Protein AF-0000000078786905 (afdb_homodimer)

Foldseek 3Di:
DFAKKWKDFAAQAPHIFMQGFADDPDPPLLLQWDPLAVPGIGGQEFEEEFAPLLCQVVVLVLVVLVLCQLAPNDDDPFWRDAGGHPLDPVSLPFWMKIWTWDDFRHWTKIWMWTDHRHFTQKTWMWIDDPVDIHTCWIDGVVVRDIDRPNQCVVFVDPQLNVVVVVLRNPDDGRHDSLNSCLPDPSVVRGPDDVSSVRVSCCSLAAEFEAELPDQKGWPLADPVPDVVVVFVLLQVVCVVLPQQFRTKDWAWDDPVPQPDDPVVVVVVLVSQVSPPDQWTWMWGHDPLWIWIWIAHPSDIIIITMWTWGADPPDDDIDIHGSNVGAPQSVVVVVCSSVLVDLLVASHEYEYEAQCVRHDPVVSLVSLVSSSVRCSPGHHHYYYYHNDLQCVALVRDPQQSYKAWGADPSSRIHMDGRVVQDDDDNPDPVSVCVQVCVRVRYDDDDDCVVVVVVVVVVD/DFAKKWKDFAAQAPHIFMQGFADDPDPPLLLQWDPLAVPGIGGQEFEEEFAPLLCQVVVLVLVVLVLCQLAPNDDDPFWRDAGGHPLDPVSLPFWMKIWTWDDFRHWTKIWMWTDHRHFTQKTWIWIDDPVDIHTCWIDGVVVRDIDRPNQCVVFVDPQLNVVVVVLRNPADGRHDSLNSVLVDPSVVRGPDDVSSVRVSCCSLAAEFEAELPDQKGWPLCPCPPDPVVVFVLLQVVCVVLPQQFRTKDWAWDDPVPQPDDPVVVVVVLVSQVSPPDQWTWMWGDDPLWIWIWIAHPSDIIIITMWTWGDDPPDPDIDIHGSNVGAPQSVVVVVCSSVLVDLLVASHEYEYEAQCVRHDPVVSLVSLVSSSVRCSPGHHHYYYYHNDLQCVALVRDPQQSYKAWGADPSSRIHMDGRVVQDDDDNPDPVSVCVQVCVRVRYDDDDDCVVVVVVVVVVD

Nearest PDB structures (foldseek):
  3thz-assembly1_A  TM=4.531E-01  e=1.048E-01  Homo sapiens
  8wtm-assembly1_A  TM=4.532E-01  e=1.935E-01  Arabidopsis thaliana
  3r8f-assembly1_D  TM=5.039E-01  e=1.152E+00  Aquifex aeolicus
  7o41-assembly1_A-1  TM=5.882E-01  e=6.856E+00  Escherichia coli
  7o43-assembly1_B  TM=4.216E-01  e=5.800E+00  Escherichia coli

Structure (mmCIF, N/CA/C/O backbone):
data_AF-0000000078786905-model_v1
#
loop_
_entity.id
_entity.type
_entity.pdbx_description
1 polymer 'ATPase AAA-type core domain-containing protein'
#
loop_
_atom_site.group_PDB
_atom_site.id
_atom_site.type_symbol
_atom_site.label_atom_id
_atom_site.label_alt_id
_atom_site.label_comp_id
_atom_site.label_asym_id
_atom_site.label_entity_id
_atom_site.label_seq_id
_atom_site.pdbx_PDB_ins_code
_atom_site.Cartn_x
_atom_site.Cartn_y
_atom_site.Cartn_z
_atom_site.occupancy
_atom_site.B_iso_or_equiv
_atom_site.auth_seq_id
_atom_site.auth_comp_id
_atom_site.auth_asym_id
_atom_site.auth_atom_id
_atom_site.pdbx_PDB_model_num
ATOM 1 N N . MET A 1 1 ? -5.242 -25.172 -13.672 1 95.44 1 MET A N 1
ATOM 2 C CA . MET A 1 1 ? -5.758 -24.875 -12.336 1 95.44 1 MET A CA 1
ATOM 3 C C . MET A 1 1 ? -4.844 -25.469 -11.266 1 95.44 1 MET A C 1
ATOM 5 O O . MET A 1 1 ? -4.117 -26.422 -11.523 1 95.44 1 MET A O 1
ATOM 9 N N . LEU A 1 2 ? -4.816 -24.797 -10.133 1 97.69 2 LEU A N 1
ATOM 10 C CA . LEU A 1 2 ? -4.09 -25.281 -8.969 1 97.69 2 LEU A CA 1
ATOM 11 C C . LEU A 1 2 ? -5.016 -26.047 -8.031 1 97.69 2 LEU A C 1
ATOM 13 O O . LEU A 1 2 ? -6.066 -25.547 -7.641 1 97.69 2 LEU A O 1
ATOM 17 N N . GLN A 1 3 ? -4.652 -27.203 -7.691 1 96.69 3 GLN A N 1
ATOM 18 C CA . GLN A 1 3 ? -5.512 -28.031 -6.84 1 96.69 3 GLN A CA 1
ATOM 19 C C . GLN A 1 3 ? -4.965 -28.094 -5.418 1 96.69 3 GLN A C 1
ATOM 21 O O . GLN A 1 3 ? -5.73 -28.219 -4.457 1 96.69 3 GLN A O 1
ATOM 26 N N . GLN A 1 4 ? -3.688 -28.156 -5.375 1 97.06 4 GLN A N 1
ATOM 27 C CA . GLN A 1 4 ? -3.025 -28.234 -4.078 1 97.06 4 GLN A CA 1
ATOM 28 C C . GLN A 1 4 ? -1.639 -27.594 -4.129 1 97.06 4 GLN A C 1
ATOM 30 O O . GLN A 1 4 ? -0.944 -27.688 -5.145 1 97.06 4 GLN A O 1
ATOM 35 N N . PHE A 1 5 ? -1.262 -26.953 -3.07 1 98.19 5 PHE A N 1
ATOM 36 C CA . PHE A 1 5 ? 0.078 -26.406 -2.918 1 98.19 5 PHE A CA 1
ATOM 37 C C . PHE A 1 5 ? 0.667 -26.781 -1.562 1 98.19 5 PHE A C 1
ATOM 39 O O . PHE A 1 5 ? -0.004 -26.656 -0.535 1 98.19 5 PHE A O 1
ATOM 46 N N . THR A 1 6 ? 1.899 -27.219 -1.568 1 98.44 6 THR A N 1
ATOM 47 C CA . THR A 1 6 ? 2.578 -27.625 -0.343 1 98.44 6 THR A CA 1
ATOM 48 C C . THR A 1 6 ? 3.896 -26.875 -0.18 1 98.44 6 THR A C 1
ATOM 50 O O . THR A 1 6 ? 4.641 -26.703 -1.148 1 98.44 6 THR A O 1
ATOM 53 N N . ILE A 1 7 ? 4.203 -26.453 1.023 1 98.25 7 ILE A N 1
ATOM 54 C CA . ILE A 1 7 ? 5.449 -25.766 1.338 1 98.25 7 ILE A CA 1
ATOM 55 C C . ILE A 1 7 ? 5.996 -26.266 2.672 1 98.25 7 ILE A C 1
ATOM 57 O O . ILE A 1 7 ? 5.23 -26.547 3.6 1 98.25 7 ILE A O 1
ATOM 61 N N . GLU A 1 8 ? 7.246 -26.484 2.691 1 98.5 8 GLU A N 1
ATOM 62 C CA . GLU A 1 8 ? 7.938 -26.875 3.914 1 98.5 8 GLU A CA 1
ATOM 63 C C . GLU A 1 8 ? 9.289 -26.172 4.039 1 98.5 8 GLU A C 1
ATOM 65 O O . GLU A 1 8 ? 10.055 -26.109 3.076 1 98.5 8 GLU A O 1
ATOM 70 N N . ASN A 1 9 ? 9.539 -25.625 5.23 1 98.31 9 ASN A N 1
ATOM 71 C CA . ASN A 1 9 ? 10.797 -24.969 5.602 1 98.31 9 ASN A CA 1
ATOM 72 C C . ASN A 1 9 ? 11.086 -23.766 4.727 1 98.31 9 ASN A C 1
ATOM 74 O O . ASN A 1 9 ? 12.102 -23.719 4.035 1 98.31 9 ASN A O 1
ATOM 78 N N . PHE A 1 10 ? 10.344 -22.781 4.832 1 98.06 10 PHE A N 1
ATOM 79 C CA . PHE A 1 10 ? 10.445 -21.547 4.066 1 98.06 10 PHE A CA 1
ATOM 80 C C . PHE A 1 10 ? 9.961 -20.359 4.887 1 98.06 10 PHE A C 1
ATOM 82 O O . PHE A 1 10 ? 8.797 -20.312 5.289 1 98.06 10 PHE A O 1
ATOM 89 N N . LEU A 1 11 ? 10.836 -19.469 5.168 1 96.69 11 LEU A N 1
ATOM 90 C CA . LEU A 1 11 ? 10.539 -18.266 5.934 1 96.69 11 LEU A CA 1
ATOM 91 C C . LEU A 1 11 ? 9.836 -18.609 7.242 1 96.69 11 LEU A C 1
ATOM 93 O O . LEU A 1 11 ? 10.406 -19.297 8.094 1 96.69 11 LEU A O 1
ATOM 97 N N . SER A 1 12 ? 8.555 -18.281 7.363 1 95.94 12 SER A N 1
ATOM 98 C CA . SER A 1 12 ? 7.879 -18.531 8.633 1 95.94 12 SER A CA 1
ATOM 99 C C . SER A 1 12 ? 7.25 -19.922 8.664 1 95.94 12 SER A C 1
ATOM 101 O O . SER A 1 12 ? 6.66 -20.328 9.672 1 95.94 12 SER A O 1
ATOM 103 N N . PHE A 1 13 ? 7.297 -20.641 7.578 1 97.75 13 PHE A N 1
ATOM 104 C CA . PHE A 1 13 ? 6.785 -22 7.527 1 97.75 13 PHE A CA 1
ATOM 105 C C . PHE A 1 13 ? 7.879 -23 7.879 1 97.75 13 PHE A C 1
ATOM 107 O O . PHE A 1 13 ? 8.703 -23.359 7.031 1 97.75 13 PHE A O 1
ATOM 114 N N . LYS A 1 14 ? 7.848 -23.438 9.031 1 97.31 14 LYS A N 1
ATOM 115 C CA . LYS A 1 14 ? 8.805 -24.453 9.477 1 97.31 14 LYS A CA 1
ATOM 116 C C . LYS A 1 14 ? 8.359 -25.844 9.062 1 97.31 14 LYS A C 1
ATOM 118 O O . LYS A 1 14 ? 9.164 -26.641 8.555 1 97.31 14 LYS A O 1
ATOM 123 N N . ASP A 1 15 ? 7.086 -26.125 9.273 1 96.5 15 ASP A N 1
ATOM 124 C CA . ASP A 1 15 ? 6.5 -27.438 9.031 1 96.5 15 ASP A CA 1
ATOM 125 C C . ASP A 1 15 ? 5.793 -27.484 7.68 1 96.5 15 ASP A C 1
ATOM 127 O O . ASP A 1 15 ? 5.625 -26.453 7.027 1 96.5 15 ASP A O 1
ATOM 131 N N . LYS A 1 16 ? 5.477 -28.719 7.344 1 97.56 16 LYS A N 1
ATOM 132 C CA . LYS A 1 16 ? 4.75 -28.906 6.094 1 97.56 16 LYS A CA 1
ATOM 133 C C . LYS A 1 16 ? 3.334 -28.344 6.184 1 97.56 16 LYS A C 1
ATOM 135 O O . LYS A 1 16 ? 2.576 -28.703 7.09 1 97.56 16 LYS A O 1
ATOM 140 N N . GLU A 1 17 ? 3.066 -27.391 5.391 1 96.88 17 GLU A N 1
ATOM 141 C CA . GLU A 1 17 ? 1.742 -26.781 5.289 1 96.88 17 GLU A CA 1
ATOM 142 C C . GLU A 1 17 ? 1.137 -27.016 3.906 1 96.88 17 GLU A C 1
ATOM 144 O O . GLU A 1 17 ? 1.843 -26.953 2.896 1 96.88 17 GLU A O 1
ATOM 149 N N . ILE A 1 18 ? -0.188 -27.281 3.854 1 96.69 18 ILE A N 1
ATOM 150 C CA . ILE A 1 18 ? -0.847 -27.656 2.605 1 96.69 18 ILE A CA 1
ATOM 151 C C . ILE A 1 18 ? -2.066 -26.766 2.383 1 96.69 18 ILE A C 1
ATOM 153 O O . ILE A 1 18 ? -2.918 -26.625 3.268 1 96.69 18 ILE A O 1
ATOM 157 N N . LEU A 1 19 ? -2.129 -26.062 1.306 1 96.44 19 LEU A N 1
ATOM 158 C CA . LEU A 1 19 ? -3.336 -25.406 0.823 1 96.44 19 LEU A CA 1
ATOM 159 C C . LEU A 1 19 ? -4.141 -26.328 -0.083 1 96.44 19 LEU A C 1
ATOM 161 O O . LEU A 1 19 ? -3.662 -26.734 -1.147 1 96.44 19 LEU A O 1
ATOM 165 N N . LEU A 1 20 ? -5.301 -26.656 0.312 1 95.25 20 LEU A N 1
ATOM 166 C CA . LEU A 1 20 ? -6.176 -27.547 -0.447 1 95.25 20 LEU A CA 1
ATOM 167 C C . LEU A 1 20 ? -7.293 -26.75 -1.123 1 95.25 20 LEU A C 1
ATOM 169 O O . LEU A 1 20 ? -8.016 -26 -0.464 1 95.25 20 LEU A O 1
ATOM 173 N N . LEU A 1 21 ? -7.375 -26.953 -2.404 1 96.38 21 LEU A N 1
ATOM 174 C CA . LEU A 1 21 ? -8.422 -26.25 -3.139 1 96.38 21 LEU A CA 1
ATOM 175 C C . LEU A 1 21 ? -9.484 -27.234 -3.635 1 96.38 21 LEU A C 1
ATOM 177 O O . LEU A 1 21 ? -10.258 -26.906 -4.535 1 96.38 21 LEU A O 1
ATOM 181 N N . GLN A 1 22 ? -9.477 -28.438 -3.125 1 93.94 22 GLN A N 1
ATOM 182 C CA . GLN A 1 22 ? -10.57 -29.375 -3.363 1 93.94 22 GLN A CA 1
ATOM 183 C C . GLN A 1 22 ? -11.805 -29 -2.541 1 93.94 22 GLN A C 1
ATOM 185 O O . GLN A 1 22 ? -11.703 -28.766 -1.338 1 93.94 22 GLN A O 1
ATOM 190 N N . PRO A 1 23 ? -12.922 -28.906 -3.197 1 93.75 23 PRO A N 1
ATOM 191 C CA . PRO A 1 23 ? -14.125 -28.531 -2.455 1 93.75 23 PRO A CA 1
ATOM 192 C C . PRO A 1 23 ? -14.625 -29.641 -1.53 1 93.75 23 PRO A C 1
ATOM 194 O O . PRO A 1 23 ? -14.383 -30.812 -1.789 1 93.75 23 PRO A O 1
ATOM 197 N N . ASN A 1 24 ? -15.266 -29.203 -0.501 1 87.81 24 ASN A N 1
ATOM 198 C CA . ASN A 1 24 ? -16 -30.141 0.337 1 87.81 24 ASN A CA 1
ATOM 199 C C . ASN A 1 24 ? -17.328 -30.547 -0.302 1 87.81 24 ASN A C 1
ATOM 201 O O . ASN A 1 24 ? -17.703 -30.016 -1.347 1 87.81 24 ASN A O 1
ATOM 205 N N . LYS A 1 25 ? -18 -31.484 0.191 1 79.56 25 LYS A N 1
ATOM 206 C CA . LYS A 1 25 ? -19.188 -32.094 -0.389 1 79.56 25 LYS A CA 1
ATOM 207 C C . LYS A 1 25 ? -20.375 -31.141 -0.329 1 79.56 25 LYS A C 1
ATOM 209 O O . LYS A 1 25 ? -21.391 -31.359 -0.989 1 79.56 25 LYS A O 1
ATOM 214 N N . GLY A 1 26 ? -20.234 -30 0.078 1 74 26 GLY A N 1
ATOM 215 C CA . GLY A 1 26 ? -21.391 -29.125 0.214 1 74 26 GLY A CA 1
ATOM 216 C C . GLY A 1 26 ? -21.938 -28.641 -1.118 1 74 26 GLY A C 1
ATOM 217 O O . GLY A 1 26 ? -21.188 -28.5 -2.088 1 74 26 GLY A O 1
ATOM 218 N N . SER A 1 27 ? -23.297 -28.531 -1.224 1 76.62 27 SER A N 1
ATOM 219 C CA . SER A 1 27 ? -23.984 -28.188 -2.469 1 76.62 27 SER A CA 1
ATOM 220 C C . SER A 1 27 ? -24.141 -26.688 -2.625 1 76.62 27 SER A C 1
ATOM 222 O O . SER A 1 27 ? -24.547 -26.203 -3.689 1 76.62 27 SER A O 1
ATOM 224 N N . LEU A 1 28 ? -23.812 -25.984 -1.656 1 81 28 LEU A N 1
ATOM 225 C CA . LEU A 1 28 ? -24.047 -24.547 -1.746 1 81 28 LEU A CA 1
ATOM 226 C C . LEU A 1 28 ? -23.047 -23.906 -2.703 1 81 28 LEU A C 1
ATOM 228 O O . LEU A 1 28 ? -21.906 -24.344 -2.807 1 81 28 LEU A O 1
ATOM 232 N N . LYS A 1 29 ? -23.438 -22.906 -3.52 1 87.56 29 LYS A N 1
ATOM 233 C CA . LYS A 1 29 ? -22.625 -22.094 -4.418 1 87.56 29 LYS A CA 1
ATOM 234 C C . LYS A 1 29 ? -21.859 -22.953 -5.418 1 87.56 29 LYS A C 1
ATOM 236 O O . LYS A 1 29 ? -20.641 -22.922 -5.48 1 87.56 29 LYS A O 1
ATOM 241 N N . LYS A 1 30 ? -22.562 -23.594 -6.176 1 87.44 30 LYS A N 1
ATOM 242 C CA . LYS A 1 30 ? -22.031 -24.531 -7.164 1 87.44 30 LYS A CA 1
ATOM 243 C C . LYS A 1 30 ? -21.109 -23.812 -8.148 1 87.44 30 LYS A C 1
ATOM 245 O O . LYS A 1 30 ? -20.156 -24.406 -8.664 1 87.44 30 LYS A O 1
ATOM 250 N N . ASP A 1 31 ? -21.359 -22.562 -8.352 1 90.5 31 ASP A N 1
ATOM 251 C CA . ASP A 1 31 ? -20.594 -21.797 -9.32 1 90.5 31 ASP A CA 1
ATOM 252 C C . ASP A 1 31 ? -19.203 -21.469 -8.789 1 90.5 31 ASP A C 1
ATOM 254 O O . ASP A 1 31 ? -18.359 -20.938 -9.516 1 90.5 31 ASP A O 1
ATOM 258 N N . HIS A 1 32 ? -18.969 -21.859 -7.551 1 94.94 32 HIS A N 1
ATOM 259 C CA . HIS A 1 32 ? -17.688 -21.562 -6.926 1 94.94 32 HIS A CA 1
ATOM 260 C C . HIS A 1 32 ? -16.688 -22.688 -7.133 1 94.94 32 HIS A C 1
ATOM 262 O O . HIS A 1 32 ? -15.547 -22.609 -6.684 1 94.94 32 HIS A O 1
ATOM 268 N N . LYS A 1 33 ? -17.156 -23.719 -7.738 1 93.06 33 LYS A N 1
ATOM 269 C CA . LYS A 1 33 ? -16.281 -24.844 -8.031 1 93.06 33 LYS A CA 1
ATOM 270 C C . LYS A 1 33 ? -16.469 -25.328 -9.469 1 93.06 33 LYS A C 1
ATOM 272 O O . LYS A 1 33 ? -17.438 -24.969 -10.133 1 93.06 33 LYS A O 1
ATOM 277 N N . MET A 1 34 ? -15.477 -26.094 -9.93 1 91.25 34 MET A N 1
ATOM 278 C CA . MET A 1 34 ? -15.547 -26.625 -11.281 1 91.25 34 MET A CA 1
ATOM 279 C C . MET A 1 34 ? -14.82 -27.969 -11.375 1 91.25 34 MET A C 1
ATOM 281 O O . MET A 1 34 ? -14.094 -28.344 -10.453 1 91.25 34 MET A O 1
ATOM 285 N N . GLU A 1 35 ? -15.141 -28.609 -12.445 1 89.31 35 GLU A N 1
ATOM 286 C CA . GLU A 1 35 ? -14.547 -29.922 -12.727 1 89.31 35 GLU A CA 1
ATOM 287 C C . GLU A 1 35 ? -13.797 -29.906 -14.055 1 89.31 35 GLU A C 1
ATOM 289 O O . GLU A 1 35 ? -14.273 -30.469 -15.047 1 89.31 35 GLU A O 1
ATOM 294 N N . PRO A 1 36 ? -12.609 -29.312 -14.055 1 84.5 36 PRO A N 1
ATOM 295 C CA . PRO A 1 36 ? -11.859 -29.234 -15.305 1 84.5 36 PRO A CA 1
ATOM 296 C C . PRO A 1 36 ? -11.531 -30.609 -15.883 1 84.5 36 PRO A C 1
ATOM 298 O O . PRO A 1 36 ? -11.406 -30.75 -17.109 1 84.5 36 PRO A O 1
ATOM 301 N N . THR A 1 37 ? -11.211 -31.484 -14.992 1 83.06 37 THR A N 1
ATOM 302 C CA . THR A 1 37 ? -10.977 -32.875 -15.336 1 83.06 37 THR A CA 1
ATOM 303 C C . THR A 1 37 ? -12 -33.781 -14.648 1 83.06 37 THR A C 1
ATOM 305 O O . THR A 1 37 ? -12.375 -33.562 -13.5 1 83.06 37 THR A O 1
ATOM 308 N N . LYS A 1 38 ? -12.359 -34.75 -15.445 1 83.56 38 LYS A N 1
ATOM 309 C CA . LYS A 1 38 ? -13.414 -35.625 -14.93 1 83.56 38 LYS A CA 1
ATOM 310 C C . LYS A 1 38 ? -13.055 -36.156 -13.555 1 83.56 38 LYS A C 1
ATOM 312 O O . LYS A 1 38 ? -11.977 -36.75 -13.375 1 83.56 38 LYS A O 1
ATOM 317 N N . GLY A 1 39 ? -13.844 -35.844 -12.648 1 85.06 39 GLY A N 1
ATOM 318 C CA . GLY A 1 39 ? -13.672 -36.375 -11.305 1 85.06 39 GLY A CA 1
ATOM 319 C C . GLY A 1 39 ? -12.812 -35.5 -10.422 1 85.06 39 GLY A C 1
ATOM 320 O O . GLY A 1 39 ? -12.664 -35.75 -9.227 1 85.06 39 GLY A O 1
ATOM 321 N N . GLN A 1 40 ? -12.273 -34.469 -11.008 1 89.44 40 GLN A N 1
ATOM 322 C CA . GLN A 1 40 ? -11.398 -33.594 -10.25 1 89.44 40 GLN A CA 1
ATOM 323 C C . GLN A 1 40 ? -12.047 -32.219 -10.047 1 89.44 40 GLN A C 1
ATOM 325 O O . GLN A 1 40 ? -11.945 -31.359 -10.914 1 89.44 40 GLN A O 1
ATOM 330 N N . TRP A 1 41 ? -12.625 -32.062 -8.852 1 91.62 41 TRP A N 1
ATOM 331 C CA . TRP A 1 41 ? -13.242 -30.781 -8.539 1 91.62 41 TRP A CA 1
ATOM 332 C C . TRP A 1 41 ? -12.242 -29.844 -7.871 1 91.62 41 TRP A C 1
ATOM 334 O O . TRP A 1 41 ? -11.398 -30.281 -7.09 1 91.62 41 TRP A O 1
ATOM 344 N N . VAL A 1 42 ? -12.367 -28.641 -8.219 1 95.19 42 VAL A N 1
ATOM 345 C CA . VAL A 1 42 ? -11.461 -27.641 -7.66 1 95.19 42 VAL A CA 1
ATOM 346 C C . VAL A 1 42 ? -12.219 -26.344 -7.371 1 95.19 42 VAL A C 1
ATOM 348 O O . VAL A 1 42 ? -13.156 -26 -8.102 1 95.19 42 VAL A O 1
ATOM 351 N N . LEU A 1 43 ? -11.883 -25.719 -6.332 1 96.19 43 LEU A N 1
ATOM 352 C CA . LEU A 1 43 ? -12.469 -24.422 -5.973 1 96.19 43 LEU A CA 1
ATOM 353 C C . LEU A 1 43 ? -11.945 -23.312 -6.879 1 96.19 43 LEU A C 1
ATOM 355 O O . LEU A 1 43 ? -10.766 -23.297 -7.223 1 96.19 43 LEU A O 1
ATOM 359 N N . LYS A 1 44 ? -12.75 -22.391 -7.168 1 96 44 LYS A N 1
ATOM 360 C CA . LYS A 1 44 ? -12.375 -21.266 -8.031 1 96 44 LYS A CA 1
ATOM 361 C C . LYS A 1 44 ? -11.672 -20.172 -7.23 1 96 44 LYS A C 1
ATOM 363 O O . LYS A 1 44 ? -11.016 -19.297 -7.805 1 96 44 LYS A O 1
ATOM 368 N N . SER A 1 45 ? -11.875 -20.25 -5.891 1 96.5 45 SER A N 1
ATOM 369 C CA . SER A 1 45 ? -11.25 -19.188 -5.105 1 96.5 45 SER A CA 1
ATOM 370 C C . SER A 1 45 ? -10.82 -19.703 -3.732 1 96.5 45 SER A C 1
ATOM 372 O O . SER A 1 45 ? -11.266 -20.766 -3.295 1 96.5 45 SER A O 1
ATOM 374 N N . ALA A 1 46 ? -9.922 -19 -3.195 1 97.12 46 ALA A N 1
ATOM 375 C CA . ALA A 1 46 ? -9.516 -19.141 -1.798 1 97.12 46 ALA A CA 1
ATOM 376 C C . ALA A 1 46 ? -9.109 -17.797 -1.216 1 97.12 46 ALA A C 1
ATOM 378 O O . ALA A 1 46 ? -8.297 -17.078 -1.808 1 97.12 46 ALA A O 1
ATOM 379 N N . ALA A 1 47 ? -9.734 -17.453 -0.157 1 96.5 47 ALA A N 1
ATOM 380 C CA . ALA A 1 47 ? -9.391 -16.219 0.566 1 96.5 47 ALA A CA 1
ATOM 381 C C . ALA A 1 47 ? -8.656 -16.547 1.864 1 96.5 47 ALA A C 1
ATOM 383 O O . ALA A 1 47 ? -9.195 -17.234 2.738 1 96.5 47 ALA A O 1
ATOM 384 N N . VAL A 1 48 ? -7.477 -16.047 1.981 1 96.12 48 VAL A N 1
ATOM 385 C CA . VAL A 1 48 ? -6.645 -16.328 3.145 1 96.12 48 VAL A CA 1
ATOM 386 C C . VAL A 1 48 ? -6.621 -15.117 4.074 1 96.12 48 VAL A C 1
ATOM 388 O O . VAL A 1 48 ? -6.07 -14.07 3.729 1 96.12 48 VAL A O 1
ATOM 391 N N . PHE A 1 49 ? -7.223 -15.297 5.242 1 93 49 PHE A N 1
ATOM 392 C CA . PHE A 1 49 ? -7.258 -14.266 6.273 1 93 49 PHE A CA 1
ATOM 393 C C . PHE A 1 49 ? -6.215 -14.547 7.352 1 93 49 PHE A C 1
ATOM 395 O O . PHE A 1 49 ? -5.777 -15.688 7.52 1 93 49 PHE A O 1
ATOM 402 N N . GLY A 1 50 ? -5.855 -13.508 8.086 1 89.94 50 GLY A N 1
ATOM 403 C CA . GLY A 1 50 ? -4.926 -13.711 9.188 1 89.94 50 GLY A CA 1
ATOM 404 C C . GLY A 1 50 ? -4.344 -12.422 9.727 1 89.94 50 GLY A C 1
ATOM 405 O O . GLY A 1 50 ? -4.484 -11.367 9.109 1 89.94 50 GLY A O 1
ATOM 406 N N . ALA A 1 51 ? -3.688 -12.539 10.844 1 86.31 51 ALA A N 1
ATOM 407 C CA . ALA A 1 51 ? -3.098 -11.391 11.523 1 86.31 51 ALA A CA 1
ATOM 408 C C . ALA A 1 51 ? -1.857 -10.891 10.789 1 86.31 51 ALA A C 1
ATOM 410 O O . ALA A 1 51 ? -1.347 -11.562 9.891 1 86.31 51 ALA A O 1
ATOM 411 N N . ASN A 1 52 ? -1.516 -9.688 11.18 1 85.69 52 ASN A N 1
ATOM 412 C CA . ASN A 1 52 ? -0.234 -9.188 10.688 1 85.69 52 ASN A CA 1
ATOM 413 C C . ASN A 1 52 ? 0.919 -10.094 11.117 1 85.69 52 ASN A C 1
ATOM 415 O O . ASN A 1 52 ? 0.944 -10.578 12.25 1 85.69 52 ASN A O 1
ATOM 419 N N . ALA A 1 53 ? 1.854 -10.258 10.188 1 86.5 53 ALA A N 1
ATOM 420 C CA . ALA A 1 53 ? 3.02 -11.102 10.438 1 86.5 53 ALA A CA 1
ATOM 421 C C . ALA A 1 53 ? 2.607 -12.555 10.641 1 86.5 53 ALA A C 1
ATOM 423 O O . ALA A 1 53 ? 3.334 -13.328 11.266 1 86.5 53 ALA A O 1
ATOM 424 N N . GLY A 1 54 ? 1.474 -12.938 10.172 1 89.25 54 GLY A N 1
ATOM 425 C CA . GLY A 1 54 ? 0.99 -14.297 10.336 1 89.25 54 GLY A CA 1
ATOM 426 C C . GLY A 1 54 ? 1.532 -15.25 9.289 1 89.25 54 GLY A C 1
ATOM 427 O O . GLY A 1 54 ? 1.457 -16.469 9.461 1 89.25 54 GLY A O 1
ATOM 428 N N . GLY A 1 55 ? 1.94 -14.719 8.172 1 93.94 55 GLY A N 1
ATOM 429 C CA . GLY A 1 55 ? 2.518 -15.578 7.148 1 93.94 55 GLY A CA 1
ATOM 430 C C . GLY A 1 55 ? 1.801 -15.477 5.812 1 93.94 55 GLY A C 1
ATOM 431 O O . GLY A 1 55 ? 2.164 -16.156 4.855 1 93.94 55 GLY A O 1
ATOM 432 N N . LYS A 1 56 ? 0.778 -14.641 5.695 1 94.81 56 LYS A N 1
ATOM 433 C CA . LYS A 1 56 ? -0.001 -14.508 4.465 1 94.81 56 LYS A CA 1
ATOM 434 C C . LYS A 1 56 ? 0.9 -14.203 3.273 1 94.81 56 LYS A C 1
ATOM 436 O O . LYS A 1 56 ? 0.852 -14.906 2.258 1 94.81 56 LYS A O 1
ATOM 441 N N . SER A 1 57 ? 1.724 -13.203 3.434 1 94.88 57 SER A N 1
ATOM 442 C CA . SER A 1 57 ? 2.611 -12.812 2.346 1 94.88 57 SER A CA 1
ATOM 443 C C . SER A 1 57 ? 3.654 -13.891 2.064 1 94.88 57 SER A C 1
ATOM 445 O O . SER A 1 57 ? 4.039 -14.102 0.913 1 94.88 57 SER A O 1
ATOM 447 N N . ASN A 1 58 ? 4.164 -14.523 3.104 1 96.44 58 ASN A N 1
ATOM 448 C CA . ASN A 1 58 ? 5.137 -15.594 2.934 1 96.44 58 ASN A CA 1
ATOM 449 C C . ASN A 1 58 ? 4.57 -16.734 2.086 1 96.44 58 ASN A C 1
ATOM 451 O O . ASN A 1 58 ? 5.293 -17.344 1.291 1 96.44 58 ASN A O 1
ATOM 455 N N . PHE A 1 59 ? 3.303 -17 2.281 1 96.31 59 PHE A N 1
ATOM 456 C CA . PHE A 1 59 ? 2.625 -18.016 1.475 1 96.31 59 PHE A CA 1
ATOM 457 C C . PHE A 1 59 ? 2.674 -17.641 -0.004 1 96.31 59 PHE A C 1
ATOM 459 O O . PHE A 1 59 ? 3.023 -18.484 -0.844 1 96.31 59 PHE A O 1
ATOM 466 N N . VAL A 1 60 ? 2.355 -16.453 -0.332 1 97.06 60 VAL A N 1
ATOM 467 C CA . VAL A 1 60 ? 2.383 -15.977 -1.712 1 97.06 60 VAL A CA 1
ATOM 468 C C . VAL A 1 60 ? 3.812 -16.016 -2.246 1 97.06 60 VAL A C 1
ATOM 470 O O . VAL A 1 60 ? 4.043 -16.453 -3.377 1 97.06 60 VAL A O 1
ATOM 473 N N . LYS A 1 61 ? 4.77 -15.633 -1.456 1 96.94 61 LYS A N 1
ATOM 474 C CA . LYS A 1 61 ? 6.18 -15.664 -1.834 1 96.94 61 LYS A CA 1
ATOM 475 C C . LYS A 1 61 ? 6.637 -17.078 -2.15 1 96.94 61 LYS A C 1
ATOM 477 O O . LYS A 1 61 ? 7.484 -17.281 -3.023 1 96.94 61 LYS A O 1
ATOM 482 N N . ALA A 1 62 ? 6.113 -18 -1.398 1 97.88 62 ALA A N 1
ATOM 483 C CA . ALA A 1 62 ? 6.477 -19.391 -1.622 1 97.88 62 ALA A CA 1
ATOM 484 C C . ALA A 1 62 ? 6.066 -19.859 -3.018 1 97.88 62 ALA A C 1
ATOM 486 O O . ALA A 1 62 ? 6.852 -20.484 -3.727 1 97.88 62 ALA A O 1
ATOM 487 N N . ILE A 1 63 ? 4.844 -19.531 -3.361 1 98 63 ILE A N 1
ATOM 488 C CA . ILE A 1 63 ? 4.348 -19.906 -4.684 1 98 63 ILE A CA 1
ATOM 489 C C . ILE A 1 63 ? 5.188 -19.219 -5.758 1 98 63 ILE A C 1
ATOM 491 O O . ILE A 1 63 ? 5.555 -19.828 -6.758 1 98 63 ILE A O 1
ATOM 495 N N . GLU A 1 64 ? 5.496 -18 -5.523 1 96.56 64 GLU A N 1
ATOM 496 C CA . GLU A 1 64 ? 6.293 -17.219 -6.465 1 96.56 64 GLU A CA 1
ATOM 497 C C . GLU A 1 64 ? 7.695 -17.797 -6.613 1 96.56 64 GLU A C 1
ATOM 499 O O . GLU A 1 64 ? 8.258 -17.812 -7.711 1 96.56 64 GLU A O 1
ATOM 504 N N . LEU A 1 65 ? 8.281 -18.156 -5.527 1 96.94 65 LEU A N 1
ATOM 505 C CA . LEU A 1 65 ? 9.641 -18.688 -5.555 1 96.94 65 LEU A CA 1
ATOM 506 C C . LEU A 1 65 ? 9.734 -19.906 -6.461 1 96.94 65 LEU A C 1
ATOM 508 O O . LEU A 1 65 ? 10.656 -20.016 -7.273 1 96.94 65 LEU A O 1
ATOM 512 N N . GLY A 1 66 ? 8.781 -20.797 -6.309 1 97.69 66 GLY A N 1
ATOM 513 C CA . GLY A 1 66 ? 8.773 -21.953 -7.199 1 97.69 66 GLY A CA 1
ATOM 514 C C . GLY A 1 66 ? 8.688 -21.562 -8.664 1 97.69 66 GLY A C 1
ATOM 515 O O . GLY A 1 66 ? 9.43 -22.094 -9.492 1 97.69 66 GLY A O 1
ATOM 516 N N . LYS A 1 67 ? 7.82 -20.688 -8.945 1 96.25 67 LYS A N 1
ATOM 517 C CA . LYS A 1 67 ? 7.688 -20.203 -10.312 1 96.25 67 LYS A CA 1
ATOM 518 C C . LYS A 1 67 ? 9 -19.609 -10.812 1 96.25 67 LYS A C 1
ATOM 520 O O . LYS A 1 67 ? 9.43 -19.891 -11.938 1 96.25 67 LYS A O 1
ATOM 525 N N . LYS A 1 68 ? 9.594 -18.797 -9.992 1 94 68 LYS A N 1
ATOM 526 C CA . LYS A 1 68 ? 10.852 -18.141 -10.352 1 94 68 LYS A CA 1
ATOM 527 C C . LYS A 1 68 ? 11.938 -19.172 -10.648 1 94 68 LYS A C 1
ATOM 529 O O . LYS A 1 68 ? 12.672 -19.047 -11.633 1 94 68 LYS A O 1
ATOM 534 N N . LEU A 1 69 ? 12.047 -20.172 -9.883 1 96.44 69 LEU A N 1
ATOM 535 C CA . LEU A 1 69 ? 13.07 -21.188 -10.062 1 96.44 69 LEU A CA 1
ATOM 536 C C . LEU A 1 69 ? 12.828 -21.984 -11.336 1 96.44 69 LEU A C 1
ATOM 538 O O . LEU A 1 69 ? 13.773 -22.391 -12.016 1 96.44 69 LEU A O 1
ATOM 542 N N . VAL A 1 70 ? 11.586 -22.188 -11.664 1 96.06 70 VAL A N 1
ATOM 543 C CA . VAL A 1 70 ? 11.242 -22.922 -12.875 1 96.06 70 VAL A CA 1
ATOM 544 C C . VAL A 1 70 ? 11.516 -22.047 -14.102 1 96.06 70 V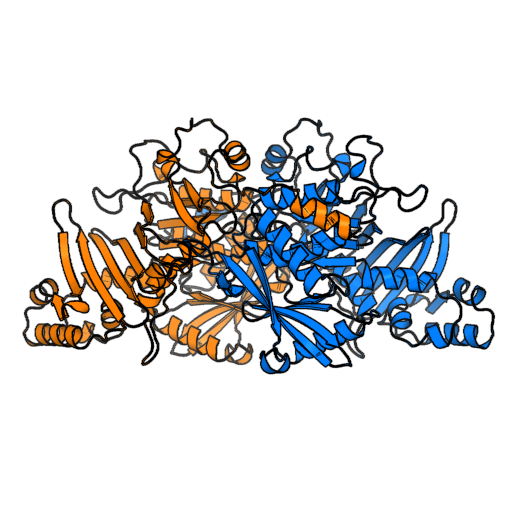AL A C 1
ATOM 546 O O . VAL A 1 70 ? 12.125 -22.516 -15.07 1 96.06 70 VAL A O 1
ATOM 549 N N . LEU A 1 71 ? 11.141 -20.812 -14.039 1 91.44 71 LEU A N 1
ATOM 550 C CA . LEU A 1 71 ? 11.141 -19.969 -15.234 1 91.44 71 LEU A CA 1
ATOM 551 C C . LEU A 1 71 ? 12.492 -19.297 -15.422 1 91.44 71 LEU A C 1
ATOM 553 O O . LEU A 1 71 ? 12.945 -19.094 -16.547 1 91.44 71 LEU A O 1
ATOM 557 N N . ARG A 1 72 ? 13.117 -18.891 -14.328 1 88.38 72 ARG A N 1
ATOM 558 C CA . ARG A 1 72 ? 14.336 -18.094 -14.438 1 88.38 72 ARG A CA 1
ATOM 559 C C . ARG A 1 72 ? 15.562 -18.922 -14.062 1 88.38 72 ARG A C 1
ATOM 561 O O . ARG A 1 72 ? 16.672 -18.672 -14.547 1 88.38 72 ARG A O 1
ATOM 568 N N . GLY A 1 73 ? 15.336 -19.828 -13.211 1 91.81 73 GLY A N 1
ATOM 569 C CA . GLY A 1 73 ? 16.453 -20.656 -12.789 1 91.81 73 GLY A CA 1
ATOM 570 C C . GLY A 1 73 ? 17.469 -19.906 -11.961 1 91.81 73 GLY A C 1
ATOM 571 O O . GLY A 1 73 ? 17.156 -18.875 -11.359 1 91.81 73 GLY A O 1
ATOM 572 N N . THR A 1 74 ? 18.578 -20.531 -11.781 1 91.62 74 THR A N 1
ATOM 573 C CA . THR A 1 74 ? 19.703 -19.984 -11.039 1 91.62 74 THR A CA 1
ATOM 574 C C . THR A 1 74 ? 20.875 -19.688 -11.961 1 91.62 74 THR A C 1
ATOM 576 O O . THR A 1 74 ? 21.25 -20.531 -12.789 1 91.62 74 THR A O 1
ATOM 579 N N . ARG A 1 75 ? 21.562 -18.469 -11.906 1 82.44 75 ARG A N 1
ATOM 580 C CA . ARG A 1 75 ? 22.719 -18.094 -12.727 1 82.44 75 ARG A CA 1
ATOM 581 C C . ARG A 1 75 ? 23.922 -18.953 -12.391 1 82.44 75 ARG A C 1
ATOM 583 O O . ARG A 1 75 ? 24.078 -19.406 -11.25 1 82.44 75 ARG A O 1
ATOM 590 N N . THR A 1 76 ? 24.672 -18.875 -13.438 1 81.12 76 THR A N 1
ATOM 591 C CA . THR A 1 76 ? 25.875 -19.688 -13.281 1 81.12 76 THR A CA 1
ATOM 592 C C . THR A 1 76 ? 26.734 -19.172 -12.141 1 81.12 76 THR A C 1
ATOM 594 O O . THR A 1 76 ? 26.969 -17.953 -12.039 1 81.12 76 THR A O 1
ATOM 597 N N . ASP A 1 77 ? 26.969 -19.953 -11.047 1 84.69 77 ASP A N 1
ATOM 598 C CA . ASP A 1 77 ? 27.891 -19.656 -9.953 1 84.69 77 ASP A CA 1
ATOM 599 C C . ASP A 1 77 ? 27.141 -19.078 -8.75 1 84.69 77 ASP A C 1
ATOM 601 O O . ASP A 1 77 ? 27.75 -18.828 -7.707 1 84.69 77 ASP A O 1
ATOM 605 N N . ASP A 1 78 ? 25.938 -18.719 -9.062 1 90.44 78 ASP A N 1
ATOM 606 C CA . ASP A 1 78 ? 25.172 -18.234 -7.93 1 90.44 78 ASP A CA 1
ATOM 607 C C . ASP A 1 78 ? 24.609 -19.391 -7.109 1 90.44 78 ASP A C 1
ATOM 609 O O . ASP A 1 78 ? 24.516 -20.516 -7.602 1 90.44 78 ASP A O 1
ATOM 613 N N . LEU A 1 79 ? 24.391 -19.094 -5.918 1 94.44 79 LEU A N 1
ATOM 614 C CA . LEU A 1 79 ? 23.625 -20.016 -5.086 1 94.44 79 LEU A CA 1
ATOM 615 C C . LEU A 1 79 ? 22.125 -19.906 -5.379 1 94.44 79 LEU A C 1
ATOM 617 O O . LEU A 1 79 ? 21.672 -18.891 -5.906 1 94.44 79 LEU A O 1
ATOM 621 N N . ILE A 1 80 ? 21.453 -21.031 -5.117 1 95.75 80 ILE A N 1
ATOM 622 C CA . ILE A 1 80 ? 20 -20.969 -5.285 1 95.75 80 ILE A CA 1
ATOM 623 C C . ILE A 1 80 ? 19.391 -20.062 -4.223 1 95.75 80 ILE A C 1
ATOM 625 O O . ILE A 1 80 ? 19.812 -20.094 -3.061 1 95.75 80 ILE A O 1
ATOM 629 N N . ASP A 1 81 ? 18.406 -19.219 -4.582 1 94.62 81 ASP A N 1
ATOM 630 C CA . ASP A 1 81 ? 17.656 -18.469 -3.584 1 94.62 81 ASP A CA 1
ATOM 631 C C . ASP A 1 81 ? 17.078 -19.391 -2.516 1 94.62 81 ASP A C 1
ATOM 633 O O . ASP A 1 81 ? 16.25 -20.25 -2.816 1 94.62 81 ASP A O 1
ATOM 637 N N . PHE A 1 82 ? 17.578 -19.234 -1.342 1 95.81 82 PHE A N 1
ATOM 638 C CA . PHE A 1 82 ? 17.234 -20.141 -0.253 1 95.81 82 PHE A CA 1
ATOM 639 C C . PHE A 1 82 ? 16.844 -19.375 1 1 95.81 82 PHE A C 1
ATOM 641 O O . PHE A 1 82 ? 17.656 -18.625 1.558 1 95.81 82 PHE A O 1
ATOM 648 N N . TYR A 1 83 ? 15.578 -19.5 1.423 1 96.25 83 TYR A N 1
ATOM 649 C CA . TYR A 1 83 ? 15.016 -18.766 2.555 1 96.25 83 TYR A CA 1
ATOM 650 C C . TYR A 1 83 ? 14.391 -19.719 3.564 1 96.25 83 TYR A C 1
ATOM 652 O O . TYR A 1 83 ? 13.18 -19.688 3.789 1 96.25 83 TYR A O 1
ATOM 660 N N . PRO A 1 84 ? 15.18 -20.516 4.242 1 97.19 84 PRO A N 1
ATOM 661 C CA . PRO A 1 84 ? 14.625 -21.484 5.207 1 97.19 84 PRO A CA 1
ATOM 662 C C . PRO A 1 84 ? 14.078 -20.797 6.461 1 97.19 84 PRO A C 1
ATOM 664 O O . PRO A 1 84 ? 14.211 -19.594 6.621 1 97.19 84 PRO A O 1
ATOM 667 N N . PHE A 1 85 ? 13.32 -21.562 7.223 1 96.62 85 PHE A N 1
ATOM 668 C CA . PHE A 1 85 ? 12.914 -21.094 8.547 1 96.62 85 PHE A CA 1
ATOM 669 C C .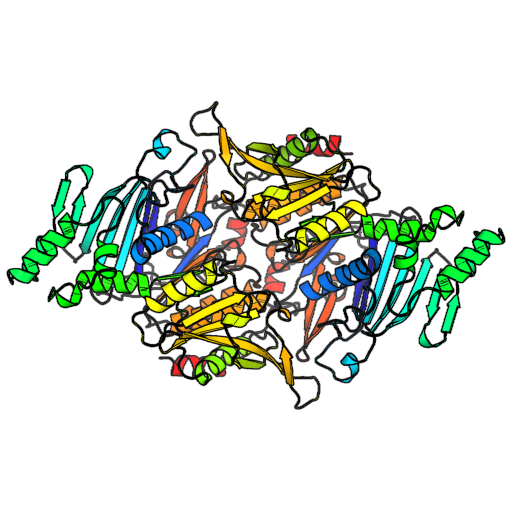 PHE A 1 85 ? 14.133 -20.844 9.422 1 96.62 85 PHE A C 1
ATOM 671 O O . PHE A 1 85 ? 14.812 -21.781 9.836 1 96.62 85 PHE A O 1
ATOM 678 N N . ARG A 1 86 ? 14.43 -19.641 9.836 1 93.56 86 ARG A N 1
ATOM 679 C CA . ARG A 1 86 ? 15.711 -19.234 10.406 1 93.56 86 ARG A CA 1
ATOM 680 C C . ARG A 1 86 ? 15.672 -19.297 11.93 1 93.56 86 ARG A C 1
ATOM 682 O O . ARG A 1 86 ? 16.703 -19.203 12.594 1 93.56 86 ARG A O 1
ATOM 689 N N . LEU A 1 87 ? 14.477 -19.391 12.492 1 92.31 87 LEU A N 1
ATOM 690 C CA . LEU A 1 87 ? 14.367 -19.344 13.953 1 92.31 87 LEU A CA 1
ATOM 691 C C . LEU A 1 87 ? 14.672 -20.703 14.562 1 92.31 87 LEU A C 1
ATOM 693 O O . LEU A 1 87 ? 14.516 -20.891 15.773 1 92.31 87 LEU A O 1
ATOM 697 N N . SER A 1 88 ? 15.031 -21.672 13.727 1 91.31 88 SER A N 1
ATOM 698 C CA . SER A 1 88 ? 15.516 -23 14.133 1 91.31 88 SER A CA 1
ATOM 699 C C . SER A 1 88 ? 16.859 -23.312 13.484 1 91.31 88 SER A C 1
ATOM 701 O O . SER A 1 88 ? 16.984 -23.266 12.258 1 91.31 88 SER A O 1
ATOM 703 N N . SER A 1 89 ? 17.828 -23.688 14.273 1 89.25 89 SER A N 1
ATOM 704 C CA . SER A 1 89 ? 19.141 -24.016 13.742 1 89.25 89 SER A CA 1
ATOM 705 C C . SER A 1 89 ? 19.094 -25.219 12.82 1 89.25 89 SER A C 1
ATOM 707 O O . SER A 1 89 ? 19.812 -25.281 11.828 1 89.25 89 SER A O 1
ATOM 709 N N . GLU A 1 90 ? 18.25 -26.125 13.164 1 90.12 90 GLU A N 1
ATOM 710 C CA . GLU A 1 90 ? 18.094 -27.328 12.352 1 90.12 90 GLU A CA 1
ATOM 711 C C . GLU A 1 90 ? 17.531 -26.984 10.977 1 90.12 90 GLU A C 1
ATOM 713 O O . GLU A 1 90 ? 17.984 -27.516 9.961 1 90.12 90 GLU A O 1
ATOM 718 N N . ASN A 1 91 ? 16.562 -26.156 10.945 1 92.94 91 ASN A N 1
ATOM 719 C CA . ASN A 1 91 ? 15.867 -25.812 9.711 1 92.94 91 ASN A CA 1
ATOM 720 C C . ASN A 1 91 ? 16.734 -24.969 8.789 1 92.94 91 ASN A C 1
ATOM 722 O O . ASN A 1 91 ? 16.516 -24.938 7.574 1 92.94 91 ASN A O 1
ATOM 726 N N . LYS A 1 92 ? 17.703 -24.375 9.312 1 90.81 92 LYS A N 1
ATOM 727 C CA . LYS A 1 92 ? 18.594 -23.547 8.492 1 90.81 92 LYS A CA 1
ATOM 728 C C . LYS A 1 92 ? 19.328 -24.406 7.453 1 90.81 92 LYS A C 1
ATOM 730 O O . LYS A 1 92 ? 19.688 -23.906 6.387 1 90.81 92 LYS A O 1
ATOM 735 N N . LYS A 1 93 ? 19.438 -25.656 7.758 1 90.25 93 LYS A N 1
ATOM 736 C CA . LYS A 1 93 ? 20.203 -26.547 6.883 1 90.25 93 LYS A CA 1
ATOM 737 C C . LYS A 1 93 ? 19.297 -27.531 6.168 1 90.25 93 LYS A C 1
ATOM 739 O O . LYS A 1 93 ? 19.719 -28.234 5.258 1 90.25 93 LYS A O 1
ATOM 744 N N . LYS A 1 94 ? 18.078 -27.578 6.594 1 96.12 94 LYS A N 1
ATOM 745 C CA . LYS A 1 94 ? 17.109 -28.484 5.996 1 96.12 94 LYS A CA 1
ATOM 746 C C . LYS A 1 94 ? 16.609 -27.953 4.656 1 96.12 94 LYS A C 1
ATOM 748 O O . LYS A 1 94 ? 16.484 -26.75 4.465 1 96.12 94 LYS A O 1
ATOM 753 N N . ASP A 1 95 ? 16.281 -28.844 3.816 1 98.12 95 ASP A N 1
ATOM 754 C CA . ASP A 1 95 ? 15.781 -28.469 2.494 1 98.12 95 ASP A CA 1
ATOM 755 C C . ASP A 1 95 ? 14.414 -27.797 2.59 1 98.12 95 ASP A C 1
ATOM 757 O O . ASP A 1 95 ? 13.625 -28.094 3.484 1 98.12 95 ASP A O 1
ATOM 761 N N . THR A 1 96 ? 14.234 -26.844 1.739 1 98.62 96 THR A N 1
ATOM 762 C CA . THR A 1 96 ? 12.891 -26.344 1.45 1 98.62 96 THR A CA 1
ATOM 763 C C . THR A 1 96 ? 12.195 -27.234 0.424 1 98.62 96 THR A C 1
ATOM 765 O O . THR A 1 96 ? 12.805 -27.641 -0.565 1 98.62 96 THR A O 1
ATOM 768 N N . THR A 1 97 ? 10.969 -27.594 0.658 1 98.81 97 THR A N 1
ATOM 769 C CA . THR A 1 97 ? 10.203 -28.406 -0.274 1 98.81 97 THR A CA 1
ATOM 770 C C . THR A 1 97 ? 8.969 -27.656 -0.769 1 98.81 97 THR A C 1
ATOM 772 O O . THR A 1 97 ? 8.219 -27.094 0.029 1 98.81 97 THR A O 1
ATOM 775 N N . ILE A 1 98 ? 8.773 -27.625 -2.051 1 98.75 98 ILE A N 1
ATOM 776 C CA . ILE A 1 98 ? 7.621 -27 -2.693 1 98.75 98 ILE A CA 1
ATOM 777 C C . ILE A 1 98 ? 6.961 -28 -3.639 1 98.75 98 ILE A C 1
ATOM 779 O O . ILE A 1 98 ? 7.637 -28.656 -4.434 1 98.75 98 ILE A O 1
ATOM 783 N N . ILE A 1 99 ? 5.629 -28.141 -3.545 1 98.75 99 ILE A N 1
ATOM 784 C CA . ILE A 1 99 ? 4.91 -29.094 -4.395 1 98.75 99 ILE A CA 1
ATOM 785 C C . ILE A 1 99 ? 3.666 -28.406 -4.969 1 98.75 99 ILE A C 1
ATOM 787 O O . ILE A 1 99 ? 2.908 -27.766 -4.242 1 98.75 99 ILE A O 1
ATOM 791 N N . TYR A 1 100 ? 3.475 -28.547 -6.246 1 98.62 100 TYR A N 1
ATOM 792 C CA . TYR A 1 100 ? 2.285 -28.078 -6.953 1 98.62 100 TYR A CA 1
ATOM 793 C C . TYR A 1 100 ? 1.47 -29.266 -7.473 1 98.62 100 TYR A C 1
ATOM 795 O O . TYR A 1 100 ? 2.002 -30.141 -8.156 1 98.62 100 TYR A O 1
ATOM 803 N N . HIS A 1 101 ? 0.259 -29.344 -7.141 1 97.75 101 HIS A N 1
ATOM 804 C CA . HIS A 1 101 ? -0.7 -30.203 -7.84 1 97.75 101 HIS A CA 1
ATOM 805 C C . HIS A 1 101 ? -1.549 -29.391 -8.812 1 97.75 101 HIS A C 1
ATOM 807 O O . HIS A 1 101 ? -2.328 -28.531 -8.391 1 97.75 101 HIS A O 1
ATOM 813 N N . ILE A 1 102 ? -1.407 -29.703 -10.055 1 97.19 102 ILE A N 1
ATOM 814 C CA . ILE A 1 102 ? -2.029 -28.812 -11.039 1 97.19 102 ILE A CA 1
ATOM 815 C C . ILE A 1 102 ? -2.857 -29.641 -12.016 1 97.19 102 ILE A C 1
ATOM 817 O O . ILE A 1 102 ? -2.59 -30.828 -12.219 1 97.19 102 ILE A O 1
ATOM 821 N N . LEU A 1 103 ? -3.855 -29.031 -12.469 1 95.19 103 LEU A N 1
ATOM 822 C CA . LEU A 1 103 ? -4.699 -29.594 -13.516 1 95.19 103 LEU A CA 1
ATOM 823 C C . LEU A 1 103 ? -4.457 -28.875 -14.852 1 95.19 103 LEU A C 1
ATOM 825 O O . LEU A 1 103 ? -4.699 -27.672 -14.977 1 95.19 103 LEU A O 1
ATOM 829 N N . CYS A 1 104 ? -3.965 -29.547 -15.781 1 90.88 104 CYS A N 1
ATOM 830 C CA . CYS A 1 104 ? -3.682 -29.047 -17.125 1 90.88 104 CYS A CA 1
ATOM 831 C C . CYS A 1 104 ? -4.457 -29.828 -18.172 1 90.88 104 CYS A C 1
ATOM 833 O O . CYS A 1 104 ? -4.098 -30.969 -18.5 1 90.88 104 CYS A O 1
ATOM 835 N N . GLY A 1 105 ? -5.395 -29.141 -18.719 1 82.12 105 GLY A N 1
ATOM 836 C CA . GLY A 1 105 ? -6.242 -29.891 -19.641 1 82.12 105 GLY A CA 1
ATOM 837 C C . GLY A 1 105 ? -6.996 -31.031 -18.969 1 82.12 105 GLY A C 1
ATOM 838 O O . GLY A 1 105 ? -7.723 -30.797 -17.984 1 82.12 105 GLY A O 1
ATOM 839 N N . ASN A 1 106 ? -6.738 -32.188 -19.453 1 87.38 106 ASN A N 1
ATOM 840 C CA . ASN A 1 106 ? -7.453 -33.344 -18.906 1 87.38 106 ASN A CA 1
ATOM 841 C C . ASN A 1 106 ? -6.547 -34.219 -18.031 1 87.38 106 ASN A C 1
ATOM 843 O O . ASN A 1 106 ? -6.863 -35.375 -17.75 1 87.38 106 ASN A O 1
ATOM 847 N N . LYS A 1 107 ? -5.473 -33.625 -17.594 1 93.38 107 LYS A N 1
ATOM 848 C CA . LYS A 1 107 ? -4.512 -34.375 -16.812 1 93.38 107 LYS A CA 1
ATOM 849 C C . LYS A 1 107 ? -4.195 -33.688 -15.492 1 93.38 107 LYS A C 1
ATOM 851 O O . LYS A 1 107 ? -4.262 -32.438 -15.406 1 93.38 107 LYS A O 1
ATOM 856 N N . LYS A 1 108 ? -3.902 -34.5 -14.531 1 95.5 108 LYS A N 1
ATOM 857 C CA . LYS A 1 108 ? -3.449 -34 -13.227 1 95.5 108 LYS A CA 1
ATOM 858 C C . LYS A 1 108 ? -1.966 -34.281 -13.023 1 95.5 108 LYS A C 1
ATOM 860 O O . LYS A 1 108 ? -1.508 -35.406 -13.25 1 95.5 108 LYS A O 1
ATOM 865 N N . TYR A 1 109 ? -1.225 -33.281 -12.656 1 97.25 109 TYR A N 1
ATOM 866 C CA . TYR A 1 109 ? 0.209 -33.438 -12.438 1 97.25 109 TYR A CA 1
ATOM 867 C C . TYR A 1 109 ? 0.588 -33.062 -11.016 1 97.25 109 TYR A C 1
ATOM 869 O O . TYR A 1 109 ? -0.04 -32.188 -10.406 1 97.25 109 TYR A O 1
ATOM 877 N N . GLU A 1 110 ? 1.522 -33.719 -10.461 1 98.12 110 GLU A N 1
ATOM 878 C CA . GLU A 1 110 ? 2.25 -33.312 -9.258 1 98.12 110 GLU A CA 1
ATOM 879 C C . GLU A 1 110 ? 3.697 -32.938 -9.586 1 98.12 110 GLU A C 1
ATOM 881 O O . GLU A 1 110 ? 4.453 -33.781 -10.078 1 98.12 110 GLU A O 1
ATOM 886 N N . TYR A 1 111 ? 4.004 -31.797 -9.445 1 98.69 111 TYR A N 1
ATOM 887 C CA . TYR A 1 111 ? 5.383 -31.359 -9.602 1 98.69 111 TYR A CA 1
ATOM 888 C C . TYR A 1 111 ? 5.949 -30.859 -8.273 1 98.69 111 TYR A C 1
ATOM 890 O O . TYR A 1 111 ? 5.309 -30.062 -7.578 1 98.69 111 TYR A O 1
ATOM 898 N N . GLY A 1 112 ? 7.09 -31.328 -7.902 1 98.62 112 GLY A N 1
ATOM 899 C CA . GLY A 1 112 ? 7.695 -30.906 -6.648 1 98.62 112 GLY A CA 1
ATOM 900 C C . GLY A 1 112 ? 9.211 -30.984 -6.66 1 98.62 112 GLY A C 1
ATOM 901 O O . GLY A 1 112 ? 9.797 -31.641 -7.523 1 98.62 112 GLY A O 1
ATOM 902 N N . PHE A 1 113 ? 9.789 -30.312 -5.773 1 98.62 113 PHE A N 1
ATOM 903 C CA . PHE A 1 113 ? 11.234 -30.375 -5.602 1 98.62 113 PHE A CA 1
ATOM 904 C C . PHE A 1 113 ? 11.633 -29.984 -4.184 1 98.62 113 PHE A C 1
ATOM 906 O O . PHE A 1 113 ? 10.891 -29.281 -3.498 1 98.62 113 PHE A O 1
ATOM 913 N N . SER A 1 114 ? 12.695 -30.453 -3.738 1 98.56 114 SER A N 1
ATOM 914 C CA . SER A 1 114 ? 13.383 -30.109 -2.5 1 98.56 114 SER A CA 1
ATOM 915 C C . SER A 1 114 ? 14.789 -29.578 -2.775 1 98.56 114 SER A C 1
ATOM 917 O O . SER A 1 114 ? 15.484 -30.094 -3.654 1 98.56 114 SER A O 1
ATOM 919 N N . TYR A 1 115 ? 15.188 -28.531 -2.064 1 98.12 115 TYR A N 1
ATOM 920 C CA . TYR A 1 115 ? 16.469 -27.922 -2.4 1 98.12 115 TYR A CA 1
ATOM 921 C C . TYR A 1 115 ? 17.016 -27.125 -1.222 1 98.12 115 TYR A C 1
ATOM 923 O O . TYR A 1 115 ? 16.312 -26.875 -0.249 1 98.12 115 TYR A O 1
ATOM 931 N N . ASN A 1 116 ? 18.234 -26.828 -1.206 1 97 116 ASN A N 1
ATOM 932 C CA . ASN A 1 116 ? 18.906 -25.844 -0.377 1 97 116 ASN A CA 1
ATOM 933 C C . ASN A 1 116 ? 19.75 -24.891 -1.222 1 97 116 ASN A C 1
ATOM 935 O O . ASN A 1 116 ? 19.594 -24.828 -2.443 1 97 116 ASN A O 1
ATOM 939 N N . ALA A 1 117 ? 20.594 -24.094 -0.571 1 96 117 ALA A N 1
ATOM 940 C CA . ALA A 1 117 ? 21.312 -23.062 -1.296 1 96 117 ALA A CA 1
ATOM 941 C C . ALA A 1 117 ? 22.297 -23.656 -2.287 1 96 117 ALA A C 1
ATOM 943 O O . ALA A 1 117 ? 22.609 -23.062 -3.318 1 96 117 ALA A O 1
ATOM 944 N N . GLU A 1 118 ? 22.656 -24.875 -2.121 1 94.69 118 GLU A N 1
ATOM 945 C CA . GLU A 1 118 ? 23.781 -25.438 -2.848 1 94.69 118 GLU A CA 1
ATOM 946 C C . GLU A 1 118 ? 23.312 -26.391 -3.939 1 94.69 118 GLU A C 1
ATOM 948 O O . GLU A 1 118 ? 24.047 -26.656 -4.902 1 94.69 118 GLU A O 1
ATOM 953 N N . GLN A 1 119 ? 22.125 -26.938 -3.709 1 95.38 119 GLN A N 1
ATOM 954 C CA . GLN A 1 119 ? 21.75 -27.922 -4.707 1 95.38 119 GLN A CA 1
ATOM 955 C C . GLN A 1 119 ? 20.25 -28.234 -4.637 1 95.38 119 GLN A C 1
ATOM 957 O O . GLN A 1 119 ? 19.609 -28 -3.607 1 95.38 119 GLN A O 1
ATOM 962 N N . ILE A 1 120 ? 19.812 -28.828 -5.77 1 97.12 120 ILE A N 1
ATOM 963 C CA . ILE A 1 120 ? 18.516 -29.484 -5.805 1 97.12 120 ILE A CA 1
ATOM 964 C C . ILE A 1 120 ? 18.656 -30.922 -5.305 1 97.12 120 ILE A C 1
ATOM 966 O O . ILE A 1 120 ? 19.328 -31.734 -5.93 1 97.12 120 ILE A O 1
ATOM 970 N N . SER A 1 121 ? 18 -31.234 -4.25 1 97.62 121 SER A N 1
ATOM 971 C CA . SER A 1 121 ? 18.125 -32.562 -3.662 1 97.62 121 SER A CA 1
ATOM 972 C C . SER A 1 121 ? 17.172 -33.531 -4.34 1 97.62 121 SER A C 1
ATOM 974 O O . SER A 1 121 ? 17.547 -34.688 -4.586 1 97.62 121 SER A O 1
ATOM 976 N N . LEU A 1 122 ? 15.992 -33.125 -4.508 1 98.06 122 LEU A N 1
ATOM 977 C CA . LEU A 1 122 ? 14.953 -33.906 -5.152 1 98.06 122 LEU A CA 1
ATOM 978 C C . LEU A 1 122 ? 14.148 -33.062 -6.125 1 98.06 122 LEU A C 1
ATOM 980 O O . LEU A 1 122 ? 13.891 -31.891 -5.867 1 98.06 122 LEU A O 1
ATOM 984 N N . GLU A 1 123 ? 13.766 -33.625 -7.227 1 98.44 123 GLU A N 1
ATOM 985 C CA . GLU A 1 123 ? 12.82 -33.062 -8.18 1 98.44 123 GLU A CA 1
ATOM 986 C C . GLU A 1 123 ? 12.023 -34.156 -8.883 1 98.44 123 GLU A C 1
ATOM 988 O O . GLU A 1 123 ? 12.57 -35.219 -9.25 1 98.44 123 GLU A O 1
ATOM 993 N N . TRP A 1 124 ? 10.703 -33.906 -9 1 98.44 124 TRP A N 1
ATOM 994 C CA . TRP A 1 124 ? 9.922 -34.938 -9.672 1 98.44 124 TRP A CA 1
ATOM 995 C C . TRP A 1 124 ? 8.695 -34.344 -10.344 1 98.44 124 TRP A C 1
ATOM 997 O O . TRP A 1 124 ? 8.219 -33.281 -9.945 1 98.44 124 TRP A O 1
ATOM 1007 N N . LEU A 1 125 ? 8.273 -35 -11.328 1 98.5 125 LEU A N 1
ATOM 1008 C CA . LEU A 1 125 ? 7.008 -34.75 -12.008 1 98.5 125 LEU A CA 1
ATOM 1009 C C . LEU A 1 125 ? 6.258 -36.062 -12.234 1 98.5 125 LEU A C 1
ATOM 1011 O O . LEU A 1 125 ? 6.801 -37 -12.82 1 98.5 125 LEU A O 1
ATOM 1015 N N . LYS A 1 126 ? 5.062 -36.062 -11.742 1 97.75 126 LYS A N 1
ATOM 1016 C CA . LYS A 1 126 ? 4.207 -37.25 -11.875 1 97.75 126 LYS A CA 1
ATOM 1017 C C . LYS A 1 126 ? 2.85 -36.875 -12.461 1 97.75 126 LYS A C 1
ATOM 1019 O O . LYS A 1 126 ? 2.311 -35.781 -12.172 1 97.75 126 LYS A O 1
ATOM 1024 N N . GLN A 1 127 ? 2.404 -37.719 -13.25 1 96.25 127 GLN A N 1
ATOM 1025 C CA . GLN A 1 127 ? 1.008 -37.656 -13.664 1 96.25 127 GLN A CA 1
ATOM 1026 C C . GLN A 1 127 ? 0.119 -38.5 -12.766 1 96.25 127 GLN A C 1
ATOM 1028 O O . GLN A 1 127 ? 0.417 -39.688 -12.516 1 96.25 127 GLN A O 1
ATOM 1033 N N . ILE A 1 128 ? -0.899 -37.875 -12.273 1 93.62 128 ILE A N 1
ATOM 1034 C CA . ILE A 1 128 ? -1.789 -38.594 -11.359 1 93.62 128 ILE A CA 1
ATOM 1035 C C . ILE A 1 128 ? -3.072 -38.969 -12.086 1 93.62 128 ILE A C 1
ATOM 1037 O O . ILE A 1 128 ? -3.818 -38.125 -12.555 1 93.62 128 ILE A O 1
ATOM 1041 N N . ASN A 1 129 ? -3.258 -40.219 -12.18 1 85 129 ASN A N 1
ATOM 1042 C CA . ASN A 1 129 ? -4.477 -40.75 -12.766 1 85 129 ASN A CA 1
ATOM 1043 C C . ASN A 1 129 ? -5.383 -41.375 -11.703 1 85 129 ASN A C 1
ATOM 1045 O O . ASN A 1 129 ? -5.027 -41.406 -10.531 1 85 129 ASN A O 1
ATOM 1049 N N . LYS A 1 130 ? -6.625 -41.781 -11.93 1 77.81 130 LYS A N 1
ATOM 1050 C CA . LYS A 1 130 ? -7.609 -42.281 -10.992 1 77.81 130 LYS A CA 1
ATOM 1051 C C . LYS A 1 130 ? -7.023 -43.438 -10.164 1 77.81 130 LYS A C 1
ATOM 1053 O O . LYS A 1 130 ? -7.191 -43.469 -8.945 1 77.81 130 LYS A O 1
ATOM 1058 N N . ASN A 1 131 ? -6.332 -44.219 -10.766 1 79.81 131 ASN A N 1
ATOM 1059 C CA . ASN A 1 131 ? -5.926 -45.406 -10.031 1 79.81 131 ASN A CA 1
ATOM 1060 C C . ASN A 1 131 ? -4.41 -45.562 -10 1 79.81 131 ASN A C 1
ATOM 1062 O O . ASN A 1 131 ? -3.889 -46.531 -9.438 1 79.81 131 ASN A O 1
ATOM 1066 N N . ASN A 1 132 ? -3.738 -44.625 -10.633 1 86.38 132 ASN A N 1
ATOM 1067 C CA . ASN A 1 132 ? -2.297 -44.844 -10.711 1 86.38 132 ASN A CA 1
ATOM 1068 C C . ASN A 1 132 ? -1.543 -43.531 -10.875 1 86.38 132 ASN A C 1
ATOM 1070 O O . ASN A 1 132 ? -2.152 -42.5 -11.117 1 86.38 132 ASN A O 1
ATOM 1074 N N . GLU A 1 133 ? -0.257 -43.656 -10.484 1 91.94 133 GLU A N 1
ATOM 1075 C CA . GLU A 1 133 ? 0.664 -42.562 -10.711 1 91.94 133 GLU A CA 1
ATOM 1076 C C . GLU A 1 133 ? 1.744 -42.938 -11.719 1 91.94 133 GLU A C 1
ATOM 1078 O O . GLU A 1 133 ? 2.23 -44.062 -11.719 1 91.94 133 GLU A O 1
ATOM 1083 N N . CYS A 1 134 ? 1.944 -42.094 -12.68 1 94.38 134 CYS A N 1
ATOM 1084 C CA . CYS A 1 134 ? 3 -42.25 -13.672 1 94.38 134 CYS A CA 1
ATOM 1085 C C . CYS A 1 134 ? 4.113 -41.25 -13.469 1 94.38 134 CYS A C 1
ATOM 1087 O O . CYS A 1 134 ? 3.885 -40.031 -13.578 1 94.38 134 CYS A O 1
ATOM 1089 N N . VAL A 1 135 ? 5.293 -41.75 -13.227 1 97 135 VAL A N 1
ATOM 1090 C CA . VAL A 1 135 ? 6.438 -40.875 -13.008 1 97 135 VAL A CA 1
ATOM 1091 C C . VAL A 1 135 ? 7.004 -40.438 -14.359 1 97 135 VAL A C 1
ATOM 1093 O O . VAL A 1 135 ? 7.527 -41.25 -15.117 1 97 135 VAL A O 1
ATOM 1096 N N . ILE A 1 136 ? 6.914 -39.188 -14.617 1 97.62 136 ILE A N 1
ATOM 1097 C CA . ILE A 1 136 ? 7.449 -38.625 -15.852 1 97.62 136 ILE A CA 1
ATOM 1098 C C . ILE A 1 136 ? 8.969 -38.5 -15.742 1 97.62 136 ILE A C 1
ATOM 1100 O O . ILE A 1 136 ? 9.703 -38.938 -16.625 1 97.62 136 ILE A O 1
ATOM 1104 N N . PHE A 1 137 ? 9.414 -37.906 -14.664 1 97.62 137 PHE A N 1
ATOM 1105 C CA . PHE A 1 137 ? 10.828 -37.938 -14.312 1 97.62 137 PHE A CA 1
ATOM 1106 C C . PHE A 1 137 ? 11.016 -37.781 -12.805 1 97.62 137 PHE A C 1
ATOM 1108 O O . PHE A 1 137 ? 10.109 -37.344 -12.102 1 97.62 137 PHE A O 1
ATOM 1115 N N . GLN A 1 138 ? 12.125 -38.188 -12.336 1 97.94 138 GLN A N 1
ATOM 1116 C CA . GLN A 1 138 ? 12.508 -38.062 -10.93 1 97.94 138 GLN A CA 1
ATOM 1117 C C . GLN A 1 138 ? 14.023 -38.031 -10.773 1 97.94 138 GLN A C 1
ATOM 1119 O O . GLN A 1 138 ? 14.734 -38.844 -11.352 1 97.94 138 GLN A O 1
ATOM 1124 N N . ARG A 1 139 ? 14.414 -37.031 -10.086 1 96.44 139 ARG A N 1
ATOM 1125 C CA . ARG A 1 139 ? 15.852 -36.906 -9.859 1 96.44 139 ARG A CA 1
ATOM 1126 C C . ARG A 1 139 ? 16.156 -36.844 -8.367 1 96.44 139 ARG A C 1
ATOM 1128 O O . ARG A 1 139 ? 15.453 -36.156 -7.617 1 96.44 139 ARG A O 1
ATOM 1135 N N . ASN A 1 140 ? 17.062 -37.531 -7.973 1 95.75 140 ASN A N 1
ATOM 1136 C CA . ASN A 1 140 ? 17.641 -37.531 -6.633 1 95.75 140 ASN A CA 1
ATOM 1137 C C . ASN A 1 140 ? 19.156 -37.281 -6.664 1 95.75 140 ASN A C 1
ATOM 1139 O O . ASN A 1 140 ? 19.922 -38.219 -6.949 1 95.75 140 ASN A O 1
ATOM 1143 N N . THR A 1 141 ? 19.531 -36.125 -6.32 1 90.06 141 THR A N 1
ATOM 1144 C CA . THR A 1 141 ? 20.938 -35.75 -6.441 1 90.06 141 THR A CA 1
ATOM 1145 C C . THR A 1 141 ? 21.781 -36.469 -5.371 1 90.06 141 THR A C 1
ATOM 1147 O O . THR A 1 141 ? 22.922 -36.812 -5.613 1 90.06 141 THR A O 1
ATOM 1150 N N . LYS A 1 142 ? 21.203 -36.625 -4.211 1 84.5 142 LYS A N 1
ATOM 1151 C CA . LYS A 1 142 ? 21.938 -37.312 -3.143 1 84.5 142 LYS A CA 1
ATOM 1152 C C . LYS A 1 142 ? 22.266 -38.75 -3.531 1 84.5 142 LYS A C 1
ATOM 1154 O O . LYS A 1 142 ? 23.328 -39.25 -3.193 1 84.5 142 LYS A O 1
ATOM 1159 N N . LYS A 1 143 ? 21.422 -39.375 -4.305 1 84.56 143 LYS A N 1
ATOM 1160 C CA . LYS A 1 143 ? 21.625 -40.781 -4.711 1 84.56 143 LYS A CA 1
ATOM 1161 C C . LYS A 1 143 ? 22.188 -40.844 -6.129 1 84.56 143 LYS A C 1
ATOM 1163 O O . LYS A 1 143 ? 22.281 -41.938 -6.703 1 84.56 143 LYS A O 1
ATOM 1168 N N . SER A 1 144 ? 22.469 -39.812 -6.691 1 85.69 144 SER A N 1
ATOM 1169 C CA . SER A 1 144 ? 22.953 -39.719 -8.062 1 85.69 144 SER A CA 1
ATOM 1170 C C . SER A 1 144 ? 22.078 -40.531 -9.016 1 85.69 144 SER A C 1
ATOM 1172 O O . SER A 1 144 ? 22.578 -41.344 -9.797 1 85.69 144 SER A O 1
ATOM 1174 N N . ASN A 1 145 ? 20.797 -40.406 -8.805 1 90.56 145 ASN A N 1
ATOM 1175 C CA . ASN A 1 145 ? 19.812 -41.125 -9.609 1 90.56 145 ASN A CA 1
ATOM 1176 C C . ASN A 1 145 ? 18.891 -40.156 -10.359 1 90.56 145 ASN A C 1
ATOM 1178 O O . ASN A 1 145 ? 18.438 -39.156 -9.797 1 90.56 145 ASN A O 1
ATOM 1182 N N . PHE A 1 146 ? 18.766 -40.438 -11.695 1 95.06 146 PHE A N 1
ATOM 1183 C CA . PHE A 1 146 ? 17.875 -39.656 -12.555 1 95.06 146 PHE A CA 1
ATOM 1184 C C . PHE A 1 146 ? 17.016 -40.594 -13.406 1 95.06 146 PHE A C 1
ATOM 1186 O O . PHE A 1 146 ? 17.5 -41.188 -14.375 1 95.06 146 PHE A O 1
ATOM 1193 N N . ASP A 1 147 ? 15.758 -40.688 -13.008 1 96.62 147 ASP A N 1
ATOM 1194 C CA . ASP A 1 147 ? 14.828 -41.562 -13.719 1 96.62 147 ASP A CA 1
ATOM 1195 C C . ASP A 1 147 ? 14.055 -40.781 -14.781 1 96.62 147 ASP A C 1
ATOM 1197 O O . ASP A 1 147 ? 13.266 -39.906 -14.453 1 96.62 147 ASP A O 1
ATOM 1201 N N . ILE A 1 148 ? 14.273 -41.156 -16.031 1 96.81 148 ILE A N 1
ATOM 1202 C CA . ILE A 1 148 ? 13.539 -40.531 -17.141 1 96.81 148 ILE A CA 1
ATOM 1203 C C . ILE A 1 148 ? 13 -41.625 -18.047 1 96.81 148 ILE A C 1
ATOM 1205 O O . ILE A 1 148 ? 12.922 -41.469 -19.266 1 96.81 148 ILE A O 1
ATOM 1209 N N . SER A 1 149 ? 12.695 -42.781 -17.516 1 96.31 149 SER A N 1
ATOM 1210 C CA . SER A 1 149 ? 12.289 -43.969 -18.297 1 96.31 149 SER A CA 1
ATOM 1211 C C . SER A 1 149 ? 11.023 -43.688 -19.109 1 96.31 149 SER A C 1
ATOM 1213 O O . SER A 1 149 ? 10.906 -44.125 -20.25 1 96.31 149 SER A O 1
ATOM 1215 N N . TYR A 1 150 ? 10.141 -43.031 -18.516 1 96.25 150 TYR A N 1
ATOM 1216 C CA . TYR A 1 150 ? 8.898 -42.688 -19.188 1 96.25 150 TYR A CA 1
ATOM 1217 C C . TYR A 1 150 ? 9.156 -41.844 -20.438 1 96.25 150 TYR A C 1
ATOM 1219 O O . TYR A 1 150 ? 8.594 -42.094 -21.5 1 96.25 150 TYR A O 1
ATOM 1227 N N . LEU A 1 151 ? 10.008 -40.906 -20.344 1 95.81 151 LEU A N 1
ATOM 1228 C CA . LEU A 1 151 ? 10.336 -40 -21.453 1 95.81 151 LEU A CA 1
ATOM 1229 C C . LEU A 1 151 ? 11.07 -40.781 -22.547 1 95.81 151 LEU A C 1
ATOM 1231 O O . LEU A 1 151 ? 10.852 -40.5 -23.734 1 95.81 151 LEU A O 1
ATOM 1235 N N . LEU A 1 152 ? 11.898 -41.719 -22.125 1 95.81 152 LEU A N 1
ATOM 1236 C CA . LEU A 1 152 ? 12.633 -42.531 -23.094 1 95.81 152 LEU A CA 1
ATOM 1237 C C . LEU A 1 152 ? 11.688 -43.406 -23.875 1 95.81 152 LEU A C 1
ATOM 1239 O O . LEU A 1 152 ? 11.875 -43.625 -25.078 1 95.81 152 LEU A O 1
ATOM 1243 N N . LYS A 1 153 ? 10.688 -43.906 -23.188 1 95.94 153 LYS A N 1
ATOM 1244 C CA . LYS A 1 153 ? 9.688 -44.75 -23.828 1 95.94 153 LYS A CA 1
ATOM 1245 C C . LYS A 1 153 ? 8.891 -43.938 -24.875 1 95.94 153 LYS A C 1
ATOM 1247 O O . LYS A 1 153 ? 8.508 -44.5 -25.906 1 95.94 153 LYS A O 1
ATOM 1252 N N . LEU A 1 154 ? 8.641 -42.719 -24.578 1 95.25 154 LEU A N 1
ATOM 1253 C CA . LEU A 1 154 ? 7.867 -41.875 -25.469 1 95.25 154 LEU A CA 1
ATOM 1254 C C . LEU A 1 154 ? 8.711 -41.438 -26.672 1 95.25 154 LEU A C 1
ATOM 1256 O O . LEU A 1 154 ? 8.172 -40.969 -27.672 1 95.25 154 LEU A O 1
ATOM 1260 N N . ASN A 1 155 ? 10.062 -41.531 -26.469 1 95.81 155 ASN A N 1
ATOM 1261 C CA . ASN A 1 155 ? 11.008 -41.125 -27.516 1 95.81 155 ASN A CA 1
ATOM 1262 C C . ASN A 1 155 ? 11.984 -42.281 -27.844 1 95.81 155 ASN A C 1
ATOM 1264 O O . ASN A 1 155 ? 13.18 -42.156 -27.562 1 95.81 155 ASN A O 1
ATOM 1268 N N . PRO A 1 156 ? 11.492 -43.219 -28.594 1 93.12 156 PRO A N 1
ATOM 1269 C CA . PRO A 1 156 ? 12.266 -44.469 -28.75 1 93.12 156 PRO A CA 1
ATOM 1270 C C . PRO A 1 156 ? 13.406 -44.312 -29.766 1 93.12 156 PRO A C 1
ATOM 1272 O O . PRO A 1 156 ? 14.312 -45.156 -29.781 1 93.12 156 PRO A O 1
ATOM 1275 N N . LYS A 1 157 ? 13.359 -43.312 -30.594 1 95.75 157 LYS A N 1
ATOM 1276 C CA . LYS A 1 157 ? 14.477 -43.125 -31.516 1 95.75 157 LYS A CA 1
ATOM 1277 C C . LYS A 1 157 ? 15.789 -42.938 -30.75 1 95.75 157 LYS A C 1
ATOM 1279 O O . LYS A 1 157 ? 15.836 -42.188 -29.766 1 95.75 157 LYS A O 1
ATOM 1284 N N . GLU A 1 158 ? 16.75 -43.562 -31.234 1 95.31 158 GLU A N 1
ATOM 1285 C CA . GLU A 1 158 ? 18.047 -43.594 -30.547 1 95.31 158 GLU A CA 1
ATOM 1286 C C . GLU A 1 158 ? 18.578 -42.156 -30.312 1 95.31 158 GLU A C 1
ATOM 1288 O O . GLU A 1 158 ? 19.031 -41.844 -29.219 1 95.31 158 GLU A O 1
ATOM 1293 N N . GLU A 1 159 ? 18.547 -41.375 -31.25 1 94.81 159 GLU A N 1
ATOM 1294 C CA . GLU A 1 159 ? 19.062 -40.031 -31.141 1 94.81 159 GLU A CA 1
ATOM 1295 C C . GLU A 1 159 ? 18.297 -39.219 -30.078 1 94.81 159 GLU A C 1
ATOM 1297 O O . GLU A 1 159 ? 18.906 -38.469 -29.312 1 94.81 159 GLU A O 1
ATOM 1302 N N . GLU A 1 160 ? 17.031 -39.406 -30.078 1 94.69 160 GLU A N 1
ATOM 1303 C CA . GLU A 1 160 ? 16.188 -38.688 -29.125 1 94.69 160 GLU A CA 1
ATOM 1304 C C . GLU A 1 160 ? 16.438 -39.188 -27.688 1 94.69 160 GLU A C 1
ATOM 1306 O O . GLU A 1 160 ? 16.547 -38.375 -26.766 1 94.69 160 GLU A O 1
ATOM 1311 N N . SER A 1 161 ? 16.469 -40.438 -27.578 1 94.62 161 SER A N 1
ATOM 1312 C CA . SER A 1 161 ? 16.719 -41.062 -26.281 1 94.62 161 SER A CA 1
ATOM 1313 C C . SER A 1 161 ? 18.078 -40.656 -25.719 1 94.62 161 SER A C 1
ATOM 1315 O O . SER A 1 161 ? 18.203 -40.344 -24.531 1 94.62 161 SER A O 1
ATOM 1317 N N . GLN A 1 162 ? 19.047 -40.656 -26.562 1 94.88 162 GLN A N 1
ATOM 1318 C CA . GLN A 1 162 ? 20.375 -40.25 -26.156 1 94.88 162 GLN A CA 1
ATOM 1319 C C . GLN A 1 162 ? 20.391 -38.781 -25.734 1 94.88 162 GLN A C 1
ATOM 1321 O O . GLN A 1 162 ? 21.016 -38.406 -24.734 1 94.88 162 GLN A O 1
ATOM 1326 N N . PHE A 1 163 ? 19.734 -38.062 -26.5 1 94.25 163 PHE A N 1
ATOM 1327 C CA . PHE A 1 163 ? 19.672 -36.625 -26.188 1 94.25 163 PHE A CA 1
ATOM 1328 C C . PHE A 1 163 ? 19.078 -36.406 -24.812 1 94.25 163 PHE A C 1
ATOM 1330 O O . PHE A 1 163 ? 19.625 -35.656 -24 1 94.25 163 PHE A O 1
ATOM 1337 N N . LEU A 1 164 ? 17.969 -37.031 -24.562 1 94.88 164 LEU A N 1
ATOM 1338 C CA . LEU A 1 164 ? 17.297 -36.906 -23.266 1 94.88 164 LEU A CA 1
ATOM 1339 C C . LEU A 1 164 ? 18.188 -37.375 -22.141 1 94.88 164 LEU A C 1
ATOM 1341 O O . LEU A 1 164 ? 18.25 -36.75 -21.078 1 94.88 164 LEU A O 1
ATOM 1345 N N . SER A 1 165 ? 18.828 -38.438 -22.375 1 94.56 165 SER A N 1
ATOM 1346 C CA . SER A 1 165 ? 19.734 -39 -21.359 1 94.56 165 SER A CA 1
ATOM 1347 C C . SER A 1 165 ? 20.875 -38.031 -21.062 1 94.56 165 SER A C 1
ATOM 1349 O O . SER A 1 165 ? 21.234 -37.844 -19.906 1 94.56 165 SER A O 1
ATOM 1351 N N . PHE A 1 166 ? 21.344 -37.438 -22.047 1 93.12 166 PHE A N 1
ATOM 1352 C CA . PHE A 1 166 ? 22.438 -36.5 -21.875 1 93.12 166 PHE A CA 1
ATOM 1353 C C . PHE A 1 166 ? 21.938 -35.219 -21.188 1 93.12 166 PHE A C 1
ATOM 1355 O O . PHE A 1 166 ? 22.656 -34.656 -20.359 1 93.12 166 PHE A O 1
ATOM 1362 N N . LEU A 1 167 ? 20.828 -34.812 -21.562 1 93.56 167 LEU A N 1
ATOM 1363 C CA . LEU A 1 167 ? 20.25 -33.625 -20.938 1 93.56 167 LEU A CA 1
ATOM 1364 C C . LEU A 1 167 ? 20.078 -33.844 -19.438 1 93.56 167 LEU A C 1
ATOM 1366 O O . LEU A 1 167 ? 20.375 -32.969 -18.625 1 93.56 167 LEU A O 1
ATOM 1370 N N . ALA A 1 168 ? 19.562 -34.969 -19.109 1 93.94 168 ALA A N 1
ATOM 1371 C CA . ALA A 1 168 ? 19.375 -35.344 -17.703 1 93.94 168 ALA A CA 1
ATOM 1372 C C . ALA A 1 168 ? 20.703 -35.344 -16.953 1 93.94 168 ALA A C 1
ATOM 1374 O O . ALA A 1 168 ? 20.828 -34.75 -15.875 1 93.94 168 ALA A O 1
ATOM 1375 N N . LYS A 1 169 ? 21.672 -35.969 -17.562 1 92.06 169 LYS A N 1
ATOM 1376 C CA . LYS A 1 169 ? 23 -36.094 -16.953 1 92.06 169 LYS A CA 1
ATOM 1377 C C . LYS A 1 169 ? 23.672 -34.719 -16.828 1 92.06 169 LYS A C 1
ATOM 1379 O O . LYS A 1 169 ? 24.422 -34.469 -15.891 1 92.06 169 LYS A O 1
ATOM 1384 N N . ALA A 1 170 ? 23.359 -33.875 -17.734 1 91.69 170 ALA A N 1
ATOM 1385 C CA . ALA A 1 170 ? 24.031 -32.562 -17.812 1 91.69 170 ALA A CA 1
ATOM 1386 C C . ALA A 1 170 ? 23.328 -31.531 -16.953 1 91.69 170 ALA A C 1
ATOM 1388 O O . ALA A 1 170 ? 23.828 -30.422 -16.781 1 91.69 170 ALA A O 1
ATOM 1389 N N . THR A 1 171 ? 22.203 -31.844 -16.422 1 93.38 171 THR A N 1
ATOM 1390 C CA . THR A 1 171 ? 21.469 -30.875 -15.594 1 93.38 171 THR A CA 1
ATOM 1391 C C . THR A 1 171 ? 22.281 -30.5 -14.367 1 93.38 171 THR A C 1
ATOM 1393 O O . THR A 1 171 ? 22.641 -31.359 -13.555 1 93.38 171 THR A O 1
ATOM 1396 N N . PRO A 1 172 ? 22.547 -29.203 -14.266 1 92.69 172 PRO A N 1
ATOM 1397 C CA . PRO A 1 172 ? 23.359 -28.766 -13.125 1 92.69 172 PRO A CA 1
ATOM 1398 C C . PRO A 1 172 ? 22.688 -29.047 -11.781 1 92.69 172 PRO A C 1
ATOM 1400 O O . PRO A 1 172 ? 21.469 -29.047 -11.695 1 92.69 172 PRO A O 1
ATOM 1403 N N . GLN A 1 173 ? 23.5 -29.125 -10.781 1 92.69 173 GLN A N 1
ATOM 1404 C CA . GLN A 1 173 ? 23 -29.438 -9.445 1 92.69 173 GLN A CA 1
ATOM 1405 C C . GLN A 1 173 ? 22.172 -28.297 -8.883 1 92.69 173 GLN A C 1
ATOM 1407 O O . GLN A 1 173 ? 21.297 -28.5 -8.031 1 92.69 173 GLN A O 1
ATOM 1412 N N . ARG A 1 174 ? 22.375 -27.156 -9.383 1 95.12 174 ARG A N 1
ATOM 1413 C CA . ARG A 1 174 ? 21.688 -25.984 -8.82 1 95.12 174 ARG A CA 1
ATOM 1414 C C . ARG A 1 174 ? 20.562 -25.531 -9.727 1 95.12 174 ARG A C 1
ATOM 1416 O O . ARG A 1 174 ? 20.062 -24.406 -9.586 1 95.12 174 ARG A O 1
ATOM 1423 N N . GLN A 1 175 ? 20.156 -26.422 -10.648 1 95.69 175 GLN A N 1
ATOM 1424 C CA . GLN A 1 175 ? 19.094 -26.062 -11.578 1 95.69 175 GLN A CA 1
ATOM 1425 C C . GLN A 1 175 ? 18.016 -27.141 -11.602 1 95.69 175 GLN A C 1
ATOM 1427 O O . GLN A 1 175 ? 18.312 -28.328 -11.547 1 95.69 175 GLN A O 1
ATOM 1432 N N . LEU A 1 176 ? 16.859 -26.641 -11.734 1 97.06 176 LEU A N 1
ATOM 1433 C CA . LEU A 1 176 ? 15.766 -27.578 -11.922 1 97.06 176 LEU A CA 1
ATOM 1434 C C . LEU A 1 176 ? 15.789 -28.172 -13.328 1 97.06 176 LEU A C 1
ATOM 1436 O O . LEU A 1 176 ? 16.078 -27.469 -14.297 1 97.06 176 LEU A O 1
ATOM 1440 N N . PHE A 1 177 ? 15.477 -29.453 -13.414 1 96.81 177 PHE A N 1
ATOM 1441 C CA . PHE A 1 177 ? 15.406 -30.109 -14.719 1 96.81 177 PHE A CA 1
ATOM 1442 C C . PHE A 1 177 ? 14.344 -29.453 -15.594 1 96.81 177 PHE A C 1
ATOM 1444 O O . PHE A 1 177 ? 14.562 -29.25 -16.797 1 96.81 177 PHE A O 1
ATOM 1451 N N . LEU A 1 178 ? 13.234 -29.141 -15.008 1 96.5 178 LEU A N 1
ATOM 1452 C CA . LEU A 1 178 ? 12.156 -28.5 -15.75 1 96.5 178 LEU A CA 1
ATOM 1453 C C . LEU A 1 178 ? 12.633 -27.188 -16.391 1 96.5 178 LEU A C 1
ATOM 1455 O O . LEU A 1 178 ? 12.242 -26.859 -17.516 1 96.5 178 LEU A O 1
ATOM 1459 N N . HIS A 1 179 ? 13.391 -26.484 -15.656 1 95.56 179 HIS A N 1
ATOM 1460 C CA . HIS A 1 179 ? 13.953 -25.266 -16.203 1 95.56 179 HIS A CA 1
ATOM 1461 C C . HIS A 1 179 ? 14.875 -25.562 -17.391 1 95.56 179 HIS A C 1
ATOM 1463 O O . HIS A 1 179 ? 14.844 -24.859 -18.406 1 95.56 179 HIS A O 1
ATOM 1469 N N . GLU A 1 180 ? 15.703 -26.578 -17.281 1 93.25 180 GLU A N 1
ATOM 1470 C CA . GLU A 1 180 ? 16.609 -26.969 -18.359 1 93.25 180 GLU A CA 1
ATOM 1471 C C . GLU A 1 180 ? 15.844 -27.328 -19.625 1 93.25 180 GLU A C 1
ATOM 1473 O O . GLU A 1 180 ? 16.266 -27 -20.734 1 93.25 180 GLU A O 1
ATOM 1478 N N . VAL A 1 181 ? 14.836 -28.016 -19.391 1 93.25 181 VAL A N 1
ATOM 1479 C CA . VAL A 1 181 ? 13.992 -28.406 -20.516 1 93.25 181 VAL A CA 1
ATOM 1480 C C . VAL A 1 181 ? 13.438 -27.172 -21.219 1 93.25 181 VAL A C 1
ATOM 1482 O O . VAL A 1 181 ? 13.414 -27.109 -22.453 1 93.25 181 VAL A O 1
ATOM 1485 N N . MET A 1 182 ? 13 -26.266 -20.484 1 89.38 182 MET A N 1
ATOM 1486 C CA . MET A 1 182 ? 12.398 -25.047 -21.031 1 89.38 182 MET A CA 1
ATOM 1487 C C . MET A 1 182 ? 13.445 -24.188 -21.734 1 89.38 182 MET A C 1
ATOM 1489 O O . MET A 1 182 ? 13.172 -23.594 -22.781 1 89.38 182 MET A O 1
ATOM 1493 N N . SER A 1 183 ? 14.578 -24.125 -21.188 1 87.12 183 SER A N 1
ATOM 1494 C CA . SER A 1 183 ? 15.586 -23.172 -21.625 1 87.12 183 SER A CA 1
ATOM 1495 C C . SER A 1 183 ? 16.391 -23.703 -22.797 1 87.12 183 SER A C 1
ATOM 1497 O O . SER A 1 183 ? 17.031 -22.938 -23.531 1 87.12 183 SER A O 1
ATOM 1499 N N . ARG A 1 184 ? 16.297 -24.906 -22.953 1 83.31 184 ARG A N 1
ATOM 1500 C CA . ARG A 1 184 ? 17.109 -25.516 -24 1 83.31 184 ARG A CA 1
ATOM 1501 C C . ARG A 1 184 ? 16.266 -25.859 -25.219 1 83.31 184 ARG A C 1
ATOM 1503 O O . ARG A 1 184 ? 15.031 -25.859 -25.156 1 83.31 184 ARG A O 1
ATOM 1510 N N . ASN A 1 185 ? 16.906 -25.938 -26.391 1 77.62 185 ASN A N 1
ATOM 1511 C CA . ASN A 1 185 ? 16.234 -26.266 -27.625 1 77.62 185 ASN A CA 1
ATOM 1512 C C . ASN A 1 185 ? 15.867 -27.75 -27.703 1 77.62 185 ASN A C 1
ATOM 1514 O O . ASN A 1 185 ? 16.312 -28.453 -28.594 1 77.62 185 ASN A O 1
ATOM 1518 N N . ILE A 1 186 ? 14.984 -28.188 -26.844 1 83 186 ILE A N 1
ATOM 1519 C CA . ILE A 1 186 ? 14.68 -29.609 -26.719 1 83 186 ILE A CA 1
ATOM 1520 C C . ILE A 1 186 ? 13.68 -30.016 -27.812 1 83 186 ILE A C 1
ATOM 1522 O O . ILE A 1 186 ? 13.742 -31.141 -28.328 1 83 186 ILE A O 1
ATOM 1526 N N . HIS A 1 187 ? 12.898 -29.156 -28.172 1 84.06 187 HIS A N 1
ATOM 1527 C CA . HIS A 1 187 ? 11.812 -29.469 -29.094 1 84.06 187 HIS A CA 1
ATOM 1528 C C . HIS A 1 187 ? 12.344 -29.859 -30.469 1 84.06 187 HIS A C 1
ATOM 1530 O O . HIS A 1 187 ? 11.688 -30.594 -31.219 1 84.06 187 HIS A O 1
ATOM 1536 N N . GLU A 1 188 ? 13.484 -29.438 -30.75 1 85.62 188 GLU A N 1
ATOM 1537 C CA . GLU A 1 188 ? 14.094 -29.766 -32.031 1 85.62 188 GLU A CA 1
ATOM 1538 C C . GLU A 1 188 ? 14.727 -31.156 -32 1 85.62 188 GLU A C 1
ATOM 1540 O O . GLU A 1 188 ? 14.969 -31.75 -33.062 1 85.62 188 GLU A O 1
ATOM 1545 N N . ASN A 1 189 ? 14.898 -31.688 -30.812 1 90.44 189 ASN A N 1
ATOM 1546 C CA . ASN A 1 189 ? 15.703 -32.906 -30.703 1 90.44 189 ASN A CA 1
ATOM 1547 C C . ASN A 1 189 ? 14.891 -34.062 -30.141 1 90.44 189 ASN A C 1
ATOM 1549 O O . ASN A 1 189 ? 15.367 -35.188 -30.109 1 90.44 189 ASN A O 1
ATOM 1553 N N . VAL A 1 190 ? 13.727 -33.75 -29.688 1 92.38 190 VAL A N 1
ATOM 1554 C CA . VAL A 1 190 ? 12.898 -34.781 -29.094 1 92.38 190 VAL A CA 1
ATOM 1555 C C . VAL A 1 190 ? 11.477 -34.688 -29.625 1 92.38 190 VAL A C 1
ATOM 1557 O O . VAL A 1 190 ? 10.977 -33.594 -29.875 1 92.38 190 VAL A O 1
ATOM 1560 N N . SER A 1 191 ? 10.758 -35.781 -29.797 1 90.44 191 SER A N 1
ATOM 1561 C CA . SER A 1 191 ? 9.469 -35.812 -30.484 1 90.44 191 SER A CA 1
ATOM 1562 C C . SER A 1 191 ? 8.312 -35.625 -29.5 1 90.44 191 SER A C 1
ATOM 1564 O O . SER A 1 191 ? 7.281 -35.062 -29.859 1 90.44 191 SER A O 1
ATOM 1566 N N . ASN A 1 192 ? 8.469 -36.219 -28.312 1 93.94 192 ASN A N 1
ATOM 1567 C CA . ASN A 1 192 ? 7.316 -36.219 -27.406 1 93.94 192 ASN A CA 1
ATOM 1568 C C . ASN A 1 192 ? 7.711 -35.844 -25.984 1 93.94 192 ASN A C 1
ATOM 1570 O O . ASN A 1 192 ? 8.086 -36.688 -25.203 1 93.94 192 ASN A O 1
ATOM 1574 N N . ILE A 1 193 ? 7.438 -34.625 -25.656 1 94.25 193 ILE A N 1
ATOM 1575 C CA . ILE A 1 193 ? 7.621 -34.125 -24.297 1 94.25 193 ILE A CA 1
ATOM 1576 C C . ILE A 1 193 ? 6.398 -33.312 -23.875 1 94.25 193 ILE A C 1
ATOM 1578 O O . ILE A 1 193 ? 6.527 -32.281 -23.203 1 94.25 193 ILE A O 1
ATOM 1582 N N . LYS A 1 194 ? 5.254 -33.719 -24.266 1 94.44 194 LYS A N 1
ATOM 1583 C CA . LYS A 1 194 ? 4 -32.969 -24.109 1 94.44 194 LYS A CA 1
ATOM 1584 C C . LYS A 1 194 ? 3.695 -32.75 -22.625 1 94.44 194 LYS A C 1
ATOM 1586 O O . LYS A 1 194 ? 3.193 -31.688 -22.25 1 94.44 194 LYS A O 1
ATOM 1591 N N . ASP A 1 195 ? 3.924 -33.75 -21.812 1 95.19 195 ASP A N 1
ATOM 1592 C CA . ASP A 1 195 ? 3.65 -33.625 -20.391 1 95.19 195 ASP A CA 1
ATOM 1593 C C . ASP A 1 195 ? 4.5 -32.5 -19.75 1 95.19 195 ASP A C 1
ATOM 1595 O O . ASP A 1 195 ? 4.004 -31.719 -18.953 1 95.19 195 ASP A O 1
ATOM 1599 N N . LEU A 1 196 ? 5.77 -32.438 -20.141 1 96.31 196 LEU A N 1
ATOM 1600 C CA . LEU A 1 196 ? 6.656 -31.406 -19.641 1 96.31 196 LEU A CA 1
ATOM 1601 C C . LEU A 1 196 ? 6.211 -30.031 -20.141 1 96.31 196 LEU A C 1
ATOM 1603 O O . LEU A 1 196 ? 6.172 -29.062 -19.375 1 96.31 196 LEU A O 1
ATOM 1607 N N . ASP A 1 197 ? 5.805 -30.031 -21.344 1 94.31 197 ASP A N 1
ATOM 1608 C CA . ASP A 1 197 ? 5.363 -28.797 -21.969 1 94.31 197 ASP A CA 1
ATOM 1609 C C . ASP A 1 197 ? 4.117 -28.234 -21.266 1 94.31 197 ASP A C 1
ATOM 1611 O O . ASP A 1 197 ? 4 -27.031 -21.062 1 94.31 197 ASP A O 1
ATOM 1615 N N . SER A 1 198 ? 3.266 -29.141 -20.984 1 95.38 198 SER A N 1
ATOM 1616 C CA . SER A 1 198 ? 2.025 -28.734 -20.328 1 95.38 198 SER A CA 1
ATOM 1617 C C . SER A 1 198 ? 2.297 -28.062 -18.984 1 95.38 198 SER A C 1
ATOM 1619 O O . SER A 1 198 ? 1.696 -27.031 -18.672 1 95.38 198 SER A O 1
ATOM 1621 N N . VAL A 1 199 ? 3.182 -28.625 -18.25 1 96.81 199 VAL A N 1
ATOM 1622 C CA . VAL A 1 199 ? 3.502 -28.094 -16.922 1 96.81 199 VAL A CA 1
ATOM 1623 C C . VAL A 1 199 ? 4.25 -26.781 -17.062 1 96.81 199 VAL A C 1
ATOM 1625 O O . VAL A 1 199 ? 3.961 -25.812 -16.344 1 96.81 199 VAL A O 1
ATOM 1628 N N . ILE A 1 200 ? 5.168 -26.734 -17.969 1 94.5 200 ILE A N 1
ATOM 1629 C CA . ILE A 1 200 ? 5.918 -25.5 -18.219 1 94.5 200 ILE A CA 1
ATOM 1630 C C . ILE A 1 200 ? 4.961 -24.391 -18.641 1 94.5 200 ILE A C 1
ATOM 1632 O O . ILE A 1 200 ? 5.043 -23.266 -18.141 1 94.5 200 ILE A O 1
ATOM 1636 N N . ASP A 1 201 ? 4.062 -24.734 -19.484 1 92.69 201 ASP A N 1
ATOM 1637 C CA . ASP A 1 201 ? 3.076 -23.766 -19.969 1 92.69 201 ASP A CA 1
ATOM 1638 C C . ASP A 1 201 ? 2.223 -23.234 -18.828 1 92.69 201 ASP A C 1
ATOM 1640 O O . ASP A 1 201 ? 1.868 -22.047 -18.797 1 92.69 201 ASP A O 1
ATOM 1644 N N . TRP A 1 202 ? 1.929 -24.062 -17.906 1 95.12 202 TRP A N 1
ATOM 1645 C CA . TRP A 1 202 ? 1.143 -23.641 -16.75 1 95.12 202 TRP A CA 1
ATOM 1646 C C . TRP A 1 202 ? 1.881 -22.578 -15.953 1 95.12 202 TRP A C 1
ATOM 1648 O O . TRP A 1 202 ? 1.288 -21.578 -15.547 1 95.12 202 TRP A O 1
ATOM 1658 N N . PHE A 1 203 ? 3.141 -22.75 -15.773 1 94.62 203 PHE A N 1
ATOM 1659 C CA . PHE A 1 203 ? 3.93 -21.781 -15.023 1 94.62 203 PHE A CA 1
ATOM 1660 C C . PHE A 1 203 ? 4.09 -20.484 -15.812 1 94.62 203 PHE A C 1
ATOM 1662 O O . PHE A 1 203 ? 4.098 -19.391 -15.234 1 94.62 203 PHE A O 1
ATOM 1669 N N . VAL A 1 204 ? 4.164 -20.594 -17.078 1 88.81 204 VAL A N 1
ATOM 1670 C CA . VAL A 1 204 ? 4.461 -19.438 -17.922 1 88.81 204 VAL A CA 1
ATOM 1671 C C . VAL A 1 204 ? 3.188 -18.625 -18.141 1 88.81 204 VAL A C 1
ATOM 1673 O O . VAL A 1 204 ? 3.186 -17.406 -17.969 1 88.81 204 VAL A O 1
ATOM 1676 N N . ASN A 1 205 ? 2.107 -19.359 -18.422 1 87.06 205 ASN A N 1
ATOM 1677 C CA . ASN A 1 205 ? 0.955 -18.656 -18.969 1 87.06 205 ASN A CA 1
ATOM 1678 C C . ASN A 1 205 ? -0.213 -18.641 -17.984 1 87.06 205 ASN A C 1
ATOM 1680 O O . ASN A 1 205 ? -1.074 -17.766 -18.047 1 87.06 205 ASN A O 1
ATOM 1684 N N . SER A 1 206 ? -0.266 -19.594 -17.141 1 92.88 206 SER A N 1
ATOM 1685 C CA . SER A 1 206 ? -1.46 -19.719 -16.312 1 92.88 206 SER A CA 1
ATOM 1686 C C . SER A 1 206 ? -1.258 -19.078 -14.945 1 92.88 206 SER A C 1
ATOM 1688 O O . SER A 1 206 ? -2.104 -18.297 -14.484 1 92.88 206 SER A O 1
ATOM 1690 N N . LEU A 1 207 ? -0.166 -19.312 -14.305 1 95.06 207 LEU A N 1
ATOM 1691 C CA . LEU A 1 207 ? 0.082 -18.844 -12.945 1 95.06 207 LEU A CA 1
ATOM 1692 C C . LEU A 1 207 ? 0.543 -17.391 -12.953 1 95.06 207 LEU A C 1
ATOM 1694 O O . LEU A 1 207 ? 1.584 -17.062 -13.531 1 95.06 207 LEU A O 1
ATOM 1698 N N . LYS A 1 208 ? -0.277 -16.578 -12.375 1 91.56 208 LYS A N 1
ATOM 1699 C CA . LYS A 1 208 ? 0.041 -15.164 -12.25 1 91.56 208 LYS A CA 1
ATOM 1700 C C . LYS A 1 208 ? 0.061 -14.727 -10.789 1 91.56 208 LYS A C 1
ATOM 1702 O O . LYS A 1 208 ? -0.863 -15.031 -10.031 1 91.56 208 LYS A O 1
ATOM 1707 N N . ILE A 1 209 ? 1.113 -14.078 -10.445 1 93.5 209 ILE A N 1
ATOM 1708 C CA . ILE A 1 209 ? 1.261 -13.633 -9.062 1 93.5 209 ILE A CA 1
ATOM 1709 C C . ILE A 1 209 ? 1.333 -12.109 -9.016 1 93.5 209 ILE A C 1
ATOM 1711 O O . ILE A 1 209 ? 2.104 -11.492 -9.758 1 93.5 209 ILE A O 1
ATOM 1715 N N . ILE A 1 210 ? 0.512 -11.5 -8.148 1 90.69 210 ILE A N 1
ATOM 1716 C CA . ILE A 1 210 ? 0.459 -10.047 -8.023 1 90.69 210 ILE A CA 1
ATOM 1717 C C . ILE A 1 210 ? 0.738 -9.641 -6.574 1 90.69 210 ILE A C 1
ATOM 1719 O O . ILE A 1 210 ? 0.007 -10.039 -5.66 1 90.69 210 ILE A O 1
ATOM 1723 N N . PHE A 1 211 ? 1.81 -8.898 -6.398 1 89.81 211 PHE A N 1
ATOM 1724 C CA . PHE A 1 211 ? 2.086 -8.273 -5.117 1 89.81 211 PHE A CA 1
ATOM 1725 C C . PHE A 1 211 ? 1.664 -6.805 -5.129 1 89.81 211 PHE A C 1
ATOM 1727 O O . PHE A 1 211 ? 1.505 -6.211 -6.199 1 89.81 211 PHE A O 1
ATOM 1734 N N . PRO A 1 212 ? 1.446 -6.172 -3.955 1 82.31 212 PRO A N 1
ATOM 1735 C CA . PRO A 1 212 ? 1.002 -4.777 -3.922 1 82.31 212 PRO A CA 1
ATOM 1736 C C . PRO A 1 212 ? 1.975 -3.832 -4.625 1 82.31 212 PRO A C 1
ATOM 1738 O O . PRO A 1 212 ? 1.549 -2.883 -5.285 1 82.31 212 PRO A O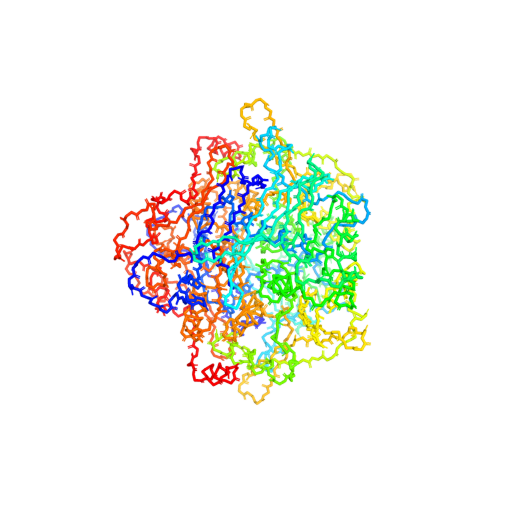 1
ATOM 1741 N N . ASP A 1 213 ? 3.25 -3.971 -4.516 1 73.81 213 ASP A N 1
ATOM 1742 C CA . ASP A 1 213 ? 4.234 -3.02 -5.027 1 73.81 213 ASP A CA 1
ATOM 1743 C C . ASP A 1 213 ? 4.953 -3.58 -6.254 1 73.81 213 ASP A C 1
ATOM 1745 O O . ASP A 1 213 ? 6.051 -3.135 -6.59 1 73.81 213 ASP A O 1
ATOM 1749 N N . THR A 1 214 ? 4.305 -4.449 -6.93 1 70.62 214 THR A N 1
ATOM 1750 C CA . THR A 1 214 ? 4.941 -5 -8.117 1 70.62 214 THR A CA 1
ATOM 1751 C C . THR A 1 214 ? 4.957 -3.977 -9.25 1 70.62 214 THR A C 1
ATOM 1753 O O . THR A 1 214 ? 3.902 -3.576 -9.742 1 70.62 214 THR A O 1
ATOM 1756 N N . PRO A 1 215 ? 6.191 -3.475 -9.516 1 60.34 215 PRO A N 1
ATOM 1757 C CA . PRO A 1 215 ? 6.238 -2.449 -10.555 1 60.34 215 PRO A CA 1
ATOM 1758 C C . PRO A 1 215 ? 5.91 -3.004 -11.945 1 60.34 215 PRO A C 1
ATOM 1760 O O . PRO A 1 215 ? 5.297 -2.312 -12.758 1 60.34 215 PRO A O 1
ATOM 1763 N N . TYR A 1 216 ? 6.484 -4.246 -12.156 1 56.84 216 TYR A N 1
ATOM 1764 C CA . TYR A 1 216 ? 6.348 -4.844 -13.484 1 56.84 216 TYR A CA 1
ATOM 1765 C C . TYR A 1 216 ? 5.535 -6.137 -13.414 1 56.84 216 TYR A C 1
ATOM 1767 O O . TYR A 1 216 ? 5.805 -7 -12.57 1 56.84 216 TYR A O 1
ATOM 1775 N N . LYS A 1 217 ? 4.52 -6.09 -14.086 1 61.88 217 LYS A N 1
ATOM 1776 C CA . LYS A 1 217 ? 3.666 -7.273 -14.156 1 61.88 217 LYS A CA 1
ATOM 1777 C C . LYS A 1 217 ? 3.676 -7.879 -15.555 1 61.88 217 LYS A C 1
ATOM 1779 O O . LYS A 1 217 ? 3.355 -7.195 -16.531 1 61.88 217 LYS A O 1
ATOM 1784 N N . GLN A 1 218 ? 4.289 -9.055 -15.539 1 55.16 218 GLN A N 1
ATOM 1785 C CA . GLN A 1 218 ? 4.332 -9.797 -16.797 1 55.16 218 GLN A CA 1
ATOM 1786 C C . GLN A 1 218 ? 2.945 -10.312 -17.172 1 55.16 218 GLN A C 1
ATOM 1788 O O . GLN A 1 218 ? 2.219 -10.844 -16.328 1 55.16 218 GLN A O 1
ATOM 1793 N N . GLY A 1 219 ? 2.527 -10.211 -18.438 1 54.25 219 GLY A N 1
ATOM 1794 C CA . GLY A 1 219 ? 1.528 -11.016 -19.125 1 54.25 219 GLY A CA 1
ATOM 1795 C C . GLY A 1 219 ? 0.105 -10.617 -18.797 1 54.25 219 GLY A C 1
ATOM 1796 O O . GLY A 1 219 ? -0.849 -11.242 -19.266 1 54.25 219 GLY A O 1
ATOM 1797 N N . VAL A 1 220 ? 0.059 -9.922 -17.594 1 48.62 220 VAL A N 1
ATOM 1798 C CA . VAL A 1 220 ? -1.364 -9.844 -17.281 1 48.62 220 VAL A CA 1
ATOM 1799 C C . VAL A 1 220 ? -2.135 -9.344 -18.5 1 48.62 220 VAL A C 1
ATOM 1801 O O . VAL A 1 220 ? -3.357 -9.492 -18.578 1 48.62 220 VAL A O 1
ATOM 1804 N N . LEU A 1 221 ? -1.551 -8.367 -19.031 1 49.59 221 LEU A N 1
ATOM 1805 C CA . LEU A 1 221 ? -2.547 -7.773 -19.922 1 49.59 221 LEU A CA 1
ATOM 1806 C C . LEU A 1 221 ? -2.924 -8.734 -21.047 1 49.59 221 LEU A C 1
ATOM 1808 O O . LEU A 1 221 ? -2.172 -9.664 -21.344 1 49.59 221 LEU A O 1
ATOM 1812 N N . LEU A 1 222 ? -4.086 -8.43 -21.688 1 44.94 222 LEU A N 1
ATOM 1813 C CA . LEU A 1 222 ? -4.922 -8.906 -22.781 1 44.94 222 LEU A CA 1
ATOM 1814 C C . LEU A 1 222 ? -4.07 -9.406 -23.938 1 44.94 222 LEU A C 1
ATOM 1816 O O . LEU A 1 222 ? -3.045 -8.797 -24.266 1 44.94 222 LEU A O 1
ATOM 1820 N N . LYS A 1 223 ? -3.951 -10.695 -24.031 1 44.78 223 LYS A N 1
ATOM 1821 C CA . LYS A 1 223 ? -3.619 -11.086 -25.391 1 44.78 223 LYS A CA 1
ATOM 1822 C C . LYS A 1 223 ? -3.486 -9.859 -26.297 1 44.78 223 LYS A C 1
ATOM 1824 O O . LYS A 1 223 ? -3.973 -8.773 -25.953 1 44.78 223 LYS A O 1
ATOM 1829 N N . ALA A 1 224 ? -3.008 -10.094 -27.531 1 45.72 224 ALA A N 1
ATOM 1830 C CA . ALA A 1 224 ? -2.939 -9.297 -28.75 1 45.72 224 ALA A CA 1
ATOM 1831 C C . ALA A 1 224 ? -4.062 -8.266 -28.797 1 45.72 224 ALA A C 1
ATOM 1833 O O . ALA A 1 224 ? -4.969 -8.359 -29.625 1 45.72 224 ALA A O 1
ATOM 1834 N N . ALA A 1 225 ? -4.59 -7.992 -27.562 1 49.97 225 ALA A N 1
ATOM 1835 C CA . ALA A 1 225 ? -5.734 -7.141 -27.859 1 49.97 225 ALA A CA 1
ATOM 1836 C C . ALA A 1 225 ? -5.285 -5.82 -28.484 1 49.97 225 ALA A C 1
ATOM 1838 O O . ALA A 1 225 ? -4.266 -5.254 -28.094 1 49.97 225 ALA A O 1
ATOM 1839 N N . ASP A 1 226 ? -5.68 -5.727 -29.578 1 62.28 226 ASP A N 1
ATOM 1840 C CA . ASP A 1 226 ? -5.613 -4.441 -30.266 1 62.28 226 ASP A CA 1
ATOM 1841 C C . ASP A 1 226 ? -5.906 -3.291 -29.297 1 62.28 226 ASP A C 1
ATOM 1843 O O . ASP A 1 226 ? -6.641 -3.461 -28.328 1 62.28 226 ASP A O 1
ATOM 1847 N N . ASP A 1 227 ? -5.051 -2.432 -29.281 1 68.56 227 ASP A N 1
ATOM 1848 C CA . ASP A 1 227 ? -5.215 -1.177 -28.562 1 68.56 227 ASP A CA 1
ATOM 1849 C C . ASP A 1 227 ? -6.691 -0.874 -28.312 1 68.56 227 ASP A C 1
ATOM 1851 O O . ASP A 1 227 ? -7.059 -0.402 -27.234 1 68.56 227 ASP A O 1
ATOM 1855 N N . ASN A 1 228 ? -7.422 -1.397 -29.156 1 76.19 228 ASN A N 1
ATOM 1856 C CA . ASN A 1 228 ? -8.836 -1.056 -29.062 1 76.19 228 ASN A CA 1
ATOM 1857 C C . ASN A 1 228 ? -9.547 -1.89 -28 1 76.19 228 ASN A C 1
ATOM 1859 O O . ASN A 1 228 ? -10.383 -1.374 -27.266 1 76.19 228 ASN A O 1
ATOM 1863 N N . ASP A 1 229 ? -9.109 -3.111 -27.891 1 74.75 229 ASP A N 1
ATOM 1864 C CA . ASP A 1 229 ? -9.727 -3.98 -26.891 1 74.75 229 ASP A CA 1
ATOM 1865 C C . ASP A 1 229 ? -9.305 -3.58 -25.484 1 74.75 229 ASP A C 1
ATOM 1867 O O . ASP A 1 229 ? -10.125 -3.602 -24.562 1 74.75 229 ASP A O 1
ATOM 1871 N N . LEU A 1 230 ? -8.164 -3.219 -25.453 1 76.06 230 LEU A N 1
ATOM 1872 C CA . LEU A 1 230 ? -7.652 -2.783 -24.156 1 76.06 230 LEU A CA 1
ATOM 1873 C C . LEU A 1 230 ? -8.352 -1.507 -23.703 1 76.06 230 LEU A C 1
ATOM 1875 O O . LEU A 1 230 ? -8.781 -1.408 -22.562 1 76.06 230 LEU A O 1
ATOM 1879 N N . LYS A 1 231 ? -8.445 -0.676 -24.641 1 83.81 231 LYS A N 1
ATOM 1880 C CA . LYS A 1 231 ? -9.109 0.59 -24.344 1 83.81 231 LYS A CA 1
ATOM 1881 C C . LYS A 1 231 ? -10.562 0.364 -23.922 1 83.81 231 LYS A C 1
ATOM 1883 O O . LYS A 1 231 ? -11.039 0.978 -22.969 1 83.81 231 LYS A O 1
ATOM 1888 N N . ARG A 1 232 ? -11.125 -0.516 -24.594 1 85.25 232 ARG A N 1
ATOM 1889 C CA . ARG A 1 232 ? -12.516 -0.819 -24.281 1 85.25 232 ARG A CA 1
ATOM 1890 C C . ARG A 1 232 ? -12.648 -1.474 -22.906 1 85.25 232 ARG A C 1
ATOM 1892 O O . ARG A 1 232 ? -13.539 -1.117 -22.125 1 85.25 232 ARG A O 1
ATOM 1899 N N . GLY A 1 233 ? -11.828 -2.432 -22.656 1 86.5 233 GLY A N 1
ATOM 1900 C CA . GLY A 1 233 ? -11.859 -3.117 -21.375 1 86.5 233 GLY A CA 1
ATOM 1901 C C . GLY A 1 233 ? -11.617 -2.193 -20.203 1 86.5 233 GLY A C 1
ATOM 1902 O O . GLY A 1 233 ? -12.391 -2.182 -19.234 1 86.5 233 GLY A O 1
ATOM 1903 N N . PHE A 1 234 ? -10.594 -1.413 -20.359 1 87.31 234 PHE A N 1
ATOM 1904 C CA . PHE A 1 234 ? -10.266 -0.46 -19.312 1 87.31 234 PHE A CA 1
ATOM 1905 C C . PHE A 1 234 ? -11.383 0.563 -19.141 1 87.31 234 PHE A C 1
ATOM 1907 O O . PHE A 1 234 ? -11.852 0.796 -18.016 1 87.31 234 PHE A O 1
ATOM 1914 N N . GLY A 1 235 ? -11.766 1.119 -20.234 1 89.06 235 GLY A N 1
ATOM 1915 C CA . GLY A 1 235 ? -12.812 2.133 -20.172 1 89.06 235 GLY A CA 1
ATOM 1916 C C . GLY A 1 235 ? -14.086 1.633 -19.531 1 89.06 235 GLY A C 1
ATOM 1917 O O . GLY A 1 235 ? -14.633 2.279 -18.625 1 89.06 235 GLY A O 1
ATOM 1918 N N . ALA A 1 236 ? -14.516 0.486 -19.938 1 91.38 236 ALA A N 1
ATOM 1919 C CA . ALA A 1 236 ? -15.773 -0.076 -19.453 1 91.38 236 ALA A CA 1
ATOM 1920 C C . ALA A 1 236 ? -15.703 -0.366 -17.953 1 91.38 236 ALA A C 1
ATOM 1922 O O . ALA A 1 236 ? -16.625 -0.028 -17.203 1 91.38 236 ALA A O 1
ATOM 1923 N N . LEU A 1 237 ? -14.648 -0.956 -17.547 1 92.25 237 LEU A N 1
ATOM 1924 C CA . LEU A 1 237 ? -14.539 -1.351 -16.156 1 92.25 237 LEU A CA 1
ATOM 1925 C C . LEU A 1 237 ? -14.305 -0.135 -15.266 1 92.25 237 LEU A C 1
ATOM 1927 O O . LEU A 1 237 ? -14.836 -0.067 -14.148 1 92.25 237 LEU A O 1
ATOM 1931 N N . LEU A 1 238 ? -13.531 0.822 -15.734 1 92.12 238 LEU A N 1
ATOM 1932 C CA . LEU A 1 238 ? -13.305 2.029 -14.945 1 92.12 238 LEU A CA 1
ATOM 1933 C C . LEU A 1 238 ? -14.602 2.812 -14.766 1 92.12 238 LEU A C 1
ATOM 1935 O O . LEU A 1 238 ? -14.852 3.379 -13.703 1 92.12 238 LEU A O 1
ATOM 1939 N N . ARG A 1 239 ? -15.383 2.875 -15.797 1 90.94 239 ARG A N 1
ATOM 1940 C CA . ARG A 1 239 ? -16.703 3.498 -15.688 1 90.94 239 ARG A CA 1
ATOM 1941 C C . ARG A 1 239 ? -17.609 2.707 -14.758 1 90.94 239 ARG A C 1
ATOM 1943 O O . ARG A 1 239 ? -18.312 3.287 -13.922 1 90.94 239 ARG A O 1
ATOM 1950 N N . TYR A 1 240 ? -17.547 1.396 -14.883 1 92.62 240 TYR A N 1
ATOM 1951 C CA . TYR A 1 240 ? -18.359 0.534 -14.039 1 92.62 240 TYR A CA 1
ATOM 1952 C C . TYR A 1 240 ? -18.062 0.771 -12.562 1 92.62 240 TYR A C 1
ATOM 1954 O O . TYR A 1 240 ? -18.969 0.836 -11.742 1 92.62 240 TYR A O 1
ATOM 1962 N N . PHE A 1 241 ? -16.812 0.907 -12.273 1 91.31 241 PHE A N 1
ATOM 1963 C CA . PHE A 1 241 ? -16.422 1.084 -10.883 1 91.31 241 PHE A CA 1
ATOM 1964 C C . PHE A 1 241 ? -16.531 2.545 -10.469 1 91.31 241 PHE A C 1
ATOM 1966 O O . PHE A 1 241 ? -16.109 2.92 -9.375 1 91.31 241 PHE A O 1
ATOM 1973 N N . ASN A 1 242 ? -16.953 3.383 -11.305 1 88.06 242 ASN A N 1
ATOM 1974 C CA . ASN A 1 242 ? -17.234 4.785 -11.023 1 88.06 242 ASN A CA 1
ATOM 1975 C C . ASN A 1 242 ? -16.016 5.527 -10.516 1 88.06 242 ASN A C 1
ATOM 1977 O O . ASN A 1 242 ? -16.062 6.199 -9.484 1 88.06 242 ASN A O 1
ATOM 1981 N N . THR A 1 243 ? -14.914 5.449 -11.219 1 88.81 243 THR A N 1
ATOM 1982 C CA . THR A 1 243 ? -13.648 6.07 -10.828 1 88.81 243 THR A CA 1
ATOM 1983 C C . THR A 1 243 ? -13.602 7.527 -11.281 1 88.81 243 THR A C 1
ATOM 1985 O O . THR A 1 243 ? -12.742 8.289 -10.844 1 88.81 243 THR A O 1
ATOM 1988 N N . GLY A 1 244 ? -14.531 7.914 -12.117 1 88.31 244 GLY A N 1
ATOM 1989 C CA . GLY A 1 244 ? -14.492 9.227 -12.75 1 88.31 244 GLY A CA 1
ATOM 1990 C C . GLY A 1 244 ? -13.758 9.227 -14.07 1 88.31 244 GLY A C 1
ATOM 1991 O O . GLY A 1 244 ? -13.812 10.211 -14.812 1 88.31 244 GLY A O 1
ATOM 1992 N N . VAL A 1 245 ? -13.07 8.133 -14.445 1 90.88 245 VAL A N 1
ATOM 1993 C CA . VAL A 1 245 ? -12.352 7.992 -15.703 1 90.88 245 VAL A CA 1
ATOM 1994 C C . VAL A 1 245 ? -13.32 7.559 -16.812 1 90.88 245 VAL A C 1
ATOM 1996 O O . VAL A 1 245 ? -14.07 6.598 -16.641 1 90.88 245 VAL A O 1
ATOM 1999 N N . ASP A 1 246 ? -13.273 8.234 -17.859 1 90.69 246 ASP A N 1
ATOM 2000 C CA . ASP A 1 246 ? -14.188 7.941 -18.969 1 90.69 246 ASP A CA 1
ATOM 2001 C C . ASP A 1 246 ? -13.578 6.93 -19.938 1 90.69 246 ASP A C 1
ATOM 2003 O O . ASP A 1 246 ? -14.273 6.039 -20.422 1 90.69 246 ASP A O 1
ATOM 2007 N N . SER A 1 247 ? -12.398 7.133 -20.219 1 91.94 247 SER A N 1
ATOM 2008 C CA . SER A 1 247 ? -11.664 6.266 -21.125 1 91.94 247 SER A CA 1
ATOM 2009 C C . SER A 1 247 ? -10.156 6.398 -20.922 1 91.94 247 SER A C 1
ATOM 2011 O O . SER A 1 247 ? -9.711 7.125 -20.031 1 91.94 247 SER A O 1
ATOM 2013 N N . VAL A 1 248 ? -9.469 5.535 -21.594 1 91.81 248 VAL A N 1
ATOM 2014 C CA . VAL A 1 248 ? -8.008 5.602 -21.5 1 91.81 248 VAL A CA 1
ATOM 2015 C C . VAL A 1 248 ? -7.418 5.887 -22.875 1 91.81 248 VAL A C 1
ATOM 2017 O O . VAL A 1 248 ? -8.016 5.547 -23.906 1 91.81 248 VAL A O 1
ATOM 2020 N N . LYS A 1 249 ? -6.367 6.566 -22.906 1 91.69 249 LYS A N 1
ATOM 2021 C CA . LYS A 1 249 ? -5.602 6.848 -24.109 1 91.69 249 LYS A CA 1
ATOM 2022 C C . LYS A 1 249 ? -4.18 6.305 -24 1 91.69 249 LYS A C 1
ATOM 2024 O O . LYS A 1 249 ? -3.568 6.363 -22.938 1 91.69 249 LYS A O 1
ATOM 2029 N N . LEU A 1 250 ? -3.703 5.75 -25.109 1 88.5 250 LEU A N 1
ATOM 2030 C CA . LEU A 1 250 ? -2.34 5.238 -25.172 1 88.5 250 LEU A CA 1
ATOM 2031 C C . LEU A 1 250 ? -1.468 6.125 -26.047 1 88.5 250 LEU A C 1
ATOM 2033 O O . LEU A 1 250 ? -1.792 6.355 -27.219 1 88.5 250 LEU A O 1
ATOM 2037 N N . ILE A 1 251 ? -0.436 6.617 -25.453 1 90.25 251 ILE A N 1
ATOM 2038 C CA . ILE A 1 251 ? 0.483 7.488 -26.172 1 90.25 251 ILE A CA 1
ATOM 2039 C C . ILE A 1 251 ? 1.82 6.781 -26.375 1 90.25 251 ILE A C 1
ATOM 2041 O O . ILE A 1 251 ? 2.455 6.355 -25.406 1 90.25 251 ILE A O 1
ATOM 2045 N N . GLU A 1 252 ? 2.244 6.742 -27.609 1 90.12 252 GLU A N 1
ATOM 2046 C CA . GLU A 1 252 ? 3.521 6.098 -27.891 1 90.12 252 GLU A CA 1
ATOM 2047 C C . GLU A 1 252 ? 4.688 6.902 -27.328 1 90.12 252 GLU A C 1
ATOM 2049 O O . GLU A 1 252 ? 4.711 8.133 -27.438 1 90.12 252 GLU A O 1
ATOM 2054 N N . VAL A 1 253 ? 5.5 6.18 -26.641 1 91 253 VAL A N 1
ATOM 2055 C CA . VAL A 1 253 ? 6.684 6.828 -26.078 1 91 253 VAL A CA 1
ATOM 2056 C C . VAL A 1 253 ? 7.926 6.008 -26.422 1 91 253 VAL A C 1
ATOM 2058 O O . VAL A 1 253 ? 7.824 4.828 -26.766 1 91 253 VAL A O 1
ATOM 2061 N N . GLN A 1 254 ? 9.062 6.672 -26.359 1 89.31 254 GLN A N 1
ATOM 2062 C CA . GLN A 1 254 ? 10.328 5.973 -26.562 1 89.31 254 GLN A CA 1
ATOM 2063 C C . GLN A 1 254 ? 10.82 5.344 -25.266 1 89.31 254 GLN A C 1
ATOM 2065 O O . GLN A 1 254 ? 11.203 6.051 -24.328 1 89.31 254 GLN A O 1
ATOM 2070 N N . PHE A 1 255 ? 10.859 4.078 -25.234 1 87.44 255 PHE A N 1
ATOM 2071 C CA . PHE A 1 255 ? 11.188 3.312 -24.031 1 87.44 255 PHE A CA 1
ATOM 2072 C C . PHE A 1 255 ? 12.555 3.707 -23.5 1 87.44 255 PHE A C 1
ATOM 2074 O O . PHE A 1 255 ? 12.734 3.848 -22.297 1 87.44 255 PHE A O 1
ATOM 2081 N N . GLU A 1 256 ? 13.484 3.98 -24.359 1 83.06 256 GLU A N 1
ATOM 2082 C CA . GLU A 1 256 ? 14.867 4.27 -23.984 1 83.06 256 GLU A CA 1
ATOM 2083 C C . GLU A 1 256 ? 14.984 5.629 -23.297 1 83.06 256 GLU A C 1
ATOM 2085 O O . GLU A 1 256 ? 15.938 5.883 -22.562 1 83.06 256 GLU A O 1
ATOM 2090 N N . LYS A 1 257 ? 13.961 6.445 -23.484 1 85.06 257 LYS A N 1
ATOM 2091 C CA . LYS A 1 257 ? 14.039 7.812 -22.984 1 85.06 257 LYS A CA 1
ATOM 2092 C C . LYS A 1 257 ? 13.32 7.941 -21.641 1 85.06 257 LYS A C 1
ATOM 2094 O O . LYS A 1 257 ? 13.289 9.023 -21.047 1 85.06 257 LYS A O 1
ATOM 2099 N N . LEU A 1 258 ? 12.812 6.91 -21.141 1 85 258 LEU A N 1
ATOM 2100 C CA . LEU A 1 258 ? 12.008 6.98 -19.922 1 85 258 LEU A CA 1
ATOM 2101 C C . LEU A 1 258 ? 12.898 7.055 -18.688 1 85 258 LEU A C 1
ATOM 2103 O O . LEU A 1 258 ? 12.438 7.418 -17.594 1 85 258 LEU A O 1
ATOM 2107 N N . GLY A 1 259 ? 14.156 6.773 -18.844 1 81.62 259 GLY A N 1
ATOM 2108 C CA . GLY A 1 259 ? 15.062 6.844 -17.719 1 81.62 259 GLY A CA 1
ATOM 2109 C C . GLY A 1 259 ? 14.977 5.637 -16.797 1 81.62 259 GLY A C 1
ATOM 2110 O O . GLY A 1 259 ? 15.25 5.734 -15.609 1 81.62 259 GLY A O 1
ATOM 2111 N N . ILE A 1 260 ? 14.578 4.539 -17.328 1 83.31 260 ILE A N 1
ATOM 2112 C CA . ILE A 1 260 ? 14.477 3.305 -16.562 1 83.31 260 ILE A CA 1
ATOM 2113 C C . ILE A 1 260 ? 15.875 2.727 -16.344 1 83.31 260 ILE A C 1
ATOM 2115 O O . ILE A 1 260 ? 16.688 2.672 -17.266 1 83.31 260 ILE A O 1
ATOM 2119 N N . PRO A 1 261 ? 16.078 2.316 -15.07 1 78.38 261 PRO A N 1
ATOM 2120 C CA . PRO A 1 261 ? 17.391 1.715 -14.797 1 78.38 261 PRO A CA 1
ATOM 2121 C C . PRO A 1 261 ? 17.703 0.547 -15.727 1 78.38 261 PRO A C 1
ATOM 2123 O O . PRO A 1 261 ? 16.812 -0.228 -16.078 1 78.38 261 PRO A O 1
ATOM 2126 N N . GLN A 1 262 ? 18.938 0.366 -16.031 1 78.5 262 GLN A N 1
ATOM 2127 C CA . GLN A 1 262 ? 19.375 -0.614 -17.016 1 78.5 262 GLN A CA 1
ATOM 2128 C C . GLN A 1 262 ? 19.047 -2.035 -16.562 1 78.5 262 GLN A C 1
ATOM 2130 O O . GLN A 1 262 ? 18.656 -2.871 -17.375 1 78.5 262 GLN A O 1
ATOM 2135 N N . ASP A 1 263 ? 19.219 -2.238 -15.305 1 75.69 263 ASP A N 1
ATOM 2136 C CA . ASP A 1 263 ? 18.953 -3.576 -14.781 1 75.69 263 ASP A CA 1
ATOM 2137 C C . ASP A 1 263 ? 17.484 -3.959 -14.984 1 75.69 263 ASP A C 1
ATOM 2139 O O . ASP A 1 263 ? 17.188 -5.094 -15.359 1 75.69 263 ASP A O 1
ATOM 2143 N N . LEU A 1 264 ? 16.719 -2.998 -14.82 1 78.88 264 LEU A N 1
ATOM 2144 C CA . LEU A 1 264 ? 15.297 -3.246 -15 1 78.88 264 LEU A CA 1
ATOM 2145 C C . LEU A 1 264 ? 14.961 -3.426 -16.484 1 78.88 264 LEU A C 1
ATOM 2147 O O . LEU A 1 264 ? 14.125 -4.266 -16.828 1 78.88 264 LEU A O 1
ATOM 2151 N N . GLN A 1 265 ? 15.562 -2.689 -17.312 1 81 265 GLN A N 1
ATOM 2152 C CA . GLN A 1 265 ? 15.344 -2.828 -18.75 1 81 265 GLN A CA 1
ATOM 2153 C C . GLN A 1 265 ? 15.719 -4.23 -19.234 1 81 265 GLN A C 1
ATOM 2155 O O . GLN A 1 265 ? 14.977 -4.844 -20 1 81 265 GLN A O 1
ATOM 2160 N N . ARG A 1 266 ? 16.766 -4.695 -18.781 1 76.44 266 ARG A N 1
ATOM 2161 C CA . ARG A 1 266 ? 17.234 -6.023 -19.156 1 76.44 266 ARG A CA 1
ATOM 2162 C C . ARG A 1 266 ? 16.266 -7.102 -18.656 1 76.44 266 ARG A C 1
ATOM 2164 O O . ARG A 1 266 ? 15.977 -8.055 -19.391 1 76.44 266 ARG A O 1
ATOM 2171 N N . ALA A 1 267 ? 15.836 -6.887 -17.469 1 74.75 267 ALA A N 1
ATOM 2172 C CA . ALA A 1 267 ? 14.906 -7.852 -16.906 1 74.75 267 ALA A CA 1
ATOM 2173 C C . ALA A 1 267 ? 13.609 -7.91 -17.703 1 74.75 267 ALA A C 1
ATOM 2175 O O . ALA A 1 267 ? 13.078 -8.992 -17.969 1 74.75 267 ALA A O 1
ATOM 2176 N N . ILE A 1 268 ? 13.227 -6.781 -18.094 1 79.69 268 ILE A N 1
ATOM 2177 C CA . ILE A 1 268 ? 11.984 -6.684 -18.859 1 79.69 268 ILE A CA 1
ATOM 2178 C C . ILE A 1 268 ? 12.172 -7.363 -20.219 1 79.69 268 ILE A C 1
ATOM 2180 O O . ILE A 1 268 ? 11.312 -8.133 -20.656 1 79.69 268 ILE A O 1
ATOM 2184 N N . LYS A 1 269 ? 13.242 -7.086 -20.812 1 77.25 269 LYS A N 1
ATOM 2185 C CA . LYS A 1 269 ? 13.516 -7.676 -22.125 1 77.25 269 LYS A CA 1
ATOM 2186 C C . LYS A 1 269 ? 13.602 -9.195 -22.031 1 77.25 269 LYS A C 1
ATOM 2188 O O . LYS A 1 269 ? 13.062 -9.914 -22.875 1 77.25 269 LYS A O 1
ATOM 2193 N N . ALA A 1 270 ? 14.227 -9.625 -21.031 1 72.12 270 ALA A N 1
ATOM 2194 C CA . ALA A 1 270 ? 14.367 -11.062 -20.828 1 72.12 270 ALA A CA 1
ATOM 2195 C C . ALA A 1 270 ? 13.016 -11.719 -20.594 1 72.12 270 ALA A C 1
ATOM 2197 O O . ALA A 1 270 ? 12.75 -12.805 -21.125 1 72.12 270 ALA A O 1
ATOM 2198 N N . ASP A 1 271 ? 12.242 -11.047 -19.891 1 73.31 271 ASP A N 1
ATOM 2199 C CA . ASP A 1 271 ? 10.922 -11.578 -19.562 1 73.31 271 ASP A CA 1
ATOM 2200 C C . ASP A 1 271 ? 10.031 -11.633 -20.812 1 73.31 271 ASP A C 1
ATOM 2202 O O . ASP A 1 271 ? 9.359 -12.633 -21.047 1 73.31 271 ASP A O 1
ATOM 2206 N N . LEU A 1 272 ? 10.086 -10.594 -21.531 1 75.06 272 LEU A N 1
ATOM 2207 C CA . LEU A 1 272 ? 9.234 -10.5 -22.719 1 75.06 272 LEU A CA 1
ATOM 2208 C C . LEU A 1 272 ? 9.688 -11.477 -23.797 1 75.06 272 LEU A C 1
ATOM 2210 O O . LEU A 1 272 ? 8.875 -11.953 -24.594 1 75.06 272 LEU A O 1
ATOM 2214 N N . SER A 1 273 ? 10.914 -11.766 -23.781 1 72.12 273 SER A N 1
ATOM 2215 C CA . SER A 1 273 ? 11.453 -12.664 -24.797 1 72.12 273 SER A CA 1
ATOM 2216 C C . SER A 1 273 ? 11.055 -14.109 -24.531 1 72.12 273 SER A C 1
ATOM 2218 O O . SER A 1 273 ? 11.07 -14.945 -25.438 1 72.12 273 SER A O 1
ATOM 2220 N N . LYS A 1 274 ? 10.797 -14.422 -23.344 1 63.81 274 LYS A N 1
ATOM 2221 C CA . LYS A 1 274 ? 10.469 -15.797 -22.984 1 63.81 274 LYS A CA 1
ATOM 2222 C C . LYS A 1 274 ? 9.031 -16.141 -23.375 1 63.81 274 LYS A C 1
ATOM 2224 O O . LYS A 1 274 ? 8.672 -17.312 -23.469 1 63.81 274 LYS A O 1
ATOM 2229 N N . SER A 1 275 ? 8.234 -15.117 -23.484 1 58.22 275 SER A N 1
ATOM 2230 C CA . SER A 1 275 ? 6.84 -15.383 -23.812 1 58.22 275 SER A CA 1
ATOM 2231 C C . SER A 1 275 ? 6.703 -15.852 -25.266 1 58.22 275 SER A C 1
ATOM 2233 O O . SER A 1 275 ? 7.406 -15.359 -26.141 1 58.22 275 SER A O 1
ATOM 2235 N N . ASN A 1 276 ? 6.477 -17.156 -25.406 1 53.56 276 ASN A N 1
ATOM 2236 C CA . ASN A 1 276 ? 6.332 -17.797 -26.719 1 53.56 276 ASN A CA 1
ATOM 2237 C C . ASN A 1 276 ? 5.301 -17.078 -27.578 1 53.56 276 ASN A C 1
ATOM 2239 O O . ASN A 1 276 ? 5 -17.516 -28.688 1 53.56 276 ASN A O 1
ATOM 2243 N N . THR A 1 277 ? 4.668 -16.172 -26.953 1 51.69 277 THR A N 1
ATOM 2244 C CA . THR A 1 277 ? 3.609 -15.609 -27.781 1 51.69 277 THR A CA 1
ATOM 2245 C C . THR A 1 277 ? 4.117 -14.391 -28.547 1 51.69 277 THR A C 1
ATOM 2247 O O . THR A 1 277 ? 5.051 -13.719 -28.109 1 51.69 277 THR A O 1
ATOM 2250 N N . ASP A 1 278 ? 3.922 -14.359 -29.875 1 51.62 278 ASP A N 1
ATOM 2251 C CA . ASP A 1 278 ? 4.254 -13.297 -30.828 1 51.62 278 ASP A CA 1
ATOM 2252 C C . ASP A 1 278 ? 4.133 -11.922 -30.156 1 51.62 278 ASP A C 1
ATOM 2254 O O . ASP A 1 278 ? 4.676 -10.938 -30.656 1 51.62 278 ASP A O 1
ATOM 2258 N N . GLU A 1 279 ? 3.385 -11.812 -29.125 1 52.28 279 GLU A N 1
ATOM 2259 C CA . GLU A 1 279 ? 3.258 -10.484 -28.547 1 52.28 279 GLU A CA 1
ATOM 2260 C C . GLU A 1 279 ? 3.316 -10.539 -27.016 1 52.28 279 GLU A C 1
ATOM 2262 O O . GLU A 1 279 ? 2.332 -10.898 -26.359 1 52.28 279 GLU A O 1
ATOM 2267 N N . ALA A 1 280 ? 4.574 -10.578 -26.469 1 61.41 280 ALA A N 1
ATOM 2268 C CA . ALA A 1 280 ? 4.762 -10.508 -25.016 1 61.41 280 ALA A CA 1
ATOM 2269 C C . ALA A 1 280 ? 4.465 -9.102 -24.5 1 61.41 280 ALA A C 1
ATOM 2271 O O . ALA A 1 280 ? 4.852 -8.109 -25.125 1 61.41 280 ALA A O 1
ATOM 2272 N N . PHE A 1 281 ? 3.508 -9.008 -23.641 1 71.06 281 PHE A N 1
ATOM 2273 C CA . PHE A 1 281 ? 3.09 -7.711 -23.125 1 71.06 281 PHE A CA 1
ATOM 2274 C C . PHE A 1 281 ? 3.305 -7.637 -21.625 1 71.06 281 PHE A C 1
ATOM 2276 O O . PHE A 1 281 ? 3.357 -8.664 -20.938 1 71.06 281 PHE A O 1
ATOM 2283 N N . GLY A 1 282 ? 3.695 -6.434 -21.219 1 75.12 282 GLY A N 1
ATOM 2284 C CA . GLY A 1 282 ? 3.814 -6.168 -19.797 1 75.12 282 GLY A CA 1
ATOM 2285 C C . GLY A 1 282 ? 3.4 -4.762 -19.422 1 75.12 282 GLY A C 1
ATOM 2286 O O . GLY A 1 282 ? 3.166 -3.92 -20.297 1 75.12 282 GLY A O 1
ATOM 2287 N N . ALA A 1 283 ? 3.086 -4.578 -18.188 1 77.62 283 ALA A N 1
ATOM 2288 C CA . ALA A 1 283 ? 2.799 -3.258 -17.641 1 77.62 283 ALA A CA 1
ATOM 2289 C C . ALA A 1 283 ? 3.898 -2.816 -16.672 1 77.62 283 ALA A C 1
ATOM 2291 O O . ALA A 1 283 ? 4.344 -3.598 -15.836 1 77.62 283 ALA A O 1
ATOM 2292 N N . LEU A 1 284 ? 4.371 -1.637 -16.953 1 82.75 284 LEU A N 1
ATOM 2293 C CA . LEU A 1 284 ? 5.438 -1.081 -16.141 1 82.75 284 LEU A CA 1
ATOM 2294 C C . LEU A 1 284 ? 4.98 0.199 -15.445 1 82.75 284 LEU A C 1
ATOM 2296 O O . LEU A 1 284 ? 4.504 1.128 -16.094 1 82.75 284 LEU A O 1
ATOM 2300 N N . ARG A 1 285 ? 5.066 0.18 -14.156 1 81.94 285 ARG A N 1
ATOM 2301 C CA . ARG A 1 285 ? 4.859 1.404 -13.391 1 81.94 285 ARG A CA 1
ATOM 2302 C C . ARG A 1 285 ? 6.188 2.082 -13.07 1 81.94 285 ARG A C 1
ATOM 2304 O O . ARG A 1 285 ? 7.062 1.484 -12.438 1 81.94 285 ARG A O 1
ATOM 2311 N N . PHE A 1 286 ? 6.312 3.238 -13.562 1 81.25 286 PHE A N 1
ATOM 2312 C CA . PHE A 1 286 ? 7.551 3.973 -13.328 1 81.25 286 PHE A CA 1
ATOM 2313 C C . PHE A 1 286 ? 7.285 5.473 -13.258 1 81.25 286 PHE A C 1
ATOM 2315 O O . PHE A 1 286 ? 6.617 6.031 -14.133 1 81.25 286 PHE A O 1
ATOM 2322 N N . ASP A 1 287 ? 7.824 6.129 -12.203 1 77.44 287 ASP A N 1
ATOM 2323 C CA . ASP A 1 287 ? 7.715 7.57 -12.016 1 77.44 287 ASP A CA 1
ATOM 2324 C C . ASP A 1 287 ? 6.258 8.023 -12.07 1 77.44 287 ASP A C 1
ATOM 2326 O O . ASP A 1 287 ? 5.906 8.914 -12.844 1 77.44 287 ASP A O 1
ATOM 2330 N N . ASP A 1 288 ? 5.367 7.309 -11.414 1 77.62 288 ASP A N 1
ATOM 2331 C CA . ASP A 1 288 ? 3.945 7.609 -11.25 1 77.62 288 ASP A CA 1
ATOM 2332 C C . ASP A 1 288 ? 3.209 7.516 -12.578 1 77.62 288 ASP A C 1
ATOM 2334 O O . ASP A 1 288 ? 2.246 8.25 -12.82 1 77.62 288 ASP A O 1
ATOM 2338 N N . ASN A 1 289 ? 3.809 6.809 -13.508 1 86.06 289 ASN A N 1
ATOM 2339 C CA . ASN A 1 289 ? 3.172 6.535 -14.797 1 86.06 289 ASN A CA 1
ATOM 2340 C C . ASN A 1 289 ? 3.023 5.039 -15.039 1 86.06 289 ASN A C 1
ATOM 2342 O O . ASN A 1 289 ? 3.707 4.23 -14.406 1 86.06 289 ASN A O 1
ATOM 2346 N N . LEU A 1 290 ? 2.107 4.719 -15.875 1 84.44 290 LEU A N 1
ATOM 2347 C CA . LEU A 1 290 ? 1.913 3.342 -16.312 1 84.44 290 LEU A CA 1
ATOM 2348 C C . LEU A 1 290 ? 2.213 3.195 -17.797 1 84.44 290 LEU A C 1
ATOM 2350 O O . LEU A 1 290 ? 1.705 3.965 -18.625 1 84.44 290 LEU A O 1
ATOM 2354 N N . TYR A 1 291 ? 3.047 2.281 -18.062 1 85.06 291 TYR A N 1
ATOM 2355 C CA . TYR A 1 291 ? 3.43 2.006 -19.453 1 85.06 291 TYR A CA 1
ATOM 2356 C C . TYR A 1 291 ? 3.049 0.584 -19.844 1 85.06 291 TYR A C 1
ATOM 2358 O O . TYR A 1 291 ? 3.252 -0.357 -19.078 1 85.06 291 TYR A O 1
ATOM 2366 N N . LEU A 1 292 ? 2.457 0.516 -20.938 1 82 292 LEU A N 1
ATOM 2367 C CA . LEU A 1 292 ? 2.287 -0.79 -21.562 1 82 292 LEU A CA 1
ATOM 2368 C C . LEU A 1 292 ? 3.445 -1.098 -22.516 1 82 292 LEU A C 1
ATOM 2370 O O . LEU A 1 292 ? 3.764 -0.296 -23.391 1 82 292 LEU A O 1
ATOM 2374 N N . ILE A 1 293 ? 4.082 -2.207 -22.219 1 83.19 293 ILE A N 1
ATOM 2375 C CA . ILE A 1 293 ? 5.301 -2.527 -22.953 1 83.19 293 ILE A CA 1
ATOM 2376 C C . ILE A 1 293 ? 5.098 -3.816 -23.75 1 83.19 293 ILE A C 1
ATOM 2378 O O . ILE A 1 293 ? 4.453 -4.754 -23.281 1 83.19 293 ILE A O 1
ATOM 2382 N N . ASN A 1 294 ? 5.559 -3.848 -24.938 1 80.56 294 ASN A N 1
ATOM 2383 C CA . ASN A 1 294 ? 5.539 -5.051 -25.766 1 80.56 294 ASN A CA 1
ATOM 2384 C C . ASN A 1 294 ? 6.828 -5.203 -26.562 1 80.56 294 ASN A C 1
ATOM 2386 O O . ASN A 1 294 ? 7.574 -4.234 -26.75 1 80.56 294 ASN A O 1
ATOM 2390 N N . LEU A 1 295 ? 7.145 -6.426 -26.844 1 79 295 LEU A N 1
ATOM 2391 C CA . LEU A 1 295 ? 8.312 -6.73 -27.656 1 79 295 LEU A CA 1
ATOM 2392 C C . LEU A 1 295 ? 7.898 -7.012 -29.094 1 79 295 LEU A C 1
ATOM 2394 O O . LEU A 1 295 ? 7.156 -7.957 -29.359 1 79 295 LEU A O 1
ATOM 2398 N N . ILE A 1 296 ? 8.266 -6.074 -30 1 75.75 296 ILE A N 1
ATOM 2399 C CA . ILE A 1 296 ? 7.992 -6.23 -31.422 1 75.75 296 ILE A CA 1
ATOM 2400 C C . ILE A 1 296 ? 9.297 -6.188 -32.219 1 75.75 296 ILE A C 1
ATOM 2402 O O . ILE A 1 296 ? 10.031 -5.199 -32.156 1 75.75 296 ILE A O 1
ATOM 2406 N N . ASP A 1 297 ? 9.539 -7.188 -32.969 1 77.5 297 ASP A N 1
ATOM 2407 C CA . ASP A 1 297 ? 10.727 -7.285 -33.812 1 77.5 297 ASP A CA 1
ATOM 2408 C C . ASP A 1 297 ? 12 -7.07 -32.969 1 77.5 297 ASP A C 1
ATOM 2410 O O . ASP A 1 297 ? 12.883 -6.309 -33.375 1 77.5 297 ASP A O 1
ATOM 2414 N N . GLY A 1 298 ? 12.008 -7.566 -31.75 1 75.81 298 GLY A N 1
ATOM 2415 C CA . GLY A 1 298 ? 13.188 -7.523 -30.891 1 75.81 298 GLY A CA 1
ATOM 2416 C C . GLY A 1 298 ? 13.359 -6.199 -30.172 1 75.81 298 GLY A C 1
ATOM 2417 O O . GLY A 1 298 ? 14.32 -6.012 -29.438 1 75.81 298 GLY A O 1
ATOM 2418 N N . GLU A 1 299 ? 12.438 -5.359 -30.469 1 81.69 299 GLU A N 1
ATOM 2419 C CA . GLU A 1 299 ? 12.516 -4.055 -29.812 1 81.69 299 GLU A CA 1
ATOM 2420 C C . GLU A 1 299 ? 11.344 -3.838 -28.859 1 81.69 299 GLU A C 1
ATOM 2422 O O . GLU A 1 299 ? 10.219 -4.246 -29.156 1 81.69 299 GLU A O 1
ATOM 2427 N N . ILE A 1 300 ? 11.727 -3.184 -27.781 1 84.25 300 ILE A N 1
ATOM 2428 C CA . ILE A 1 300 ? 10.688 -2.896 -26.797 1 84.25 300 ILE A CA 1
ATOM 2429 C C . ILE A 1 300 ? 9.93 -1.634 -27.219 1 84.25 300 ILE A C 1
ATOM 2431 O O . ILE A 1 300 ? 10.539 -0.593 -27.469 1 84.25 300 ILE A O 1
ATOM 2435 N N . LYS A 1 301 ? 8.68 -1.749 -27.406 1 85.94 301 LYS A N 1
ATOM 2436 C CA . LYS A 1 301 ? 7.793 -0.608 -27.609 1 85.94 301 LYS A CA 1
ATOM 2437 C C . LYS A 1 301 ? 6.996 -0.294 -26.344 1 85.94 301 LYS A C 1
ATOM 2439 O O . LYS A 1 301 ? 6.586 -1.204 -25.625 1 85.94 301 LYS A O 1
ATOM 2444 N N . ALA A 1 302 ? 6.875 0.997 -26.078 1 88.19 302 ALA A N 1
ATOM 2445 C CA . ALA A 1 302 ? 6.172 1.402 -24.875 1 88.19 302 ALA A CA 1
ATOM 2446 C C . ALA A 1 302 ? 5.078 2.422 -25.188 1 88.19 302 ALA A C 1
ATOM 2448 O O . ALA A 1 302 ? 5.27 3.309 -26.016 1 88.19 302 ALA A O 1
ATOM 2449 N N . LYS A 1 303 ? 3.996 2.26 -24.594 1 88.44 303 LYS A N 1
ATOM 2450 C CA . LYS A 1 303 ? 2.891 3.213 -24.656 1 88.44 303 LYS A CA 1
ATOM 2451 C C . LYS A 1 303 ? 2.51 3.691 -23.25 1 88.44 303 LYS A C 1
ATOM 2453 O O . LYS A 1 303 ? 2.309 2.879 -22.344 1 88.44 303 LYS A O 1
ATOM 2458 N N . LYS A 1 304 ? 2.443 4.965 -23.172 1 89.88 304 LYS A N 1
ATOM 2459 C CA . LYS A 1 304 ? 2.01 5.555 -21.906 1 89.88 304 LYS A CA 1
ATOM 2460 C C . LYS A 1 304 ? 0.487 5.582 -21.812 1 89.88 304 LYS A C 1
ATOM 2462 O O . LYS A 1 304 ? -0.192 6.02 -22.734 1 89.88 304 LYS A O 1
ATOM 2467 N N . LEU A 1 305 ? 0.018 5.109 -20.688 1 88.69 305 LEU A N 1
ATOM 2468 C CA . LEU A 1 305 ? -1.425 5.105 -20.469 1 88.69 305 LEU A CA 1
ATOM 2469 C C . LEU A 1 305 ? -1.874 6.395 -19.781 1 88.69 305 LEU A C 1
ATOM 2471 O O . LEU A 1 305 ? -1.335 6.77 -18.75 1 88.69 305 LEU A O 1
ATOM 2475 N N . MET A 1 306 ? -2.816 7.066 -20.422 1 93.12 306 MET A N 1
ATOM 2476 C CA . MET A 1 306 ? -3.43 8.266 -19.859 1 93.12 306 MET A CA 1
ATOM 2477 C C . MET A 1 306 ? -4.926 8.062 -19.641 1 93.12 306 MET A C 1
ATOM 2479 O O . MET A 1 306 ? -5.566 7.301 -20.375 1 93.12 306 MET A O 1
ATOM 2483 N N . THR A 1 307 ? -5.398 8.68 -18.641 1 93.56 307 THR A N 1
ATOM 2484 C CA . THR A 1 307 ? -6.828 8.586 -18.375 1 93.56 307 THR A CA 1
ATOM 2485 C C . THR A 1 307 ? -7.559 9.836 -18.875 1 93.56 307 THR A C 1
ATOM 2487 O O . THR A 1 307 ? -7.02 10.938 -18.797 1 93.56 307 THR A O 1
ATOM 2490 N N . VAL A 1 308 ? -8.703 9.633 -19.375 1 93.62 308 VAL A N 1
ATOM 2491 C CA . VAL A 1 308 ? -9.523 10.711 -19.922 1 93.62 308 VAL A CA 1
ATOM 2492 C C . VAL A 1 308 ? -10.695 10.992 -18.969 1 93.62 308 VAL A C 1
ATOM 2494 O O . VAL A 1 308 ? -11.43 10.078 -18.594 1 93.62 308 VAL A O 1
ATOM 2497 N N . HIS A 1 309 ? -10.812 12.203 -18.516 1 92.31 309 HIS A N 1
ATOM 2498 C CA . HIS A 1 309 ? -11.922 12.648 -17.688 1 92.31 309 HIS A CA 1
ATOM 2499 C C . HIS A 1 309 ? -12.789 13.664 -18.422 1 92.31 309 HIS A C 1
ATOM 2501 O O . HIS A 1 309 ? -12.266 14.547 -19.109 1 92.31 309 HIS A O 1
ATOM 2507 N N . LYS A 1 310 ? -14.062 13.531 -18.234 1 89.62 310 LYS A N 1
ATOM 2508 C CA . LYS A 1 310 ? -14.969 14.516 -18.828 1 89.62 310 LYS A CA 1
ATOM 2509 C C . LYS A 1 310 ? -15.008 15.797 -18 1 89.62 310 LYS A C 1
ATOM 2511 O O . LYS A 1 310 ? -15.062 15.742 -16.766 1 89.62 310 LYS A O 1
ATOM 2516 N N . LYS A 1 311 ? -14.852 16.953 -18.641 1 88.38 311 LYS A N 1
ATOM 2517 C CA . LYS A 1 311 ? -14.945 18.25 -17.969 1 88.38 311 LYS A CA 1
ATOM 2518 C C . LYS A 1 311 ? -16.406 18.609 -17.688 1 88.38 311 LYS A C 1
ATOM 2520 O O . LYS A 1 311 ? -17.312 18.078 -18.312 1 88.38 311 LYS A O 1
ATOM 2525 N N . MET A 1 312 ? -16.328 19.719 -16.578 1 81.88 312 MET A N 1
ATOM 2526 C CA . MET A 1 312 ? -17.656 20.25 -16.25 1 81.88 312 MET A CA 1
ATOM 2527 C C . MET A 1 312 ? -18.266 20.969 -17.453 1 81.88 312 MET A C 1
ATOM 2529 O O . MET A 1 312 ? -17.562 21.672 -18.172 1 81.88 312 MET A O 1
ATOM 2533 N N . ASN A 1 313 ? -19.359 20.828 -17.734 1 68.25 313 ASN A N 1
ATOM 2534 C CA . ASN A 1 313 ? -20.141 21.484 -18.781 1 68.25 313 ASN A CA 1
ATOM 2535 C C . ASN A 1 313 ? -19.797 20.922 -20.156 1 68.25 313 ASN A C 1
ATOM 2537 O O . ASN A 1 313 ? -18.781 21.281 -20.75 1 68.25 313 ASN A O 1
ATOM 2541 N N . GLU A 1 314 ? -19.703 19.766 -20.625 1 58.88 314 GLU A N 1
ATOM 2542 C CA . GLU A 1 314 ? -19.984 18.828 -21.703 1 58.88 314 GLU A CA 1
ATOM 2543 C C . GLU A 1 314 ? -18.703 18.438 -22.438 1 58.88 314 GLU A C 1
ATOM 2545 O O . GLU A 1 314 ? -17.891 17.688 -21.891 1 58.88 314 GLU A O 1
ATOM 2550 N N . THR A 1 315 ? -18.328 18.891 -23.859 1 69.19 315 THR A N 1
ATOM 2551 C CA . THR A 1 315 ? -17.703 18.203 -24.984 1 69.19 315 THR A CA 1
ATOM 2552 C C . THR A 1 315 ? -16.203 18.078 -24.781 1 69.19 315 THR A C 1
ATOM 2554 O O . THR A 1 315 ? -15.555 17.219 -25.375 1 69.19 315 THR A O 1
ATOM 2557 N N . ASP A 1 316 ? -15.773 18.703 -23.641 1 85.62 316 ASP A N 1
ATOM 2558 C CA . ASP A 1 316 ? -14.32 18.688 -23.562 1 85.62 316 ASP A CA 1
ATOM 2559 C C . ASP A 1 316 ? -13.836 17.625 -22.578 1 85.62 316 ASP A C 1
ATOM 2561 O O . ASP A 1 316 ? -14.594 17.172 -21.719 1 85.62 316 ASP A O 1
ATOM 2565 N N . VAL A 1 317 ? -12.664 17.172 -22.828 1 89.56 317 VAL A N 1
ATOM 2566 C CA . VAL A 1 317 ? -12.062 16.141 -22 1 89.56 317 VAL A CA 1
ATOM 2567 C C . VAL A 1 317 ? -10.727 16.641 -21.438 1 89.56 317 VAL A C 1
ATOM 2569 O O . VAL A 1 317 ? -10.156 17.609 -21.969 1 89.56 317 VAL A O 1
ATOM 2572 N N . GLU A 1 318 ? -10.375 16.203 -20.359 1 90.75 318 GLU A N 1
ATOM 2573 C CA . GLU A 1 318 ? -9.07 16.453 -19.75 1 90.75 318 GLU A CA 1
ATOM 2574 C C . GLU A 1 318 ? -8.258 15.172 -19.625 1 90.75 318 GLU A C 1
ATOM 2576 O O . GLU A 1 318 ? -8.797 14.125 -19.25 1 90.75 318 GLU A O 1
ATOM 2581 N N . LEU A 1 319 ? -6.984 15.289 -19.922 1 91.06 319 LEU A N 1
ATOM 2582 C CA . LEU A 1 319 ? -6.098 14.133 -19.812 1 91.06 319 LEU A CA 1
ATOM 2583 C C . LEU A 1 319 ? -5.348 14.156 -18.484 1 91.06 319 LEU A C 1
ATOM 2585 O O . LEU A 1 319 ? -4.84 15.195 -18.062 1 91.06 319 LEU A O 1
ATOM 2589 N N . PHE A 1 320 ? -5.355 13.039 -17.875 1 91.94 320 PHE A N 1
ATOM 2590 C CA . PHE A 1 320 ? -4.629 12.852 -16.609 1 91.94 320 PHE A CA 1
ATOM 2591 C C . PHE A 1 320 ? -3.555 11.781 -16.766 1 91.94 320 PHE A C 1
ATOM 2593 O O . PHE A 1 320 ? -3.721 10.828 -17.531 1 91.94 320 PHE A O 1
ATOM 2600 N N . SER A 1 321 ? -2.502 11.938 -16.062 1 89.19 321 SER A N 1
ATOM 2601 C CA . SER A 1 321 ? -1.526 10.867 -15.898 1 89.19 321 SER A CA 1
ATOM 2602 C C . SER A 1 321 ? -1.898 9.953 -14.734 1 89.19 321 SER A C 1
ATOM 2604 O O . SER A 1 321 ? -2.838 10.242 -13.992 1 89.19 321 SER A O 1
ATOM 2606 N N . LEU A 1 322 ? -1.196 8.875 -14.617 1 86.5 322 LEU A N 1
ATOM 2607 C CA . LEU A 1 322 ? -1.46 7.961 -13.508 1 86.5 322 LEU A CA 1
ATOM 2608 C C . LEU A 1 322 ? -1.188 8.633 -12.172 1 86.5 322 LEU A C 1
ATOM 2610 O O . LEU A 1 322 ? -1.875 8.359 -11.18 1 86.5 322 LEU A O 1
ATOM 2614 N N . GLY A 1 323 ? -0.288 9.523 -12.211 1 86.5 323 GLY A N 1
ATOM 2615 C CA . GLY A 1 323 ? 0.055 10.242 -10.992 1 86.5 323 GLY A CA 1
ATOM 2616 C C . GLY A 1 323 ? -1.063 11.133 -10.492 1 86.5 323 GLY A C 1
ATOM 2617 O O . GLY A 1 323 ? -1.133 11.445 -9.305 1 86.5 323 GLY A O 1
ATOM 2618 N N . ASP A 1 324 ? -1.947 11.445 -11.383 1 89.31 324 ASP A N 1
ATOM 2619 C CA . ASP A 1 324 ? -3.068 12.32 -11.039 1 89.31 324 ASP A CA 1
ATOM 2620 C C . ASP A 1 324 ? -4.227 11.523 -10.453 1 89.31 324 ASP A C 1
ATOM 2622 O O . ASP A 1 324 ? -5.156 12.102 -9.883 1 89.31 324 ASP A O 1
ATOM 2626 N N . GLU A 1 325 ? -4.078 10.242 -10.578 1 90.69 325 GLU A N 1
ATOM 2627 C CA . GLU A 1 325 ? -5.184 9.391 -10.141 1 90.69 325 GLU A CA 1
ATOM 2628 C C . GLU A 1 325 ? -5 8.945 -8.695 1 90.69 325 GLU A C 1
ATOM 2630 O O . GLU A 1 325 ? -3.877 8.93 -8.188 1 90.69 325 GLU A O 1
ATOM 2635 N N . SER A 1 326 ? -6.074 8.562 -8.125 1 89.31 326 SER A N 1
ATOM 2636 C CA . SER A 1 326 ? -6.031 8.047 -6.758 1 89.31 326 SER A CA 1
ATOM 2637 C C . SER A 1 326 ? -5.32 6.703 -6.699 1 89.31 326 SER A C 1
ATOM 2639 O O . SER A 1 326 ? -5.203 6.012 -7.711 1 89.31 326 SER A O 1
ATOM 2641 N N . ASP A 1 327 ? -4.906 6.324 -5.535 1 87.5 327 ASP A N 1
ATOM 2642 C CA . ASP A 1 327 ? -4.258 5.031 -5.34 1 87.5 327 ASP A CA 1
ATOM 2643 C C . ASP A 1 327 ? -5.219 3.883 -5.652 1 87.5 327 ASP A C 1
ATOM 2645 O O . ASP A 1 327 ? -4.801 2.836 -6.148 1 87.5 327 ASP A O 1
ATOM 2649 N N . GLY A 1 328 ? -6.488 4.074 -5.328 1 89.44 328 GLY A N 1
ATOM 2650 C CA . GLY A 1 328 ? -7.477 3.068 -5.684 1 89.44 328 GLY A CA 1
ATOM 2651 C C . GLY A 1 328 ? -7.602 2.859 -7.18 1 89.44 328 GLY A C 1
ATOM 2652 O O . GLY A 1 328 ? -7.676 1.721 -7.648 1 89.44 328 GLY A O 1
ATOM 2653 N N . THR A 1 329 ? -7.621 3.955 -7.859 1 88.94 329 THR A N 1
ATOM 2654 C CA . THR A 1 329 ? -7.691 3.869 -9.312 1 88.94 329 THR A CA 1
ATOM 2655 C C . THR A 1 329 ? -6.438 3.217 -9.883 1 88.94 329 THR A C 1
ATOM 2657 O O . THR A 1 329 ? -6.516 2.379 -10.781 1 88.94 329 THR A O 1
ATOM 2660 N N . LYS A 1 330 ? -5.359 3.594 -9.344 1 87.56 330 LYS A N 1
ATOM 2661 C CA . LYS A 1 330 ? -4.105 2.971 -9.758 1 87.56 330 LYS A CA 1
ATOM 2662 C C . LYS A 1 330 ? -4.141 1.462 -9.539 1 87.56 330 LYS A C 1
ATOM 2664 O O . LYS A 1 330 ? -3.707 0.693 -10.398 1 87.56 330 LYS A O 1
ATOM 2669 N N . ARG A 1 331 ? -4.629 1.067 -8.414 1 88.12 331 ARG A N 1
ATOM 2670 C CA . ARG A 1 331 ? -4.723 -0.354 -8.102 1 88.12 331 ARG A CA 1
ATOM 2671 C C . ARG A 1 331 ? -5.664 -1.071 -9.055 1 88.12 331 ARG A C 1
ATOM 2673 O O . ARG A 1 331 ? -5.422 -2.219 -9.438 1 88.12 331 ARG A O 1
ATOM 2680 N N . LEU A 1 332 ? -6.711 -0.424 -9.461 1 89.19 332 LEU A N 1
ATOM 2681 C CA . LEU A 1 332 ? -7.656 -1.01 -10.398 1 89.19 332 LEU A CA 1
ATOM 2682 C C . LEU A 1 332 ? -6.977 -1.303 -11.734 1 89.19 332 LEU A C 1
ATOM 2684 O O . LEU A 1 332 ? -7.328 -2.27 -12.414 1 89.19 332 LEU A O 1
ATOM 2688 N N . PHE A 1 333 ? -6.031 -0.477 -12.086 1 85.25 333 PHE A N 1
ATOM 2689 C CA . PHE A 1 333 ? -5.289 -0.72 -13.32 1 85.25 333 PHE A CA 1
ATOM 2690 C C . PHE A 1 333 ? -4.551 -2.053 -13.25 1 85.25 333 PHE A C 1
ATOM 2692 O O . PHE A 1 333 ? -4.312 -2.686 -14.281 1 85.25 333 PHE A O 1
ATOM 2699 N N . ASP A 1 334 ? -4.25 -2.496 -12.07 1 81.5 334 ASP A N 1
ATOM 2700 C CA . ASP A 1 334 ? -3.658 -3.816 -11.883 1 81.5 334 ASP A CA 1
ATOM 2701 C C . ASP A 1 334 ? -4.715 -4.914 -11.992 1 81.5 334 ASP A C 1
ATOM 2703 O O . ASP A 1 334 ? -4.414 -6.031 -12.422 1 81.5 334 ASP A O 1
ATOM 2707 N N . TYR A 1 335 ? -5.906 -4.566 -11.609 1 88.88 335 TYR A N 1
ATOM 2708 C CA . TYR A 1 335 ? -6.922 -5.602 -11.453 1 88.88 335 TYR A CA 1
ATOM 2709 C C . TYR A 1 335 ? -7.77 -5.73 -12.711 1 88.88 335 TYR A C 1
ATOM 2711 O O . TYR A 1 335 ? -8.43 -6.746 -12.922 1 88.88 335 TYR A O 1
ATOM 2719 N N . ILE A 1 336 ? -7.773 -4.688 -13.484 1 87.88 336 ILE A N 1
ATOM 2720 C CA . ILE A 1 336 ? -8.586 -4.766 -14.695 1 87.88 336 ILE A CA 1
ATOM 2721 C C . ILE A 1 336 ? -8.086 -5.898 -15.586 1 87.88 336 ILE A C 1
ATOM 2723 O O . ILE A 1 336 ? -8.859 -6.773 -15.984 1 87.88 336 ILE A O 1
ATOM 2727 N N . PRO A 1 337 ? -6.754 -5.957 -15.859 1 83.38 337 PRO A N 1
ATOM 2728 C CA . PRO A 1 337 ? -6.281 -7.125 -16.609 1 83.38 337 PRO A CA 1
ATOM 2729 C C . PRO A 1 337 ? -6.59 -8.445 -15.906 1 83.38 337 PRO A C 1
ATOM 2731 O O . PRO A 1 337 ? -6.898 -9.438 -16.562 1 83.38 337 PRO A O 1
ATOM 2734 N N . LEU A 1 338 ? -6.465 -8.477 -14.656 1 87.69 338 LEU A N 1
ATOM 2735 C CA . LEU A 1 338 ? -6.793 -9.656 -13.867 1 87.69 338 LEU A CA 1
ATOM 2736 C C . LEU A 1 338 ? -8.242 -10.086 -14.102 1 87.69 338 LEU A C 1
ATOM 2738 O O . LEU A 1 338 ? -8.508 -11.258 -14.367 1 87.69 338 LEU A O 1
ATOM 2742 N N . ILE A 1 339 ? -9.109 -9.125 -14.047 1 89.81 339 ILE A N 1
ATOM 2743 C CA . ILE A 1 339 ? -10.523 -9.398 -14.227 1 89.81 339 ILE A CA 1
ATOM 2744 C C . ILE A 1 339 ? -10.773 -9.961 -15.625 1 89.81 339 ILE A C 1
ATOM 2746 O O . ILE A 1 339 ? -11.438 -10.984 -15.781 1 89.81 339 ILE A O 1
ATOM 2750 N N . LEU A 1 340 ? -10.211 -9.352 -16.578 1 86.62 340 LEU A N 1
ATOM 2751 C CA . LEU A 1 340 ? -10.406 -9.773 -17.953 1 86.62 340 LEU A CA 1
ATOM 2752 C C . LEU A 1 340 ? -9.836 -11.172 -18.188 1 86.62 340 LEU A C 1
ATOM 2754 O O . LEU A 1 340 ? -10.477 -12.008 -18.828 1 86.62 340 LEU A O 1
ATOM 2758 N N . ASP A 1 341 ? -8.703 -11.43 -17.625 1 86 341 ASP A N 1
ATOM 2759 C CA . ASP A 1 341 ? -8.055 -12.727 -17.781 1 86 341 ASP A CA 1
ATOM 2760 C C . ASP A 1 341 ? -8.852 -13.82 -17.078 1 86 341 ASP A C 1
ATOM 2762 O O . ASP A 1 341 ? -8.961 -14.938 -17.578 1 86 341 ASP A O 1
ATOM 2766 N N . LEU A 1 342 ? -9.344 -13.523 -15.969 1 89.69 342 LEU A N 1
ATOM 2767 C CA . LEU A 1 342 ? -10.133 -14.492 -15.219 1 89.69 342 LEU A CA 1
ATOM 2768 C C . LEU A 1 342 ? -11.367 -14.906 -16 1 89.69 342 LEU A C 1
ATOM 2770 O O . LEU A 1 342 ? -11.758 -16.078 -15.992 1 89.69 342 LEU A O 1
ATOM 2774 N N . ILE A 1 343 ? -11.922 -13.945 -16.688 1 88.06 343 ILE A N 1
ATOM 2775 C CA . ILE A 1 343 ? -13.156 -14.203 -17.438 1 88.06 343 ILE A CA 1
ATOM 2776 C C . ILE A 1 343 ? -12.828 -14.961 -18.719 1 88.06 343 ILE A C 1
ATOM 2778 O O . ILE A 1 343 ? -13.609 -15.812 -19.156 1 88.06 343 ILE A O 1
ATOM 2782 N N . GLN A 1 344 ? -11.719 -14.68 -19.25 1 84.62 344 GLN A N 1
ATOM 2783 C CA . GLN A 1 344 ? -11.297 -15.398 -20.453 1 84.62 344 GLN A CA 1
ATOM 2784 C C . GLN A 1 344 ? -10.945 -16.844 -20.141 1 84.62 344 GLN A C 1
ATOM 2786 O O . GLN A 1 344 ? -11.234 -17.75 -20.922 1 84.62 344 GLN A O 1
ATOM 2791 N N . GLY A 1 345 ? -10.195 -17.016 -19.047 1 86.94 345 GLY A N 1
ATOM 2792 C CA . GLY A 1 345 ? -10 -18.391 -18.562 1 86.94 345 GLY A CA 1
ATOM 2793 C C . GLY A 1 345 ? -8.547 -18.828 -18.609 1 86.94 345 GLY A C 1
ATOM 2794 O O . GLY A 1 345 ? -7.676 -18.062 -19.031 1 86.94 345 GLY A O 1
ATOM 2795 N N . GLU A 1 346 ? -8.344 -20 -17.922 1 89 346 GLU A N 1
ATOM 2796 C CA . GLU A 1 346 ? -7.086 -20.75 -17.906 1 89 346 GLU A CA 1
ATOM 2797 C C . GLU A 1 346 ? -6.012 -19.984 -17.125 1 89 346 GLU A C 1
ATOM 2799 O O . GLU A 1 346 ? -4.84 -19.984 -17.516 1 89 346 GLU A O 1
ATOM 2804 N N . LYS A 1 347 ? -6.465 -19.25 -16.125 1 92.25 347 LYS A N 1
ATOM 2805 C CA . LYS A 1 347 ? -5.52 -18.484 -15.312 1 92.25 347 LYS A CA 1
ATOM 2806 C C . LYS A 1 347 ? -5.695 -18.781 -13.828 1 92.25 347 LYS A C 1
ATOM 2808 O O . LYS A 1 347 ? -6.809 -19.047 -13.367 1 92.25 347 LYS A O 1
ATOM 2813 N N . VAL A 1 348 ? -4.605 -18.828 -13.172 1 96.25 348 VAL A N 1
ATOM 2814 C CA . VAL A 1 348 ? -4.555 -18.922 -11.719 1 96.25 348 VAL A CA 1
ATOM 2815 C C . VAL A 1 348 ? -3.881 -17.672 -11.156 1 96.25 348 VAL A C 1
ATOM 2817 O O . VAL A 1 348 ? -2.666 -17.5 -11.273 1 96.25 348 VAL A O 1
ATOM 2820 N N . PHE A 1 349 ? -4.707 -16.844 -10.539 1 95.19 349 PHE A N 1
ATOM 2821 C CA . PHE A 1 349 ? -4.16 -15.617 -9.953 1 95.19 349 PHE A CA 1
ATOM 2822 C C . PHE A 1 349 ? -3.938 -15.789 -8.453 1 95.19 349 PHE A C 1
ATOM 2824 O O . PHE A 1 349 ? -4.832 -16.25 -7.738 1 95.19 349 PHE A O 1
ATOM 2831 N N . ILE A 1 350 ? -2.752 -15.5 -8.039 1 97.12 350 ILE A N 1
ATOM 2832 C CA . ILE A 1 350 ? -2.414 -15.367 -6.625 1 97.12 350 ILE A CA 1
ATOM 2833 C C . ILE A 1 350 ? -2.145 -13.906 -6.293 1 97.12 350 ILE A C 1
ATOM 2835 O O . ILE A 1 350 ? -1.199 -13.305 -6.812 1 97.12 350 ILE A O 1
ATOM 2839 N N . VAL A 1 351 ? -2.971 -13.312 -5.441 1 95.56 351 VAL A N 1
ATOM 2840 C CA . VAL A 1 351 ? -2.863 -11.883 -5.168 1 95.56 351 VAL A CA 1
ATOM 2841 C C . VAL A 1 351 ? -2.604 -11.656 -3.68 1 95.56 351 VAL A C 1
ATOM 2843 O O . VAL A 1 351 ? -3.352 -12.148 -2.832 1 95.56 351 VAL A O 1
ATOM 2846 N N . ASP A 1 352 ? -1.501 -10.93 -3.408 1 95.25 352 ASP A N 1
ATOM 2847 C CA . ASP A 1 352 ? -1.224 -10.562 -2.023 1 95.25 352 ASP A CA 1
ATOM 2848 C C . ASP A 1 352 ? -1.908 -9.25 -1.657 1 95.25 352 ASP A C 1
ATOM 2850 O O . ASP A 1 352 ? -1.916 -8.305 -2.449 1 95.25 352 ASP A O 1
ATOM 2854 N N . GLU A 1 353 ? -2.51 -9.219 -0.506 1 93.88 353 GLU A N 1
ATOM 2855 C CA . GLU A 1 353 ? -3.201 -8.047 0.013 1 93.88 353 GLU A CA 1
ATOM 2856 C C . GLU A 1 353 ? -4.156 -7.461 -1.025 1 93.88 353 GLU A C 1
ATOM 2858 O O . GLU A 1 353 ? -3.996 -6.312 -1.445 1 93.88 353 GLU A O 1
ATOM 2863 N N . MET A 1 354 ? -5.188 -8.148 -1.283 1 93.69 354 MET A N 1
ATOM 2864 C CA . MET A 1 354 ? -6.129 -7.836 -2.357 1 93.69 354 MET A CA 1
ATOM 2865 C C . MET A 1 354 ? -6.789 -6.48 -2.121 1 93.69 354 MET A C 1
ATOM 2867 O O . MET A 1 354 ? -7.102 -5.766 -3.074 1 93.69 354 MET A O 1
ATOM 2871 N N . GLU A 1 355 ? -6.941 -6.113 -0.891 1 92.69 355 GLU A N 1
ATOM 2872 C CA . GLU A 1 355 ? -7.727 -4.93 -0.548 1 92.69 355 GLU A CA 1
ATOM 2873 C C . GLU A 1 355 ? -6.879 -3.664 -0.619 1 92.69 355 GLU A C 1
ATOM 2875 O O . GLU A 1 355 ? -7.406 -2.551 -0.55 1 92.69 355 GLU A O 1
ATOM 2880 N N . ARG A 1 356 ? -5.633 -3.768 -0.823 1 89.38 356 ARG A N 1
ATOM 2881 C CA . ARG A 1 356 ? -4.75 -2.613 -0.69 1 89.38 356 ARG A CA 1
ATOM 2882 C C . ARG A 1 356 ? -5.285 -1.422 -1.479 1 89.38 356 ARG A C 1
ATOM 2884 O O . ARG A 1 356 ? -5.477 -1.51 -2.693 1 89.38 356 ARG A O 1
ATOM 2891 N N . SER A 1 357 ? -5.586 -0.351 -0.795 1 89.06 357 SER A N 1
ATOM 2892 C CA . SER A 1 357 ? -5.988 0.951 -1.316 1 89.06 357 SER A CA 1
ATOM 2893 C C . SER A 1 357 ? -7.398 0.902 -1.895 1 89.06 357 SER A C 1
ATOM 2895 O O . SER A 1 357 ? -7.848 1.856 -2.533 1 89.06 357 SER A O 1
ATOM 2897 N N . LEU A 1 358 ? -8.078 -0.191 -1.724 1 92 358 LEU A N 1
ATOM 2898 C CA . LEU A 1 358 ? -9.422 -0.307 -2.281 1 92 358 LEU A CA 1
ATOM 2899 C C . LEU A 1 358 ? -10.469 -0.344 -1.175 1 92 358 LEU A C 1
ATOM 2901 O O . LEU A 1 358 ? -10.258 -0.971 -0.134 1 92 358 LEU A O 1
ATOM 2905 N N . HIS A 1 359 ? -11.5 0.301 -1.463 1 90.56 359 HIS A N 1
ATOM 2906 C CA . HIS A 1 359 ? -12.664 0.177 -0.59 1 90.56 359 HIS A CA 1
ATOM 2907 C C . HIS A 1 359 ? -13.18 -1.258 -0.56 1 90.56 359 HIS A C 1
ATOM 2909 O O . HIS A 1 359 ? -13.227 -1.928 -1.594 1 90.56 359 HIS A O 1
ATOM 2915 N N . PRO A 1 360 ? -13.68 -1.741 0.548 1 89.25 360 PRO A N 1
ATOM 2916 C CA . PRO A 1 360 ? -14.141 -3.127 0.673 1 89.25 360 PRO A CA 1
ATOM 2917 C C . PRO A 1 360 ? -15.227 -3.48 -0.339 1 89.25 360 PRO A C 1
ATOM 2919 O O . PRO A 1 360 ? -15.242 -4.594 -0.87 1 89.25 360 PRO A O 1
ATOM 2922 N N . SER A 1 361 ? -16.109 -2.545 -0.603 1 90 361 SER A N 1
ATOM 2923 C CA . SER A 1 361 ? -17.203 -2.811 -1.53 1 90 361 SER A CA 1
ATOM 2924 C C . SER A 1 361 ? -16.672 -3.066 -2.941 1 90 361 SER A C 1
ATOM 2926 O O . SER A 1 361 ? -17.281 -3.826 -3.703 1 90 361 SER A O 1
ATOM 2928 N N . LEU A 1 362 ? -15.641 -2.43 -3.256 1 90.69 362 LEU A N 1
ATOM 2929 C CA . LEU A 1 362 ? -15.055 -2.617 -4.578 1 90.69 362 LEU A CA 1
ATOM 2930 C C . LEU A 1 362 ? -14.461 -4.016 -4.715 1 90.69 362 LEU A C 1
ATOM 2932 O O . LEU A 1 362 ? -14.664 -4.684 -5.73 1 90.69 362 LEU A O 1
ATOM 2936 N N . ILE A 1 363 ? -13.781 -4.508 -3.748 1 92.19 363 ILE A N 1
ATOM 2937 C CA . ILE A 1 363 ? -13.195 -5.844 -3.766 1 92.19 363 ILE A CA 1
ATOM 2938 C C . ILE A 1 363 ? -14.305 -6.895 -3.828 1 92.19 363 ILE A C 1
ATOM 2940 O O . ILE A 1 363 ? -14.211 -7.859 -4.59 1 92.19 363 ILE A O 1
ATOM 2944 N N . LYS A 1 364 ? -15.289 -6.648 -2.984 1 92.5 364 LYS A N 1
ATOM 2945 C CA . LYS A 1 364 ? -16.438 -7.547 -3.008 1 92.5 364 LYS A CA 1
ATOM 2946 C C . LYS A 1 364 ? -17.047 -7.633 -4.406 1 92.5 364 LYS A C 1
ATOM 2948 O O . LYS A 1 364 ? -17.328 -8.727 -4.898 1 92.5 364 LYS A O 1
ATOM 2953 N N . GLN A 1 365 ? -17.141 -6.48 -4.969 1 92.44 365 GLN A N 1
ATOM 2954 C CA . GLN A 1 365 ? -17.734 -6.43 -6.297 1 92.44 365 GLN A CA 1
ATOM 2955 C C . GLN A 1 365 ? -16.875 -7.156 -7.32 1 92.44 365 GLN A C 1
ATOM 2957 O O . GLN A 1 365 ? -17.391 -7.832 -8.211 1 92.44 365 GLN A O 1
ATOM 2962 N N . ILE A 1 366 ? -15.594 -7.039 -7.297 1 93.56 366 ILE A N 1
ATOM 2963 C CA . ILE A 1 366 ? -14.672 -7.723 -8.195 1 93.56 366 ILE A CA 1
ATOM 2964 C C . ILE A 1 366 ? -14.844 -9.234 -8.055 1 93.56 366 ILE A C 1
ATOM 2966 O O . ILE A 1 366 ? -14.938 -9.953 -9.055 1 93.56 366 ILE A O 1
ATOM 2970 N N . ILE A 1 367 ? -14.93 -9.734 -6.848 1 94.44 367 ILE A N 1
ATOM 2971 C CA . ILE A 1 367 ? -15.078 -11.156 -6.562 1 94.44 367 ILE A CA 1
ATOM 2972 C C . ILE A 1 367 ? -16.406 -11.656 -7.109 1 94.44 367 ILE A C 1
ATOM 2974 O O . ILE A 1 367 ? -16.469 -12.711 -7.746 1 94.44 367 ILE A O 1
ATOM 2978 N N . LEU A 1 368 ? -17.453 -10.852 -6.914 1 92.94 368 LEU A N 1
ATOM 2979 C CA . LEU A 1 368 ? -18.766 -11.234 -7.395 1 92.94 368 LEU A CA 1
ATOM 2980 C C . LEU A 1 368 ? -18.797 -11.281 -8.914 1 92.94 368 LEU A C 1
ATOM 2982 O O . LEU A 1 368 ? -19.406 -12.188 -9.5 1 92.94 368 LEU A O 1
ATOM 2986 N N . LEU A 1 369 ? -18.156 -10.297 -9.555 1 91.12 369 LEU A N 1
ATOM 2987 C CA . LEU A 1 369 ? -18.062 -10.289 -11.008 1 91.12 369 LEU A CA 1
ATOM 2988 C C . LEU A 1 369 ? -17.359 -11.547 -11.508 1 91.12 369 LEU A C 1
ATOM 2990 O O . LEU A 1 369 ? -17.766 -12.141 -12.508 1 91.12 369 LEU A O 1
ATOM 2994 N N . PHE A 1 370 ? -16.344 -11.953 -10.859 1 92.38 370 PHE A N 1
ATOM 2995 C CA . PHE A 1 370 ? -15.586 -13.148 -11.227 1 92.38 370 PHE A CA 1
ATOM 2996 C C . PHE A 1 370 ? -16.484 -14.383 -11.227 1 92.38 370 PHE A C 1
ATOM 2998 O O . PHE A 1 370 ? -16.547 -15.102 -12.219 1 92.38 370 PHE A O 1
ATOM 3005 N N . TYR A 1 371 ? -17.234 -14.562 -10.148 1 93 371 TYR A N 1
ATOM 3006 C CA . TYR A 1 371 ? -18.094 -15.734 -10.039 1 93 371 TYR A CA 1
ATOM 3007 C C . TYR A 1 371 ? -19.188 -15.703 -11.094 1 93 371 TYR A C 1
ATOM 3009 O O . TYR A 1 371 ? -19.484 -16.734 -11.719 1 93 371 TYR A O 1
ATOM 3017 N N . LYS A 1 372 ? -19.734 -14.539 -11.25 1 91.31 372 LYS A N 1
ATOM 3018 C CA . LYS A 1 372 ? -20.875 -14.383 -12.148 1 91.31 372 LYS A CA 1
ATOM 3019 C C . LYS A 1 372 ? -20.484 -14.633 -13.602 1 91.31 372 LYS A C 1
ATOM 3021 O O . LYS A 1 372 ? -21.219 -15.289 -14.344 1 91.31 372 LYS A O 1
ATOM 3026 N N . TYR A 1 373 ? -19.328 -14.25 -13.961 1 90.62 373 TYR A N 1
ATOM 3027 C CA . TYR A 1 373 ? -19 -14.234 -15.383 1 90.62 373 TYR A CA 1
ATOM 3028 C C . TYR A 1 373 ? -17.984 -15.312 -15.719 1 90.62 373 TYR A C 1
ATOM 3030 O O . TYR A 1 373 ? -17.641 -15.508 -16.891 1 90.62 373 TYR A O 1
ATOM 3038 N N . SER A 1 374 ? -17.484 -16.031 -14.734 1 88 374 SER A N 1
ATOM 3039 C CA . SER A 1 374 ? -16.516 -17.078 -15 1 88 374 SER A CA 1
ATOM 3040 C C . SER A 1 374 ? -17.062 -18.453 -14.625 1 88 374 SER A C 1
ATOM 3042 O O . SER A 1 374 ? -16.312 -19.375 -14.305 1 88 374 SER A O 1
ATOM 3044 N N . LYS A 1 375 ? -18.312 -18.672 -14.719 1 83.06 375 LYS A N 1
ATOM 3045 C CA . LYS A 1 375 ? -18.953 -19.906 -14.281 1 83.06 375 LYS A CA 1
ATOM 3046 C C . LYS A 1 375 ? -18.422 -21.109 -15.055 1 83.06 375 LYS A C 1
ATOM 3048 O O . LYS A 1 375 ? -18.156 -22.156 -14.477 1 83.06 375 LYS A O 1
ATOM 3053 N N . ASP A 1 376 ? -18.203 -21.016 -16.281 1 83.62 376 ASP A N 1
ATOM 3054 C CA . ASP A 1 376 ? -17.812 -22.156 -17.094 1 83.62 376 ASP A CA 1
ATOM 3055 C C . ASP A 1 376 ? -16.375 -22.016 -17.594 1 83.62 376 ASP A C 1
ATOM 3057 O O . ASP A 1 376 ? -16 -22.594 -18.609 1 83.62 376 ASP A O 1
ATOM 3061 N N . VAL A 1 377 ? -15.703 -21.219 -16.859 1 88.31 377 VAL A N 1
ATOM 3062 C CA . VAL A 1 377 ? -14.336 -20.953 -17.266 1 88.31 377 VAL A CA 1
ATOM 3063 C C . VAL A 1 377 ? -13.367 -21.453 -16.203 1 88.31 377 VAL A C 1
ATOM 3065 O O . VAL A 1 377 ? -13.609 -21.281 -15 1 88.31 377 VAL A O 1
ATOM 3068 N N . SER A 1 378 ? -12.297 -22.094 -16.656 1 91.06 378 SER A N 1
ATOM 3069 C CA . SER A 1 378 ? -11.297 -22.609 -15.727 1 91.06 378 SER A CA 1
ATOM 3070 C C . SER A 1 378 ? -10.336 -21.516 -15.281 1 91.06 378 SER A C 1
ATOM 3072 O O . SER A 1 378 ? -9.273 -21.328 -15.875 1 91.06 378 SER A O 1
ATOM 3074 N N . SER A 1 379 ? -10.695 -20.812 -14.312 1 93.56 379 SER A N 1
ATOM 3075 C CA . SER A 1 379 ? -9.859 -19.781 -13.711 1 93.56 379 SER A CA 1
ATOM 3076 C C . SER A 1 379 ? -9.984 -19.781 -12.195 1 93.56 379 SER A C 1
ATOM 3078 O O . SER A 1 379 ? -10.984 -20.25 -11.648 1 93.56 379 SER A O 1
ATOM 3080 N N . GLN A 1 380 ? -8.945 -19.344 -11.539 1 96.5 380 GLN A N 1
ATOM 3081 C CA . GLN A 1 380 ? -8.906 -19.344 -10.086 1 96.5 380 GLN A CA 1
ATOM 3082 C C . GLN A 1 380 ? -8.375 -18.016 -9.562 1 96.5 380 GLN A C 1
ATOM 3084 O O . GLN A 1 380 ? -7.488 -17.406 -10.164 1 96.5 380 GLN A O 1
ATOM 3089 N N . LEU A 1 381 ? -8.961 -17.609 -8.484 1 96.81 381 LEU A N 1
ATOM 3090 C CA . LEU A 1 381 ? -8.5 -16.422 -7.762 1 96.81 381 LEU A CA 1
ATOM 3091 C C . LEU A 1 381 ? -8.195 -16.766 -6.309 1 96.81 381 LEU A C 1
ATOM 3093 O O . LEU A 1 381 ? -9.109 -17 -5.516 1 96.81 381 LEU A O 1
ATOM 3097 N N . ILE A 1 382 ? -6.945 -16.844 -5.98 1 98.12 382 ILE A N 1
ATOM 3098 C CA . ILE A 1 382 ? -6.477 -17.047 -4.613 1 98.12 382 ILE A CA 1
ATOM 3099 C C . ILE A 1 382 ? -5.824 -15.773 -4.086 1 98.12 382 ILE A C 1
ATOM 3101 O O . ILE A 1 382 ? -4.965 -15.195 -4.75 1 98.12 382 ILE A O 1
ATOM 3105 N N . PHE A 1 383 ? -6.273 -15.297 -2.898 1 97.38 383 PHE A N 1
ATOM 3106 C CA . PHE A 1 383 ? -5.707 -14.023 -2.465 1 97.38 383 PHE A CA 1
ATOM 3107 C C . PHE A 1 383 ? -5.629 -13.953 -0.945 1 97.38 383 PHE A C 1
ATOM 3109 O O . PHE A 1 383 ? -6.34 -14.688 -0.248 1 97.38 383 PHE A O 1
ATOM 3116 N N . THR A 1 384 ? -4.699 -13.148 -0.445 1 96.62 384 THR A N 1
ATOM 3117 C CA . THR A 1 384 ? -4.629 -12.828 0.975 1 96.62 384 THR A CA 1
ATOM 3118 C C . THR A 1 384 ? -5.301 -11.484 1.255 1 96.62 384 THR A C 1
ATOM 3120 O O . THR A 1 384 ? -5.375 -10.625 0.374 1 96.62 384 THR A O 1
ATOM 3123 N N . THR A 1 385 ? -5.797 -11.297 2.463 1 94.19 385 THR A N 1
ATOM 3124 C CA . THR A 1 385 ? -6.484 -10.047 2.781 1 94.19 385 THR A CA 1
ATOM 3125 C C . THR A 1 385 ? -6.535 -9.828 4.289 1 94.19 385 THR A C 1
ATOM 3127 O O . THR A 1 385 ? -6.527 -10.789 5.062 1 94.19 385 THR A O 1
ATOM 3130 N N . HIS A 1 386 ? -6.551 -8.617 4.652 1 90 386 HIS A N 1
ATOM 3131 C CA . HIS A 1 386 ? -6.832 -8.195 6.02 1 90 386 HIS A CA 1
ATOM 3132 C C . HIS A 1 386 ? -8.258 -7.676 6.152 1 90 386 HIS A C 1
ATOM 3134 O O . HIS A 1 386 ? -8.703 -7.34 7.254 1 90 386 HIS A O 1
ATOM 3140 N N . GLU A 1 387 ? -8.977 -7.645 5.102 1 88.88 387 GLU A N 1
ATOM 3141 C CA . GLU A 1 387 ? -10.312 -7.051 5.082 1 88.88 387 GLU A CA 1
ATOM 3142 C C . GLU A 1 387 ? -11.352 -8 5.672 1 88.88 387 GLU A C 1
ATOM 3144 O O . GLU A 1 387 ? -11.906 -8.836 4.961 1 88.88 387 GLU A O 1
ATOM 3149 N N . SER A 1 388 ? -11.719 -7.754 6.828 1 86.5 388 SER A N 1
ATOM 3150 C CA . SER A 1 388 ? -12.586 -8.672 7.559 1 86.5 388 SER A CA 1
ATOM 3151 C C . SER A 1 388 ? -14 -8.672 6.984 1 86.5 388 SER A C 1
ATOM 3153 O O . SER A 1 388 ? -14.734 -9.648 7.137 1 86.5 388 SER A O 1
ATOM 3155 N N . SER A 1 389 ? -14.391 -7.605 6.383 1 85.38 389 SER A N 1
ATOM 3156 C CA . SER A 1 389 ? -15.75 -7.512 5.855 1 85.38 389 SER A CA 1
ATOM 3157 C C . SER A 1 389 ? -15.984 -8.523 4.742 1 85.38 389 SER A C 1
ATOM 3159 O O . SER A 1 389 ? -17.125 -8.82 4.395 1 85.38 389 SER A O 1
ATOM 3161 N N . LEU A 1 390 ? -14.938 -9.062 4.199 1 89 390 LEU A N 1
ATOM 3162 C CA . LEU A 1 390 ? -15.047 -10.055 3.141 1 89 390 LEU A CA 1
ATOM 3163 C C . LEU A 1 390 ? -15.352 -11.43 3.717 1 89 390 LEU A C 1
ATOM 3165 O O . LEU A 1 390 ? -15.758 -12.336 2.984 1 89 390 LEU A O 1
ATOM 3169 N N . MET A 1 391 ? -15.055 -11.562 4.969 1 88.12 391 MET A N 1
ATOM 3170 C CA . MET A 1 391 ? -15.344 -12.844 5.598 1 88.12 391 MET A CA 1
ATOM 3171 C C . MET A 1 391 ? -16.844 -13.039 5.77 1 88.12 391 MET A C 1
ATOM 3173 O O . MET A 1 391 ? -17.375 -12.875 6.871 1 88.12 391 MET A O 1
ATOM 3177 N N . ASP A 1 392 ? -17.5 -13.391 4.762 1 87.5 392 ASP A N 1
ATOM 3178 C CA . ASP A 1 392 ? -18.953 -13.492 4.68 1 87.5 392 ASP A CA 1
ATOM 3179 C C . ASP A 1 392 ? -19.375 -14.719 3.881 1 87.5 392 ASP A C 1
ATOM 3181 O O . ASP A 1 392 ? -18.922 -14.922 2.752 1 87.5 392 ASP A O 1
ATOM 3185 N N . GLN A 1 393 ? -20.219 -15.461 4.422 1 87.62 393 GLN A N 1
ATOM 3186 C CA . GLN A 1 393 ? -20.672 -16.703 3.795 1 87.62 393 GLN A CA 1
ATOM 3187 C C . GLN A 1 393 ? -21.562 -16.406 2.596 1 87.62 393 GLN A C 1
ATOM 3189 O O . GLN A 1 393 ? -21.859 -17.312 1.805 1 87.62 393 GLN A O 1
ATOM 3194 N N . LYS A 1 394 ? -21.984 -15.195 2.523 1 87.31 394 LYS A N 1
ATOM 3195 C CA . LYS A 1 394 ? -22.719 -14.797 1.326 1 87.31 394 LYS A CA 1
ATOM 3196 C C . LYS A 1 394 ? -21.781 -14.648 0.132 1 87.31 394 LYS A C 1
ATOM 3198 O O . LYS A 1 394 ? -22.219 -14.742 -1.02 1 87.31 394 LYS A O 1
ATOM 3203 N N . ILE A 1 395 ? -20.531 -14.484 0.468 1 90.81 395 ILE A N 1
ATOM 3204 C CA . ILE A 1 395 ? -19.547 -14.258 -0.579 1 90.81 395 ILE A CA 1
ATOM 3205 C C . ILE A 1 395 ? -18.797 -15.555 -0.86 1 90.81 395 ILE A C 1
ATOM 3207 O O . ILE A 1 395 ? -18.625 -15.945 -2.018 1 90.81 395 ILE A O 1
ATOM 3211 N N . PHE A 1 396 ? -18.438 -16.219 0.24 1 92.56 396 PHE A N 1
ATOM 3212 C CA . PHE A 1 396 ? -17.562 -17.375 0.094 1 92.56 396 PHE A CA 1
ATOM 3213 C C . PHE A 1 396 ? -18.203 -18.625 0.701 1 92.56 396 PHE A C 1
ATOM 3215 O O . PHE A 1 396 ? -18.969 -18.531 1.667 1 92.56 396 PHE A O 1
ATOM 3222 N N . ARG A 1 397 ? -17.812 -19.734 0.121 1 91.38 397 ARG A N 1
ATOM 3223 C CA . ARG A 1 397 ? -18 -21 0.828 1 91.38 397 ARG A CA 1
ATOM 3224 C C . ARG A 1 397 ? -17.062 -21.094 2.031 1 91.38 397 ARG A C 1
ATOM 3226 O O . ARG A 1 397 ? -16.016 -20.453 2.057 1 91.38 397 ARG A O 1
ATOM 3233 N N . ARG A 1 398 ? -17.438 -21.906 2.941 1 88.88 398 ARG A N 1
ATOM 3234 C CA . ARG A 1 398 ? -16.594 -22.094 4.117 1 88.88 398 ARG A CA 1
ATOM 3235 C C . ARG A 1 398 ? -15.25 -22.703 3.732 1 88.88 398 ARG A C 1
ATOM 3237 O O . ARG A 1 398 ? -14.227 -22.406 4.359 1 88.88 398 ARG A O 1
ATOM 3244 N N . ASP A 1 399 ? -15.289 -23.562 2.699 1 92.56 399 ASP A N 1
ATOM 3245 C CA . ASP A 1 399 ? -14.055 -24.219 2.289 1 92.56 399 ASP A CA 1
ATOM 3246 C C . ASP A 1 399 ? -13.219 -23.297 1.393 1 92.56 399 ASP A C 1
ATOM 3248 O O . ASP A 1 399 ? -12.156 -23.703 0.912 1 92.56 399 ASP A O 1
ATOM 3252 N N . GLU A 1 400 ? -13.68 -22.094 1.145 1 95.06 400 GLU A N 1
ATOM 3253 C CA . GLU A 1 400 ? -12.914 -21.078 0.426 1 95.06 400 GLU A CA 1
ATOM 3254 C C . GLU A 1 400 ? -12.219 -20.125 1.394 1 95.06 400 GLU A C 1
ATOM 3256 O O . GLU A 1 400 ? -11.391 -19.312 0.981 1 95.06 400 GLU A O 1
ATOM 3261 N N . ILE A 1 401 ? -12.516 -20.25 2.613 1 93.62 401 ILE A N 1
ATOM 3262 C CA . ILE A 1 401 ? -11.977 -19.344 3.621 1 93.62 401 ILE A CA 1
ATOM 3263 C C . ILE A 1 401 ? -10.852 -20.047 4.387 1 93.62 401 ILE A C 1
ATOM 3265 O O . ILE A 1 401 ? -11.055 -21.109 4.973 1 93.62 401 ILE A O 1
ATOM 3269 N N . TRP A 1 402 ? -9.742 -19.438 4.348 1 93.88 402 TRP A N 1
ATOM 3270 C CA . TRP A 1 402 ? -8.57 -19.938 5.047 1 93.88 402 TRP A CA 1
ATOM 3271 C C . TRP A 1 402 ? -8.094 -18.953 6.109 1 93.88 402 TRP A C 1
ATOM 3273 O O . TRP A 1 402 ? -8.203 -17.734 5.93 1 93.88 402 TRP A O 1
ATOM 3283 N N . LEU A 1 403 ? -7.59 -19.5 7.219 1 92.38 403 LEU A N 1
ATOM 3284 C CA . LEU A 1 403 ? -7.094 -18.688 8.328 1 92.38 403 LEU A CA 1
ATOM 3285 C C . LEU A 1 403 ? -5.613 -18.969 8.578 1 92.38 403 LEU A C 1
ATOM 3287 O O . LEU A 1 403 ? -5.215 -20.109 8.781 1 92.38 403 LEU A O 1
ATOM 3291 N N . MET A 1 404 ? -4.832 -17.938 8.5 1 92.94 404 MET A N 1
ATOM 3292 C CA . MET A 1 404 ? -3.396 -18.016 8.758 1 92.94 404 MET A CA 1
ATOM 3293 C C . MET A 1 404 ? -3.074 -17.578 10.18 1 92.94 404 MET A C 1
ATOM 3295 O O . MET A 1 404 ? -3.555 -16.531 10.641 1 92.94 404 MET A O 1
ATOM 3299 N N . LYS A 1 405 ? -2.285 -18.375 10.828 1 88.88 405 LYS A N 1
ATOM 3300 C CA . LYS A 1 405 ? -1.883 -18.078 12.203 1 88.88 405 LYS A CA 1
ATOM 3301 C C . LYS A 1 405 ? -0.379 -18.25 12.383 1 88.88 405 LYS A C 1
ATOM 3303 O O . LYS A 1 405 ? 0.27 -18.953 11.594 1 88.88 405 LYS A O 1
ATOM 3308 N N . LYS A 1 406 ? 0.147 -17.594 13.273 1 89.44 406 LYS A N 1
ATOM 3309 C CA . LYS A 1 406 ? 1.534 -17.766 13.695 1 89.44 406 LYS A CA 1
ATOM 3310 C C . LYS A 1 406 ? 1.622 -18.031 15.195 1 89.44 406 LYS A C 1
ATOM 3312 O O . LYS A 1 406 ? 0.99 -17.344 15.992 1 89.44 406 LYS A O 1
ATOM 3317 N N . ASP A 1 407 ? 2.344 -18.984 15.555 1 88.31 407 ASP A N 1
ATOM 3318 C CA . ASP A 1 407 ? 2.432 -19.312 16.969 1 88.31 407 ASP A CA 1
ATOM 3319 C C . ASP A 1 407 ? 3.566 -18.547 17.641 1 88.31 407 ASP A C 1
ATOM 3321 O O . ASP A 1 407 ? 4.219 -17.703 17.016 1 88.31 407 ASP A O 1
ATOM 3325 N N . ASN A 1 408 ? 3.793 -18.797 18.906 1 84.12 408 ASN A N 1
ATOM 3326 C CA . ASN A 1 408 ? 4.742 -18.031 19.703 1 84.12 408 ASN A CA 1
ATOM 3327 C C . ASN A 1 408 ? 6.184 -18.328 19.297 1 84.12 408 ASN A C 1
ATOM 3329 O O . ASN A 1 408 ? 7.098 -17.578 19.672 1 84.12 408 ASN A O 1
ATOM 3333 N N . ASN A 1 409 ? 6.371 -19.406 18.562 1 88.44 409 ASN A N 1
ATOM 3334 C CA . ASN A 1 409 ? 7.711 -19.75 18.094 1 88.44 409 ASN A CA 1
ATOM 3335 C C . ASN A 1 409 ? 7.988 -19.172 16.703 1 88.44 409 ASN A C 1
ATOM 3337 O O . ASN A 1 409 ? 9.031 -19.438 16.109 1 88.44 409 ASN A O 1
ATOM 3341 N N . GLY A 1 410 ? 7.055 -18.453 16.234 1 90.38 410 GLY A N 1
ATOM 3342 C CA . GLY A 1 410 ? 7.219 -17.797 14.945 1 90.38 410 GLY A CA 1
ATOM 3343 C C . GLY A 1 410 ? 6.852 -18.688 13.773 1 90.38 410 GLY A C 1
ATOM 3344 O O . GLY A 1 410 ? 7.203 -18.391 12.633 1 90.38 410 GLY A O 1
ATOM 3345 N N . ILE A 1 411 ? 6.195 -19.828 14.062 1 94.5 411 ILE A N 1
ATOM 3346 C CA . ILE A 1 411 ? 5.848 -20.797 13.023 1 94.5 411 ILE A CA 1
ATOM 3347 C C . ILE A 1 411 ? 4.461 -20.484 12.469 1 94.5 411 ILE A C 1
ATOM 3349 O O . ILE A 1 411 ? 3.484 -20.422 13.227 1 94.5 411 ILE A O 1
ATOM 3353 N N . SER A 1 412 ? 4.371 -20.234 11.195 1 94.94 412 SER A N 1
ATOM 3354 C CA . SER A 1 412 ? 3.104 -19.969 10.516 1 94.94 412 SER A CA 1
ATOM 3355 C C . SER A 1 412 ? 2.404 -21.281 10.133 1 94.94 412 SER A C 1
ATOM 3357 O O . SER A 1 412 ? 3.059 -22.266 9.789 1 94.94 412 SER A O 1
ATOM 3359 N N . SER A 1 413 ? 1.125 -21.266 10.234 1 93.12 413 SER A N 1
ATOM 3360 C CA . SER A 1 413 ? 0.275 -22.359 9.789 1 93.12 413 SER A CA 1
ATOM 3361 C C . SER A 1 413 ? -1.071 -21.844 9.289 1 93.12 413 SER A C 1
ATOM 3363 O O . SER A 1 413 ? -1.497 -20.75 9.656 1 93.12 413 SER A O 1
ATOM 3365 N N . PHE A 1 414 ? -1.582 -22.469 8.367 1 88.38 414 PHE A N 1
ATOM 3366 C CA . PHE A 1 414 ? -2.922 -22.047 7.984 1 88.38 414 PHE A CA 1
ATOM 3367 C C . PHE A 1 414 ? -3.889 -23.219 7.988 1 88.38 414 PHE A C 1
ATOM 3369 O O . PHE A 1 414 ? -3.465 -24.375 7.957 1 88.38 414 PHE A O 1
ATOM 3376 N N . GLY A 1 415 ? -5.137 -22.922 8.242 1 88.12 415 GLY A N 1
ATOM 3377 C CA . GLY A 1 415 ? -6.234 -23.875 8.289 1 88.12 415 GLY A CA 1
ATOM 3378 C C . GLY A 1 415 ? -7.48 -23.391 7.566 1 88.12 415 GLY A C 1
ATOM 3379 O O . GLY A 1 415 ? -7.727 -22.188 7.492 1 88.12 415 GLY A O 1
ATOM 3380 N N . ARG A 1 416 ? -8.148 -24.344 7.082 1 90.19 416 ARG A N 1
ATOM 3381 C CA . ARG A 1 416 ? -9.398 -24.062 6.395 1 90.19 416 ARG A CA 1
ATOM 3382 C C . ARG A 1 416 ? -10.555 -23.953 7.383 1 90.19 416 ARG A C 1
ATOM 3384 O O . ARG A 1 416 ? -10.641 -24.734 8.328 1 90.19 416 ARG A O 1
ATOM 3391 N N . MET A 1 417 ? -11.391 -23.047 7.164 1 84.44 417 MET A N 1
ATOM 3392 C CA . MET A 1 417 ? -12.461 -22.734 8.109 1 84.44 417 MET A CA 1
ATOM 3393 C C . MET A 1 417 ? -13.398 -23.922 8.281 1 84.44 417 MET A C 1
ATOM 3395 O O . MET A 1 417 ? -13.867 -24.188 9.391 1 84.44 417 MET A O 1
ATOM 3399 N N . ASP A 1 418 ? -13.727 -24.625 7.242 1 80.12 418 ASP A N 1
ATOM 3400 C CA . ASP A 1 418 ? -14.695 -25.703 7.332 1 80.12 418 ASP A CA 1
ATOM 3401 C C . ASP A 1 418 ? -14.156 -26.859 8.18 1 80.12 418 ASP A C 1
ATOM 3403 O O . ASP A 1 418 ? -14.93 -27.641 8.742 1 80.12 418 ASP A O 1
ATOM 3407 N N . ASN A 1 419 ? -12.914 -26.906 8.289 1 74.25 419 ASN A N 1
ATOM 3408 C CA . ASN A 1 419 ? -12.289 -27.969 9.078 1 74.25 419 ASN A CA 1
ATOM 3409 C C . ASN A 1 419 ? -12.086 -27.547 10.531 1 74.25 419 ASN A C 1
ATOM 3411 O O . ASN A 1 419 ? -12.25 -28.344 11.445 1 74.25 419 ASN A O 1
ATOM 3415 N N . LEU A 1 420 ? -11.906 -26.328 10.703 1 70 420 LEU A N 1
ATOM 3416 C CA . LEU A 1 420 ? -11.469 -25.844 12.008 1 70 420 LEU A CA 1
ATOM 3417 C C . LEU A 1 420 ? -12.672 -25.469 12.883 1 70 420 LEU A C 1
ATOM 3419 O O . LEU A 1 420 ? -12.633 -25.641 14.102 1 70 420 LEU A O 1
ATOM 3423 N N . TYR A 1 421 ? -13.602 -24.953 12.125 1 69.5 421 TYR A N 1
ATOM 3424 C CA . TYR A 1 421 ? -14.68 -24.406 12.938 1 69.5 421 TYR A CA 1
ATOM 3425 C C . TYR A 1 421 ? -16.047 -24.859 12.438 1 69.5 421 TYR A C 1
ATOM 3427 O O . TYR A 1 421 ? -16.25 -25 11.234 1 69.5 421 TYR A O 1
ATOM 3435 N N . ASN A 1 422 ? -16.719 -25.344 13.367 1 68.88 422 ASN A N 1
ATOM 3436 C CA . ASN A 1 422 ? -18.094 -25.672 13.047 1 68.88 422 ASN A CA 1
ATOM 3437 C C . ASN A 1 422 ? -19 -24.438 13.102 1 68.88 422 ASN A C 1
ATOM 3439 O O . ASN A 1 422 ? -19.625 -24.172 14.125 1 68.88 422 ASN A O 1
ATOM 3443 N N . VAL A 1 423 ? -18.938 -23.703 12.086 1 67.5 423 VAL A N 1
ATOM 3444 C CA . VAL A 1 423 ? -19.672 -22.438 12.078 1 67.5 423 VAL A CA 1
ATOM 3445 C C . VAL A 1 423 ? -21 -22.609 11.359 1 67.5 423 VAL A C 1
ATOM 3447 O O . VAL A 1 423 ? -21.062 -23.188 10.266 1 67.5 423 VAL A O 1
ATOM 3450 N N . ARG A 1 424 ? -22.047 -22.016 12.008 1 66.06 424 ARG A N 1
ATOM 3451 C CA . ARG A 1 424 ? -23.375 -21.984 11.391 1 66.06 424 ARG A CA 1
ATOM 3452 C C . ARG A 1 424 ? -23.406 -21.047 10.188 1 66.06 424 ARG A C 1
ATOM 3454 O O . ARG A 1 424 ? -22.719 -20.016 10.188 1 66.06 424 ARG A O 1
ATOM 3461 N N . PHE A 1 425 ? -24.047 -21.375 9.281 1 57.66 425 PHE A N 1
ATOM 3462 C CA . PHE A 1 425 ? -24.109 -20.641 8.031 1 57.66 425 PHE A CA 1
ATOM 3463 C C . PHE A 1 425 ? -24.562 -19.203 8.273 1 57.66 425 PHE A C 1
ATOM 3465 O O . PHE A 1 425 ? -24.188 -18.297 7.543 1 57.66 425 PHE A O 1
ATOM 3472 N N . ASP A 1 426 ? -25.281 -18.984 9.203 1 57.47 426 ASP A N 1
ATOM 3473 C CA . ASP A 1 426 ? -25.891 -17.672 9.414 1 57.47 426 ASP A CA 1
ATOM 3474 C C . ASP A 1 426 ? -25 -16.797 10.297 1 57.47 426 ASP A C 1
ATOM 3476 O O . ASP A 1 426 ? -25.266 -15.602 10.461 1 57.47 426 ASP A O 1
ATOM 3480 N N . LYS A 1 427 ? -23.984 -17.359 10.742 1 62.69 427 LYS A N 1
ATOM 3481 C CA . LYS A 1 427 ? -23.172 -16.594 11.68 1 62.69 427 LYS A CA 1
ATOM 3482 C C . LYS A 1 427 ? -22.359 -15.523 10.961 1 62.69 427 LYS A C 1
ATOM 3484 O O . LYS A 1 427 ? -21.859 -15.75 9.859 1 62.69 427 LYS A O 1
ATOM 3489 N N . MET A 1 428 ? -22.484 -14.305 11.602 1 65.69 428 MET A N 1
ATOM 3490 C CA . MET A 1 428 ? -21.641 -13.203 11.133 1 65.69 428 MET A CA 1
ATOM 3491 C C . MET A 1 428 ? -20.172 -13.484 11.43 1 65.69 428 MET A C 1
ATOM 3493 O O . MET A 1 428 ? -19.703 -13.242 12.539 1 65.69 428 MET A O 1
ATOM 3497 N N . LEU A 1 429 ? -19.484 -13.992 10.477 1 74.31 429 LEU A N 1
ATOM 3498 C CA . LEU A 1 429 ? -18.109 -14.469 10.617 1 74.31 429 LEU A CA 1
ATOM 3499 C C . LEU A 1 429 ? -17.172 -13.32 10.977 1 74.31 429 LEU A C 1
ATOM 3501 O O . LEU A 1 429 ? -16.25 -13.492 11.781 1 74.31 429 LEU A O 1
ATOM 3505 N N . GLN A 1 430 ? -17.625 -12.172 10.461 1 75.69 430 GLN A N 1
ATOM 3506 C CA . GLN A 1 430 ? -16.734 -11.031 10.609 1 75.69 430 GLN A CA 1
ATOM 3507 C C . GLN A 1 430 ? -16.547 -10.672 12.086 1 75.69 430 GLN A C 1
ATOM 3509 O O . GLN A 1 430 ? -15.414 -10.492 12.539 1 75.69 430 GLN A O 1
ATOM 3514 N N . ASN A 1 431 ? -17.547 -10.539 12.758 1 74 431 ASN A N 1
ATOM 3515 C CA . ASN A 1 431 ? -17.484 -10.148 14.164 1 74 431 ASN A CA 1
ATOM 3516 C C . ASN A 1 431 ? -16.734 -11.188 15 1 74 431 ASN A C 1
ATOM 3518 O O . ASN A 1 431 ? -15.898 -10.836 15.836 1 74 431 ASN A O 1
ATOM 3522 N N . SER A 1 432 ? -17.016 -12.445 14.672 1 74.19 432 SER A N 1
ATOM 3523 C CA . SER A 1 432 ? -16.328 -13.523 15.367 1 74.19 432 SER A CA 1
ATOM 3524 C C . SER A 1 432 ? -14.836 -13.508 15.07 1 74.19 432 SER A C 1
ATOM 3526 O O . SER A 1 432 ? -14.016 -13.719 15.969 1 74.19 432 SER A O 1
ATOM 3528 N N . TYR A 1 433 ? -14.586 -13.242 13.961 1 76.44 433 TYR A N 1
ATOM 3529 C CA . TYR A 1 433 ? -13.188 -13.148 13.531 1 76.44 433 TYR A CA 1
ATOM 3530 C C . TYR A 1 433 ? -12.477 -12 14.227 1 76.44 433 TYR A C 1
ATOM 3532 O O . TYR A 1 433 ? -11.414 -12.18 14.82 1 76.44 433 TYR A O 1
ATOM 3540 N N . LEU A 1 434 ? -13.133 -10.836 14.234 1 75.38 434 LEU A N 1
ATOM 3541 C CA . LEU A 1 434 ? -12.531 -9.641 14.82 1 75.38 434 LEU A CA 1
ATOM 3542 C C . LEU A 1 434 ? -12.422 -9.773 16.344 1 75.38 434 LEU A C 1
ATOM 3544 O O . LEU A 1 434 ? -11.523 -9.188 16.953 1 75.38 434 LEU A O 1
ATOM 3548 N N . ASN A 1 435 ? -13.242 -10.625 16.812 1 72.69 435 ASN A N 1
ATOM 3549 C CA . ASN A 1 435 ? -13.219 -10.844 18.25 1 72.69 435 ASN A CA 1
ATOM 3550 C C . ASN A 1 435 ? -12.211 -11.922 18.641 1 72.69 435 ASN A C 1
ATOM 3552 O O . ASN A 1 435 ? -12.062 -12.25 19.812 1 72.69 435 ASN A O 1
ATOM 3556 N N . GLY A 1 436 ? -11.547 -12.516 17.672 1 73.25 436 GLY A N 1
ATOM 3557 C CA . GLY A 1 436 ? -10.453 -13.438 17.922 1 73.25 436 GLY A CA 1
ATOM 3558 C C . GLY A 1 436 ? -10.906 -14.891 18.016 1 73.25 436 GLY A C 1
ATOM 3559 O O . GLY A 1 436 ? -10.125 -15.766 18.391 1 73.25 436 GLY A O 1
ATOM 3560 N N . GLU A 1 437 ? -12.078 -15.133 17.641 1 71.31 437 GLU A N 1
ATOM 3561 C CA . GLU A 1 437 ? -12.641 -16.469 17.812 1 71.31 437 GLU A CA 1
ATOM 3562 C C . GLU A 1 437 ? -11.938 -17.484 16.922 1 71.31 437 GLU A C 1
ATOM 3564 O O . GLU A 1 437 ? -11.93 -18.688 17.234 1 71.31 437 GLU A O 1
ATOM 3569 N N . TYR A 1 438 ? -11.359 -17.047 15.977 1 72.75 438 TYR A N 1
ATOM 3570 C CA . TYR A 1 438 ? -10.797 -18 15.023 1 72.75 438 TYR A CA 1
ATOM 3571 C C . TYR A 1 438 ? -9.281 -18 15.086 1 72.75 438 TYR A C 1
ATOM 3573 O O . TYR A 1 438 ? -8.617 -18.609 14.25 1 72.75 438 TYR A O 1
ATOM 3581 N N . GLY A 1 439 ? -8.641 -17.297 15.992 1 72.25 439 GLY A N 1
ATOM 3582 C CA . GLY A 1 439 ? -7.211 -17.344 16.266 1 72.25 439 GLY A CA 1
ATOM 3583 C C . GLY A 1 439 ? -6.375 -16.641 15.219 1 72.25 439 GLY A C 1
ATOM 3584 O O . GLY A 1 439 ? -5.145 -16.656 15.281 1 72.25 439 GLY A O 1
ATOM 3585 N N . ALA A 1 440 ? -6.93 -16.062 14.312 1 75.75 440 ALA A N 1
ATOM 3586 C CA . ALA A 1 440 ? -6.207 -15.422 13.211 1 75.75 440 ALA A CA 1
ATOM 3587 C C . ALA A 1 440 ? -6.254 -13.906 13.328 1 75.75 440 ALA A C 1
ATOM 3589 O O . ALA A 1 440 ? -6.094 -13.188 12.336 1 75.75 440 ALA A O 1
ATOM 3590 N N . THR A 1 441 ? -6.516 -13.5 14.523 1 79.81 441 THR A N 1
ATOM 3591 C CA . THR A 1 441 ? -6.52 -12.078 14.844 1 79.81 441 THR A CA 1
ATOM 3592 C C . THR A 1 441 ? -5.316 -11.711 15.711 1 79.81 441 THR A C 1
ATOM 3594 O O . THR A 1 441 ? -4.809 -12.547 16.453 1 79.81 441 THR A O 1
ATOM 3597 N N . PRO A 1 442 ? -4.895 -10.461 15.547 1 81.06 442 PRO A N 1
ATOM 3598 C CA . PRO A 1 442 ? -3.756 -10.047 16.359 1 81.06 442 PRO A CA 1
ATOM 3599 C C . PRO A 1 442 ? -4.031 -10.164 17.859 1 81.06 442 PRO A C 1
ATOM 3601 O O . PRO A 1 442 ? -5.141 -9.883 18.312 1 81.06 442 PRO A O 1
ATOM 3604 N N . ILE A 1 443 ? -3.07 -10.703 18.594 1 78.81 443 ILE A N 1
ATOM 3605 C CA . ILE A 1 443 ? -3.107 -10.734 20.047 1 78.81 443 ILE A CA 1
ATOM 3606 C C . ILE A 1 443 ? -2.131 -9.711 20.625 1 78.81 443 ILE A C 1
ATOM 3608 O O . ILE A 1 443 ? -0.953 -9.695 20.25 1 78.81 443 ILE A O 1
ATOM 3612 N N . PHE A 1 444 ? -2.682 -8.852 21.453 1 85.38 444 PHE A N 1
ATOM 3613 C CA . PHE A 1 444 ? -1.833 -7.816 22.031 1 85.38 444 PHE A CA 1
ATOM 3614 C C . PHE A 1 444 ? -1.377 -8.203 23.438 1 85.38 444 PHE A C 1
ATOM 3616 O O . PHE A 1 444 ? -2.135 -8.812 24.188 1 85.38 444 PHE A O 1
ATOM 3623 N N . GLU A 1 445 ? -0.169 -7.82 23.719 1 86.31 445 GLU A N 1
ATOM 3624 C CA . GLU A 1 445 ? 0.38 -8.117 25.047 1 86.31 445 GLU A CA 1
ATOM 3625 C C . GLU A 1 445 ? -0.184 -7.176 26.109 1 86.31 445 GLU A C 1
ATOM 3627 O O . GLU A 1 445 ? -0.907 -6.234 25.781 1 86.31 445 GLU A O 1
ATOM 3632 N N . THR A 1 446 ? 0.141 -7.508 27.344 1 84.5 446 THR A N 1
ATOM 3633 C CA . THR A 1 446 ? -0.314 -6.664 28.438 1 84.5 446 THR A CA 1
ATOM 3634 C C . THR A 1 446 ? 0.302 -5.27 28.344 1 84.5 446 THR A C 1
ATOM 3636 O O . THR A 1 446 ? 1.378 -5.102 27.766 1 84.5 446 THR A O 1
ATOM 3639 N N . GLU A 1 447 ? -0.404 -4.328 28.906 1 88.69 447 GLU A N 1
ATOM 3640 C CA . GLU A 1 447 ? 0.015 -2.939 28.75 1 88.69 447 GLU A CA 1
ATOM 3641 C C . GLU A 1 447 ? 1.034 -2.549 29.812 1 88.69 447 GLU A C 1
ATOM 3643 O O . GLU A 1 447 ? 1.422 -1.383 29.922 1 88.69 447 GLU A O 1
ATOM 3648 N N . GLU A 1 448 ? 1.476 -3.482 30.547 1 88.19 448 GLU A N 1
ATOM 3649 C CA . GLU A 1 448 ? 2.387 -3.18 31.656 1 88.19 448 GLU A CA 1
ATOM 3650 C C . GLU A 1 448 ? 3.654 -2.498 31.141 1 88.19 448 GLU A C 1
ATOM 3652 O O . GLU A 1 448 ? 4.031 -1.433 31.641 1 88.19 448 GLU A O 1
ATOM 3657 N N . GLU A 1 449 ? 4.188 -3.084 30.172 1 88.44 449 GLU A N 1
ATOM 3658 C CA . GLU A 1 449 ? 5.434 -2.543 29.656 1 88.44 449 GLU A CA 1
ATOM 3659 C C . GLU A 1 449 ? 5.211 -1.188 28.984 1 88.44 449 GLU A C 1
ATOM 3661 O O . GLU A 1 449 ? 6.008 -0.263 29.156 1 88.44 449 GLU A O 1
ATOM 3666 N N . ILE A 1 450 ? 4.141 -1.058 28.234 1 89.19 450 ILE A N 1
ATOM 3667 C CA . ILE A 1 450 ? 3.91 0.182 27.5 1 89.19 450 ILE A CA 1
ATOM 3668 C C . ILE A 1 450 ? 3.467 1.279 28.453 1 89.19 450 ILE A C 1
ATOM 3670 O O . ILE A 1 450 ? 3.752 2.459 28.234 1 89.19 450 ILE A O 1
ATOM 3674 N N . ASN A 1 451 ? 2.85 0.887 29.562 1 89.56 451 ASN A N 1
ATOM 3675 C CA . ASN A 1 451 ? 2.512 1.857 30.594 1 89.56 451 ASN A CA 1
ATOM 3676 C C . ASN A 1 451 ? 3.764 2.482 31.203 1 89.56 451 ASN A C 1
ATOM 3678 O O . ASN A 1 451 ? 3.816 3.695 31.422 1 89.56 451 ASN A O 1
ATOM 3682 N N . LYS A 1 452 ? 4.738 1.625 31.438 1 88.38 452 LYS A N 1
ATOM 3683 C CA . LYS A 1 452 ? 6.008 2.119 31.953 1 88.38 452 LYS A CA 1
ATOM 3684 C C . LYS A 1 452 ? 6.703 3.031 30.953 1 88.38 452 LYS A C 1
ATOM 3686 O O . LYS A 1 452 ? 7.223 4.086 31.312 1 88.38 452 LYS A O 1
ATOM 3691 N N . LEU A 1 453 ? 6.625 2.59 29.797 1 87.06 453 LEU A N 1
ATOM 3692 C CA . LEU A 1 453 ? 7.242 3.357 28.719 1 87.06 453 LEU A CA 1
ATOM 3693 C C . LEU A 1 453 ? 6.582 4.727 28.578 1 87.06 453 LEU A C 1
ATOM 3695 O O . LEU A 1 453 ? 7.262 5.754 28.578 1 87.06 453 LEU A O 1
ATOM 3699 N N . PHE A 1 454 ? 5.277 4.75 28.531 1 87.12 454 PHE A N 1
ATOM 3700 C CA . PHE A 1 454 ? 4.535 5.984 28.297 1 87.12 454 PHE A CA 1
ATOM 3701 C C . PHE A 1 454 ? 4.645 6.914 29.5 1 87.12 454 PHE A C 1
ATOM 3703 O O . PHE A 1 454 ? 4.691 8.141 29.344 1 87.12 454 PHE A O 1
ATOM 3710 N N . SER A 1 455 ? 4.746 6.344 30.688 1 85.62 455 SER A N 1
ATOM 3711 C CA . SER A 1 455 ? 4.918 7.141 31.891 1 85.62 455 SER A CA 1
ATOM 3712 C C . SER A 1 455 ? 6.281 7.824 31.922 1 85.62 455 SER A C 1
ATOM 3714 O O . SER A 1 455 ? 6.418 8.93 32.438 1 85.62 455 SER A O 1
ATOM 3716 N N . SER A 1 456 ? 7.203 7.156 31.281 1 82.25 456 SER A N 1
ATOM 3717 C CA . SER A 1 456 ? 8.555 7.711 31.266 1 82.25 456 SER A CA 1
ATOM 3718 C C . SER A 1 456 ? 8.672 8.836 30.25 1 82.25 456 SER A C 1
ATOM 3720 O O . SER A 1 456 ? 9.594 9.648 30.312 1 82.25 456 SER A O 1
ATOM 3722 N N . LEU A 1 457 ? 7.848 8.883 29.359 1 77 457 LEU A N 1
ATOM 3723 C CA . LEU A 1 457 ? 7.895 9.891 28.297 1 77 457 LEU A CA 1
ATOM 3724 C C . LEU A 1 457 ? 7.195 11.172 28.75 1 77 457 LEU A C 1
ATOM 3726 O O . LEU A 1 457 ? 7.414 12.234 28.156 1 77 457 LEU A O 1
ATOM 3730 N N . LYS A 1 458 ? 6.324 11.047 29.656 1 71.31 458 LYS A N 1
ATOM 3731 C CA . LYS A 1 458 ? 5.613 12.211 30.172 1 71.31 458 LYS A CA 1
ATOM 3732 C C . LYS A 1 458 ? 6.449 12.93 31.234 1 71.31 458 LYS A C 1
ATOM 3734 O O . LYS A 1 458 ? 7.121 12.289 32.031 1 71.31 458 LYS A O 1
ATOM 3739 N N . MET B 1 1 ? -2.271 22.734 18 1 95.38 1 MET B N 1
ATOM 3740 C CA . MET B 1 1 ? -3.428 21.953 17.547 1 95.38 1 MET B CA 1
ATOM 3741 C C . MET B 1 1 ? -4.098 22.609 16.359 1 95.38 1 MET B C 1
ATOM 3743 O O . MET B 1 1 ? -3.969 23.812 16.141 1 95.38 1 MET B O 1
ATOM 3747 N N . LEU B 1 2 ? -4.691 21.781 15.516 1 97.69 2 LEU B N 1
ATOM 3748 C CA . LEU B 1 2 ? -5.477 22.25 14.383 1 97.69 2 LEU B CA 1
ATOM 3749 C C . LEU B 1 2 ? -6.961 22.312 14.742 1 97.69 2 LEU B C 1
ATOM 3751 O O . LEU B 1 2 ? -7.531 21.328 15.211 1 97.69 2 LEU B O 1
ATOM 3755 N N . GLN B 1 3 ? -7.551 23.406 14.531 1 96.62 3 GLN B N 1
ATOM 3756 C CA . GLN B 1 3 ? -8.953 23.562 14.891 1 96.62 3 GLN B CA 1
ATOM 3757 C C . GLN B 1 3 ? -9.852 23.531 13.656 1 96.62 3 GLN B C 1
ATOM 3759 O O . GLN B 1 3 ? -11 23.094 13.719 1 96.62 3 GLN B O 1
ATOM 3764 N N . GLN B 1 4 ? -9.32 24.125 12.648 1 97.12 4 GLN B N 1
ATOM 3765 C CA . GLN B 1 4 ? -10.07 24.172 11.391 1 97.12 4 GLN B CA 1
ATOM 3766 C C . GLN B 1 4 ? -9.125 24.219 10.195 1 97.12 4 GLN B C 1
ATOM 3768 O O . GLN B 1 4 ? -8.062 24.844 10.258 1 97.12 4 GLN B O 1
ATOM 3773 N N . PHE B 1 5 ? -9.508 23.578 9.141 1 98.19 5 PHE B N 1
ATOM 3774 C CA . PHE B 1 5 ? -8.781 23.625 7.875 1 98.19 5 PHE B CA 1
ATOM 3775 C C . PHE B 1 5 ? -9.727 23.891 6.715 1 98.19 5 PHE B C 1
ATOM 3777 O O . PHE B 1 5 ? -10.789 23.266 6.613 1 98.19 5 PHE B O 1
ATOM 3784 N N . THR B 1 6 ? -9.359 24.812 5.863 1 98.5 6 THR B N 1
ATOM 3785 C CA . THR B 1 6 ? -10.18 25.172 4.715 1 98.5 6 THR B CA 1
ATOM 3786 C C . THR B 1 6 ? -9.383 25.047 3.418 1 98.5 6 THR B C 1
ATOM 3788 O O . THR B 1 6 ? -8.211 25.422 3.361 1 98.5 6 THR B O 1
ATOM 3791 N N . ILE B 1 7 ? -10 24.516 2.373 1 98.25 7 ILE B N 1
ATOM 3792 C CA . ILE B 1 7 ? -9.383 24.375 1.06 1 98.25 7 ILE B CA 1
ATOM 3793 C C . ILE B 1 7 ? -10.391 24.75 -0.028 1 98.25 7 ILE B C 1
ATOM 3795 O O . ILE B 1 7 ? -11.578 24.453 0.093 1 98.25 7 ILE B O 1
ATOM 3799 N N . GLU B 1 8 ? -9.914 25.469 -0.955 1 98.5 8 GLU B N 1
ATOM 3800 C CA . GLU B 1 8 ? -10.727 25.828 -2.113 1 98.5 8 GLU B CA 1
ATOM 3801 C C . GLU B 1 8 ? -9.906 25.766 -3.4 1 98.5 8 GLU B C 1
ATOM 3803 O O . GLU B 1 8 ? -8.781 26.25 -3.449 1 98.5 8 GLU B O 1
ATOM 3808 N N . ASN B 1 9 ? -10.484 25.109 -4.422 1 98.31 9 ASN B N 1
ATOM 3809 C CA . ASN B 1 9 ? -9.922 25 -5.766 1 98.31 9 ASN B CA 1
ATOM 3810 C C . ASN B 1 9 ? -8.594 24.266 -5.762 1 98.31 9 ASN B C 1
ATOM 3812 O O . ASN B 1 9 ? -7.566 24.812 -6.164 1 98.31 9 ASN B O 1
ATOM 3816 N N . PHE B 1 10 ? -8.602 23.062 -5.473 1 98.06 10 PHE B N 1
ATOM 3817 C CA . PHE B 1 10 ? -7.426 22.203 -5.387 1 98.06 10 PHE B CA 1
ATOM 3818 C C . PHE B 1 10 ? -7.785 20.766 -5.762 1 98.06 10 PHE B C 1
ATOM 3820 O O . PHE B 1 10 ? -8.609 20.141 -5.098 1 98.06 10 PHE B O 1
ATOM 3827 N N . LEU B 1 11 ? -7.234 20.297 -6.801 1 96.69 11 LEU B N 1
ATOM 3828 C CA . LEU B 1 11 ? -7.453 18.938 -7.293 1 96.69 11 LEU B CA 1
ATOM 3829 C C . LEU B 1 11 ? -8.945 18.641 -7.426 1 96.69 11 LEU B C 1
ATOM 3831 O O . LEU B 1 11 ? -9.641 19.297 -8.203 1 96.69 11 LEU B O 1
ATOM 3835 N N . SER B 1 12 ? -9.484 17.781 -6.57 1 95.88 12 SER B N 1
ATOM 3836 C CA . SER B 1 12 ? -10.891 17.422 -6.73 1 95.88 12 SER B CA 1
ATOM 3837 C C . SER B 1 12 ? -11.797 18.375 -5.934 1 95.88 12 SER B C 1
ATOM 3839 O O . SER B 1 12 ? -13.016 18.234 -5.969 1 95.88 12 SER B O 1
ATOM 3841 N N . PHE B 1 13 ? -11.227 19.266 -5.172 1 97.75 13 PHE B N 1
ATOM 3842 C CA . PHE B 1 13 ? -12 20.25 -4.43 1 97.75 13 PHE B CA 1
ATOM 3843 C C . PHE B 1 13 ? -12.203 21.516 -5.258 1 97.75 13 PHE B C 1
ATOM 3845 O O . PHE B 1 13 ? -11.32 22.375 -5.316 1 97.75 13 PHE B O 1
ATOM 3852 N N . LYS B 1 14 ? -13.297 21.625 -5.805 1 97.31 14 LYS B N 1
ATOM 3853 C CA . LYS B 1 14 ? -13.633 22.812 -6.578 1 97.31 14 LYS B CA 1
ATOM 3854 C C . LYS B 1 14 ? -14.109 23.938 -5.672 1 97.31 14 LYS B C 1
ATOM 3856 O O . LYS B 1 14 ? -13.68 25.094 -5.824 1 97.31 14 LYS B O 1
ATOM 3861 N N . ASP B 1 15 ? -14.977 23.594 -4.742 1 96.56 15 ASP B N 1
ATOM 3862 C CA . ASP B 1 15 ? -15.617 24.547 -3.844 1 96.56 15 ASP B CA 1
ATOM 3863 C C . ASP B 1 15 ? -14.906 24.594 -2.496 1 96.56 15 ASP B C 1
ATOM 3865 O O . ASP B 1 15 ? -14.031 23.781 -2.221 1 96.56 15 ASP B O 1
ATOM 3869 N N . LYS B 1 16 ? -15.328 25.609 -1.766 1 97.56 16 LYS B N 1
ATOM 3870 C CA . LYS B 1 16 ? -14.766 25.75 -0.426 1 97.56 16 LYS B CA 1
ATOM 3871 C C . LYS B 1 16 ? -15.242 24.641 0.495 1 97.56 16 LYS B C 1
ATOM 3873 O O . LYS B 1 16 ? -16.438 24.422 0.648 1 97.56 16 LYS B O 1
ATOM 3878 N N . GLU B 1 17 ? -14.328 23.859 0.94 1 96.88 17 GLU B N 1
ATOM 3879 C CA . GLU B 1 17 ? -14.594 22.781 1.895 1 96.88 17 GLU B CA 1
ATOM 3880 C C . GLU B 1 17 ? -13.891 23.047 3.225 1 96.88 17 GLU B C 1
ATOM 3882 O O . GLU B 1 17 ? -12.758 23.531 3.248 1 96.88 17 GLU B O 1
ATOM 3887 N N . ILE B 1 18 ? -14.562 22.734 4.348 1 96.62 18 ILE B N 1
ATOM 3888 C CA . ILE B 1 18 ? -14.047 23.062 5.672 1 96.62 18 ILE B CA 1
ATOM 3889 C C . ILE B 1 18 ? -14.047 21.812 6.551 1 96.62 18 ILE B C 1
ATOM 3891 O O . ILE B 1 18 ? -15.07 21.125 6.668 1 96.62 18 ILE B O 1
ATOM 3895 N N . LEU B 1 19 ? -12.938 21.422 7.066 1 96.44 19 LEU B N 1
ATOM 3896 C CA . LEU B 1 19 ? -12.828 20.438 8.141 1 96.44 19 LEU B CA 1
ATOM 3897 C C . LEU B 1 19 ? -12.883 21.125 9.508 1 96.44 19 LEU B C 1
ATOM 3899 O O . LEU B 1 19 ? -12 21.906 9.844 1 96.44 19 LEU B O 1
ATOM 3903 N N . LEU B 1 20 ? -13.867 20.828 10.258 1 95.25 20 LEU B N 1
ATOM 3904 C CA . LEU B 1 20 ? -14.055 21.406 11.586 1 95.25 20 LEU B CA 1
ATOM 3905 C C . LEU B 1 20 ? -13.703 20.391 12.672 1 95.25 20 LEU B C 1
ATOM 3907 O O . LEU B 1 20 ? -14.242 19.281 12.688 1 95.25 20 LEU B O 1
ATOM 3911 N N . LEU B 1 21 ? -12.82 20.812 13.523 1 96.38 21 LEU B N 1
ATOM 3912 C CA . LEU B 1 21 ? -12.43 19.922 14.609 1 96.38 21 LEU B CA 1
ATOM 3913 C C . LEU B 1 21 ? -12.938 20.438 15.945 1 96.38 21 LEU B C 1
ATOM 3915 O O . LEU B 1 21 ? -12.461 20.016 17 1 96.38 21 LEU B O 1
ATOM 3919 N N . GLN B 1 22 ? -13.844 21.375 15.922 1 93.88 22 GLN B N 1
ATOM 3920 C CA . GLN B 1 22 ? -14.555 21.797 17.125 1 93.88 22 GLN B CA 1
ATOM 3921 C C . GLN B 1 22 ? -15.602 20.766 17.531 1 93.88 22 GLN B C 1
ATOM 3923 O O . GLN B 1 22 ? -16.391 20.312 16.703 1 93.88 22 GLN B O 1
ATOM 3928 N N . PRO B 1 23 ? -15.562 20.344 18.766 1 93.75 23 PRO B N 1
ATOM 3929 C CA . PRO B 1 23 ? -16.531 19.328 19.188 1 93.75 23 PRO B CA 1
ATOM 3930 C C . PRO B 1 23 ? -17.953 19.875 19.297 1 93.75 23 PRO B C 1
ATOM 3932 O O . PRO B 1 23 ? -18.141 21.078 19.531 1 93.75 23 PRO B O 1
ATOM 3935 N N . ASN B 1 24 ? -18.859 19 19.094 1 87.69 24 ASN B N 1
ATOM 3936 C CA . ASN B 1 24 ? -20.25 19.328 19.391 1 87.69 24 ASN B CA 1
ATOM 3937 C C . ASN B 1 24 ? -20.531 19.25 20.891 1 87.69 24 ASN B C 1
ATOM 3939 O O . ASN B 1 24 ? -19.656 18.859 21.672 1 87.69 24 ASN B O 1
ATOM 3943 N N . LYS B 1 25 ? -21.625 19.688 21.359 1 79.94 25 LYS B N 1
ATOM 3944 C CA . LYS B 1 25 ? -21.984 19.844 22.766 1 79.94 25 LYS B CA 1
ATOM 3945 C C . LYS B 1 25 ? -22.172 18.5 23.453 1 79.94 25 LYS B C 1
ATOM 3947 O O . LYS B 1 25 ? -22.203 18.406 24.672 1 79.94 25 LYS B O 1
ATOM 3952 N N . GLY B 1 26 ? -21.938 17.453 22.844 1 73.62 26 GLY B N 1
ATOM 3953 C CA . GLY B 1 26 ? -22.188 16.156 23.453 1 73.62 26 GLY B CA 1
ATOM 3954 C C . GLY B 1 26 ? -21.188 15.812 24.547 1 73.62 26 GLY B C 1
ATOM 3955 O O . GLY B 1 26 ? -20.031 16.219 24.484 1 73.62 26 GLY B O 1
ATOM 3956 N N . SER B 1 27 ? -21.688 15.156 25.641 1 76.5 27 SER B N 1
ATOM 3957 C CA . SER B 1 27 ? -20.891 14.859 26.812 1 76.5 27 SER B CA 1
ATOM 3958 C C . SER B 1 27 ? -20.188 13.508 26.688 1 76.5 27 SER B C 1
ATOM 3960 O O . SER B 1 27 ? -19.344 13.156 27.516 1 76.5 27 SER B O 1
ATOM 3962 N N . LEU B 1 28 ? -20.5 12.812 25.719 1 80.88 28 LEU B N 1
ATOM 3963 C CA . LEU B 1 28 ? -19.922 11.477 25.625 1 80.88 28 LEU B CA 1
ATOM 3964 C C . LEU B 1 28 ? -18.453 11.547 25.25 1 80.88 28 LEU B C 1
ATOM 3966 O O . LEU B 1 28 ? -18.031 12.445 24.516 1 80.88 28 LEU B O 1
ATOM 3970 N N . LYS B 1 29 ? -17.562 10.711 25.797 1 87.56 29 LYS B N 1
ATOM 3971 C CA . LYS B 1 29 ? -16.141 10.547 25.484 1 87.56 29 LYS B CA 1
ATOM 3972 C C . LYS B 1 29 ? -15.383 11.859 25.688 1 87.56 29 LYS B C 1
ATOM 3974 O O . LYS B 1 29 ? -14.75 12.359 24.75 1 87.56 29 LYS B O 1
ATOM 3979 N N . LYS B 1 30 ? -15.383 12.289 26.797 1 87.5 30 LYS B N 1
ATOM 3980 C CA . LYS B 1 30 ? -14.766 13.562 27.172 1 87.5 30 LYS B CA 1
ATOM 3981 C C . LYS B 1 30 ? -13.273 13.547 26.859 1 87.5 30 LYS B C 1
ATOM 3983 O O . LYS B 1 30 ? -12.688 14.586 26.562 1 87.5 30 LYS B O 1
ATOM 3988 N N . ASP B 1 31 ? -12.703 12.391 26.891 1 90.44 31 ASP B N 1
ATOM 3989 C CA . ASP B 1 31 ? -11.266 12.266 26.688 1 90.44 31 ASP B CA 1
ATOM 3990 C C . ASP B 1 31 ? -10.898 12.445 25.219 1 90.44 31 ASP B C 1
ATOM 3992 O O . ASP B 1 31 ? -9.719 12.508 24.859 1 90.44 31 ASP B O 1
ATOM 3996 N N . HIS B 1 32 ? -11.93 12.602 24.406 1 94.81 32 HIS B N 1
ATOM 3997 C CA . HIS B 1 32 ? -11.703 12.742 22.969 1 94.81 32 HIS B CA 1
ATOM 3998 C C . HIS B 1 32 ? -11.57 14.211 22.578 1 94.81 32 HIS B C 1
ATOM 4000 O O . HIS B 1 32 ? -11.359 14.523 21.406 1 94.81 32 HIS B O 1
ATOM 4006 N N . LYS B 1 33 ? -11.742 15.047 23.516 1 93.06 33 LYS B N 1
ATOM 4007 C CA . LYS B 1 33 ? -11.602 16.469 23.266 1 93.06 33 LYS B CA 1
ATOM 4008 C C . LYS B 1 33 ? -10.766 17.141 24.359 1 93.06 33 LYS B C 1
ATOM 4010 O O . LYS B 1 33 ? -10.539 16.562 25.422 1 93.06 33 LYS B O 1
ATOM 4015 N N . MET B 1 34 ? -10.273 18.328 24.031 1 91.25 34 MET B N 1
ATOM 4016 C CA . MET B 1 34 ? -9.477 19.094 25 1 91.25 34 MET B CA 1
ATOM 4017 C C . MET B 1 34 ? -9.641 20.594 24.781 1 91.25 34 MET B C 1
ATOM 4019 O O . MET B 1 34 ? -10.195 21.016 23.766 1 91.25 34 MET B O 1
ATOM 4023 N N . GLU B 1 35 ? -9.227 21.266 25.812 1 89.44 35 GLU B N 1
ATOM 4024 C CA . GLU B 1 35 ? -9.297 22.719 25.797 1 89.44 35 GLU B CA 1
ATOM 4025 C C . GLU B 1 35 ? -7.91 23.344 25.984 1 89.44 35 GLU B C 1
ATOM 4027 O O . GLU B 1 35 ? -7.586 23.844 27.062 1 89.44 35 GLU B O 1
ATOM 4032 N N . PRO B 1 36 ? -7.113 23.328 24.906 1 84.94 36 PRO B N 1
ATOM 4033 C CA . PRO B 1 36 ? -5.758 23.859 25.031 1 84.94 36 PRO B CA 1
ATOM 4034 C C . PRO B 1 36 ? -5.734 25.344 25.422 1 84.94 36 PRO B C 1
ATOM 4036 O O . PRO B 1 36 ? -4.793 25.797 26.078 1 84.94 36 PRO B O 1
ATOM 4039 N N . THR B 1 37 ? -6.656 26.047 24.859 1 83.31 37 THR B N 1
ATOM 4040 C CA . THR B 1 37 ? -6.875 27.453 25.188 1 83.31 37 THR B CA 1
ATOM 4041 C C . THR B 1 37 ? -8.266 27.656 25.797 1 83.31 37 THR B C 1
ATOM 4043 O O . THR B 1 37 ? -9.234 27.031 25.359 1 83.31 37 THR B O 1
ATOM 4046 N N . LYS B 1 38 ? -8.219 28.516 26.766 1 83.81 38 LYS B N 1
ATOM 4047 C CA . LYS B 1 38 ? -9.477 28.703 27.484 1 83.81 38 LYS B CA 1
ATOM 4048 C C . LYS B 1 38 ? -10.617 29.031 26.516 1 83.81 38 LYS B C 1
ATOM 4050 O O . LYS B 1 38 ? -10.508 29.953 25.719 1 83.81 38 LYS B O 1
ATOM 4055 N N . GLY B 1 39 ? -11.539 28.219 26.547 1 85.31 39 GLY B N 1
ATOM 4056 C CA . GLY B 1 39 ? -12.734 28.438 25.75 1 85.31 39 GLY B CA 1
ATOM 4057 C C . GLY B 1 39 ? -12.664 27.828 24.359 1 85.31 39 GLY B C 1
ATOM 4058 O O . GLY B 1 39 ? -13.641 27.859 23.609 1 85.31 39 GLY B O 1
ATOM 4059 N N . GLN B 1 40 ? -11.523 27.297 24.062 1 89.56 40 GLN B N 1
ATOM 4060 C CA . GLN B 1 40 ? -11.344 26.719 22.734 1 89.56 40 GLN B CA 1
ATOM 4061 C C . GLN B 1 40 ? -11.211 25.203 22.797 1 89.56 40 GLN B C 1
ATOM 4063 O O . GLN B 1 40 ? -10.117 24.672 23.031 1 89.56 40 GLN B O 1
ATOM 4068 N N . TRP B 1 41 ? -12.344 24.547 22.531 1 91.62 41 TRP B N 1
ATOM 4069 C CA . TRP B 1 41 ? -12.32 23.078 22.531 1 91.62 41 TRP B CA 1
ATOM 4070 C C . TRP B 1 41 ? -11.984 22.531 21.156 1 91.62 41 TRP B C 1
ATOM 4072 O O . TRP B 1 41 ? -12.383 23.109 20.141 1 91.62 41 TRP B O 1
ATOM 4082 N N . VAL B 1 42 ? -11.258 21.5 21.188 1 95.19 42 VAL B N 1
ATOM 4083 C CA . VAL B 1 42 ? -10.859 20.875 19.922 1 95.19 42 VAL B CA 1
ATOM 4084 C C . VAL B 1 42 ? -10.891 19.359 20.062 1 95.19 42 VAL B C 1
ATOM 4086 O O . VAL B 1 42 ? -10.609 18.828 21.125 1 95.19 42 VAL B O 1
ATOM 4089 N N . LEU B 1 43 ? -11.273 18.703 19.047 1 96.12 43 LEU B N 1
ATOM 4090 C CA . LEU B 1 43 ? -11.273 17.25 19 1 96.12 43 LEU B CA 1
ATOM 4091 C C . LEU B 1 43 ? -9.859 16.703 18.859 1 96.12 43 LEU B C 1
ATOM 4093 O O . LEU B 1 43 ? -9.039 17.281 18.141 1 96.12 43 LEU B O 1
ATOM 4097 N N . LYS B 1 44 ? -9.602 15.617 19.438 1 96 44 LYS B N 1
ATOM 4098 C CA . LYS B 1 44 ? -8.289 14.992 19.391 1 96 44 LYS B CA 1
ATOM 4099 C C . LYS B 1 44 ? -8.125 14.148 18.125 1 96 44 LYS B C 1
ATOM 4101 O O . LYS B 1 44 ? -7.008 13.797 17.75 1 96 44 LYS B O 1
ATOM 4106 N N . SER B 1 45 ? -9.289 13.828 17.516 1 96.5 45 SER B N 1
ATOM 4107 C CA . SER B 1 45 ? -9.172 12.992 16.328 1 96.5 45 SER B CA 1
ATOM 4108 C C . SER B 1 45 ? -10.266 13.305 15.32 1 96.5 45 SER B C 1
ATOM 4110 O O . SER B 1 45 ? -11.258 13.953 15.656 1 96.5 45 SER B O 1
ATOM 4112 N N . ALA B 1 46 ? -9.977 12.977 14.148 1 97.19 46 ALA B N 1
ATOM 4113 C CA . ALA B 1 46 ? -10.945 12.945 13.047 1 97.19 46 ALA B CA 1
ATOM 4114 C C . ALA B 1 46 ? -10.633 11.805 12.078 1 97.19 46 ALA B C 1
ATOM 4116 O O . ALA B 1 46 ? -9.5 11.664 11.625 1 97.19 46 ALA B O 1
ATOM 4117 N N . ALA B 1 47 ? -11.609 10.984 11.875 1 96.5 47 ALA B N 1
ATOM 4118 C CA . ALA B 1 47 ? -11.492 9.898 10.914 1 96.5 47 ALA B CA 1
ATOM 4119 C C . ALA B 1 47 ? -12.305 10.188 9.656 1 96.5 47 ALA B C 1
ATOM 4121 O O . ALA B 1 47 ? -13.531 10.352 9.719 1 96.5 47 ALA B O 1
ATOM 4122 N N . VAL B 1 48 ? -11.641 10.234 8.547 1 96.12 48 VAL B N 1
ATOM 4123 C CA . VAL B 1 48 ? -12.297 10.57 7.289 1 96.12 48 VAL B CA 1
ATOM 4124 C C . VAL B 1 48 ? -12.492 9.305 6.457 1 96.12 48 VAL B C 1
ATOM 4126 O O . VAL B 1 48 ? -11.523 8.703 5.984 1 96.12 48 VAL B O 1
ATOM 4129 N N . PHE B 1 49 ? -13.758 8.938 6.293 1 93.06 49 PHE B N 1
ATOM 4130 C CA . PHE B 1 49 ? -14.141 7.789 5.484 1 93.06 49 PHE B CA 1
ATOM 4131 C C . PHE B 1 49 ? -14.625 8.227 4.109 1 93.06 49 PHE B C 1
ATOM 4133 O O . PHE B 1 49 ? -15.055 9.375 3.934 1 93.06 49 PHE B O 1
ATOM 4140 N N . GLY B 1 50 ? -14.578 7.305 3.16 1 89.94 50 GLY B N 1
ATOM 4141 C CA . GLY B 1 50 ? -15.102 7.629 1.843 1 89.94 50 GLY B CA 1
ATOM 4142 C C . GLY B 1 50 ? -14.711 6.621 0.779 1 89.94 50 GLY B C 1
ATOM 4143 O O . GLY B 1 50 ? -13.836 5.777 1.008 1 89.94 50 GLY B O 1
ATOM 4144 N N . ALA B 1 51 ? -15.32 6.754 -0.36 1 86.31 51 ALA B N 1
ATOM 4145 C CA . ALA B 1 51 ? -15.102 5.84 -1.479 1 86.31 51 ALA B CA 1
ATOM 4146 C C . ALA B 1 51 ? -13.742 6.102 -2.133 1 86.31 51 ALA B C 1
ATOM 4148 O O . ALA B 1 51 ? -13.094 7.109 -1.849 1 86.31 51 ALA B O 1
ATOM 4149 N N . ASN B 1 52 ? -13.383 5.102 -2.906 1 85.81 52 ASN B N 1
ATOM 4150 C CA . ASN B 1 52 ? -12.203 5.316 -3.74 1 85.81 52 ASN B CA 1
ATOM 4151 C C . ASN B 1 52 ? -12.391 6.504 -4.68 1 85.81 52 ASN B C 1
ATOM 4153 O O . ASN B 1 52 ? -13.469 6.688 -5.246 1 85.81 52 ASN B O 1
ATOM 4157 N N . ALA B 1 53 ? -11.305 7.266 -4.82 1 86.5 53 ALA B N 1
ATOM 4158 C CA . ALA B 1 53 ? -11.328 8.445 -5.676 1 86.5 53 ALA B CA 1
ATOM 4159 C C . ALA B 1 53 ? -12.297 9.5 -5.141 1 86.5 53 ALA B C 1
ATOM 4161 O O . ALA B 1 53 ? -12.797 10.336 -5.898 1 86.5 53 ALA B O 1
ATOM 4162 N N . GLY B 1 54 ? -12.609 9.438 -3.898 1 89.31 54 GLY B N 1
ATOM 4163 C CA . GLY B 1 54 ? -13.539 10.383 -3.303 1 89.31 54 GLY B CA 1
ATOM 4164 C C . GLY B 1 54 ? -12.891 11.695 -2.902 1 89.31 54 GLY B C 1
ATOM 4165 O O . GLY B 1 54 ? -13.578 12.688 -2.664 1 89.31 54 GLY B O 1
ATOM 4166 N N . GLY B 1 55 ? -11.594 11.656 -2.693 1 93.88 55 GLY B N 1
ATOM 4167 C CA . GLY B 1 55 ? -10.898 12.891 -2.352 1 93.88 55 GLY B CA 1
ATOM 4168 C C . GLY B 1 55 ? -10.141 12.797 -1.04 1 93.88 55 GLY B C 1
ATOM 4169 O O . GLY B 1 55 ? -9.523 13.773 -0.611 1 93.88 55 GLY B O 1
ATOM 4170 N N . LYS B 1 56 ? -10.164 11.648 -0.374 1 94.75 56 LYS B N 1
ATOM 4171 C CA . LYS B 1 56 ? -9.508 11.484 0.918 1 94.75 56 LYS B CA 1
ATOM 4172 C C . LYS B 1 56 ? -8.031 11.875 0.839 1 94.75 56 LYS B C 1
ATOM 4174 O O . LYS B 1 56 ? -7.562 12.703 1.624 1 94.75 56 LYS B O 1
ATOM 4179 N N . SER B 1 57 ? -7.355 11.32 -0.122 1 94.88 57 SER B N 1
ATOM 4180 C CA . SER B 1 57 ? -5.93 11.602 -0.274 1 94.88 57 SER B CA 1
ATOM 4181 C C . SER B 1 57 ? -5.695 13.055 -0.677 1 94.88 57 SER B C 1
ATOM 4183 O O . SER B 1 57 ? -4.711 13.672 -0.261 1 94.88 57 SER B O 1
ATOM 4185 N N . ASN B 1 58 ? -6.555 13.594 -1.529 1 96.44 58 ASN B N 1
ATOM 4186 C CA . ASN B 1 58 ? -6.438 14.984 -1.942 1 96.44 58 ASN B CA 1
ATOM 4187 C C . ASN B 1 58 ? -6.52 15.93 -0.748 1 96.44 58 ASN B C 1
ATOM 4189 O O . ASN B 1 58 ? -5.828 16.953 -0.711 1 96.44 58 ASN B O 1
ATOM 4193 N N . PHE B 1 59 ? -7.355 15.586 0.19 1 96.31 59 PHE B N 1
ATOM 4194 C CA . PHE B 1 59 ? -7.465 16.359 1.421 1 96.31 59 PHE B CA 1
ATOM 4195 C C . PHE B 1 59 ? -6.133 16.391 2.156 1 96.31 59 PHE B C 1
ATOM 4197 O O . PHE B 1 59 ? -5.672 17.469 2.562 1 96.31 59 PHE B O 1
ATOM 4204 N N . VAL B 1 60 ? -5.512 15.289 2.314 1 97.06 60 VAL B N 1
ATOM 4205 C CA . VAL B 1 60 ? -4.223 15.195 2.988 1 97.06 60 VAL B CA 1
ATOM 4206 C C . VAL B 1 60 ? -3.17 15.969 2.193 1 97.06 60 VAL B C 1
ATOM 4208 O O . VAL B 1 60 ? -2.363 16.703 2.768 1 97.06 60 VAL B O 1
ATOM 4211 N N . LYS B 1 61 ? -3.189 15.859 0.902 1 96.94 61 LYS B N 1
ATOM 4212 C CA . LYS B 1 61 ? -2.262 16.578 0.026 1 96.94 61 LYS B CA 1
ATOM 4213 C C . LYS B 1 61 ? -2.41 18.078 0.177 1 96.94 61 LYS B C 1
ATOM 4215 O O . LYS B 1 61 ? -1.429 18.828 0.071 1 96.94 61 LYS B O 1
ATOM 4220 N N . ALA B 1 62 ? -3.627 18.5 0.354 1 97.88 62 ALA B N 1
ATOM 4221 C CA . ALA B 1 62 ? -3.883 19.922 0.52 1 97.88 62 ALA B CA 1
ATOM 4222 C C . ALA B 1 62 ? -3.176 20.469 1.757 1 97.88 62 ALA B C 1
ATOM 4224 O O . ALA B 1 62 ? -2.535 21.516 1.7 1 97.88 62 ALA B O 1
ATOM 4225 N N . ILE B 1 63 ? -3.326 19.75 2.84 1 98 63 ILE B N 1
ATOM 4226 C CA . ILE B 1 63 ? -2.676 20.156 4.078 1 98 63 ILE B CA 1
ATOM 4227 C C . ILE B 1 63 ? -1.161 20.156 3.893 1 98 63 ILE B C 1
ATOM 4229 O O . ILE B 1 63 ? -0.476 21.094 4.328 1 98 63 ILE B O 1
ATOM 4233 N N . GLU B 1 64 ? -0.693 19.188 3.234 1 96.56 64 GLU B N 1
ATOM 4234 C CA . GLU B 1 64 ? 0.74 19.062 2.982 1 96.56 64 GLU B CA 1
ATOM 4235 C C . GLU B 1 64 ? 1.25 20.188 2.105 1 96.56 64 GLU B C 1
ATOM 4237 O O . GLU B 1 64 ? 2.363 20.688 2.301 1 96.56 64 GLU B O 1
ATOM 4242 N N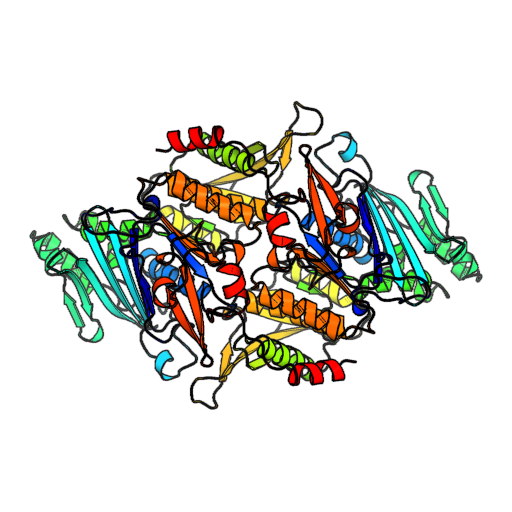 . LEU B 1 65 ? 0.522 20.5 1.095 1 96.88 65 LEU B N 1
ATOM 4243 C CA . LEU B 1 65 ? 0.936 21.547 0.171 1 96.88 65 LEU B CA 1
ATOM 4244 C C . LEU B 1 65 ? 1.168 22.859 0.91 1 96.88 65 LEU B C 1
ATOM 4246 O O . LEU B 1 65 ? 2.176 23.531 0.688 1 96.88 65 LEU B O 1
ATOM 4250 N N . GLY B 1 66 ? 0.229 23.203 1.769 1 97.69 66 GLY B N 1
ATOM 4251 C CA . GLY B 1 66 ? 0.427 24.406 2.559 1 97.69 66 GLY B CA 1
ATOM 4252 C C . GLY B 1 66 ? 1.696 24.375 3.389 1 97.69 66 GLY B C 1
ATOM 4253 O O . GLY B 1 66 ? 2.453 25.344 3.414 1 97.69 66 GLY B O 1
ATOM 4254 N N . LYS B 1 67 ? 1.896 23.297 4.027 1 96.25 67 LYS B N 1
ATOM 4255 C CA . LYS B 1 67 ? 3.113 23.125 4.816 1 96.25 67 LYS B CA 1
ATOM 4256 C C . LYS B 1 67 ? 4.355 23.281 3.947 1 96.25 67 LYS B C 1
ATOM 4258 O O . LYS B 1 67 ? 5.312 23.953 4.332 1 96.25 67 LYS B O 1
ATOM 4263 N N . LYS B 1 68 ? 4.332 22.641 2.822 1 94 68 LYS B N 1
ATOM 4264 C CA . LYS B 1 68 ? 5.461 22.688 1.899 1 94 68 LYS B CA 1
ATOM 4265 C C . LYS B 1 68 ? 5.754 24.125 1.459 1 94 68 LYS B C 1
ATOM 4267 O O . LYS B 1 68 ? 6.914 24.547 1.43 1 94 68 LYS B O 1
ATOM 4272 N N . LEU B 1 69 ? 4.781 24.859 1.153 1 96.38 69 LEU B N 1
ATOM 4273 C CA . LEU B 1 69 ? 4.957 26.219 0.689 1 96.38 69 LEU B CA 1
ATOM 4274 C C . LEU B 1 69 ? 5.504 27.109 1.805 1 96.38 69 LEU B C 1
ATOM 4276 O O . LEU B 1 69 ? 6.293 28.031 1.548 1 96.38 69 LEU B O 1
ATOM 4280 N N . VAL B 1 70 ? 5.105 26.828 3.012 1 96.06 70 VAL B N 1
ATOM 4281 C CA . VAL B 1 70 ? 5.586 27.609 4.152 1 96.06 70 VAL B CA 1
ATOM 4282 C C . VAL B 1 70 ? 7.039 27.234 4.449 1 96.06 70 VAL B C 1
ATOM 4284 O O . VAL B 1 70 ? 7.879 28.125 4.641 1 96.06 70 VAL B O 1
ATOM 4287 N N . LEU B 1 71 ? 7.344 25.969 4.426 1 91.44 71 LEU B N 1
ATOM 4288 C CA . LEU B 1 71 ? 8.633 25.516 4.93 1 91.44 71 LEU B CA 1
ATOM 4289 C C . LEU B 1 71 ? 9.688 25.531 3.826 1 91.44 71 LEU B C 1
ATOM 4291 O O . LEU B 1 71 ? 10.859 25.812 4.09 1 91.44 71 LEU B O 1
ATOM 4295 N N . ARG B 1 72 ? 9.289 25.219 2.613 1 88.38 72 ARG 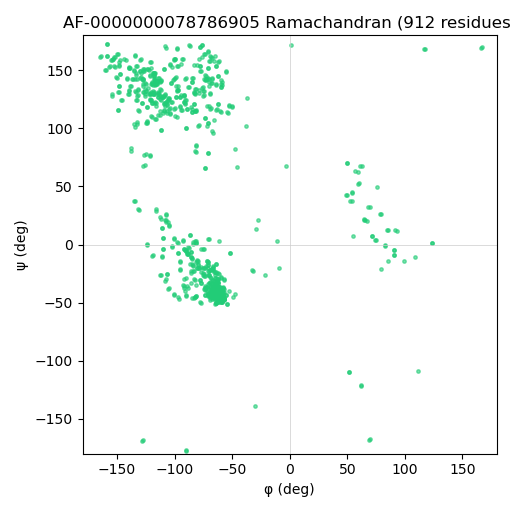B N 1
ATOM 4296 C CA . ARG B 1 72 ? 10.273 25.062 1.544 1 88.38 72 ARG B CA 1
ATOM 4297 C C . ARG B 1 72 ? 10.188 26.234 0.56 1 88.38 72 ARG B C 1
ATOM 4299 O O . ARG B 1 72 ? 11.18 26.578 -0.08 1 88.38 72 ARG B O 1
ATOM 4306 N N . GLY B 1 73 ? 9.039 26.719 0.442 1 91.81 73 GLY B N 1
ATOM 4307 C CA . GLY B 1 73 ? 8.859 27.828 -0.484 1 91.81 73 GLY B CA 1
ATOM 4308 C C . GLY B 1 73 ? 9.008 27.406 -1.938 1 91.81 73 GLY B C 1
ATOM 4309 O O . GLY B 1 73 ? 8.836 26.234 -2.279 1 91.81 73 GLY B O 1
ATOM 4310 N N . THR B 1 74 ? 9.109 28.406 -2.752 1 91.5 74 THR B N 1
ATOM 4311 C CA . THR B 1 74 ? 9.273 28.219 -4.191 1 91.5 74 THR B CA 1
ATOM 4312 C C . THR B 1 74 ? 10.656 28.688 -4.641 1 91.5 74 THR B C 1
ATOM 4314 O O . THR B 1 74 ? 11.109 29.766 -4.258 1 91.5 74 THR B O 1
ATOM 4317 N N . ARG B 1 75 ? 11.414 27.906 -5.488 1 82.44 75 ARG B N 1
ATOM 4318 C CA . ARG B 1 75 ? 12.734 28.266 -5.992 1 82.44 75 ARG B CA 1
ATOM 4319 C C . ARG B 1 75 ? 12.656 29.453 -6.945 1 82.44 75 ARG B C 1
ATOM 4321 O O . ARG B 1 75 ? 11.648 29.641 -7.629 1 82.44 75 ARG B O 1
ATOM 4328 N N . THR B 1 76 ? 13.93 29.906 -6.938 1 80.88 76 THR B N 1
ATOM 4329 C CA . THR B 1 76 ? 14.039 31.109 -7.766 1 80.88 76 THR B CA 1
ATOM 4330 C C . THR B 1 76 ? 13.781 30.766 -9.234 1 80.88 76 THR B C 1
ATOM 4332 O O . THR B 1 76 ? 14.367 29.828 -9.766 1 80.88 76 THR B O 1
ATOM 4335 N N . ASP B 1 77 ? 12.609 31.141 -9.859 1 84.56 77 ASP B N 1
ATOM 4336 C CA . ASP B 1 77 ? 12.305 31.031 -11.281 1 84.56 77 ASP B CA 1
ATOM 4337 C C . ASP B 1 77 ? 11.273 29.953 -11.547 1 84.56 77 ASP B C 1
ATOM 4339 O O . ASP B 1 77 ? 10.836 29.75 -12.688 1 84.56 77 ASP B O 1
ATOM 4343 N N . ASP B 1 78 ? 11.102 29.281 -10.492 1 90.38 78 ASP B N 1
ATOM 4344 C CA . ASP B 1 78 ? 10.062 28.266 -10.656 1 90.38 78 ASP B CA 1
ATOM 4345 C C . ASP B 1 78 ? 8.68 28.875 -10.438 1 90.38 78 ASP B C 1
ATOM 4347 O O . ASP B 1 78 ? 8.547 29.922 -9.812 1 90.38 78 ASP B O 1
ATOM 4351 N N . LEU B 1 79 ? 7.777 28.25 -11.023 1 94.38 79 LEU B N 1
ATOM 4352 C CA . LEU B 1 79 ? 6.387 28.547 -10.695 1 94.38 79 LEU B CA 1
ATOM 4353 C C . LEU B 1 79 ? 5.98 27.891 -9.391 1 94.38 79 LEU B C 1
ATOM 4355 O O . LEU B 1 79 ? 6.621 26.922 -8.953 1 94.38 79 LEU B O 1
ATOM 4359 N N . ILE B 1 80 ? 4.996 28.531 -8.758 1 95.81 80 ILE B N 1
ATOM 4360 C CA . ILE B 1 80 ? 4.488 27.906 -7.539 1 95.81 80 ILE B CA 1
ATOM 4361 C C . ILE B 1 80 ? 3.768 26.594 -7.891 1 95.81 80 ILE B C 1
ATOM 4363 O O . ILE B 1 80 ? 3.043 26.531 -8.883 1 95.81 80 ILE B O 1
ATOM 4367 N N . ASP B 1 81 ? 3.951 25.531 -7.109 1 94.62 81 ASP B N 1
ATOM 4368 C CA . ASP B 1 81 ? 3.156 24.312 -7.281 1 94.62 81 ASP B CA 1
ATOM 4369 C C . ASP B 1 81 ? 1.662 24.641 -7.234 1 94.62 81 ASP B C 1
ATOM 4371 O O . ASP B 1 81 ? 1.15 25.094 -6.215 1 94.62 81 ASP B O 1
ATOM 4375 N N . PHE B 1 82 ? 1.039 24.438 -8.336 1 95.81 82 PHE B N 1
ATOM 4376 C CA . PHE B 1 82 ? -0.352 24.844 -8.5 1 95.81 82 PHE B CA 1
ATOM 4377 C C . PHE B 1 82 ? -1.179 23.719 -9.102 1 95.81 82 PHE B C 1
ATOM 4379 O O . PHE B 1 82 ? -0.922 23.281 -10.227 1 95.81 82 PHE B O 1
ATOM 4386 N N . TYR B 1 83 ? -2.15 23.203 -8.336 1 96.19 83 TYR B N 1
ATOM 4387 C CA . TYR B 1 83 ? -2.975 22.062 -8.719 1 96.19 83 TYR B CA 1
ATOM 4388 C C . TYR B 1 83 ? -4.457 22.391 -8.594 1 96.19 83 TYR B C 1
ATOM 4390 O O . TYR B 1 83 ? -5.168 21.781 -7.793 1 96.19 83 TYR B O 1
ATOM 4398 N N . PRO B 1 84 ? -4.965 23.281 -9.422 1 97.19 84 PRO B N 1
ATOM 4399 C CA . PRO B 1 84 ? -6.375 23.656 -9.328 1 97.19 84 PRO B CA 1
ATOM 4400 C C . PRO B 1 84 ? -7.316 22.547 -9.781 1 97.19 84 PRO B C 1
ATOM 4402 O O . PRO B 1 84 ? -6.863 21.5 -10.266 1 97.19 84 PRO B O 1
ATOM 4405 N N . PHE B 1 85 ? -8.578 22.703 -9.461 1 96.5 85 PHE B N 1
ATOM 4406 C CA . PHE B 1 85 ? -9.602 21.828 -10.023 1 96.5 85 PHE B CA 1
ATOM 4407 C C . PHE B 1 85 ? -9.625 21.922 -11.547 1 96.5 85 PHE B C 1
ATOM 4409 O O . PHE B 1 85 ? -10.031 22.953 -12.102 1 96.5 85 PHE B O 1
ATOM 4416 N N . ARG B 1 86 ? -9.297 20.906 -12.297 1 93.25 86 ARG B N 1
ATOM 4417 C CA . ARG B 1 86 ? -8.992 20.969 -13.719 1 93.25 86 ARG B CA 1
ATOM 4418 C C . ARG B 1 86 ? -10.219 20.656 -14.562 1 93.25 86 ARG B C 1
ATOM 4420 O O . ARG B 1 86 ? -10.219 20.875 -15.773 1 93.25 86 ARG B O 1
ATOM 4427 N N . LEU B 1 87 ? -11.242 20.109 -13.93 1 92.06 87 LEU B N 1
ATOM 4428 C CA . LEU B 1 87 ? -12.414 19.688 -14.703 1 92.06 87 LEU B CA 1
ATOM 4429 C C . LEU B 1 87 ? -13.328 20.875 -14.977 1 92.06 87 LEU B C 1
ATOM 4431 O O . LEU B 1 87 ? -14.422 20.703 -15.523 1 92.06 87 LEU B O 1
ATOM 4435 N N . SER B 1 88 ? -12.93 22.078 -14.555 1 91.12 88 SER B N 1
ATOM 4436 C CA . SER B 1 88 ? -13.578 23.344 -14.867 1 91.12 88 SER B CA 1
ATOM 4437 C C . SER B 1 88 ? -12.594 24.328 -15.469 1 91.12 88 SER B C 1
ATOM 4439 O O . SER B 1 88 ? -11.555 24.625 -14.867 1 91.12 88 SER B O 1
ATOM 4441 N N . SER B 1 89 ? -12.938 24.906 -16.578 1 89 89 SER B N 1
ATOM 4442 C CA . SER B 1 89 ? -12.062 25.859 -17.234 1 89 89 SER B CA 1
ATOM 4443 C C . SER B 1 89 ? -11.883 27.125 -16.391 1 89 89 SER B C 1
ATOM 4445 O O . SER B 1 89 ? -10.797 27.703 -16.375 1 89 89 SER B O 1
ATOM 4447 N N . GLU B 1 90 ? -12.914 27.469 -15.727 1 90.25 90 GLU B N 1
ATOM 4448 C CA . GLU B 1 90 ? -12.859 28.641 -14.852 1 90.25 90 GLU B CA 1
ATOM 4449 C C . GLU B 1 90 ? -11.906 28.422 -13.688 1 90.25 90 GLU B C 1
ATOM 4451 O O . GLU B 1 90 ? -11.133 29.312 -13.328 1 90.25 90 GLU B O 1
ATOM 4456 N N . ASN B 1 91 ? -11.961 27.281 -13.109 1 92.88 91 ASN B N 1
ATOM 4457 C CA . ASN B 1 91 ? -11.172 26.969 -11.922 1 92.88 91 ASN B CA 1
ATOM 4458 C C . ASN B 1 91 ? -9.695 26.797 -12.258 1 92.88 91 ASN B C 1
ATOM 4460 O O . ASN B 1 91 ? -8.828 26.938 -11.391 1 92.88 91 ASN B O 1
ATOM 4464 N N . LYS B 1 92 ? -9.414 26.578 -13.453 1 90.5 92 LYS B N 1
ATOM 4465 C CA . LYS B 1 92 ? -8.016 26.422 -13.859 1 90.5 92 LYS B CA 1
ATOM 4466 C C . LYS B 1 92 ? -7.234 27.719 -13.633 1 90.5 92 LYS B C 1
ATOM 4468 O O . LYS B 1 92 ? -6.023 27.672 -13.414 1 90.5 92 LYS B O 1
ATOM 4473 N N . LYS B 1 93 ? -7.953 28.797 -13.617 1 90.19 93 LYS B N 1
ATOM 4474 C CA . LYS B 1 93 ? -7.297 30.094 -13.492 1 90.19 93 LYS B CA 1
ATOM 4475 C C . LYS B 1 93 ? -7.582 30.734 -12.141 1 90.19 93 LYS B C 1
ATOM 4477 O O . LYS B 1 93 ? -6.965 31.734 -11.781 1 90.19 93 LYS B O 1
ATOM 4482 N N . LYS B 1 94 ? -8.484 30.156 -11.422 1 96.06 94 LYS B N 1
ATOM 4483 C CA . LYS B 1 94 ? -8.852 30.672 -10.109 1 96.06 94 LYS B CA 1
ATOM 4484 C C . LYS B 1 94 ? -7.809 30.297 -9.062 1 96.06 94 LYS B C 1
ATOM 4486 O O . LYS B 1 94 ? -7.191 29.234 -9.141 1 96.06 94 LYS B O 1
ATOM 4491 N N . ASP B 1 95 ? -7.68 31.125 -8.125 1 98.12 95 ASP B N 1
ATOM 4492 C CA . ASP B 1 95 ? -6.715 30.891 -7.051 1 98.12 95 ASP B CA 1
ATOM 4493 C C . ASP B 1 95 ? -7.121 29.703 -6.195 1 98.12 95 ASP B C 1
ATOM 4495 O O . ASP B 1 95 ? -8.312 29.422 -6.027 1 98.12 95 ASP B O 1
ATOM 4499 N N . THR B 1 96 ? -6.137 28.969 -5.781 1 98.62 96 THR B N 1
ATOM 4500 C CA . THR B 1 96 ? -6.312 28.031 -4.68 1 98.62 96 THR B CA 1
ATOM 4501 C C . THR B 1 96 ? -6.207 28.75 -3.336 1 98.62 96 THR B C 1
ATOM 4503 O O . THR B 1 96 ? -5.328 29.594 -3.145 1 98.62 96 THR B O 1
ATOM 4506 N N . THR B 1 97 ? -7.109 28.484 -2.432 1 98.81 97 THR B N 1
ATOM 4507 C CA . THR B 1 97 ? -7.078 29.094 -1.105 1 98.81 97 THR B CA 1
ATOM 4508 C C . THR B 1 97 ? -6.938 28.031 -0.025 1 98.81 97 THR B C 1
ATOM 4510 O O . THR B 1 97 ? -7.664 27.031 -0.03 1 98.81 97 THR B O 1
ATOM 4513 N N . ILE B 1 98 ? -6.004 28.203 0.861 1 98.75 98 ILE B N 1
ATOM 4514 C CA . ILE B 1 98 ? -5.766 27.312 1.995 1 98.75 98 ILE B CA 1
ATOM 4515 C C . ILE B 1 98 ? -5.758 28.125 3.289 1 98.75 98 ILE B C 1
ATOM 4517 O O . ILE B 1 98 ? -5.105 29.172 3.373 1 98.75 98 ILE B O 1
ATOM 4521 N N . ILE B 1 99 ? -6.504 27.672 4.309 1 98.75 99 ILE B N 1
ATOM 4522 C CA . ILE B 1 99 ? -6.566 28.375 5.578 1 98.75 99 ILE B CA 1
ATOM 4523 C C . ILE B 1 99 ? -6.398 27.391 6.73 1 98.75 99 ILE B C 1
ATOM 4525 O O . ILE B 1 99 ? -7.039 26.328 6.75 1 98.75 99 ILE B O 1
ATOM 4529 N N . TYR B 1 100 ? -5.539 27.703 7.656 1 98.62 100 TYR B N 1
ATOM 4530 C CA . TYR B 1 100 ? -5.328 26.953 8.891 1 98.62 100 TYR B CA 1
ATOM 4531 C C . TYR B 1 100 ? -5.797 27.766 10.102 1 98.62 100 TYR B C 1
ATOM 4533 O O . TYR B 1 100 ? -5.398 28.906 10.281 1 98.62 100 TYR B O 1
ATOM 4541 N N . HIS B 1 101 ? -6.652 27.25 10.867 1 97.75 101 HIS B N 1
ATOM 4542 C CA . HIS B 1 101 ? -6.902 27.75 12.211 1 97.75 101 HIS B CA 1
ATOM 4543 C C . HIS B 1 101 ? -6.188 26.891 13.258 1 97.75 101 HIS B C 1
ATOM 4545 O O . HIS B 1 101 ? -6.504 25.719 13.422 1 97.75 101 HIS B O 1
ATOM 4551 N N . ILE B 1 102 ? -5.289 27.516 13.945 1 97.19 102 ILE B N 1
ATOM 4552 C CA . ILE B 1 102 ? -4.43 26.703 14.805 1 97.19 102 ILE B CA 1
ATOM 4553 C C . ILE B 1 102 ? -4.395 27.297 16.203 1 97.19 102 ILE B C 1
ATOM 4555 O O . ILE B 1 102 ? -4.621 28.484 16.391 1 97.19 102 ILE B O 1
ATOM 4559 N N . LEU B 1 103 ? -4.23 26.438 17.109 1 95.19 103 LEU B N 1
ATOM 4560 C CA . LEU B 1 103 ? -4.043 26.797 18.516 1 95.19 103 LEU B CA 1
ATOM 4561 C C . LEU B 1 103 ? -2.594 26.594 18.938 1 95.19 103 LEU B C 1
ATOM 4563 O O . LEU B 1 103 ? -2.098 25.469 18.938 1 95.19 103 LEU B O 1
ATOM 4567 N N . CYS B 1 104 ? -1.919 27.594 19.234 1 90.94 104 CYS B N 1
ATOM 4568 C CA . CYS B 1 104 ? -0.53 27.578 19.672 1 90.94 104 CYS B CA 1
ATOM 4569 C C . CYS B 1 104 ? -0.396 28.188 21.062 1 90.94 104 CYS B C 1
ATOM 4571 O O . CYS B 1 104 ? -0.464 29.406 21.234 1 90.94 104 CYS B O 1
ATOM 4573 N N . GLY B 1 105 ? -0.099 27.312 21.969 1 82.25 105 GLY B N 1
ATOM 4574 C CA . GLY B 1 105 ? -0.087 27.828 23.328 1 82.25 105 GLY B CA 1
ATOM 4575 C C . GLY B 1 105 ? -1.44 28.344 23.781 1 82.25 105 GLY B C 1
ATOM 4576 O O . GLY B 1 105 ? -2.434 27.609 23.734 1 82.25 105 GLY B O 1
ATOM 4577 N N . ASN B 1 106 ? -1.439 29.578 24.141 1 87.38 106 ASN B N 1
ATOM 4578 C CA . ASN B 1 106 ? -2.688 30.156 24.641 1 87.38 106 ASN B CA 1
ATOM 4579 C C . ASN B 1 106 ? -3.328 31.094 23.625 1 87.38 106 ASN B C 1
ATOM 4581 O O . ASN B 1 106 ? -4.188 31.906 23.984 1 87.38 106 ASN B O 1
ATOM 4585 N N . LYS B 1 107 ? -2.936 30.938 22.391 1 93.38 107 LYS B N 1
ATOM 4586 C CA . LYS B 1 107 ? -3.441 31.828 21.359 1 93.38 107 LYS B CA 1
ATOM 4587 C C . LYS B 1 107 ? -4.023 31.047 20.188 1 93.38 107 LYS B C 1
ATOM 4589 O O . LYS B 1 107 ? -3.594 29.922 19.906 1 93.38 107 LYS B O 1
ATOM 4594 N N . LYS B 1 108 ? -4.988 31.656 19.594 1 95.5 108 LYS B N 1
ATOM 4595 C CA . LYS B 1 108 ? -5.59 31.125 18.375 1 95.5 108 LYS B CA 1
ATOM 4596 C C . LYS B 1 108 ? -5.195 31.969 17.156 1 95.5 108 LYS B C 1
ATOM 4598 O O . LYS B 1 108 ? -5.285 33.188 17.188 1 95.5 108 LYS B O 1
ATOM 4603 N N . TYR B 1 109 ? -4.711 31.312 16.141 1 97.25 109 TYR B N 1
ATOM 4604 C CA . TYR B 1 109 ? -4.293 32.031 14.922 1 97.25 109 TYR B CA 1
ATOM 4605 C C . TYR B 1 109 ? -5.07 31.516 13.711 1 97.25 109 TYR B C 1
ATOM 4607 O O . TYR B 1 109 ? -5.457 30.359 13.648 1 97.25 109 TYR B O 1
ATOM 4615 N N . GLU B 1 110 ? -5.348 32.375 12.812 1 98.12 110 GLU B N 1
ATOM 4616 C CA . GLU B 1 110 ? -5.781 32.031 11.453 1 98.12 110 GLU B CA 1
ATOM 4617 C C . GLU B 1 110 ? -4.715 32.438 10.43 1 98.12 110 GLU B C 1
ATOM 4619 O O . GLU B 1 110 ? -4.344 33.594 10.32 1 98.12 110 GLU B O 1
ATOM 4624 N N . TYR B 1 111 ? -4.195 31.516 9.844 1 98.69 111 TYR B N 1
ATOM 4625 C CA . TYR B 1 111 ? -3.252 31.75 8.758 1 98.69 111 TYR B CA 1
ATOM 4626 C C . TYR B 1 111 ? -3.814 31.25 7.43 1 98.69 111 TYR B C 1
ATOM 4628 O O . TYR B 1 111 ? -4.312 30.125 7.344 1 98.69 111 TYR B O 1
ATOM 4636 N N . GLY B 1 112 ? -3.785 32.062 6.43 1 98.62 112 GLY B N 1
ATOM 4637 C CA . GLY B 1 112 ? -4.312 31.672 5.137 1 98.62 112 GLY B CA 1
ATOM 4638 C C . GLY B 1 112 ? -3.641 32.375 3.975 1 98.62 112 GLY B C 1
ATOM 4639 O O . GLY B 1 112 ? -2.975 33.406 4.168 1 98.62 112 GLY B O 1
ATOM 4640 N N . PHE B 1 113 ? -3.783 31.844 2.85 1 98.62 113 PHE B N 1
ATOM 4641 C CA . PHE B 1 113 ? -3.279 32.469 1.635 1 98.62 113 PHE B CA 1
ATOM 4642 C C . PHE B 1 113 ? -4.039 31.969 0.411 1 98.62 113 PHE B C 1
ATOM 4644 O O . PHE B 1 113 ? -4.617 30.875 0.433 1 98.62 113 PHE B O 1
ATOM 4651 N N . SER B 1 114 ? -4.105 32.719 -0.566 1 98.56 114 SER B N 1
ATOM 4652 C CA . SER B 1 114 ? -4.609 32.438 -1.903 1 98.56 114 SER B CA 1
ATOM 4653 C C . SER B 1 114 ? -3.529 32.656 -2.959 1 98.56 114 SER B C 1
ATOM 4655 O O . SER B 1 114 ? -2.744 33.594 -2.875 1 98.56 114 SER B O 1
ATOM 4657 N N . TYR B 1 115 ? -3.459 31.734 -3.932 1 98.12 115 TYR B N 1
ATOM 4658 C CA . TYR B 1 115 ? -2.35 31.828 -4.875 1 98.12 115 TYR B CA 1
ATOM 4659 C C . TYR B 1 115 ? -2.682 31.094 -6.176 1 98.12 115 TYR B C 1
ATOM 4661 O O . TYR B 1 115 ? -3.654 30.344 -6.242 1 98.12 115 TYR B O 1
ATOM 4669 N N . ASN B 1 116 ? -2.01 31.359 -7.191 1 97 116 ASN B N 1
ATOM 4670 C CA . ASN B 1 116 ? -1.923 30.594 -8.43 1 97 116 ASN B CA 1
ATOM 4671 C C . ASN B 1 116 ? -0.474 30.297 -8.812 1 97 116 ASN B C 1
ATOM 4673 O O . ASN B 1 116 ? 0.432 30.453 -7.988 1 97 116 ASN B O 1
ATOM 4677 N N . ALA B 1 117 ? -0.267 29.812 -10.039 1 96 117 ALA B N 1
ATOM 4678 C CA . ALA B 1 117 ? 1.073 29.375 -10.414 1 96 117 ALA B CA 1
ATOM 4679 C C . ALA B 1 117 ? 2.041 30.547 -10.469 1 96 117 ALA B C 1
ATOM 4681 O O . ALA B 1 117 ? 3.242 30.391 -10.25 1 96 117 ALA B O 1
ATOM 4682 N N . GLU B 1 118 ? 1.565 31.719 -10.562 1 94.69 118 GLU B N 1
ATOM 4683 C CA . GLU B 1 118 ? 2.412 32.875 -10.891 1 94.69 118 GLU B CA 1
ATOM 4684 C C . GLU B 1 118 ? 2.643 33.75 -9.68 1 94.69 118 GLU B C 1
ATOM 4686 O O . GLU B 1 118 ? 3.615 34.5 -9.625 1 94.69 118 GLU B O 1
ATOM 4691 N N . GLN B 1 119 ? 1.683 33.656 -8.758 1 95.38 119 GLN B N 1
ATOM 4692 C CA . GLN B 1 119 ? 1.862 34.594 -7.648 1 95.38 119 GLN B CA 1
ATOM 4693 C C . GLN B 1 119 ? 0.998 34.219 -6.453 1 95.38 119 GLN B C 1
ATOM 4695 O O . GLN B 1 119 ? 0.002 33.5 -6.605 1 95.38 119 GLN B O 1
ATOM 4700 N N . ILE B 1 120 ? 1.428 34.812 -5.305 1 97.19 120 ILE B N 1
ATOM 4701 C CA . ILE B 1 120 ? 0.58 34.844 -4.117 1 97.19 120 ILE B CA 1
ATOM 4702 C C . ILE B 1 120 ? -0.356 36.031 -4.188 1 97.19 120 ILE B C 1
ATOM 4704 O O . ILE B 1 120 ? 0.096 37.188 -4.168 1 97.19 120 ILE B O 1
ATOM 4708 N N . SER B 1 121 ? -1.609 35.781 -4.242 1 97.62 121 SER B N 1
ATOM 4709 C CA . SER B 1 121 ? -2.582 36.875 -4.367 1 97.62 121 SER B CA 1
ATOM 4710 C C . SER B 1 121 ? -2.904 37.5 -3.012 1 97.62 121 SER B C 1
ATOM 4712 O O . SER B 1 121 ? -3.041 38.719 -2.895 1 97.62 121 SER B O 1
ATOM 4714 N N . LEU B 1 122 ? -3.131 36.656 -2.092 1 98.06 122 LEU B N 1
ATOM 4715 C CA . LEU B 1 122 ? -3.445 37.062 -0.726 1 98.06 122 LEU B CA 1
ATOM 4716 C C . LEU B 1 122 ? -2.691 36.188 0.283 1 98.06 122 LEU B C 1
ATOM 4718 O O . LEU B 1 122 ? -2.512 35 0.069 1 98.06 122 LEU B O 1
ATOM 4722 N N . GLU B 1 123 ? -2.248 36.781 1.351 1 98.44 123 GLU B N 1
ATOM 4723 C CA . GLU B 1 123 ? -1.691 36.094 2.518 1 98.44 123 GLU B CA 1
ATOM 4724 C C . GLU B 1 123 ? -1.979 36.875 3.797 1 98.44 123 GLU B C 1
ATOM 4726 O O . GLU B 1 123 ? -1.893 38.094 3.814 1 98.44 123 GLU B O 1
ATOM 4731 N N . TRP B 1 124 ? -2.389 36.125 4.836 1 98.44 124 TRP B N 1
ATOM 4732 C CA . TRP B 1 124 ? -2.656 36.844 6.07 1 98.44 124 TRP B CA 1
ATOM 4733 C C . TRP B 1 124 ? -2.438 35.938 7.289 1 98.44 124 TRP B C 1
ATOM 4735 O O . TRP B 1 124 ? -2.51 34.719 7.184 1 98.44 124 TRP B O 1
ATOM 4745 N N . LEU B 1 125 ? -2.123 36.562 8.344 1 98.5 125 LEU B N 1
ATOM 4746 C CA . LEU B 1 125 ? -2.072 35.969 9.672 1 98.5 125 LEU B CA 1
ATOM 4747 C C . LEU B 1 125 ? -2.797 36.844 10.688 1 98.5 125 LEU B C 1
ATOM 4749 O O . LEU B 1 125 ? -2.488 38.031 10.82 1 98.5 125 LEU B O 1
ATOM 4753 N N . LYS B 1 126 ? -3.727 36.219 11.336 1 97.75 126 LYS B N 1
ATOM 4754 C CA . LYS B 1 126 ? -4.52 36.906 12.344 1 97.75 126 LYS B CA 1
ATOM 4755 C C . LYS B 1 126 ? -4.523 36.156 13.664 1 97.75 126 LYS B C 1
ATOM 4757 O O . LYS B 1 126 ? -4.531 34.906 13.672 1 97.75 126 LYS B O 1
ATOM 4762 N N . GLN B 1 127 ? -4.477 36.906 14.672 1 96.25 127 GLN B N 1
ATOM 4763 C CA . GLN B 1 127 ? -4.758 36.312 15.992 1 96.25 127 GLN B CA 1
ATOM 4764 C C . GLN B 1 127 ? -6.23 36.5 16.359 1 96.25 127 GLN B C 1
ATOM 4766 O O . GLN B 1 127 ? -6.785 37.594 16.25 1 96.25 127 GLN B O 1
ATOM 4771 N N . ILE B 1 128 ? -6.809 35.406 16.719 1 93.62 128 ILE B N 1
ATOM 4772 C CA . ILE B 1 128 ? -8.227 35.438 17.031 1 93.62 128 ILE B CA 1
ATOM 4773 C C . ILE B 1 128 ? -8.414 35.375 18.547 1 93.62 128 ILE B C 1
ATOM 4775 O O . ILE B 1 128 ? -8.016 34.438 19.203 1 93.62 128 ILE B O 1
ATOM 4779 N N . ASN B 1 129 ? -8.961 36.406 19.047 1 84.88 129 ASN B N 1
ATOM 4780 C CA . ASN B 1 129 ? -9.297 36.5 20.469 1 84.88 129 ASN B CA 1
ATOM 4781 C C . ASN B 1 129 ? -10.805 36.406 20.688 1 84.88 129 ASN B C 1
ATOM 4783 O O . ASN B 1 129 ? -11.578 36.312 19.734 1 84.88 129 ASN B O 1
ATOM 4787 N N . LYS B 1 130 ? -11.344 36.25 21.875 1 77.75 130 LYS B N 1
ATOM 4788 C CA . LYS B 1 130 ? -12.75 36.094 22.219 1 77.75 130 LYS B CA 1
ATOM 4789 C C . LYS B 1 130 ? -13.617 37.125 21.531 1 77.75 130 LYS B C 1
ATOM 4791 O O . LYS B 1 130 ? -14.664 36.812 20.969 1 77.75 130 LYS B O 1
ATOM 4796 N N . ASN B 1 131 ? -13.172 38.25 21.516 1 79.75 131 ASN B N 1
ATOM 4797 C CA . ASN B 1 131 ? -14.078 39.281 21.031 1 79.75 131 ASN B CA 1
ATOM 4798 C C . ASN B 1 131 ? -13.477 40.062 19.875 1 79.75 131 ASN B C 1
ATOM 4800 O O . ASN B 1 131 ? -14.086 41 19.359 1 79.75 131 ASN B O 1
ATOM 4804 N N . ASN B 1 132 ? -12.289 39.688 19.516 1 86.44 132 ASN B N 1
ATOM 4805 C CA . ASN B 1 132 ? -11.664 40.531 18.484 1 86.44 132 ASN B CA 1
ATOM 4806 C C . ASN B 1 132 ? -10.625 39.719 17.688 1 86.44 132 ASN B C 1
ATOM 4808 O O . ASN B 1 132 ? -10.273 38.594 18.062 1 86.44 132 ASN B O 1
ATOM 4812 N N . GLU B 1 133 ? -10.391 40.312 16.484 1 91.94 133 GLU B N 1
ATOM 4813 C CA . GLU B 1 133 ? -9.312 39.781 15.648 1 91.94 133 GLU B CA 1
ATOM 4814 C C . GLU B 1 133 ? -8.195 40.812 15.484 1 91.94 133 GLU B C 1
ATOM 4816 O O . GLU B 1 133 ? -8.453 42 15.367 1 91.94 133 GLU B O 1
ATOM 4821 N N . CYS B 1 134 ? -6.996 40.375 15.695 1 94.31 134 CYS B N 1
ATOM 4822 C CA . CYS B 1 134 ? -5.812 41.219 15.484 1 94.31 134 CYS B CA 1
ATOM 4823 C C . CYS B 1 134 ? -5.031 40.75 14.266 1 94.31 134 CYS B C 1
ATOM 4825 O O . CYS B 1 134 ? -4.535 39.625 14.227 1 94.31 134 CYS B O 1
ATOM 4827 N N . VAL B 1 135 ? -4.898 41.656 13.32 1 97 135 VAL B N 1
ATOM 4828 C CA . VAL B 1 135 ? -4.168 41.312 12.102 1 97 135 VAL B CA 1
ATOM 4829 C C . VAL B 1 135 ? -2.666 41.469 12.336 1 97 135 VAL B C 1
ATOM 4831 O O . VAL B 1 135 ? -2.178 42.594 12.555 1 97 135 VAL B O 1
ATOM 4834 N N . ILE B 1 136 ? -1.979 40.406 12.273 1 97.62 136 ILE B N 1
ATOM 4835 C CA . ILE B 1 136 ? -0.532 40.438 12.445 1 97.62 136 ILE B CA 1
ATOM 4836 C C . ILE B 1 136 ? 0.133 40.938 11.164 1 97.62 136 ILE B C 1
ATOM 4838 O O . ILE B 1 136 ? 0.981 41.812 11.211 1 97.62 136 ILE B O 1
ATOM 4842 N N . PHE B 1 137 ? -0.256 40.344 10.055 1 97.62 137 PHE B N 1
ATOM 4843 C CA . PHE B 1 137 ? 0.106 40.906 8.75 1 97.62 137 PHE B CA 1
ATOM 4844 C C . PHE B 1 137 ? -0.918 40.5 7.695 1 97.62 137 PHE B C 1
ATOM 4846 O O . PHE B 1 137 ? -1.688 39.562 7.891 1 97.62 137 PHE B O 1
ATOM 4853 N N . GLN B 1 138 ? -0.951 41.219 6.656 1 97.94 138 GLN B N 1
ATOM 4854 C CA . GLN B 1 138 ? -1.805 40.938 5.508 1 97.94 138 GLN B CA 1
ATOM 4855 C C . GLN B 1 138 ? -1.213 41.531 4.227 1 97.94 138 GLN B C 1
ATOM 4857 O O . GLN B 1 138 ? -0.788 42.688 4.195 1 97.94 138 GLN B O 1
ATOM 4862 N N . ARG B 1 139 ? -1.161 40.688 3.297 1 96.38 139 ARG B N 1
ATOM 4863 C CA . ARG B 1 139 ? -0.632 41.125 2.018 1 96.38 139 ARG B CA 1
ATOM 4864 C C . ARG B 1 139 ? -1.613 40.844 0.885 1 96.38 139 ARG B C 1
ATOM 4866 O O . ARG B 1 139 ? -2.227 39.781 0.844 1 96.38 139 ARG B O 1
ATOM 4873 N N . ASN B 1 140 ? -1.796 41.75 0.102 1 95.75 140 ASN B N 1
ATOM 4874 C CA . ASN B 1 140 ? -2.58 41.688 -1.126 1 95.75 140 ASN B CA 1
ATOM 4875 C C . ASN B 1 140 ? -1.765 42.125 -2.336 1 95.75 140 ASN B C 1
ATOM 4877 O O . ASN B 1 140 ? -1.584 43.344 -2.562 1 95.75 140 ASN B O 1
ATOM 4881 N N . THR B 1 141 ? -1.372 41.219 -3.105 1 90.19 141 THR B N 1
ATOM 4882 C CA . THR B 1 141 ? -0.478 41.5 -4.215 1 90.19 141 THR B CA 1
ATOM 4883 C C . THR B 1 141 ? -1.229 42.219 -5.336 1 90.19 141 THR B C 1
ATOM 4885 O O . THR B 1 141 ? -0.667 43.094 -6.02 1 90.19 141 THR B O 1
ATOM 4888 N N . LYS B 1 142 ? -2.461 41.875 -5.527 1 84.56 142 LYS B N 1
ATOM 4889 C CA . LYS B 1 142 ? -3.254 42.531 -6.562 1 84.56 142 LYS B CA 1
ATOM 4890 C C . LYS B 1 142 ? -3.422 44 -6.27 1 84.56 142 LYS B C 1
ATOM 4892 O O . LYS B 1 142 ? -3.422 44.844 -7.184 1 84.56 142 LYS B O 1
ATOM 4897 N N . LYS B 1 143 ? -3.48 44.375 -5.02 1 84.56 143 LYS B N 1
ATOM 4898 C CA . LYS B 1 143 ? -3.67 45.781 -4.621 1 84.56 143 LYS B CA 1
ATOM 4899 C C . LYS B 1 143 ? -2.348 46.406 -4.211 1 84.56 143 LYS B C 1
ATOM 4901 O O . LYS B 1 143 ? -2.326 47.531 -3.709 1 84.56 143 LYS B O 1
ATOM 4906 N N . SER B 1 144 ? -1.335 45.75 -4.352 1 85.94 144 SER B N 1
ATOM 4907 C CA . SER B 1 144 ? -0.01 46.219 -3.953 1 85.94 144 SER B CA 1
ATOM 4908 C C . SER B 1 144 ? -0.02 46.75 -2.531 1 85.94 144 SER B C 1
ATOM 4910 O O . SER B 1 144 ? 0.471 47.875 -2.283 1 85.94 144 SER B O 1
ATOM 4912 N N . ASN B 1 145 ? -0.694 46.031 -1.683 1 90.69 145 ASN B N 1
ATOM 4913 C CA . ASN B 1 145 ? -0.816 46.438 -0.283 1 90.69 145 ASN B CA 1
ATOM 4914 C C . ASN B 1 145 ? -0.238 45.375 0.649 1 90.69 145 ASN B C 1
ATOM 4916 O O . ASN B 1 145 ? -0.475 44.188 0.46 1 90.69 145 ASN B O 1
ATOM 4920 N N . PHE B 1 146 ? 0.626 45.875 1.597 1 95.12 146 PHE B N 1
ATOM 4921 C CA . PHE B 1 146 ? 1.221 45.031 2.613 1 95.12 146 PHE B CA 1
ATOM 4922 C C . PHE B 1 146 ? 1.103 45.656 3.994 1 95.12 146 PHE B C 1
ATOM 4924 O O . PHE B 1 146 ? 1.822 46.594 4.312 1 95.12 146 PHE B O 1
ATOM 4931 N N . ASP B 1 147 ? 0.163 45.125 4.773 1 96.69 147 ASP B N 1
ATOM 4932 C CA . ASP B 1 147 ? -0.074 45.656 6.113 1 96.69 147 ASP B CA 1
ATOM 4933 C C . ASP B 1 147 ? 0.734 44.875 7.156 1 96.69 147 ASP B C 1
ATOM 4935 O O . ASP B 1 147 ? 0.495 43.688 7.383 1 96.69 147 ASP B O 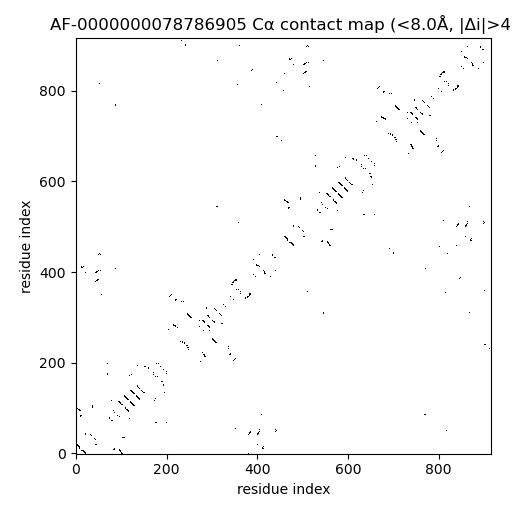1
ATOM 4939 N N . ILE B 1 148 ? 1.658 45.562 7.793 1 96.88 148 ILE B N 1
ATOM 4940 C CA . ILE B 1 148 ? 2.447 44.969 8.875 1 96.88 148 ILE B CA 1
ATOM 4941 C C . ILE B 1 148 ? 2.449 45.906 10.078 1 96.88 148 ILE B C 1
ATOM 4943 O O . ILE B 1 148 ? 3.443 46 10.805 1 96.88 148 ILE B O 1
ATOM 4947 N N . SER B 1 149 ? 1.4 46.688 10.266 1 96.31 149 SER B N 1
ATOM 4948 C CA . SER B 1 149 ? 1.321 47.719 11.305 1 96.31 149 SER B CA 1
ATOM 4949 C C . SER B 1 149 ? 1.498 47.094 12.695 1 96.31 149 SER B C 1
ATOM 4951 O O . SER B 1 149 ? 2.148 47.688 13.555 1 96.31 149 SER B O 1
ATOM 4953 N N . TYR B 1 150 ? 0.912 46.031 12.883 1 96.19 150 TYR B N 1
ATOM 4954 C CA . TYR B 1 150 ? 1.013 45.344 14.172 1 96.19 150 TYR B CA 1
ATOM 4955 C C . TYR B 1 150 ? 2.463 45 14.5 1 96.19 150 TYR B C 1
ATOM 4957 O O . TYR B 1 150 ? 2.922 45.25 15.617 1 96.19 150 TYR B O 1
ATOM 4965 N N . LEU B 1 151 ? 3.189 44.531 13.57 1 95.81 151 LEU B N 1
ATOM 4966 C CA . LEU B 1 151 ? 4.586 44.125 13.758 1 95.81 151 LEU B CA 1
ATOM 4967 C C . LEU B 1 151 ? 5.453 45.375 14.008 1 95.81 151 LEU B C 1
ATOM 4969 O O . LEU B 1 151 ? 6.395 45.312 14.805 1 95.81 151 LEU B O 1
ATOM 4973 N N . LEU B 1 152 ? 5.098 46.438 13.32 1 95.81 152 LEU B N 1
ATOM 4974 C CA . LEU B 1 152 ? 5.844 47.688 13.5 1 95.81 152 LEU B CA 1
ATOM 4975 C C . LEU B 1 152 ? 5.637 48.25 14.898 1 95.81 152 LEU B C 1
ATOM 4977 O O . LEU B 1 152 ? 6.57 48.781 15.5 1 95.81 152 LEU B O 1
ATOM 4981 N N . LYS B 1 153 ? 4.434 48.094 15.391 1 95.88 153 LYS B N 1
ATOM 4982 C CA . LYS B 1 153 ? 4.125 48.531 16.734 1 95.88 153 LYS B CA 1
ATOM 4983 C C . LYS B 1 153 ? 4.906 47.75 17.781 1 95.88 153 LYS B C 1
ATOM 4985 O O . LYS B 1 153 ? 5.309 48.281 18.812 1 95.88 153 LYS B O 1
ATOM 4990 N N . LEU B 1 154 ? 5.098 46.5 17.516 1 95.19 154 LEU B N 1
ATOM 4991 C CA . LEU B 1 154 ? 5.805 45.625 18.453 1 95.19 154 LEU B CA 1
ATOM 4992 C C . LEU B 1 154 ? 7.309 45.875 18.375 1 95.19 154 LEU B C 1
ATOM 4994 O O . LEU B 1 154 ? 8.047 45.469 19.281 1 95.19 154 LEU B O 1
ATOM 4998 N N . ASN B 1 155 ? 7.73 46.5 17.25 1 95.81 155 ASN B N 1
ATOM 4999 C CA . ASN B 1 155 ? 9.141 46.781 17.016 1 95.81 155 ASN B CA 1
ATOM 5000 C C . ASN B 1 155 ? 9.352 48.281 16.703 1 95.81 155 ASN B C 1
ATOM 5002 O O . ASN B 1 155 ? 9.727 48.625 15.586 1 95.81 155 ASN B O 1
ATOM 5006 N N . PRO B 1 156 ? 9.305 49.062 17.75 1 93.12 156 PRO B N 1
ATOM 5007 C CA . PRO B 1 156 ? 9.25 50.531 17.516 1 93.12 156 PRO B CA 1
ATOM 5008 C C . PRO B 1 156 ? 10.617 51.125 17.188 1 93.12 156 PRO B C 1
ATOM 5010 O O . PRO B 1 156 ? 10.695 52.25 16.672 1 93.12 156 PRO B O 1
ATOM 5013 N N . LYS B 1 157 ? 11.68 50.406 17.469 1 95.75 157 LYS B N 1
ATOM 5014 C CA . LYS B 1 157 ? 12.984 50.938 17.078 1 95.75 157 LYS B CA 1
ATOM 5015 C C . LYS B 1 157 ? 13.07 51.156 15.578 1 95.75 157 LYS B C 1
ATOM 5017 O O . LYS B 1 157 ? 12.633 50.312 14.797 1 95.75 157 LYS B O 1
ATOM 5022 N N . GLU B 1 158 ? 13.625 52.219 15.258 1 95.38 158 GLU B N 1
ATOM 5023 C CA . GLU B 1 158 ? 13.664 52.625 13.859 1 95.38 158 GLU B CA 1
ATOM 5024 C C . GLU B 1 158 ? 14.328 51.562 12.992 1 95.38 158 GLU B C 1
ATOM 5026 O O . GLU B 1 158 ? 13.82 51.219 11.922 1 95.38 158 GLU B O 1
ATOM 5031 N N . GLU B 1 159 ? 15.383 51.094 13.367 1 94.88 159 GLU B N 1
ATOM 5032 C CA . GLU B 1 159 ? 16.109 50.094 12.594 1 94.88 159 GLU B CA 1
ATOM 5033 C C . GLU B 1 159 ? 15.281 48.844 12.391 1 94.88 159 GLU B C 1
ATOM 5035 O O . GLU B 1 159 ? 15.281 48.25 11.305 1 94.88 159 GLU B O 1
ATOM 5040 N N . GLU B 1 160 ? 14.625 48.438 13.414 1 94.69 160 GLU B N 1
ATOM 5041 C CA . GLU B 1 160 ? 13.797 47.25 13.352 1 94.69 160 GLU B CA 1
ATOM 5042 C C . GLU B 1 160 ? 12.586 47.438 12.445 1 94.69 160 GLU B C 1
ATOM 5044 O O . GLU B 1 160 ? 12.25 46.562 11.641 1 94.69 160 GLU B O 1
ATOM 5049 N N . SER B 1 161 ? 11.977 48.562 12.633 1 94.62 161 SER B N 1
ATOM 5050 C CA . SER B 1 161 ? 10.812 48.875 11.82 1 94.62 161 SER B CA 1
ATOM 5051 C C . SER B 1 161 ? 11.172 48.969 10.344 1 94.62 161 SER B C 1
ATOM 5053 O O . SER B 1 161 ? 10.422 48.5 9.484 1 94.62 161 SER B O 1
ATOM 5055 N N . GLN B 1 162 ? 12.273 49.594 10.094 1 94.88 162 GLN B N 1
ATOM 5056 C CA . GLN B 1 162 ? 12.734 49.688 8.711 1 94.88 162 GLN B CA 1
ATOM 5057 C C . GLN B 1 162 ? 13.047 48.312 8.125 1 94.88 162 GLN B C 1
ATOM 5059 O O . GLN B 1 162 ? 12.711 48.062 6.969 1 94.88 162 GLN B O 1
ATOM 5064 N N . PHE B 1 163 ? 13.641 47.594 8.906 1 94.25 163 PHE B N 1
ATOM 5065 C CA . PHE B 1 163 ? 13.984 46.25 8.453 1 94.25 163 PHE B CA 1
ATOM 5066 C C . PHE B 1 163 ? 12.734 45.469 8.062 1 94.25 163 PHE B C 1
ATOM 5068 O O . PHE B 1 163 ? 12.68 44.844 6.992 1 94.25 163 PHE B O 1
ATOM 5075 N N . LEU B 1 164 ? 11.766 45.5 8.93 1 94.88 164 LEU B N 1
ATOM 5076 C CA . LEU B 1 164 ? 10.508 44.781 8.68 1 94.88 164 LEU B CA 1
ATOM 5077 C C . LEU B 1 164 ? 9.82 45.344 7.426 1 94.88 164 LEU B C 1
ATOM 5079 O O . LEU B 1 164 ? 9.281 44.562 6.629 1 94.88 164 LEU B O 1
ATOM 5083 N N . SER B 1 165 ? 9.844 46.594 7.309 1 94.56 165 SER B N 1
ATOM 5084 C CA . SER B 1 165 ? 9.242 47.219 6.145 1 94.56 165 SER B CA 1
ATOM 5085 C C . SER B 1 165 ? 9.938 46.812 4.855 1 94.56 165 SER B C 1
ATOM 5087 O O . SER B 1 165 ? 9.281 46.531 3.85 1 94.56 165 SER B O 1
ATOM 5089 N N . PHE B 1 166 ? 11.164 46.719 4.922 1 93.19 166 PHE B N 1
ATOM 5090 C CA . PHE B 1 166 ? 11.938 46.312 3.754 1 93.19 166 PHE B CA 1
ATOM 5091 C C . PHE B 1 166 ? 11.711 44.844 3.445 1 93.19 166 PHE B C 1
ATOM 5093 O O . PHE B 1 166 ? 11.641 44.438 2.277 1 93.19 166 PHE B O 1
ATOM 5100 N N . LEU B 1 167 ? 11.688 44.094 4.449 1 93.62 167 LEU B N 1
ATOM 5101 C CA . LEU B 1 167 ? 11.43 42.656 4.258 1 93.62 167 LEU B CA 1
ATOM 5102 C C . LEU B 1 167 ? 10.086 42.438 3.568 1 93.62 167 LEU B C 1
ATOM 5104 O O . LEU B 1 167 ? 9.977 41.594 2.662 1 93.62 167 LEU B O 1
ATOM 5108 N N . ALA B 1 168 ? 9.117 43.125 4.035 1 93.94 168 ALA B N 1
ATOM 5109 C CA . ALA B 1 168 ? 7.781 43.031 3.445 1 93.94 168 ALA B CA 1
ATOM 5110 C C . ALA B 1 168 ? 7.801 43.438 1.975 1 93.94 168 ALA B C 1
ATOM 5112 O O . ALA B 1 168 ? 7.254 42.75 1.123 1 93.94 168 ALA B O 1
ATOM 5113 N N . LYS B 1 169 ? 8.453 44.531 1.714 1 92.06 169 LYS B N 1
ATOM 5114 C CA . LYS B 1 169 ? 8.523 45.062 0.353 1 92.06 169 LYS B CA 1
ATOM 5115 C C . LYS B 1 169 ? 9.328 44.125 -0.552 1 92.06 169 LYS B C 1
ATOM 5117 O O . LYS B 1 169 ? 9.039 44.031 -1.746 1 92.06 169 LYS B O 1
ATOM 5122 N N . ALA B 1 170 ? 10.242 43.469 0.02 1 91.69 170 ALA B N 1
ATOM 5123 C CA . ALA B 1 170 ? 11.164 42.625 -0.754 1 91.69 170 ALA B CA 1
ATOM 5124 C C . ALA B 1 170 ? 10.617 41.219 -0.931 1 91.69 170 ALA B C 1
ATOM 5126 O O . ALA B 1 170 ? 11.18 40.406 -1.686 1 91.69 170 ALA B O 1
ATOM 5127 N N . THR B 1 171 ? 9.562 40.875 -0.303 1 93.38 171 THR B N 1
ATOM 5128 C CA . THR B 1 171 ? 8.992 39.531 -0.428 1 93.38 171 THR B CA 1
ATOM 5129 C C . THR B 1 171 ? 8.562 39.281 -1.867 1 93.38 171 THR B C 1
ATOM 5131 O O . THR B 1 171 ? 7.719 40 -2.412 1 93.38 171 THR B O 1
ATOM 5134 N N . PRO B 1 172 ? 9.156 38.25 -2.432 1 92.69 172 PRO B N 1
ATOM 5135 C CA . PRO B 1 172 ? 8.82 37.938 -3.826 1 92.69 172 PRO B CA 1
ATOM 5136 C C . PRO B 1 172 ? 7.34 37.594 -4.016 1 92.69 172 PRO B C 1
ATOM 5138 O O . PRO B 1 172 ? 6.707 37.062 -3.109 1 92.69 172 PRO B O 1
ATOM 5141 N N . GLN B 1 173 ? 6.895 37.75 -5.207 1 92.69 173 GLN B N 1
ATOM 5142 C CA . GLN B 1 173 ? 5.488 37.531 -5.527 1 92.69 173 GLN B CA 1
ATOM 5143 C C . GLN B 1 173 ? 5.16 36.031 -5.465 1 92.69 173 GLN B C 1
ATOM 5145 O O . GLN B 1 173 ? 4.008 35.656 -5.238 1 92.69 173 GLN B O 1
ATOM 5150 N N . ARG B 1 174 ? 6.125 35.25 -5.602 1 95.12 174 ARG B N 1
ATOM 5151 C CA . ARG B 1 174 ? 5.871 33.812 -5.664 1 95.12 174 ARG B CA 1
ATOM 5152 C C . ARG B 1 174 ? 6.254 33.125 -4.355 1 95.12 174 ARG B C 1
ATOM 5154 O O . ARG B 1 174 ? 6.398 31.906 -4.305 1 95.12 174 ARG B O 1
ATOM 5161 N N . GLN B 1 175 ? 6.418 33.969 -3.311 1 95.69 175 GLN B N 1
ATOM 5162 C CA . GLN B 1 175 ? 6.809 33.406 -2.016 1 95.69 175 GLN B CA 1
ATOM 5163 C C . GLN B 1 175 ? 5.875 33.906 -0.91 1 95.69 175 GLN B C 1
ATOM 5165 O O . GLN B 1 175 ? 5.453 35.062 -0.908 1 95.69 175 GLN B O 1
ATOM 5170 N N . LEU B 1 176 ? 5.668 33 -0.049 1 97.06 176 LEU B N 1
ATOM 5171 C CA . LEU B 1 176 ? 4.91 33.406 1.13 1 97.06 176 LEU B CA 1
ATOM 5172 C C . LEU B 1 176 ? 5.77 34.25 2.061 1 97.06 176 LEU B C 1
ATOM 5174 O O . LEU B 1 176 ? 6.957 33.969 2.244 1 97.06 176 LEU B O 1
ATOM 5178 N N . PHE B 1 177 ? 5.152 35.25 2.66 1 96.81 177 PHE B N 1
ATOM 5179 C CA . PHE B 1 177 ? 5.855 36.094 3.621 1 96.81 177 PHE B CA 1
ATOM 5180 C C . PHE B 1 177 ? 6.336 35.281 4.812 1 96.81 177 PHE B C 1
ATOM 5182 O O . PHE B 1 177 ? 7.453 35.469 5.297 1 96.81 177 PHE B O 1
ATOM 5189 N N . LEU B 1 178 ? 5.504 34.375 5.262 1 96.5 178 LEU B N 1
ATOM 5190 C CA . LEU B 1 178 ? 5.863 33.531 6.391 1 96.5 178 LEU B CA 1
ATOM 5191 C C . LEU B 1 178 ? 7.133 32.75 6.09 1 96.5 178 LEU B C 1
ATOM 5193 O O . LEU B 1 178 ? 7.969 32.531 6.977 1 96.5 178 LEU B O 1
ATOM 5197 N N . HIS B 1 179 ? 7.215 32.281 4.914 1 95.5 179 HIS B N 1
ATOM 5198 C CA . HIS B 1 179 ? 8.43 31.562 4.516 1 95.5 179 HIS B CA 1
ATOM 5199 C C . HIS B 1 179 ? 9.641 32.5 4.555 1 95.5 179 HIS B C 1
ATOM 5201 O O . HIS B 1 179 ? 10.719 32.094 5 1 95.5 179 HIS B O 1
ATOM 5207 N N . GLU B 1 180 ? 9.516 33.719 4.074 1 93.19 180 GLU B N 1
ATOM 5208 C CA . GLU B 1 180 ? 10.602 34.688 4.082 1 93.19 180 GLU B CA 1
ATOM 5209 C C . GLU B 1 180 ? 11.078 34.969 5.504 1 93.19 180 GLU B C 1
ATOM 5211 O O . GLU B 1 180 ? 12.281 35.125 5.746 1 93.19 180 GLU B O 1
ATOM 5216 N N . VAL B 1 181 ? 10.148 35.094 6.316 1 93.25 181 VAL B N 1
ATOM 5217 C CA . VAL B 1 181 ? 10.469 35.312 7.719 1 93.25 181 VAL B CA 1
ATOM 5218 C C . VAL B 1 181 ? 11.289 34.156 8.273 1 93.25 181 VAL B C 1
ATOM 5220 O O . VAL B 1 181 ? 12.266 34.375 9 1 93.25 181 VAL B O 1
ATOM 5223 N N . MET B 1 182 ? 10.914 33 7.98 1 89.38 182 MET B N 1
ATOM 5224 C CA . MET B 1 182 ? 11.578 31.812 8.484 1 89.38 182 MET B CA 1
ATOM 5225 C C . MET B 1 182 ? 12.969 31.656 7.875 1 89.38 182 MET B C 1
ATOM 5227 O O . MET B 1 182 ? 13.914 31.25 8.562 1 89.38 182 MET B O 1
ATOM 5231 N N . SER B 1 183 ? 13.086 31.984 6.672 1 87.19 183 SER B N 1
ATOM 5232 C CA . SER B 1 183 ? 14.297 31.672 5.914 1 87.19 183 SER B CA 1
ATOM 5233 C C . SER B 1 183 ? 15.352 32.75 6.09 1 87.19 183 SER B C 1
ATOM 5235 O O . SER B 1 183 ? 16.531 32.531 5.836 1 87.19 183 SER B O 1
ATOM 5237 N N . ARG B 1 184 ? 14.914 33.812 6.535 1 83.44 184 ARG B N 1
ATOM 5238 C CA . ARG B 1 184 ? 15.844 34.938 6.656 1 83.44 184 ARG B CA 1
ATOM 5239 C C . ARG B 1 184 ? 16.266 35.156 8.109 1 83.44 184 ARG B C 1
ATOM 5241 O O . ARG B 1 184 ? 15.641 34.594 9.023 1 83.44 184 ARG B O 1
ATOM 5248 N N . ASN B 1 185 ? 17.438 35.75 8.289 1 78.06 185 ASN B N 1
ATOM 5249 C CA . ASN B 1 185 ? 17.953 36.031 9.625 1 78.06 185 ASN B CA 1
ATOM 5250 C C . ASN B 1 185 ? 17.219 37.188 10.281 1 78.06 185 ASN B C 1
ATOM 5252 O O . ASN B 1 185 ? 17.828 38.219 10.625 1 78.06 185 ASN B O 1
ATOM 5256 N N . ILE B 1 186 ? 15.961 37.031 10.578 1 83.62 186 ILE B N 1
ATOM 5257 C CA . ILE B 1 186 ? 15.125 38.125 11.07 1 83.62 186 ILE B CA 1
ATOM 5258 C C . ILE B 1 186 ? 15.336 38.281 12.578 1 83.62 186 ILE B C 1
ATOM 5260 O O . ILE B 1 186 ? 15.289 39.406 13.086 1 83.62 186 ILE B O 1
ATOM 5264 N N . HIS B 1 187 ? 15.633 37.281 13.195 1 84.31 187 HIS B N 1
ATOM 5265 C CA . HIS B 1 187 ? 15.727 37.281 14.648 1 84.31 187 HIS B CA 1
ATOM 5266 C C . HIS B 1 187 ? 16.875 38.188 15.125 1 84.31 187 HIS B C 1
ATOM 5268 O O . HIS B 1 187 ? 16.828 38.719 16.234 1 84.31 187 HIS B O 1
ATOM 5274 N N . GLU B 1 188 ? 17.797 38.344 14.305 1 85.94 188 GLU B N 1
ATOM 5275 C CA . GLU B 1 188 ? 18.938 39.188 14.656 1 85.94 188 GLU B CA 1
ATOM 5276 C C . GLU B 1 188 ? 18.609 40.656 14.461 1 85.94 188 GLU B C 1
ATOM 5278 O O . GLU B 1 188 ? 19.281 41.531 15.023 1 85.94 188 GLU B O 1
ATOM 5283 N N . ASN B 1 189 ? 17.516 40.938 13.766 1 90.44 189 ASN B N 1
ATOM 5284 C CA . ASN B 1 189 ? 17.281 42.312 13.344 1 90.44 189 ASN B CA 1
ATOM 5285 C C . ASN B 1 189 ? 15.984 42.875 13.914 1 90.44 189 ASN B C 1
ATOM 5287 O O . ASN B 1 189 ? 15.688 44.062 13.773 1 90.44 189 ASN B O 1
ATOM 5291 N N . VAL B 1 190 ? 15.234 41.969 14.492 1 92.44 190 VAL B N 1
ATOM 5292 C CA . VAL B 1 190 ? 13.945 42.406 15.023 1 92.44 190 VAL B CA 1
ATOM 5293 C C . VAL B 1 190 ? 13.758 41.844 16.422 1 92.44 190 VAL B C 1
ATOM 5295 O O . VAL B 1 190 ? 14.195 40.719 16.719 1 92.44 190 VAL B O 1
ATOM 5298 N N . SER B 1 191 ? 13.086 42.531 17.328 1 90.5 191 SER B N 1
ATOM 5299 C CA . SER B 1 191 ? 13.008 42.188 18.734 1 90.5 191 SER B CA 1
ATOM 5300 C C . SER B 1 191 ? 11.805 41.281 19.016 1 90.5 191 SER B C 1
ATOM 5302 O O . SER B 1 191 ? 11.852 40.438 19.906 1 90.5 191 SER B O 1
ATOM 5304 N N . ASN B 1 192 ? 10.68 41.594 18.344 1 93.94 192 ASN B N 1
ATOM 5305 C CA . ASN B 1 192 ? 9.461 40.875 18.719 1 93.94 192 ASN B CA 1
ATOM 5306 C C . ASN B 1 192 ? 8.695 40.406 17.484 1 93.94 192 ASN B C 1
ATOM 5308 O O . ASN B 1 192 ? 7.859 41.125 16.953 1 93.94 192 ASN B O 1
ATOM 5312 N N . ILE B 1 193 ? 8.836 39.125 17.234 1 94.25 193 ILE B N 1
ATOM 5313 C CA . ILE B 1 193 ? 8.07 38.469 16.188 1 94.25 193 ILE B CA 1
ATOM 5314 C C . ILE B 1 193 ? 7.523 37.125 16.719 1 94.25 193 ILE B C 1
ATOM 5316 O O . ILE B 1 193 ? 7.5 36.125 15.992 1 94.25 193 ILE B O 1
ATOM 5320 N N . LYS B 1 194 ? 7.145 37.094 17.922 1 94.44 194 LYS B N 1
ATOM 5321 C CA . LYS B 1 194 ? 6.75 35.906 18.641 1 94.44 194 LYS B CA 1
ATOM 5322 C C . LYS B 1 194 ? 5.559 35.219 17.969 1 94.44 194 LYS B C 1
ATOM 5324 O O . LYS B 1 194 ? 5.488 34 17.906 1 94.44 194 LYS B O 1
ATOM 5329 N N . ASP B 1 195 ? 4.609 36 17.547 1 95.19 195 ASP B N 1
ATOM 5330 C CA . ASP B 1 195 ? 3.424 35.438 16.891 1 95.19 195 ASP B CA 1
ATOM 5331 C C . ASP B 1 195 ? 3.797 34.688 15.617 1 95.19 195 ASP B C 1
ATOM 5333 O O . ASP B 1 195 ? 3.289 33.594 15.359 1 95.19 195 ASP B O 1
ATOM 5337 N N . LEU B 1 196 ? 4.691 35.281 14.828 1 96.31 196 LEU B N 1
ATOM 5338 C CA . LEU B 1 196 ? 5.156 34.625 13.609 1 96.31 196 LEU B CA 1
ATOM 5339 C C . LEU B 1 196 ? 5.934 33.344 13.938 1 96.31 196 LEU B C 1
ATOM 5341 O O . LEU B 1 196 ? 5.73 32.312 13.305 1 96.31 196 LEU B O 1
ATOM 5345 N N . ASP B 1 197 ? 6.684 33.438 14.961 1 94.31 197 ASP B N 1
ATOM 5346 C CA . ASP B 1 197 ? 7.496 32.312 15.383 1 94.31 197 ASP B CA 1
ATOM 5347 C C . ASP B 1 197 ? 6.617 31.141 15.82 1 94.31 197 ASP B C 1
ATOM 5349 O O . ASP B 1 197 ? 6.922 29.984 15.523 1 94.31 197 ASP B O 1
ATOM 5353 N N . SER B 1 198 ? 5.617 31.484 16.516 1 95.44 198 SER B N 1
ATOM 5354 C CA . SER B 1 198 ? 4.719 30.453 17.016 1 95.44 198 SER B CA 1
ATOM 5355 C C . SER B 1 198 ? 4.074 29.688 15.875 1 95.44 198 SER B C 1
ATOM 5357 O O . SER B 1 198 ? 3.988 28.453 15.922 1 95.44 198 SER B O 1
ATOM 5359 N N . VAL B 1 199 ? 3.668 30.375 14.883 1 96.88 199 VAL B N 1
ATOM 5360 C CA . VAL B 1 199 ? 2.998 29.766 13.742 1 96.88 199 VAL B CA 1
ATOM 5361 C C . VAL B 1 199 ? 4.004 28.953 12.93 1 96.88 199 VAL B C 1
ATOM 5363 O O . VAL B 1 199 ? 3.715 27.828 12.508 1 96.88 199 VAL B O 1
ATOM 5366 N N . ILE B 1 200 ? 5.16 29.516 12.734 1 94.5 200 ILE B N 1
ATOM 5367 C CA . ILE B 1 200 ? 6.215 28.812 12.008 1 94.5 200 ILE B CA 1
ATOM 5368 C C . ILE B 1 200 ? 6.586 27.531 12.75 1 94.5 200 ILE B C 1
ATOM 5370 O O . ILE B 1 200 ? 6.715 26.469 12.141 1 94.5 200 ILE B O 1
ATOM 5374 N N . ASP B 1 201 ? 6.691 27.641 14.023 1 92.69 201 ASP B N 1
ATOM 5375 C CA . ASP B 1 201 ? 7.023 26.484 14.852 1 92.69 201 ASP B CA 1
ATOM 5376 C C . ASP B 1 201 ? 5.965 25.391 14.727 1 92.69 201 ASP B C 1
ATOM 5378 O O . ASP B 1 201 ? 6.289 24.203 14.727 1 92.69 201 ASP B O 1
ATOM 5382 N N . TRP B 1 202 ? 4.773 25.797 14.617 1 95.19 202 TRP B N 1
ATOM 5383 C CA . TRP B 1 202 ? 3.689 24.828 14.469 1 95.19 202 TRP B CA 1
ATOM 5384 C C . TRP B 1 202 ? 3.855 24.016 13.18 1 95.19 202 TRP B C 1
ATOM 5386 O O . TRP B 1 202 ? 3.695 22.797 13.18 1 95.19 202 TRP B O 1
ATOM 5396 N N . PHE B 1 203 ? 4.207 24.672 12.125 1 94.69 203 PHE B N 1
ATOM 5397 C CA . PHE B 1 203 ? 4.398 23.984 10.852 1 94.69 203 PHE B CA 1
ATOM 5398 C C . PHE B 1 203 ? 5.637 23.109 10.891 1 94.69 203 PHE B C 1
ATOM 5400 O O . PHE B 1 203 ? 5.652 22.016 10.297 1 94.69 203 PHE B O 1
ATOM 5407 N N . VAL B 1 204 ? 6.617 23.516 11.594 1 88.88 204 VAL B N 1
ATOM 5408 C CA . VAL B 1 204 ? 7.902 22.828 11.594 1 88.88 204 VAL B CA 1
ATOM 5409 C C . VAL B 1 204 ? 7.844 21.625 12.531 1 88.88 204 VAL B C 1
ATOM 5411 O O . VAL B 1 204 ? 8.227 20.516 12.148 1 88.88 204 VAL B O 1
ATOM 5414 N N . ASN B 1 205 ? 7.254 21.859 13.703 1 87.19 205 ASN B N 1
ATOM 5415 C CA . ASN B 1 205 ? 7.453 20.875 14.758 1 87.19 205 ASN B CA 1
ATOM 5416 C C . ASN B 1 205 ? 6.156 20.141 15.094 1 87.19 205 ASN B C 1
ATOM 5418 O O . ASN B 1 205 ? 6.188 19.031 15.609 1 87.19 205 ASN B O 1
ATOM 5422 N N . SER B 1 206 ? 5.062 20.766 14.867 1 92.94 206 SER B N 1
ATOM 5423 C CA . SER B 1 206 ? 3.816 20.188 15.344 1 92.94 206 SER B CA 1
ATOM 5424 C C . SER B 1 206 ? 3.123 19.391 14.25 1 92.94 206 SER B C 1
ATOM 5426 O O . SER B 1 206 ? 2.705 18.25 14.469 1 92.94 206 SER B O 1
ATOM 5428 N N . LEU B 1 207 ? 3.014 19.922 13.07 1 95.06 207 LEU B N 1
ATOM 5429 C CA . LEU B 1 207 ? 2.27 19.312 11.984 1 95.06 207 LEU B CA 1
ATOM 5430 C C . LEU B 1 207 ? 3.107 18.234 11.289 1 95.06 207 LEU B C 1
ATOM 5432 O O . LEU B 1 207 ? 4.172 18.531 10.75 1 95.06 207 LEU B O 1
ATOM 5436 N N . LYS B 1 208 ? 2.629 17.047 11.414 1 91.62 208 LYS B N 1
ATOM 5437 C CA . LYS B 1 208 ? 3.285 15.906 10.766 1 91.62 208 LYS B CA 1
ATOM 5438 C C . LYS B 1 208 ? 2.338 15.195 9.805 1 91.62 208 LYS B C 1
ATOM 5440 O O . LYS B 1 208 ? 1.194 14.898 10.156 1 91.62 208 LYS B O 1
ATOM 5445 N N . ILE B 1 209 ? 2.828 14.992 8.633 1 93.56 209 ILE B N 1
ATOM 5446 C CA . ILE B 1 209 ? 2.004 14.352 7.609 1 93.56 209 ILE B CA 1
ATOM 5447 C C . ILE B 1 209 ? 2.648 13.039 7.18 1 93.56 209 ILE B C 1
ATOM 5449 O O . ILE B 1 209 ? 3.842 12.992 6.871 1 93.56 209 ILE B O 1
ATOM 5453 N N . ILE B 1 210 ? 1.857 11.961 7.172 1 90.69 210 ILE B N 1
ATOM 5454 C CA . ILE B 1 210 ? 2.35 10.641 6.805 1 90.69 210 ILE B CA 1
ATOM 5455 C C . ILE B 1 210 ? 1.518 10.078 5.652 1 90.69 210 ILE B C 1
ATOM 5457 O O . ILE B 1 210 ? 0.302 9.914 5.781 1 90.69 210 ILE B O 1
ATOM 5461 N N . PHE B 1 211 ? 2.186 9.844 4.551 1 89.88 211 PHE B N 1
ATOM 5462 C CA . PHE B 1 211 ? 1.578 9.109 3.443 1 89.88 211 PHE B CA 1
ATOM 5463 C C . PHE B 1 211 ? 2.023 7.652 3.447 1 89.88 211 PHE B C 1
ATOM 5465 O O . PHE B 1 211 ? 3.043 7.312 4.051 1 89.88 211 PHE B O 1
ATOM 5472 N N . PRO B 1 212 ? 1.277 6.738 2.791 1 82.5 212 PRO B N 1
ATOM 5473 C CA . PRO B 1 212 ? 1.645 5.32 2.801 1 82.5 212 PRO B CA 1
ATOM 5474 C C . PRO B 1 212 ? 3.037 5.07 2.229 1 82.5 212 PRO B C 1
ATOM 5476 O O . PRO B 1 212 ? 3.766 4.207 2.723 1 82.5 212 PRO B O 1
ATOM 5479 N N . ASP B 1 213 ? 3.473 5.723 1.221 1 74.25 213 ASP B N 1
ATOM 5480 C CA . ASP B 1 213 ? 4.727 5.434 0.53 1 74.25 213 ASP B CA 1
ATOM 5481 C C . ASP B 1 213 ? 5.777 6.5 0.83 1 74.25 213 ASP B C 1
ATOM 5483 O O . ASP B 1 213 ? 6.738 6.66 0.076 1 74.25 213 ASP B O 1
ATOM 5487 N N . THR B 1 214 ? 5.633 7.125 1.931 1 70.88 214 THR B N 1
ATOM 5488 C CA . THR B 1 214 ? 6.617 8.148 2.27 1 70.88 214 THR B CA 1
ATOM 5489 C C . THR B 1 214 ? 7.941 7.508 2.682 1 70.88 214 THR B C 1
ATOM 5491 O O . THR B 1 214 ? 8.008 6.812 3.699 1 70.88 214 THR B O 1
ATOM 5494 N N . PRO B 1 215 ? 8.93 7.668 1.771 1 60.59 215 PRO B N 1
ATOM 5495 C CA . PRO B 1 215 ? 10.203 7.023 2.105 1 60.59 215 PRO B CA 1
ATOM 5496 C C . PRO B 1 215 ? 10.906 7.684 3.289 1 60.59 215 PRO B C 1
ATOM 5498 O O . PRO B 1 215 ? 11.57 7.004 4.078 1 60.59 215 PRO B O 1
ATOM 5501 N N . TYR B 1 216 ? 10.805 9.055 3.26 1 57.19 216 TYR B N 1
ATOM 5502 C CA . TYR B 1 216 ? 11.516 9.82 4.273 1 57.19 216 TYR B CA 1
ATOM 5503 C C . TYR B 1 216 ? 10.547 10.586 5.164 1 57.19 216 TYR B C 1
ATOM 5505 O O . TYR B 1 216 ? 9.641 11.266 4.672 1 57.19 216 TYR B O 1
ATOM 5513 N N . LYS B 1 217 ? 10.672 10.273 6.336 1 62.72 217 LYS B N 1
ATOM 5514 C CA . LYS B 1 217 ? 9.836 10.953 7.32 1 62.72 217 LYS B CA 1
ATOM 5515 C C . LYS B 1 217 ? 10.68 11.805 8.266 1 62.72 217 LYS B C 1
ATOM 5517 O O . LYS B 1 217 ? 11.602 11.297 8.906 1 62.72 217 LYS B O 1
ATOM 5522 N N . GLN B 1 218 ? 10.43 13.117 8.039 1 56.38 218 GLN B N 1
ATOM 5523 C CA . GLN B 1 218 ? 11.109 14.07 8.914 1 56.38 218 GLN B CA 1
ATOM 5524 C C . GLN B 1 218 ? 10.547 14.008 10.328 1 56.38 218 GLN B C 1
ATOM 5526 O O . GLN B 1 218 ? 9.336 13.875 10.523 1 56.38 218 GLN B O 1
ATOM 5531 N N . GLY B 1 219 ? 11.422 14.102 11.43 1 53.97 219 GLY B N 1
ATOM 5532 C CA . GLY B 1 219 ? 11.094 14.562 12.766 1 53.97 219 GLY B CA 1
ATOM 5533 C C . GLY B 1 219 ? 10.523 13.469 13.648 1 53.97 219 GLY B C 1
ATOM 5534 O O . GLY B 1 219 ? 10.016 13.742 14.742 1 53.97 219 GLY B O 1
ATOM 5535 N N . VAL B 1 220 ? 10.156 12.406 12.938 1 49.34 220 VAL B N 1
ATOM 5536 C CA . VAL B 1 220 ? 9.617 11.57 14.008 1 49.34 220 VAL B CA 1
ATOM 5537 C C . VAL B 1 220 ? 10.602 11.531 15.172 1 49.34 220 VAL B C 1
ATOM 5539 O O . VAL B 1 220 ? 11.766 11.164 15 1 49.34 220 VAL B O 1
ATOM 5542 N N . LEU B 1 221 ? 10.398 12.727 15.961 1 47.19 221 LEU B N 1
ATOM 5543 C CA . LEU B 1 221 ? 11.141 13.094 17.156 1 47.19 221 LEU B CA 1
ATOM 5544 C C . LEU B 1 221 ? 11.625 11.852 17.906 1 47.19 221 LEU B C 1
ATOM 5546 O O . LEU B 1 221 ? 11.008 11.422 18.875 1 47.19 221 LEU B O 1
ATOM 5550 N N . LEU B 1 222 ? 11.656 10.656 17.484 1 45.81 222 LEU B N 1
ATOM 5551 C CA . LEU B 1 222 ? 12.312 10.148 18.688 1 45.81 222 LEU B CA 1
ATOM 5552 C C . LEU B 1 222 ? 13.469 11.055 19.094 1 45.81 222 LEU B C 1
ATOM 5554 O O . LEU B 1 222 ? 14.391 11.297 18.312 1 45.81 222 LEU B O 1
ATOM 5558 N N . LYS B 1 223 ? 13.078 12.352 19.516 1 43.88 223 LYS B N 1
ATOM 5559 C CA . LYS B 1 223 ? 14.281 12.781 20.203 1 43.88 223 LYS B CA 1
ATOM 5560 C C . LYS B 1 223 ? 15.328 11.672 20.234 1 43.88 223 LYS B C 1
ATOM 5562 O O . LYS B 1 223 ? 15.102 10.602 20.781 1 43.88 223 LYS B O 1
ATOM 5567 N N . ALA B 1 224 ? 15.789 11.422 19.062 1 46.75 224 ALA B N 1
ATOM 5568 C CA . ALA B 1 224 ? 17.031 10.641 19 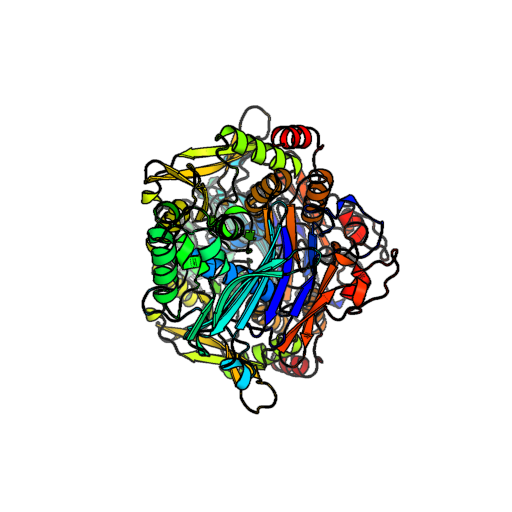1 46.75 224 ALA B CA 1
ATOM 5569 C C . ALA B 1 224 ? 17.656 10.516 20.375 1 46.75 224 ALA B C 1
ATOM 5571 O O . ALA B 1 224 ? 18.656 11.188 20.672 1 46.75 224 ALA B O 1
ATOM 5572 N N . ALA B 1 225 ? 17 11.039 21.344 1 48.19 225 ALA B N 1
ATOM 5573 C CA . ALA B 1 225 ? 17.938 10.844 22.453 1 48.19 225 ALA B CA 1
ATOM 5574 C C . ALA B 1 225 ? 18.781 9.586 22.234 1 48.19 225 ALA B C 1
ATOM 5576 O O . ALA B 1 225 ? 18.656 8.914 21.219 1 48.19 225 ALA B O 1
ATOM 5577 N N . ASP B 1 226 ? 18.922 8.898 23.422 1 61.06 226 ASP B N 1
ATOM 5578 C CA . ASP B 1 226 ? 19.812 7.777 23.703 1 61.06 226 ASP B CA 1
ATOM 5579 C C . ASP B 1 226 ? 19.328 6.508 23 1 61.06 226 ASP B C 1
ATOM 5581 O O . ASP B 1 226 ? 18.156 6.152 23.062 1 61.06 226 ASP B O 1
ATOM 5585 N N . ASP B 1 227 ? 19.984 6.207 21.906 1 68.25 227 ASP B N 1
ATOM 5586 C CA . ASP B 1 227 ? 19.828 4.883 21.312 1 68.25 227 ASP B CA 1
ATOM 5587 C C . ASP B 1 227 ? 19.047 3.951 22.25 1 68.25 227 ASP B C 1
ATOM 5589 O O . ASP B 1 227 ? 18.234 3.156 21.781 1 68.25 227 ASP B O 1
ATOM 5593 N N . ASN B 1 228 ? 19.078 4.367 23.375 1 76.19 228 ASN B N 1
ATOM 5594 C CA . ASN B 1 228 ? 18.484 3.463 24.344 1 76.19 228 ASN B CA 1
ATOM 5595 C C . ASN B 1 228 ? 16.969 3.676 24.453 1 76.19 228 ASN B C 1
ATOM 5597 O O . ASN B 1 228 ? 16.203 2.713 24.562 1 76.19 228 ASN B O 1
ATOM 5601 N N . ASP B 1 229 ? 16.562 4.906 24.281 1 74.56 229 ASP B N 1
ATOM 5602 C CA . ASP B 1 229 ? 15.133 5.199 24.375 1 74.56 229 ASP B CA 1
ATOM 5603 C C . ASP B 1 229 ? 14.398 4.707 23.125 1 74.56 229 ASP B C 1
ATOM 5605 O O . ASP B 1 229 ? 13.281 4.191 23.219 1 74.56 229 ASP B O 1
ATOM 5609 N N . LEU B 1 230 ? 15.039 4.871 22.125 1 75.81 230 LEU B N 1
ATOM 5610 C CA . LEU B 1 230 ? 14.445 4.406 20.875 1 75.81 230 LEU B CA 1
ATOM 5611 C C . LEU B 1 230 ? 14.297 2.887 20.875 1 75.81 230 LEU B C 1
ATOM 5613 O O . LEU B 1 230 ? 13.234 2.365 20.531 1 75.81 230 LEU B O 1
ATOM 5617 N N . LYS B 1 231 ? 15.312 2.338 21.328 1 83.75 231 LYS B N 1
ATOM 5618 C CA . LYS B 1 231 ? 15.297 0.88 21.406 1 83.75 231 LYS B CA 1
ATOM 5619 C C . LYS B 1 231 ? 14.195 0.387 22.344 1 83.75 231 LYS B C 1
ATOM 5621 O O . LYS B 1 231 ? 13.484 -0.566 22.016 1 83.75 231 LYS B O 1
ATOM 5626 N N . ARG B 1 232 ? 14.062 1.09 23.344 1 85.19 232 ARG B N 1
ATOM 5627 C CA . ARG B 1 232 ? 13.047 0.713 24.328 1 85.19 232 ARG B CA 1
ATOM 5628 C C . ARG B 1 232 ? 11.648 0.93 23.766 1 85.19 232 ARG B C 1
ATOM 5630 O O . ARG B 1 232 ? 10.773 0.072 23.922 1 85.19 232 ARG B O 1
ATOM 5637 N N . GLY B 1 233 ? 11.43 2.07 23.188 1 86.38 233 GLY B N 1
ATOM 5638 C CA . GLY B 1 233 ? 10.133 2.377 22.609 1 86.38 233 GLY B CA 1
ATOM 5639 C C . GLY B 1 233 ? 9.711 1.403 21.531 1 86.38 233 GLY B C 1
ATOM 5640 O O . GLY B 1 233 ? 8.609 0.852 21.578 1 86.38 233 GLY B O 1
ATOM 5641 N N . PHE B 1 234 ? 10.641 1.183 20.656 1 87.25 234 PHE B N 1
ATOM 5642 C CA . PHE B 1 234 ? 10.375 0.251 19.562 1 87.25 234 PHE B CA 1
ATOM 5643 C C . PHE B 1 234 ? 10.156 -1.16 20.109 1 87.25 234 PHE B C 1
ATOM 5645 O O . PHE B 1 234 ? 9.172 -1.815 19.766 1 87.25 234 PHE B O 1
ATOM 5652 N N . GLY B 1 235 ? 11.078 -1.559 20.922 1 89 235 GLY B N 1
ATOM 5653 C CA . GLY B 1 235 ? 10.984 -2.904 21.469 1 89 235 GLY B CA 1
ATOM 5654 C C . GLY B 1 235 ? 9.68 -3.156 22.203 1 89 235 GLY B C 1
ATOM 5655 O O . GLY B 1 235 ? 9.008 -4.156 21.953 1 89 235 GLY B O 1
ATOM 5656 N N . ALA B 1 236 ? 9.312 -2.24 23.031 1 91.5 236 ALA B N 1
ATOM 5657 C CA . ALA B 1 236 ? 8.117 -2.395 23.859 1 91.5 236 ALA B CA 1
ATOM 5658 C C . ALA B 1 236 ? 6.859 -2.451 23 1 91.5 236 ALA B C 1
ATOM 5660 O O . ALA B 1 236 ? 5.996 -3.309 23.203 1 91.5 236 ALA B O 1
ATOM 5661 N N . LEU B 1 237 ? 6.773 -1.577 22.078 1 92.25 237 LEU B N 1
ATOM 5662 C CA . LEU B 1 237 ? 5.562 -1.502 21.266 1 92.25 237 LEU B CA 1
ATOM 5663 C C . LEU B 1 237 ? 5.488 -2.672 20.281 1 92.25 237 LEU B C 1
ATOM 5665 O O . LEU B 1 237 ? 4.406 -3.211 20.047 1 92.25 237 LEU B O 1
ATOM 5669 N N . LEU B 1 238 ? 6.613 -3.07 19.734 1 92.19 238 LEU B N 1
ATOM 5670 C CA . LEU B 1 238 ? 6.617 -4.211 18.828 1 92.19 238 LEU B CA 1
ATOM 5671 C C . LEU B 1 238 ? 6.219 -5.488 19.562 1 92.19 238 LEU B C 1
ATOM 5673 O O . LEU B 1 238 ? 5.508 -6.332 19 1 92.19 238 LEU B O 1
ATOM 5677 N N . ARG B 1 239 ? 6.691 -5.641 20.75 1 90.94 239 ARG B N 1
ATOM 5678 C CA . ARG B 1 239 ? 6.273 -6.77 21.578 1 90.94 239 ARG B CA 1
ATOM 5679 C C . ARG B 1 239 ? 4.793 -6.676 21.922 1 90.94 239 ARG B C 1
ATOM 5681 O O . ARG B 1 239 ? 4.066 -7.672 21.844 1 90.94 239 ARG B O 1
ATOM 5688 N N . TYR B 1 240 ? 4.352 -5.48 22.234 1 92.69 240 TYR B N 1
ATOM 5689 C CA . TYR B 1 240 ? 2.949 -5.266 22.578 1 92.69 240 TYR B CA 1
ATOM 5690 C C . TYR B 1 240 ? 2.037 -5.68 21.438 1 92.69 240 TYR B C 1
ATOM 5692 O O . TYR B 1 240 ? 1.004 -6.316 21.656 1 92.69 240 TYR B O 1
ATOM 5700 N N . PHE B 1 241 ? 2.438 -5.332 20.266 1 91.44 241 PHE B N 1
ATOM 5701 C CA . PHE B 1 241 ? 1.61 -5.633 19.109 1 91.44 241 PHE B CA 1
ATOM 5702 C C . PHE B 1 241 ? 1.857 -7.055 18.625 1 91.44 241 PHE B C 1
ATOM 5704 O O . PHE B 1 241 ? 1.354 -7.453 17.562 1 91.44 241 PHE B O 1
ATOM 5711 N N . ASN B 1 242 ? 2.684 -7.77 19.25 1 88.12 242 ASN B N 1
ATOM 5712 C CA . ASN B 1 242 ? 2.928 -9.188 19 1 88.12 242 ASN B CA 1
ATOM 5713 C C . ASN B 1 242 ? 3.406 -9.43 17.562 1 88.12 242 ASN B C 1
ATOM 5715 O O . ASN B 1 242 ? 2.857 -10.273 16.859 1 88.12 242 ASN B O 1
ATOM 5719 N N . THR B 1 243 ? 4.426 -8.734 17.141 1 88.94 243 THR B N 1
ATOM 5720 C CA . THR B 1 243 ? 4.965 -8.836 15.789 1 88.94 243 THR B CA 1
ATOM 5721 C C . THR B 1 243 ? 5.957 -9.992 15.68 1 88.94 243 THR B C 1
ATOM 5723 O O . THR B 1 243 ? 6.336 -10.391 14.578 1 88.94 243 THR B O 1
ATOM 5726 N N . GLY B 1 244 ? 6.352 -10.523 16.797 1 88.38 244 GLY B N 1
ATOM 5727 C CA . GLY B 1 244 ? 7.418 -11.508 16.844 1 88.38 244 GLY B CA 1
ATOM 5728 C C . GLY B 1 244 ? 8.789 -10.898 17.031 1 88.38 244 GLY B C 1
ATOM 5729 O O . GLY B 1 244 ? 9.766 -11.609 17.281 1 88.38 244 GLY B O 1
ATOM 5730 N N . VAL B 1 245 ? 8.938 -9.57 16.953 1 90.88 245 VAL B N 1
ATOM 5731 C CA . VAL B 1 245 ? 10.188 -8.852 17.172 1 90.88 245 VAL B CA 1
ATOM 5732 C C . VAL B 1 245 ? 10.422 -8.633 18.656 1 90.88 245 VAL B C 1
ATOM 5734 O O . VAL B 1 245 ? 9.539 -8.141 19.359 1 90.88 245 VAL B O 1
ATOM 5737 N N . ASP B 1 246 ? 11.547 -8.969 19.078 1 90.81 246 ASP B N 1
ATOM 5738 C CA . ASP B 1 246 ? 11.875 -8.852 20.5 1 90.81 246 ASP B CA 1
ATOM 5739 C C . ASP B 1 246 ? 12.477 -7.48 20.812 1 90.81 246 ASP B C 1
ATOM 5741 O O . ASP B 1 246 ? 12.164 -6.879 21.844 1 90.81 246 ASP B O 1
ATOM 5745 N N . SER B 1 247 ? 13.32 -7.094 20.016 1 91.81 247 SER B N 1
ATOM 5746 C CA . SER B 1 247 ? 14 -5.812 20.172 1 91.81 247 SER B CA 1
ATOM 5747 C C . SER B 1 247 ? 14.586 -5.336 18.859 1 91.81 247 SER B C 1
ATOM 5749 O O . SER B 1 247 ? 14.406 -5.984 17.812 1 91.81 247 SER B O 1
ATOM 5751 N N . VAL B 1 248 ? 15.07 -4.133 18.891 1 91.62 248 VAL B N 1
ATOM 5752 C CA . VAL B 1 248 ? 15.695 -3.594 17.688 1 91.62 248 VAL B CA 1
ATOM 5753 C C . VAL B 1 248 ? 17.172 -3.289 17.953 1 91.62 248 VAL B C 1
ATOM 5755 O O . VAL B 1 248 ? 17.547 -3.02 19.094 1 91.62 248 VAL B O 1
ATOM 5758 N N . LYS B 1 249 ? 17.938 -3.432 17 1 91.5 249 LYS B N 1
ATOM 5759 C CA . LYS B 1 249 ? 19.359 -3.084 17.031 1 91.5 249 LYS B CA 1
ATOM 5760 C C . LYS B 1 249 ? 19.703 -2.025 15.984 1 91.5 249 LYS B C 1
ATOM 5762 O O . LYS B 1 249 ? 19.172 -2.055 14.875 1 91.5 249 LYS B O 1
ATOM 5767 N N . LEU B 1 250 ? 20.547 -1.096 16.391 1 88.5 250 LEU B N 1
ATOM 5768 C CA . LEU B 1 250 ? 21.016 -0.046 15.484 1 88.5 250 LEU B CA 1
ATOM 5769 C C . LEU B 1 250 ? 22.469 -0.248 15.109 1 88.5 250 LEU B C 1
ATOM 5771 O O . LEU B 1 250 ? 23.344 -0.331 15.992 1 88.5 250 LEU B O 1
ATOM 5775 N N . ILE B 1 251 ? 22.688 -0.363 13.836 1 90.31 251 ILE B N 1
ATOM 5776 C CA . ILE B 1 251 ? 24.047 -0.571 13.344 1 90.31 251 ILE B CA 1
ATOM 5777 C C . ILE B 1 251 ? 24.5 0.665 12.57 1 90.31 251 ILE B C 1
ATOM 5779 O O . ILE B 1 251 ? 23.859 1.08 11.609 1 90.31 251 ILE B O 1
ATOM 5783 N N . GLU B 1 252 ? 25.641 1.151 12.969 1 90.25 252 GLU B N 1
ATOM 5784 C CA . GLU B 1 252 ? 26.172 2.326 12.281 1 90.25 252 GLU B CA 1
ATOM 5785 C C . GLU B 1 252 ? 26.609 1.988 10.859 1 90.25 252 GLU B C 1
ATOM 5787 O O . GLU B 1 252 ? 27.234 0.949 10.625 1 90.25 252 GLU B O 1
ATOM 5792 N N . VAL B 1 253 ? 26.125 2.795 9.977 1 91.06 253 VAL B N 1
ATOM 5793 C CA . VAL B 1 253 ? 26.5 2.602 8.586 1 91.06 253 VAL B CA 1
ATOM 5794 C C . VAL B 1 253 ? 26.984 3.926 7.992 1 91.06 253 VAL B C 1
ATOM 5796 O O . VAL B 1 253 ? 26.703 4.996 8.539 1 91.06 253 VAL B O 1
ATOM 5799 N N . GLN B 1 254 ? 27.734 3.811 6.918 1 89.25 254 GLN B N 1
ATOM 5800 C CA . GLN B 1 254 ? 28.172 5.004 6.203 1 89.25 254 GLN B CA 1
ATOM 5801 C C . GLN B 1 254 ? 27.109 5.473 5.211 1 89.25 254 GLN B C 1
ATOM 5803 O O . GLN B 1 254 ? 26.859 4.797 4.211 1 89.25 254 GLN B O 1
ATOM 5808 N N . PHE B 1 255 ? 26.578 6.578 5.453 1 87.56 255 PHE B N 1
ATOM 5809 C CA . PHE B 1 255 ? 25.469 7.113 4.676 1 87.56 255 PHE B CA 1
ATOM 5810 C C . PHE B 1 255 ? 25.844 7.23 3.205 1 87.56 255 PHE B C 1
ATOM 5812 O O . PHE B 1 255 ? 25.031 6.914 2.328 1 87.56 255 PHE B O 1
ATOM 5819 N N . GLU B 1 256 ? 27.047 7.586 2.912 1 83.31 256 GLU B N 1
ATOM 5820 C CA . GLU B 1 256 ? 27.5 7.836 1.55 1 83.31 256 GLU B CA 1
ATOM 5821 C C . GLU B 1 256 ? 27.609 6.535 0.755 1 83.31 256 GLU B C 1
ATOM 5823 O O . GLU B 1 256 ? 27.578 6.551 -0.477 1 83.31 256 GLU B O 1
ATOM 5828 N N . LYS B 1 257 ? 27.641 5.445 1.469 1 85.44 257 LYS B N 1
ATOM 5829 C CA . LYS B 1 257 ? 27.844 4.16 0.805 1 85.44 257 LYS B CA 1
ATOM 5830 C C . LYS B 1 257 ? 26.531 3.441 0.558 1 85.44 257 LYS B C 1
ATOM 5832 O O . LYS B 1 257 ? 26.5 2.348 -0.009 1 85.44 257 LYS B O 1
ATOM 5837 N N . LEU B 1 258 ? 25.469 4 0.901 1 85.06 258 LEU B N 1
ATOM 5838 C CA . LEU B 1 258 ? 24.188 3.322 0.809 1 85.06 258 LEU B CA 1
ATOM 5839 C C . LEU B 1 258 ? 23.656 3.361 -0.62 1 85.06 258 LEU B C 1
ATOM 5841 O O . LEU B 1 258 ? 22.75 2.6 -0.969 1 85.06 258 LEU B O 1
ATOM 5845 N N . GLY B 1 259 ? 24.234 4.176 -1.447 1 81.81 259 GLY B N 1
ATOM 5846 C CA . GLY B 1 259 ? 23.797 4.246 -2.832 1 81.81 259 GLY B CA 1
ATOM 5847 C C . GLY B 1 259 ? 22.531 5.062 -3.016 1 81.81 259 GLY B C 1
ATOM 5848 O O . GLY B 1 259 ? 21.766 4.824 -3.947 1 81.81 259 GLY B O 1
ATOM 5849 N N . ILE B 1 260 ? 22.312 5.969 -2.146 1 83.56 260 ILE B N 1
ATOM 5850 C CA . ILE B 1 260 ? 21.141 6.84 -2.234 1 83.56 260 ILE B CA 1
ATOM 5851 C C . ILE B 1 260 ? 21.359 7.887 -3.322 1 83.56 260 ILE B C 1
ATOM 5853 O O . ILE B 1 260 ? 22.438 8.492 -3.404 1 83.56 260 ILE B O 1
ATOM 5857 N N . PRO B 1 261 ? 20.266 8.055 -4.129 1 78.94 261 PRO B N 1
ATOM 5858 C CA . PRO B 1 261 ? 20.406 9.078 -5.168 1 78.94 261 PRO B CA 1
ATOM 5859 C C . PRO B 1 261 ? 20.781 10.445 -4.605 1 78.94 261 PRO B C 1
ATOM 5861 O O . PRO B 1 261 ? 20.312 10.82 -3.523 1 78.94 261 PRO B O 1
ATOM 5864 N N . GLN B 1 262 ? 21.484 11.195 -5.34 1 78.88 262 GLN B N 1
ATOM 5865 C CA . GLN B 1 262 ? 22.047 12.469 -4.891 1 78.88 262 GLN B CA 1
ATOM 5866 C C . GLN B 1 262 ? 20.938 13.469 -4.57 1 78.88 262 GLN B C 1
ATOM 5868 O O . GLN B 1 262 ? 21.031 14.211 -3.594 1 78.88 262 GLN B O 1
ATOM 5873 N N . ASP B 1 263 ? 19.938 13.43 -5.398 1 76.06 263 ASP B N 1
ATOM 5874 C CA . ASP B 1 263 ? 18.828 14.367 -5.188 1 76.06 263 ASP B CA 1
ATOM 5875 C C . ASP B 1 263 ? 18.156 14.125 -3.838 1 76.06 263 ASP B C 1
ATOM 5877 O O . ASP B 1 263 ? 17.828 15.078 -3.123 1 76.06 263 ASP B O 1
ATOM 5881 N N . LEU B 1 264 ? 18.094 12.922 -3.549 1 79.12 264 LEU B N 1
ATOM 5882 C CA . LEU B 1 264 ? 17.469 12.57 -2.273 1 79.12 264 LEU B CA 1
ATOM 5883 C C . LEU B 1 264 ? 18.391 12.922 -1.109 1 79.12 264 LEU B C 1
ATOM 5885 O O . LEU B 1 264 ? 17.938 13.383 -0.064 1 79.12 264 LEU B O 1
ATOM 5889 N N . GLN B 1 265 ? 19.641 12.719 -1.258 1 81.25 265 GLN B N 1
ATOM 5890 C CA . GLN B 1 265 ? 20.609 13.07 -0.221 1 81.25 265 GLN B CA 1
ATOM 5891 C C . GLN B 1 265 ? 20.547 14.562 0.089 1 81.25 265 GLN B C 1
ATOM 5893 O O . GLN B 1 265 ? 20.562 14.961 1.256 1 81.25 265 GLN B O 1
ATOM 5898 N N . ARG B 1 266 ? 20.469 15.32 -0.895 1 76.75 266 ARG B N 1
ATOM 5899 C CA . ARG B 1 266 ? 20.422 16.766 -0.734 1 76.75 266 ARG B CA 1
ATOM 5900 C C . ARG B 1 266 ? 19.141 17.188 -0.027 1 76.75 266 ARG B C 1
ATOM 5902 O O . ARG B 1 266 ? 19.156 18.062 0.839 1 76.75 266 ARG B O 1
ATOM 5909 N N . ALA B 1 267 ? 18.094 16.547 -0.429 1 74.88 267 ALA B N 1
ATOM 5910 C CA . ALA B 1 267 ? 16.812 16.859 0.186 1 74.88 267 ALA B CA 1
ATOM 5911 C C . ALA B 1 267 ? 16.828 16.547 1.679 1 74.88 267 ALA B C 1
ATOM 5913 O O . ALA B 1 267 ? 16.328 17.328 2.49 1 74.88 267 ALA B O 1
ATOM 5914 N N . ILE B 1 268 ? 17.422 15.477 1.951 1 79.81 268 ILE B N 1
ATOM 5915 C CA . ILE B 1 268 ? 17.5 15.039 3.34 1 79.81 268 ILE B CA 1
ATOM 5916 C C . ILE B 1 268 ? 18.359 16.016 4.145 1 79.81 268 ILE B C 1
ATOM 5918 O O . ILE B 1 268 ? 17.969 16.422 5.242 1 79.81 268 ILE B O 1
ATOM 5922 N N . LYS B 1 269 ? 19.438 16.375 3.598 1 77.44 269 LYS B N 1
ATOM 5923 C CA . LYS B 1 269 ? 20.328 17.312 4.285 1 77.44 269 LYS B CA 1
ATOM 5924 C C . LYS B 1 269 ? 19.641 18.656 4.504 1 77.44 269 LYS B C 1
ATOM 5926 O O . LYS B 1 269 ? 19.75 19.25 5.582 1 77.44 269 LYS B O 1
ATOM 5931 N N . ALA B 1 270 ? 18.969 19.078 3.535 1 72.25 270 ALA B N 1
ATOM 5932 C CA . ALA B 1 270 ? 18.266 20.344 3.627 1 72.25 270 ALA B CA 1
ATOM 5933 C C . ALA B 1 270 ? 17.188 20.297 4.707 1 72.25 270 ALA B C 1
ATOM 5935 O O . ALA B 1 270 ? 17.016 21.25 5.473 1 72.25 270 ALA B O 1
ATOM 5936 N N . ASP B 1 271 ? 16.562 19.203 4.746 1 73.38 271 ASP B N 1
ATOM 5937 C CA . ASP B 1 271 ? 15.477 19.031 5.707 1 73.38 271 ASP B CA 1
ATOM 5938 C C . ASP B 1 271 ? 16.016 18.984 7.137 1 73.38 271 ASP B C 1
ATOM 5940 O O . ASP B 1 271 ? 15.469 19.625 8.031 1 73.38 271 ASP B O 1
ATOM 5944 N N . LEU B 1 272 ? 17.062 18.266 7.285 1 75.25 272 LEU B N 1
ATOM 5945 C CA . LEU B 1 272 ? 17.625 18.094 8.617 1 75.25 272 LEU B CA 1
ATOM 5946 C C . LEU B 1 272 ? 18.266 19.375 9.117 1 75.25 272 LEU B C 1
ATOM 5948 O O . LEU B 1 272 ? 18.297 19.641 10.32 1 75.25 272 LEU B O 1
ATOM 5952 N N . SER B 1 273 ? 18.672 20.156 8.203 1 72.75 273 SER B N 1
ATOM 5953 C CA . SER B 1 273 ? 19.328 21.406 8.578 1 72.75 273 SER B CA 1
ATOM 5954 C C . SER B 1 273 ? 18.312 22.438 9.062 1 72.75 273 SER B C 1
ATOM 5956 O O . SER B 1 273 ? 18.672 23.375 9.781 1 72.75 273 SER B O 1
ATOM 5958 N N . LYS B 1 274 ? 17.141 22.344 8.633 1 64.44 274 LYS B N 1
ATOM 5959 C CA . LYS B 1 274 ? 16.125 23.312 8.992 1 64.44 274 LYS B CA 1
ATOM 5960 C C . LYS B 1 274 ? 15.633 23.094 10.422 1 64.44 274 LYS B C 1
ATOM 5962 O O . LYS B 1 274 ? 15.055 24 11.031 1 64.44 274 LYS B O 1
ATOM 5967 N N . SER B 1 275 ? 15.797 21.875 10.859 1 58.56 275 SER B N 1
ATOM 5968 C CA . SER B 1 275 ? 15.312 21.594 12.211 1 58.56 275 SER B CA 1
ATOM 5969 C C . SER B 1 275 ? 16.188 22.266 13.258 1 58.56 275 SER B C 1
ATOM 5971 O O . SER B 1 275 ? 17.406 22.312 13.117 1 58.56 275 SER B O 1
ATOM 5973 N N . ASN B 1 276 ? 15.656 23.359 13.812 1 54 276 ASN B N 1
ATOM 5974 C CA . ASN B 1 276 ? 16.344 24.156 14.82 1 54 276 ASN B CA 1
ATOM 5975 C C . ASN B 1 276 ? 16.844 23.281 15.969 1 54 276 ASN B C 1
ATOM 5977 O O . ASN B 1 276 ? 17.375 23.797 16.969 1 54 276 ASN B O 1
ATOM 5981 N N . THR B 1 277 ? 16.438 22.078 15.898 1 52.34 277 THR B N 1
ATOM 5982 C CA . THR B 1 277 ? 16.844 21.328 17.078 1 52.34 277 THR B CA 1
ATOM 5983 C C . THR B 1 277 ? 18.203 20.641 16.844 1 52.34 277 THR B C 1
ATOM 5985 O O . THR B 1 277 ? 18.562 20.344 15.703 1 52.34 277 THR B O 1
ATOM 5988 N N . ASP B 1 278 ? 19.156 20.844 17.766 1 51.75 278 ASP B N 1
ATOM 5989 C CA . ASP B 1 278 ? 20.5 20.25 17.797 1 51.75 278 ASP B CA 1
ATOM 5990 C C . ASP B 1 278 ? 20.5 18.844 17.203 1 51.75 278 ASP B C 1
ATOM 5992 O O . ASP B 1 278 ? 21.547 18.312 16.859 1 51.75 278 ASP B O 1
ATOM 5996 N N . GLU B 1 279 ? 19.391 18.203 17.172 1 52.41 279 GLU B N 1
ATOM 5997 C CA . GLU B 1 279 ? 19.438 16.844 16.656 1 52.41 279 GLU B CA 1
ATOM 5998 C C . GLU B 1 279 ? 18.25 16.562 15.727 1 52.41 279 GLU B C 1
ATOM 6000 O O . GLU B 1 279 ? 17.172 16.219 16.188 1 52.41 279 GLU B O 1
ATOM 6005 N N . ALA B 1 280 ? 18.375 17.031 14.438 1 61.75 280 ALA B N 1
ATOM 6006 C CA . ALA B 1 280 ? 17.375 16.719 13.43 1 61.75 280 ALA B CA 1
ATOM 6007 C C . ALA B 1 280 ? 17.438 15.242 13.055 1 61.75 280 ALA B C 1
ATOM 6009 O O . ALA B 1 280 ? 18.516 14.672 12.898 1 61.75 280 ALA B O 1
ATOM 6010 N N . PHE B 1 281 ? 16.375 14.539 13.281 1 71.19 281 PHE B N 1
ATOM 6011 C CA . PHE B 1 281 ? 16.328 13.109 13.023 1 71.19 281 PHE B CA 1
ATOM 6012 C C . PHE B 1 281 ? 15.281 12.789 11.953 1 71.19 281 PHE B C 1
ATOM 6014 O O . PHE B 1 281 ? 14.328 13.547 11.758 1 71.19 281 PHE B O 1
ATOM 6021 N N . GLY B 1 282 ? 15.703 11.836 11.156 1 75.19 282 GLY B N 1
ATOM 6022 C CA . GLY B 1 282 ? 14.758 11.336 10.164 1 75.19 282 GLY B CA 1
ATOM 6023 C C . GLY B 1 282 ? 14.875 9.836 9.945 1 75.19 282 GLY B C 1
ATOM 6024 O O . GLY B 1 282 ? 15.805 9.195 10.438 1 75.19 282 GLY B O 1
ATOM 6025 N N . ALA B 1 283 ? 13.844 9.25 9.438 1 77.94 283 ALA B N 1
ATOM 6026 C CA . ALA B 1 283 ? 13.844 7.844 9.039 1 77.94 283 ALA B CA 1
ATOM 6027 C C . ALA B 1 283 ? 13.773 7.707 7.52 1 77.94 283 ALA B C 1
ATOM 6029 O O . ALA B 1 283 ? 12.977 8.383 6.863 1 77.94 283 ALA B O 1
ATOM 6030 N N . LEU B 1 284 ? 14.719 6.953 7.039 1 82.75 284 LEU B N 1
ATOM 6031 C CA . LEU B 1 284 ? 14.797 6.738 5.598 1 82.75 284 LEU B CA 1
ATOM 6032 C C . LEU B 1 284 ? 14.602 5.266 5.258 1 82.75 284 LEU B C 1
ATOM 6034 O O . LEU B 1 284 ? 15.297 4.402 5.797 1 82.75 284 LEU B O 1
ATOM 6038 N N . ARG B 1 285 ? 13.625 5.035 4.453 1 82.44 285 ARG B N 1
ATOM 6039 C CA . ARG B 1 285 ? 13.461 3.699 3.889 1 82.44 285 ARG B CA 1
ATOM 6040 C C . ARG B 1 285 ? 14.109 3.602 2.512 1 82.44 285 ARG B C 1
ATOM 6042 O O . ARG B 1 285 ? 13.766 4.359 1.602 1 82.44 285 ARG B O 1
ATOM 6049 N N . PHE B 1 286 ? 15.047 2.729 2.43 1 81.56 286 PHE B N 1
ATOM 6050 C CA . PHE B 1 286 ? 15.742 2.559 1.16 1 81.56 286 PHE B CA 1
ATOM 6051 C C . PHE B 1 286 ? 16.203 1.117 0.985 1 81.56 286 PHE B C 1
ATOM 6053 O O . PHE B 1 286 ? 16.828 0.544 1.887 1 81.56 286 PHE B O 1
ATOM 6060 N N . ASP B 1 287 ? 15.906 0.549 -0.199 1 77.75 287 ASP B N 1
ATOM 6061 C CA . ASP B 1 287 ? 16.328 -0.804 -0.548 1 77.75 287 ASP B CA 1
ATOM 6062 C C . ASP B 1 287 ? 15.891 -1.808 0.517 1 77.75 287 ASP B C 1
ATOM 6064 O O . ASP B 1 287 ? 16.719 -2.561 1.041 1 77.75 287 ASP B O 1
ATOM 6068 N N . ASP B 1 288 ? 14.664 -1.732 0.979 1 77.81 288 ASP B N 1
ATOM 6069 C CA . ASP B 1 288 ? 14.016 -2.637 1.921 1 77.81 288 ASP B CA 1
ATOM 6070 C C . ASP B 1 288 ? 14.68 -2.568 3.295 1 77.81 288 ASP B C 1
ATOM 6072 O O . ASP B 1 288 ? 14.734 -3.568 4.016 1 77.81 288 ASP B O 1
ATOM 6076 N N . ASN B 1 289 ? 15.375 -1.475 3.531 1 86.25 289 ASN B N 1
ATOM 6077 C CA . ASN B 1 289 ? 15.977 -1.216 4.836 1 86.25 289 ASN B CA 1
ATOM 6078 C C . ASN B 1 289 ? 15.469 0.092 5.438 1 86.25 289 ASN B C 1
ATOM 6080 O O . ASN B 1 289 ? 14.938 0.945 4.723 1 86.25 289 ASN B O 1
ATOM 6084 N N . LEU B 1 290 ? 15.562 0.171 6.715 1 84.69 290 LEU B N 1
ATOM 6085 C CA . LEU B 1 290 ? 15.227 1.396 7.434 1 84.69 290 LEU B CA 1
ATOM 6086 C C . LEU B 1 290 ? 16.469 1.994 8.094 1 84.69 290 LEU B C 1
ATOM 6088 O O . LEU B 1 290 ? 17.203 1.293 8.789 1 84.69 290 LEU B O 1
ATOM 6092 N N . TYR B 1 291 ? 16.672 3.209 7.805 1 85.31 291 TYR B N 1
ATOM 6093 C CA . TYR B 1 291 ? 17.797 3.928 8.367 1 85.31 291 TYR B CA 1
ATOM 6094 C C . TYR B 1 291 ? 17.328 5.102 9.219 1 85.31 291 TYR B C 1
ATOM 6096 O O . TYR B 1 291 ? 16.422 5.84 8.828 1 85.31 291 TYR B O 1
ATOM 6104 N N . LEU B 1 292 ? 17.875 5.156 10.336 1 82.25 292 LEU B N 1
ATOM 6105 C CA . LEU B 1 292 ? 17.719 6.367 11.141 1 82.25 292 LEU B CA 1
ATOM 6106 C C . LEU B 1 292 ? 18.859 7.348 10.859 1 82.25 292 LEU B C 1
ATOM 6108 O O . LEU B 1 292 ? 20.031 6.984 10.938 1 82.25 292 LEU B O 1
ATOM 6112 N N . ILE B 1 293 ? 18.453 8.523 10.445 1 83.25 293 ILE B N 1
ATOM 6113 C CA . ILE B 1 293 ? 19.453 9.492 9.992 1 83.25 293 ILE B CA 1
ATOM 6114 C C . ILE B 1 293 ? 19.422 10.719 10.906 1 83.25 293 ILE B C 1
ATOM 6116 O O . ILE B 1 293 ? 18.359 11.148 11.344 1 83.25 293 ILE B O 1
ATOM 6120 N N . ASN B 1 294 ? 20.547 11.211 11.25 1 80.69 294 ASN B N 1
ATOM 6121 C CA . ASN B 1 294 ? 20.656 12.445 12.016 1 80.69 294 ASN B CA 1
ATOM 6122 C C . ASN B 1 294 ? 21.812 13.312 11.508 1 80.69 294 ASN B C 1
ATOM 6124 O O . ASN B 1 294 ? 22.703 12.82 10.812 1 80.69 294 ASN B O 1
ATOM 6128 N N . LEU B 1 295 ? 21.641 14.57 11.695 1 79.19 295 LEU B N 1
ATOM 6129 C CA . LEU B 1 295 ? 22.672 15.523 11.336 1 79.19 295 LEU B CA 1
ATOM 6130 C C . LEU B 1 295 ? 23.5 15.922 12.555 1 79.19 295 LEU B C 1
ATOM 6132 O O . LEU B 1 295 ? 22.969 16.484 13.508 1 79.19 295 LEU B O 1
ATOM 6136 N N . ILE B 1 296 ? 24.766 15.461 12.57 1 75.75 296 ILE B N 1
ATOM 6137 C CA . ILE B 1 296 ? 25.688 15.805 13.648 1 75.75 296 ILE B CA 1
ATOM 6138 C C . ILE B 1 296 ? 26.922 16.516 13.07 1 75.75 296 ILE B C 1
ATOM 6140 O O . ILE B 1 296 ? 27.625 15.945 12.234 1 75.75 296 ILE B O 1
ATOM 6144 N N . ASP B 1 297 ? 27.203 17.656 13.555 1 77.69 297 ASP B N 1
ATOM 6145 C CA . ASP B 1 297 ? 28.344 18.438 13.133 1 77.69 297 ASP B CA 1
ATOM 6146 C C . ASP B 1 297 ? 28.375 18.609 11.617 1 77.69 297 ASP B C 1
ATOM 6148 O O . ASP B 1 297 ? 29.422 18.406 10.984 1 77.69 297 ASP B O 1
ATOM 6152 N N . GLY B 1 298 ? 27.203 18.766 11.008 1 76 298 GLY B N 1
ATOM 6153 C CA . GLY B 1 298 ? 27.094 19.031 9.586 1 76 298 GLY B CA 1
ATOM 6154 C C . GLY B 1 298 ? 27.172 17.781 8.734 1 76 298 GLY B C 1
ATOM 6155 O O . GLY B 1 298 ? 27.094 17.859 7.504 1 76 298 GLY B O 1
ATOM 6156 N N . GLU B 1 299 ? 27.344 16.719 9.414 1 81.88 299 GLU B N 1
ATOM 6157 C CA . GLU B 1 299 ? 27.422 15.469 8.68 1 81.88 299 GLU B CA 1
ATOM 6158 C C . GLU B 1 299 ? 26.234 14.555 9 1 81.88 299 GLU B C 1
ATOM 6160 O O . GLU B 1 299 ? 25.781 14.5 10.141 1 81.88 299 GLU B O 1
ATOM 6165 N N . ILE B 1 300 ? 25.844 13.891 7.93 1 84.19 300 ILE B N 1
ATOM 6166 C CA . ILE B 1 300 ? 24.734 12.977 8.117 1 84.19 300 ILE B CA 1
ATOM 6167 C C . ILE B 1 300 ? 25.25 11.641 8.656 1 84.19 300 ILE B C 1
ATOM 6169 O O . ILE B 1 300 ? 26.172 11.047 8.086 1 84.19 300 ILE B O 1
ATOM 6173 N N . LYS B 1 301 ? 24.781 11.266 9.773 1 85.94 301 LYS B N 1
ATOM 6174 C CA . LYS B 1 301 ? 25.031 9.938 10.32 1 85.94 301 LYS B CA 1
ATOM 6175 C C . LYS B 1 301 ? 23.812 9.039 10.141 1 85.94 301 LYS B C 1
ATOM 6177 O O . LYS B 1 301 ? 22.672 9.484 10.258 1 85.94 301 LYS B O 1
ATOM 6182 N N . ALA B 1 302 ? 24.109 7.793 9.781 1 88.25 302 ALA B N 1
ATOM 6183 C CA . ALA B 1 302 ? 23.016 6.855 9.531 1 88.25 302 ALA B CA 1
ATOM 6184 C C . ALA B 1 302 ? 23.188 5.57 10.328 1 88.25 302 ALA B C 1
ATOM 6186 O O . ALA B 1 302 ? 24.312 5.07 10.469 1 88.25 302 ALA B O 1
ATOM 6187 N N . LYS B 1 303 ? 22.172 5.137 10.883 1 88.44 303 LYS B N 1
ATOM 6188 C CA . LYS B 1 303 ? 22.125 3.842 11.562 1 88.44 303 LYS B CA 1
ATOM 6189 C C . LYS B 1 303 ? 21.062 2.939 10.938 1 88.44 303 LYS B C 1
ATOM 6191 O O . LYS B 1 303 ? 19.922 3.354 10.766 1 88.44 303 LYS B O 1
ATOM 6196 N N . LYS B 1 304 ? 21.516 1.781 10.641 1 89.94 304 LYS B N 1
ATOM 6197 C CA . LYS B 1 304 ? 20.578 0.79 10.109 1 89.94 304 LYS B CA 1
ATOM 6198 C C . LYS B 1 304 ? 19.812 0.094 11.234 1 89.94 304 LYS B C 1
ATOM 6200 O O . LYS B 1 304 ? 20.422 -0.36 12.211 1 89.94 304 LYS B O 1
ATOM 6205 N N . LEU B 1 305 ? 18.531 0.058 11.055 1 88.62 305 LEU B N 1
ATOM 6206 C CA . LEU B 1 305 ? 17.703 -0.603 12.055 1 88.62 305 LEU B CA 1
ATOM 6207 C C . LEU B 1 305 ? 17.516 -2.076 11.719 1 88.62 305 LEU B C 1
ATOM 6209 O O . LEU B 1 305 ? 17.109 -2.414 10.602 1 88.62 305 LEU B O 1
ATOM 6213 N N . MET B 1 306 ? 17.875 -2.918 12.672 1 93.12 306 MET B N 1
ATOM 6214 C CA . MET B 1 306 ? 17.656 -4.359 12.555 1 93.12 306 MET B CA 1
ATOM 6215 C C . MET B 1 306 ? 16.703 -4.859 13.641 1 93.12 306 MET B C 1
ATOM 6217 O O . MET B 1 306 ? 16.672 -4.309 14.734 1 93.12 306 MET B O 1
ATOM 6221 N N . THR B 1 307 ? 15.961 -5.84 13.273 1 93.62 307 THR B N 1
ATOM 6222 C CA . THR B 1 307 ? 15.047 -6.422 14.258 1 93.62 307 THR B CA 1
ATOM 6223 C C . THR B 1 307 ? 15.625 -7.715 14.82 1 93.62 307 THR B C 1
ATOM 6225 O O . THR B 1 307 ? 16.281 -8.477 14.109 1 93.62 307 THR B O 1
ATOM 6228 N N . VAL B 1 308 ? 15.422 -7.902 16.062 1 93.75 308 VAL B N 1
ATOM 6229 C CA . VAL B 1 308 ? 15.922 -9.078 16.766 1 93.75 308 VAL B CA 1
ATOM 6230 C C . VAL B 1 308 ? 14.773 -10.031 17.078 1 93.75 308 VAL B C 1
ATOM 6232 O O . VAL B 1 308 ? 13.758 -9.625 17.641 1 93.75 308 VAL B O 1
ATOM 6235 N N . HIS B 1 309 ? 14.883 -11.242 16.625 1 92.75 309 HIS B N 1
ATOM 6236 C CA . HIS B 1 309 ? 13.922 -12.297 16.922 1 92.75 309 HIS B CA 1
ATOM 6237 C C . HIS B 1 309 ? 14.539 -13.383 17.797 1 92.75 309 HIS B C 1
ATOM 6239 O O . HIS B 1 309 ? 15.695 -13.766 17.594 1 92.75 309 HIS B O 1
ATOM 6245 N N . LYS B 1 310 ? 13.758 -13.867 18.734 1 89.81 310 LYS B N 1
ATOM 6246 C CA . LYS B 1 310 ? 14.227 -14.969 19.562 1 89.81 310 LYS B CA 1
ATOM 6247 C C . LYS B 1 310 ? 14.117 -16.297 18.828 1 89.81 310 LYS B C 1
ATOM 6249 O O . LYS B 1 310 ? 13.109 -16.562 18.156 1 89.81 310 LYS B O 1
ATOM 6254 N N . LYS B 1 311 ? 15.164 -17.078 18.875 1 88.69 311 LYS B N 1
ATOM 6255 C CA . LYS B 1 311 ? 15.141 -18.391 18.266 1 88.69 311 LYS B CA 1
ATOM 6256 C C . LYS B 1 311 ? 14.414 -19.406 19.141 1 88.69 311 LYS B C 1
ATOM 6258 O O . LYS B 1 311 ? 14.289 -19.188 20.359 1 88.69 311 LYS B O 1
ATOM 6263 N N . MET B 1 312 ? 14 -20.516 18.359 1 83.19 312 MET B N 1
ATOM 6264 C CA . MET B 1 312 ? 13.336 -21.594 19.078 1 83.19 312 MET B CA 1
ATOM 6265 C C . MET B 1 312 ? 14.289 -22.25 20.078 1 83.19 312 MET B C 1
ATOM 6267 O O . MET B 1 312 ? 15.438 -22.547 19.734 1 83.19 312 MET B O 1
ATOM 6271 N N . ASN B 1 313 ? 13.828 -22.578 21.297 1 68.81 313 ASN B N 1
ATOM 6272 C CA . ASN B 1 313 ? 14.492 -23.375 22.312 1 68.81 313 ASN B CA 1
ATOM 6273 C C . ASN B 1 313 ? 15.875 -22.828 22.656 1 68.81 313 ASN B C 1
ATOM 6275 O O . ASN B 1 313 ? 16.703 -23.516 23.234 1 68.81 313 ASN B O 1
ATOM 6279 N N . GLU B 1 314 ? 16.156 -21.641 22.094 1 63.88 314 GLU B N 1
ATOM 6280 C CA . GLU B 1 314 ? 17.547 -21.266 22.344 1 63.88 314 GLU B CA 1
ATOM 6281 C C . GLU B 1 314 ? 17.656 -19.844 22.906 1 63.88 314 GLU B C 1
ATOM 6283 O O . GLU B 1 314 ? 16.672 -19.109 22.906 1 63.88 314 GLU B O 1
ATOM 6288 N N . THR B 1 315 ? 18.578 -19.625 23.703 1 72.81 315 THR B N 1
ATOM 6289 C CA . THR B 1 315 ? 19.047 -18.328 24.188 1 72.81 315 THR B CA 1
ATOM 6290 C C . THR B 1 315 ? 19.547 -17.469 23.047 1 72.81 315 THR B C 1
ATOM 6292 O O . THR B 1 315 ? 19.812 -16.266 23.219 1 72.81 315 THR B O 1
ATOM 6295 N N . ASP B 1 316 ? 19.422 -18 21.859 1 85.88 316 ASP B N 1
ATOM 6296 C CA . ASP B 1 316 ? 20.016 -17.297 20.734 1 85.88 316 ASP B CA 1
ATOM 6297 C C . ASP B 1 316 ? 19 -16.391 20.047 1 85.88 316 ASP B C 1
ATOM 6299 O O . ASP B 1 316 ? 17.797 -16.547 20.25 1 85.88 316 ASP B O 1
ATOM 6303 N N . VAL B 1 317 ? 19.531 -15.414 19.422 1 89.88 317 VAL B N 1
ATOM 6304 C CA . VAL B 1 317 ? 18.703 -14.453 18.703 1 89.88 317 VAL B CA 1
ATOM 6305 C C . VAL B 1 317 ? 19.094 -14.445 17.234 1 89.88 317 VAL B C 1
ATOM 6307 O O . VAL B 1 317 ? 20.172 -14.914 16.859 1 89.88 317 VAL B O 1
ATOM 6310 N N . GLU B 1 318 ? 18.219 -14.141 16.422 1 91 318 GLU B N 1
ATOM 6311 C CA . GLU B 1 318 ? 18.438 -13.945 14.992 1 91 318 GLU B CA 1
ATOM 6312 C C . GLU B 1 318 ? 18.172 -12.508 14.586 1 91 318 GLU B C 1
ATOM 6314 O O . GLU B 1 318 ? 17.203 -11.898 15.039 1 91 318 GLU B O 1
ATOM 6319 N N . LEU B 1 319 ? 19.031 -11.992 13.742 1 91.31 319 LEU B N 1
ATOM 6320 C CA . LEU B 1 319 ? 18.859 -10.633 13.25 1 91.31 319 LEU B CA 1
ATOM 6321 C C . LEU B 1 319 ? 18.172 -10.633 11.883 1 91.31 319 LEU B C 1
ATOM 6323 O O . LEU B 1 319 ? 18.531 -11.422 11.008 1 91.31 319 LEU B O 1
ATOM 6327 N N . PHE B 1 320 ? 17.219 -9.797 11.789 1 92.06 320 PHE B N 1
ATOM 6328 C CA . PHE B 1 320 ? 16.5 -9.602 10.539 1 92.06 320 PHE B CA 1
ATOM 6329 C C . PHE B 1 320 ? 16.641 -8.172 10.039 1 92.06 320 PHE B C 1
ATOM 6331 O O . PHE B 1 320 ? 16.766 -7.242 10.836 1 92.06 320 PHE B O 1
ATOM 6338 N N . SER B 1 321 ? 16.641 -8.008 8.773 1 89.5 321 SER B N 1
ATOM 6339 C CA . SER B 1 321 ? 16.5 -6.684 8.164 1 89.5 321 SER B CA 1
ATOM 6340 C C . SER B 1 321 ? 15.039 -6.316 7.98 1 89.5 321 SER B C 1
ATOM 6342 O O . SER B 1 321 ? 14.148 -7.141 8.211 1 89.5 321 SER B O 1
ATOM 6344 N N . LEU B 1 322 ? 14.805 -5.109 7.605 1 86.62 322 LEU B N 1
ATOM 6345 C CA . LEU B 1 322 ? 13.43 -4.68 7.383 1 86.62 322 LEU B CA 1
ATOM 6346 C C . LEU B 1 322 ? 12.797 -5.457 6.23 1 86.62 322 LEU B C 1
ATOM 6348 O O . LEU B 1 322 ? 11.602 -5.746 6.254 1 86.62 322 LEU B O 1
ATOM 6352 N N . GLY B 1 323 ? 13.617 -5.84 5.359 1 86.75 323 GLY B N 1
ATOM 6353 C CA . GLY B 1 323 ? 13.141 -6.605 4.219 1 86.75 323 GLY B CA 1
ATOM 6354 C C . GLY B 1 323 ? 12.625 -7.98 4.598 1 86.75 323 GLY B C 1
ATOM 6355 O O . GLY B 1 323 ? 11.797 -8.562 3.889 1 86.75 323 GLY B O 1
ATOM 6356 N N . ASP B 1 324 ? 13.047 -8.422 5.723 1 89.56 324 ASP B N 1
ATOM 6357 C CA . ASP B 1 324 ? 12.648 -9.742 6.203 1 89.56 324 ASP B CA 1
ATOM 6358 C C . ASP B 1 324 ? 11.312 -9.672 6.949 1 89.56 324 ASP B C 1
ATOM 6360 O O . ASP B 1 324 ? 10.695 -10.703 7.215 1 89.56 324 ASP B O 1
ATOM 6364 N N . GLU B 1 325 ? 10.93 -8.469 7.199 1 90.88 325 GLU B N 1
ATOM 6365 C CA . GLU B 1 325 ? 9.719 -8.297 8 1 90.88 325 GLU B CA 1
ATOM 6366 C C . GLU B 1 325 ? 8.484 -8.156 7.117 1 90.88 325 GLU B C 1
ATOM 6368 O O . GLU B 1 325 ? 8.594 -7.785 5.945 1 90.88 325 GLU B O 1
ATOM 6373 N N . SER B 1 326 ? 7.375 -8.414 7.719 1 89.38 326 SER B N 1
ATOM 6374 C CA . SER B 1 326 ? 6.109 -8.258 7.012 1 89.38 326 SER B CA 1
ATOM 6375 C C . SER B 1 326 ? 5.816 -6.785 6.727 1 89.38 326 SER B C 1
ATOM 6377 O O . SER B 1 326 ? 6.375 -5.898 7.379 1 89.38 326 SER B O 1
ATOM 6379 N N . ASP B 1 327 ? 4.938 -6.547 5.809 1 87.62 327 ASP B N 1
ATOM 6380 C CA . ASP B 1 327 ? 4.531 -5.184 5.484 1 87.62 327 ASP B CA 1
ATOM 6381 C C . ASP B 1 327 ? 3.854 -4.516 6.68 1 87.62 327 ASP B C 1
ATOM 6383 O O . ASP B 1 327 ? 3.988 -3.305 6.879 1 87.62 327 ASP B O 1
ATOM 6387 N N . GLY B 1 328 ? 3.094 -5.293 7.441 1 89.56 328 GLY B N 1
ATOM 6388 C CA . GLY B 1 328 ? 2.492 -4.754 8.648 1 89.56 328 GLY B CA 1
ATOM 6389 C C . GLY B 1 328 ? 3.518 -4.281 9.664 1 89.56 328 GLY B C 1
ATOM 6390 O O . GLY B 1 328 ? 3.363 -3.209 10.258 1 89.56 328 GLY B O 1
ATOM 6391 N N . THR B 1 329 ? 4.512 -5.086 9.828 1 89.12 329 THR B N 1
ATOM 6392 C CA . THR B 1 329 ? 5.578 -4.711 10.742 1 89.12 329 THR B CA 1
ATOM 6393 C C . THR B 1 329 ? 6.316 -3.473 10.242 1 89.12 329 THR B C 1
ATOM 6395 O O . THR B 1 329 ? 6.629 -2.568 11.016 1 89.12 329 THR B O 1
ATOM 6398 N N . LYS B 1 330 ? 6.547 -3.471 9 1 87.75 330 LYS B N 1
ATOM 6399 C CA . LYS B 1 330 ? 7.176 -2.295 8.406 1 87.75 330 LYS B CA 1
ATOM 6400 C C . LYS B 1 330 ? 6.344 -1.04 8.656 1 87.75 330 LYS B C 1
ATOM 6402 O O . LYS B 1 330 ? 6.887 0.015 8.984 1 87.75 330 LYS B O 1
ATOM 6407 N N . ARG B 1 331 ? 5.078 -1.157 8.477 1 88.19 331 ARG B N 1
ATOM 6408 C CA . ARG B 1 331 ? 4.184 -0.025 8.688 1 88.19 331 ARG B CA 1
ATOM 6409 C C . ARG B 1 331 ? 4.195 0.417 10.148 1 88.19 331 ARG B C 1
ATOM 6411 O O . ARG B 1 331 ? 4.113 1.611 10.438 1 88.19 331 ARG B O 1
ATOM 6418 N N . LEU B 1 332 ? 4.312 -0.506 11.047 1 89.19 332 LEU B N 1
ATOM 6419 C CA . LEU B 1 332 ? 4.371 -0.183 12.469 1 89.19 332 LEU B CA 1
ATOM 6420 C C . LEU B 1 332 ? 5.598 0.668 12.781 1 89.19 332 LEU B C 1
ATOM 6422 O O . LEU B 1 332 ? 5.555 1.519 13.672 1 89.19 332 LEU B O 1
ATOM 6426 N N . PHE B 1 333 ? 6.645 0.43 12.055 1 85.38 333 PHE B N 1
ATOM 6427 C CA . PHE B 1 333 ? 7.84 1.24 12.25 1 85.38 333 PHE B CA 1
ATOM 6428 C C . PHE B 1 333 ? 7.562 2.705 11.93 1 85.38 333 PHE B C 1
ATOM 6430 O O . PHE B 1 333 ? 8.211 3.598 12.477 1 85.38 333 PHE B O 1
ATOM 6437 N N . ASP B 1 334 ? 6.586 2.945 11.117 1 81.69 334 ASP B N 1
ATOM 6438 C CA . ASP B 1 334 ? 6.145 4.309 10.844 1 81.69 334 ASP B CA 1
ATOM 6439 C C . ASP B 1 334 ? 5.285 4.848 11.984 1 81.69 334 ASP B C 1
ATOM 6441 O O . ASP B 1 334 ? 5.273 6.051 12.25 1 81.69 334 ASP B O 1
ATOM 6445 N N . TYR B 1 335 ? 4.586 3.955 12.617 1 88.94 335 TYR B N 1
ATOM 6446 C CA . TYR B 1 335 ? 3.557 4.395 13.555 1 88.94 335 TYR B CA 1
ATOM 6447 C C . TYR B 1 335 ? 4.098 4.43 14.977 1 88.94 335 TYR B C 1
ATOM 6449 O O . TYR B 1 335 ? 3.525 5.086 15.852 1 88.94 335 TYR B O 1
ATOM 6457 N N . ILE B 1 336 ? 5.152 3.695 15.195 1 87.81 336 ILE B N 1
ATOM 6458 C CA . ILE B 1 336 ? 5.688 3.693 16.562 1 87.81 336 ILE B CA 1
ATOM 6459 C C . ILE B 1 336 ? 6.129 5.102 16.938 1 87.81 336 ILE B C 1
ATOM 6461 O O . ILE B 1 336 ? 5.719 5.629 17.969 1 87.81 336 ILE B O 1
ATOM 6465 N N . PRO B 1 337 ? 6.922 5.789 16.062 1 83.38 337 PRO B N 1
ATOM 6466 C CA . PRO B 1 337 ? 7.23 7.18 16.406 1 83.38 337 PRO B CA 1
ATOM 6467 C C . PRO B 1 337 ? 5.98 8.047 16.531 1 83.38 337 PRO B C 1
ATOM 6469 O O . PRO B 1 337 ? 5.93 8.938 17.391 1 83.38 337 PRO B O 1
ATOM 6472 N N . LEU B 1 338 ? 5.043 7.832 15.711 1 87.75 338 LEU B N 1
ATOM 6473 C CA . LEU B 1 338 ? 3.773 8.547 15.781 1 87.75 338 LEU B CA 1
ATOM 6474 C C . LEU B 1 338 ? 3.113 8.359 17.141 1 87.75 338 LEU B C 1
ATOM 6476 O O . LEU B 1 338 ? 2.695 9.328 17.781 1 87.75 338 LEU B O 1
ATOM 6480 N N . ILE B 1 339 ? 3.08 7.145 17.578 1 89.75 339 ILE B N 1
ATOM 6481 C CA . ILE B 1 339 ? 2.453 6.82 18.859 1 89.75 339 ILE B CA 1
ATOM 6482 C C . ILE B 1 339 ? 3.195 7.523 19.984 1 89.75 339 ILE B C 1
ATOM 6484 O O . ILE B 1 339 ? 2.576 8.172 20.828 1 89.75 339 ILE B O 1
ATOM 6488 N N . LEU B 1 340 ? 4.453 7.449 19.953 1 86.69 340 LEU B N 1
ATOM 6489 C CA . LEU B 1 340 ? 5.266 8.055 21.016 1 86.69 340 LEU B CA 1
ATOM 6490 C C . LEU B 1 340 ? 5.102 9.57 21.016 1 86.69 340 LEU B C 1
ATOM 6492 O O . LEU B 1 340 ? 4.953 10.18 22.078 1 86.69 340 LEU B O 1
ATOM 6496 N N . ASP B 1 341 ? 5.066 10.148 19.875 1 86.12 341 ASP B N 1
ATOM 6497 C CA . ASP B 1 341 ? 4.926 11.594 19.734 1 86.12 341 ASP B CA 1
ATOM 6498 C C . ASP B 1 341 ? 3.547 12.055 20.219 1 86.12 341 ASP B C 1
ATOM 6500 O O . ASP B 1 341 ? 3.42 13.109 20.844 1 86.12 341 ASP B O 1
ATOM 6504 N N . LEU B 1 342 ? 2.594 11.32 19.875 1 89.75 342 LEU B N 1
ATOM 6505 C CA . LEU B 1 342 ? 1.234 11.664 20.281 1 89.75 342 LEU B CA 1
ATOM 6506 C C . LEU B 1 342 ? 1.107 11.688 21.797 1 89.75 342 LEU B C 1
ATOM 6508 O O . LEU B 1 342 ? 0.425 12.547 22.359 1 89.75 342 LEU B O 1
ATOM 6512 N N . ILE B 1 343 ? 1.8 10.766 22.406 1 88.31 343 ILE B N 1
ATOM 6513 C CA . ILE B 1 343 ? 1.715 10.641 23.859 1 88.31 343 ILE B CA 1
ATOM 6514 C C . ILE B 1 343 ? 2.545 11.734 24.531 1 88.31 343 ILE B C 1
ATOM 6516 O O . ILE B 1 343 ? 2.174 12.25 25.578 1 88.31 343 ILE B O 1
ATOM 6520 N N . GLN B 1 344 ? 3.584 12.086 23.906 1 84.69 344 GLN B N 1
ATOM 6521 C CA . GLN B 1 344 ? 4.41 13.164 24.438 1 84.69 344 GLN B CA 1
ATOM 6522 C C . GLN B 1 344 ? 3.711 14.516 24.312 1 84.69 344 GLN B C 1
ATOM 6524 O O . GLN B 1 344 ? 3.812 15.359 25.203 1 84.69 344 GLN B O 1
ATOM 6529 N N . GLY B 1 345 ? 3.127 14.727 23.125 1 87 345 GLY B N 1
ATOM 6530 C CA . GLY B 1 345 ? 2.266 15.891 23.016 1 87 345 GLY B CA 1
ATOM 6531 C C . GLY B 1 345 ? 2.76 16.906 22 1 87 345 GLY B C 1
ATOM 6532 O O . GLY B 1 345 ? 3.809 16.703 21.375 1 87 345 GLY B O 1
ATOM 6533 N N . GLU B 1 346 ? 1.81 17.875 21.719 1 88.94 346 GLU B N 1
ATOM 6534 C CA . GLU B 1 346 ? 2.047 19.047 20.891 1 88.94 346 GLU B CA 1
ATOM 6535 C C . GLU B 1 346 ? 2.264 18.656 19.422 1 88.94 346 GLU B C 1
ATOM 6537 O O . GLU B 1 346 ? 3.104 19.234 18.75 1 88.94 346 GLU B O 1
ATOM 6542 N N . LYS B 1 347 ? 1.581 17.578 19.031 1 92.25 347 LYS B N 1
ATOM 6543 C CA . LYS B 1 347 ? 1.708 17.141 17.656 1 92.25 347 LYS B CA 1
ATOM 6544 C C . LYS B 1 347 ? 0.339 16.984 17 1 92.25 347 LYS B C 1
ATOM 6546 O O . LYS B 1 347 ? -0.64 16.641 17.656 1 92.25 347 LYS B O 1
ATOM 6551 N N . VAL B 1 348 ? 0.303 17.344 15.773 1 96.31 348 VAL B N 1
ATOM 6552 C CA . VAL B 1 348 ? -0.845 17.109 14.906 1 96.31 348 VAL B CA 1
ATOM 6553 C C . VAL B 1 348 ? -0.445 16.172 13.766 1 96.31 348 VAL B C 1
ATOM 6555 O O . VAL B 1 348 ? 0.277 16.578 12.852 1 96.31 348 VAL B O 1
ATOM 6558 N N . PHE B 1 349 ? -0.946 14.961 13.852 1 95.25 349 PHE B N 1
ATOM 6559 C CA . PHE B 1 349 ? -0.633 13.992 12.805 1 95.25 349 PHE B CA 1
ATOM 6560 C C . PHE B 1 349 ? -1.772 13.898 11.797 1 95.25 349 PHE B C 1
ATOM 6562 O O . PHE B 1 349 ? -2.936 13.75 12.18 1 95.25 349 PHE B O 1
ATOM 6569 N N . ILE B 1 350 ? -1.43 14.055 10.562 1 97.19 350 ILE B N 1
ATOM 6570 C CA . ILE B 1 350 ? -2.322 13.758 9.445 1 97.19 350 ILE B CA 1
ATOM 6571 C C . ILE B 1 350 ? -1.834 12.516 8.711 1 97.19 350 ILE B C 1
ATOM 6573 O O . ILE B 1 350 ? -0.74 12.508 8.141 1 97.19 350 ILE B O 1
ATOM 6577 N N . VAL B 1 351 ? -2.617 11.453 8.734 1 95.62 351 VAL B N 1
ATOM 6578 C CA . VAL B 1 351 ? -2.172 10.18 8.164 1 95.62 351 VAL B CA 1
ATOM 6579 C C . VAL B 1 351 ? -3.121 9.758 7.047 1 95.62 351 VAL B C 1
ATOM 6581 O O . VAL B 1 351 ? -4.336 9.672 7.254 1 95.62 351 VAL B O 1
ATOM 6584 N N . ASP B 1 352 ? -2.521 9.531 5.859 1 95.38 352 ASP B N 1
ATOM 6585 C CA . ASP B 1 352 ? -3.32 9.008 4.758 1 95.38 352 ASP B CA 1
ATOM 6586 C C . ASP B 1 352 ? -3.361 7.48 4.781 1 95.38 352 ASP B C 1
ATOM 6588 O O . ASP B 1 352 ? -2.346 6.832 5.035 1 95.38 352 ASP B O 1
ATOM 6592 N N . GLU B 1 353 ? -4.523 6.941 4.574 1 93.94 353 GLU B N 1
ATOM 6593 C CA . GLU B 1 353 ? -4.742 5.496 4.543 1 93.94 353 GLU B CA 1
ATOM 6594 C C . GLU B 1 353 ? -4.121 4.816 5.758 1 93.94 353 GLU B C 1
ATOM 6596 O O . GLU B 1 353 ? -3.23 3.975 5.617 1 93.94 353 GLU B O 1
ATOM 6601 N N . MET B 1 354 ? -4.676 5.035 6.879 1 93.69 354 MET B N 1
ATOM 6602 C CA . MET B 1 354 ? -4.133 4.605 8.164 1 93.69 354 MET B CA 1
ATOM 6603 C C . MET B 1 354 ? -4.039 3.086 8.234 1 93.69 354 MET B C 1
ATOM 6605 O O . MET B 1 354 ? -3.129 2.543 8.859 1 93.69 354 MET B O 1
ATOM 6609 N N . GLU B 1 355 ? -4.91 2.414 7.555 1 92.69 355 GLU B N 1
ATOM 6610 C CA . GLU B 1 355 ? -5.027 0.967 7.699 1 92.69 355 GLU B CA 1
ATOM 6611 C C . GLU B 1 355 ? -4.051 0.238 6.785 1 92.69 355 GLU B C 1
ATOM 6613 O O . GLU B 1 355 ? -3.869 -0.976 6.898 1 92.69 355 GLU B O 1
ATOM 6618 N N . ARG B 1 356 ? -3.377 0.907 5.949 1 89.5 356 ARG B N 1
ATOM 6619 C CA . ARG B 1 356 ? -2.586 0.241 4.922 1 89.5 356 ARG B CA 1
ATOM 6620 C C . ARG B 1 356 ? -1.705 -0.847 5.523 1 89.5 356 ARG B C 1
ATOM 6622 O O . ARG B 1 356 ? -0.882 -0.572 6.398 1 89.5 356 ARG B O 1
ATOM 6629 N N . SER B 1 357 ? -1.91 -2.072 5.109 1 89.06 357 SER B N 1
ATOM 6630 C CA . SER B 1 357 ? -1.132 -3.264 5.434 1 89.06 357 SER B CA 1
ATOM 6631 C C . SER B 1 357 ? -1.348 -3.689 6.883 1 89.06 357 SER B C 1
ATOM 6633 O O . SER B 1 357 ? -0.642 -4.562 7.387 1 89.06 357 SER B O 1
ATOM 6635 N N . LEU B 1 358 ? -2.26 -3.064 7.574 1 92.06 358 LEU B N 1
ATOM 6636 C CA . LEU B 1 358 ? -2.486 -3.408 8.969 1 92.06 358 LEU B CA 1
ATOM 6637 C C . LEU B 1 358 ? -3.85 -4.07 9.156 1 92.06 358 LEU B C 1
ATOM 6639 O O . LEU B 1 358 ? -4.832 -3.664 8.531 1 92.06 358 LEU B O 1
ATOM 6643 N N . HIS B 1 359 ? -3.83 -5.008 9.984 1 90.62 359 HIS B N 1
ATOM 6644 C CA . HIS B 1 359 ? -5.094 -5.594 10.406 1 90.62 359 HIS B CA 1
ATOM 6645 C C . HIS B 1 359 ? -5.965 -4.562 11.125 1 90.62 359 HIS B C 1
ATOM 6647 O O . HIS B 1 359 ? -5.461 -3.758 11.906 1 90.62 359 HIS B O 1
ATOM 6653 N N . PRO B 1 360 ? -7.262 -4.609 10.969 1 89.31 360 PRO B N 1
ATOM 6654 C CA . PRO B 1 360 ? -8.164 -3.623 11.578 1 89.31 360 PRO B CA 1
ATOM 6655 C C . PRO B 1 360 ? -8.016 -3.545 13.094 1 89.31 360 PRO B C 1
ATOM 6657 O O . PRO B 1 360 ? -8.086 -2.455 13.672 1 89.31 360 PRO B O 1
ATOM 6660 N N . SER B 1 361 ? -7.816 -4.676 13.719 1 90.12 361 SER B N 1
ATOM 6661 C CA . SER B 1 361 ? -7.703 -4.695 15.18 1 90.12 361 SER B CA 1
ATOM 6662 C C . SER B 1 361 ? -6.473 -3.926 15.648 1 90.12 361 SER B C 1
ATOM 6664 O O . SER B 1 361 ? -6.477 -3.342 16.734 1 90.12 361 SER B O 1
ATOM 6666 N N . LEU B 1 362 ? -5.48 -3.967 14.875 1 90.88 362 LEU B N 1
ATOM 6667 C CA . LEU B 1 362 ? -4.258 -3.25 15.227 1 90.88 362 LEU B CA 1
ATOM 6668 C C . LEU B 1 362 ? -4.477 -1.742 15.156 1 90.88 362 LEU B C 1
ATOM 6670 O O . LEU B 1 362 ? -4.059 -1.01 16.062 1 90.88 362 LEU B O 1
ATOM 6674 N N . ILE B 1 363 ? -5.133 -1.242 14.18 1 92.31 363 ILE B N 1
ATOM 6675 C CA . ILE B 1 363 ? -5.418 0.181 14.031 1 92.31 363 ILE B CA 1
ATOM 6676 C C . ILE B 1 363 ? -6.324 0.642 15.172 1 92.31 363 ILE B C 1
ATOM 6678 O O . ILE B 1 363 ? -6.102 1.702 15.766 1 92.31 363 ILE B O 1
ATOM 6682 N N . LYS B 1 364 ? -7.332 -0.186 15.406 1 92.56 364 LYS B N 1
ATOM 6683 C CA . LYS B 1 364 ? -8.219 0.112 16.516 1 92.56 364 LYS B CA 1
ATOM 6684 C C . LYS B 1 364 ? -7.438 0.254 17.828 1 92.56 364 LYS B C 1
ATOM 6686 O O . LYS B 1 364 ? -7.648 1.204 18.578 1 92.56 364 LYS B O 1
ATOM 6691 N N . GLN B 1 365 ? -6.551 -0.664 17.953 1 92.44 365 GLN B N 1
ATOM 6692 C CA . GLN B 1 365 ? -5.766 -0.662 19.188 1 92.44 365 GLN B CA 1
ATOM 6693 C C . GLN B 1 365 ? -4.879 0.577 19.281 1 92.44 365 GLN B C 1
ATOM 6695 O O . GLN B 1 365 ? -4.707 1.15 20.359 1 92.44 365 GLN B O 1
ATOM 6700 N N . ILE B 1 366 ? -4.266 1.013 18.25 1 93.62 366 ILE B N 1
ATOM 6701 C CA . ILE B 1 366 ? -3.436 2.211 18.203 1 93.62 366 ILE B CA 1
ATOM 6702 C C . ILE B 1 366 ? -4.266 3.43 18.594 1 93.62 366 ILE B C 1
ATOM 6704 O O . ILE B 1 366 ? -3.832 4.246 19.406 1 93.62 366 ILE B O 1
ATOM 6708 N N . ILE B 1 367 ? -5.469 3.555 18.078 1 94.44 367 ILE B N 1
ATOM 6709 C CA . ILE B 1 367 ? -6.363 4.672 18.344 1 94.44 367 ILE B CA 1
ATOM 6710 C C . ILE B 1 367 ? -6.758 4.668 19.828 1 94.44 367 ILE B C 1
ATOM 6712 O O . ILE B 1 367 ? -6.738 5.707 20.484 1 94.44 367 ILE B O 1
ATOM 6716 N N . LEU B 1 368 ? -7.035 3.475 20.328 1 92.94 368 LEU B N 1
ATOM 6717 C CA . LEU B 1 368 ? -7.426 3.354 21.734 1 92.94 368 LEU B CA 1
ATOM 6718 C C . LEU B 1 368 ? -6.273 3.734 22.656 1 92.94 368 LEU B C 1
ATOM 6720 O O . LEU B 1 368 ? -6.477 4.406 23.672 1 92.94 368 LEU B O 1
ATOM 6724 N N . LEU B 1 369 ? -5.066 3.287 22.297 1 91.06 369 LEU B N 1
ATOM 6725 C CA . LEU B 1 369 ? -3.885 3.658 23.062 1 91.06 369 LEU B CA 1
ATOM 6726 C C . LEU B 1 369 ? -3.703 5.172 23.078 1 91.06 369 LEU B C 1
ATOM 6728 O O . LEU B 1 369 ? -3.363 5.746 24.125 1 91.06 369 LEU B O 1
ATOM 6732 N N . PHE B 1 370 ? -3.916 5.812 22.016 1 92.38 370 PHE B N 1
ATOM 6733 C CA . PHE B 1 370 ? -3.787 7.262 21.906 1 92.38 370 PHE B CA 1
ATOM 6734 C C . PHE B 1 370 ? -4.723 7.961 22.875 1 92.38 370 PHE B C 1
ATOM 6736 O O . PHE B 1 370 ? -4.285 8.789 23.688 1 92.38 370 PHE B O 1
ATOM 6743 N N . TYR B 1 371 ? -5.988 7.551 22.891 1 93.06 371 TYR B N 1
ATOM 6744 C CA . TYR B 1 371 ? -6.961 8.195 23.766 1 93.06 371 TYR B CA 1
ATOM 6745 C C . TYR B 1 371 ? -6.629 7.938 25.234 1 93.06 371 TYR B C 1
ATOM 6747 O O . TYR B 1 371 ? -6.707 8.852 26.062 1 93.06 371 TYR B O 1
ATOM 6755 N N . LYS B 1 372 ? -6.266 6.719 25.484 1 91.31 372 LYS B N 1
ATOM 6756 C CA . LYS B 1 372 ? -6.02 6.305 26.859 1 91.31 372 LYS B CA 1
ATOM 6757 C C . LYS B 1 372 ? -4.809 7.023 27.438 1 91.31 372 LYS B C 1
ATOM 6759 O O . LYS B 1 372 ? -4.836 7.457 28.594 1 91.31 372 LYS B O 1
ATOM 6764 N N . TYR B 1 373 ? -3.83 7.258 26.656 1 90.69 373 TYR B N 1
ATOM 6765 C CA . TYR B 1 373 ? -2.561 7.703 27.219 1 90.69 373 TYR B CA 1
ATOM 6766 C C . TYR B 1 373 ? -2.287 9.156 26.875 1 90.69 373 TYR B C 1
ATOM 6768 O O . TYR B 1 373 ? -1.301 9.742 27.328 1 90.69 373 TYR B O 1
ATOM 6776 N N . SER B 1 374 ? -3.148 9.773 26.078 1 88.12 374 SER B N 1
ATOM 6777 C CA . SER B 1 374 ? -2.943 11.172 25.719 1 88.12 374 SER B CA 1
ATOM 6778 C C . SER B 1 374 ? -4.066 12.055 26.25 1 88.12 374 SER B C 1
ATOM 6780 O O . SER B 1 374 ? -4.367 13.102 25.672 1 88.12 374 SER B O 1
ATOM 6782 N N . LYS B 1 375 ? -4.672 11.727 27.297 1 82.69 375 LYS B N 1
ATOM 6783 C CA . LYS B 1 375 ? -5.828 12.43 27.844 1 82.69 375 LYS B CA 1
ATOM 6784 C C . LYS B 1 375 ? -5.484 13.883 28.156 1 82.69 375 LYS B C 1
ATOM 6786 O O . LYS B 1 375 ? -6.262 14.789 27.859 1 82.69 375 LYS B O 1
ATOM 6791 N N . ASP B 1 376 ? -4.395 14.195 28.688 1 82.81 376 ASP B N 1
ATOM 6792 C CA . ASP B 1 376 ? -4.07 15.555 29.109 1 82.81 376 ASP B CA 1
ATOM 6793 C C . ASP B 1 376 ? -2.949 16.141 28.25 1 82.81 376 ASP B C 1
ATOM 6795 O O . ASP B 1 376 ? -2.227 17.047 28.703 1 82.81 376 ASP B O 1
ATOM 6799 N N . VAL B 1 377 ? -2.9 15.57 27.125 1 88.44 377 VAL B N 1
ATOM 6800 C CA . VAL B 1 377 ? -1.833 16.016 26.234 1 88.44 377 VAL B CA 1
ATOM 6801 C C . VAL B 1 377 ? -2.436 16.609 24.953 1 88.44 377 VAL B C 1
ATOM 6803 O O . VAL B 1 377 ? -3.408 16.078 24.422 1 88.44 377 VAL B O 1
ATOM 6806 N N . SER B 1 378 ? -1.871 17.719 24.531 1 91.06 378 SER B N 1
ATOM 6807 C CA . SER B 1 378 ? -2.365 18.391 23.328 1 91.06 378 SER B CA 1
ATOM 6808 C C . SER B 1 378 ? -1.812 17.734 22.078 1 91.06 378 SER B C 1
ATOM 6810 O O . SER B 1 378 ? -0.788 18.172 21.547 1 91.06 378 SER B O 1
ATOM 6812 N N . SER B 1 379 ? -2.418 16.734 21.641 1 93.56 379 SER B N 1
ATOM 6813 C CA . SER B 1 379 ? -2.066 16.062 20.391 1 93.56 379 SER B CA 1
ATOM 6814 C C . SER B 1 379 ? -3.312 15.656 19.609 1 93.56 379 SER B C 1
ATOM 6816 O O . SER B 1 379 ? -4.395 15.516 20.188 1 93.56 379 SER B O 1
ATOM 6818 N N . GLN B 1 380 ? -3.164 15.586 18.328 1 96.56 380 GLN B N 1
ATOM 6819 C CA . GLN B 1 380 ? -4.281 15.266 17.438 1 96.56 380 GLN B CA 1
ATOM 6820 C C . GLN B 1 380 ? -3.883 14.203 16.422 1 96.56 380 GLN B C 1
ATOM 6822 O O . GLN B 1 380 ? -2.746 14.195 15.938 1 96.56 380 GLN B O 1
ATOM 6827 N N . LEU B 1 381 ? -4.82 13.352 16.156 1 96.88 381 LEU B N 1
ATOM 6828 C CA . LEU B 1 381 ? -4.672 12.352 15.109 1 96.88 381 LEU B CA 1
ATOM 6829 C C . LEU B 1 381 ? -5.812 12.453 14.102 1 96.88 381 LEU B C 1
ATOM 6831 O O . LEU B 1 381 ? -6.949 12.086 14.406 1 96.88 381 LEU B O 1
ATOM 6835 N N . ILE B 1 382 ? -5.531 12.969 12.953 1 98.12 382 ILE B N 1
ATOM 6836 C CA . ILE B 1 382 ? -6.469 13.047 11.844 1 98.12 382 ILE B CA 1
ATOM 6837 C C . ILE B 1 382 ? -6.039 12.086 10.734 1 98.12 382 ILE B C 1
ATOM 6839 O O . ILE B 1 382 ? -4.883 12.102 10.312 1 98.12 382 ILE B O 1
ATOM 6843 N N . PHE B 1 383 ? -6.965 11.203 10.289 1 97.44 383 PHE B N 1
ATOM 6844 C CA . PHE B 1 383 ? -6.5 10.227 9.305 1 97.44 383 PHE B CA 1
ATOM 6845 C C . PHE B 1 383 ? -7.621 9.852 8.344 1 97.44 383 PHE B C 1
ATOM 6847 O O . PHE B 1 383 ? -8.797 10.031 8.656 1 97.44 383 PHE B O 1
ATOM 6854 N N . THR B 1 384 ? -7.242 9.438 7.141 1 96.69 384 THR B N 1
ATOM 6855 C CA . THR B 1 384 ? -8.18 8.859 6.188 1 96.69 384 THR B CA 1
ATOM 6856 C C . THR B 1 384 ? -8.133 7.336 6.238 1 96.69 384 THR B C 1
ATOM 6858 O O . THR B 1 384 ? -7.113 6.754 6.613 1 96.69 384 THR B O 1
ATOM 6861 N N . THR B 1 385 ? -9.219 6.68 5.879 1 94.19 385 THR B N 1
ATOM 6862 C CA . THR B 1 385 ? -9.25 5.223 5.949 1 94.19 385 THR B CA 1
ATOM 6863 C C . THR B 1 385 ? -10.359 4.66 5.062 1 94.19 385 THR B C 1
ATOM 6865 O O . THR B 1 385 ? -11.367 5.328 4.824 1 94.19 385 THR B O 1
ATOM 6868 N N . HIS B 1 386 ? -10.141 3.51 4.586 1 89.94 386 HIS B N 1
ATOM 6869 C CA . HIS B 1 386 ? -11.156 2.707 3.918 1 89.94 386 HIS B CA 1
ATOM 6870 C C . HIS B 1 386 ? -11.695 1.616 4.84 1 89.94 386 HIS B C 1
ATOM 6872 O O . HIS B 1 386 ? -12.617 0.885 4.473 1 89.94 386 HIS B O 1
ATOM 6878 N N . GLU B 1 387 ? -11.188 1.52 6 1 88.81 387 GLU B N 1
ATOM 6879 C CA . GLU B 1 387 ? -11.531 0.438 6.922 1 88.81 387 GLU B CA 1
ATOM 6880 C C . GLU B 1 387 ? -12.867 0.695 7.605 1 88.81 387 GLU B C 1
ATOM 6882 O O . GLU B 1 387 ? -12.922 1.355 8.641 1 88.81 387 GLU B O 1
ATOM 6887 N N . SER B 1 388 ? -13.828 0.061 7.168 1 86.5 388 SER B N 1
ATOM 6888 C CA . SER B 1 388 ? -15.188 0.325 7.629 1 86.5 388 SER B CA 1
ATOM 6889 C C . SER B 1 388 ? -15.391 -0.141 9.07 1 86.5 388 SER B C 1
ATOM 6891 O O . SER B 1 388 ? -16.25 0.368 9.773 1 86.5 388 SER B O 1
ATOM 6893 N N . SER B 1 389 ? -14.641 -1.105 9.484 1 85.38 389 SER B N 1
ATOM 6894 C CA . SER B 1 389 ? -14.805 -1.648 10.828 1 85.38 389 SER B CA 1
ATOM 6895 C C . SER B 1 389 ? -14.477 -0.606 11.891 1 85.38 389 SER B C 1
ATOM 6897 O O . SER B 1 389 ? -14.852 -0.757 13.055 1 85.38 389 SER B O 1
ATOM 6899 N N . LEU B 1 390 ? -13.805 0.442 11.5 1 89.06 390 LEU B N 1
ATOM 6900 C CA . LEU B 1 390 ? -13.453 1.509 12.43 1 89.06 390 LEU B CA 1
ATOM 6901 C C . LEU B 1 390 ? -14.633 2.449 12.656 1 89.06 390 LEU B C 1
ATOM 6903 O O . LEU B 1 390 ? -14.633 3.236 13.609 1 89.06 390 LEU B O 1
ATOM 6907 N N . MET B 1 391 ? -15.531 2.406 11.727 1 88.06 391 MET B N 1
ATOM 6908 C CA . MET B 1 391 ? -16.703 3.264 11.875 1 88.06 391 MET B CA 1
ATOM 6909 C C . MET B 1 391 ? -17.609 2.756 12.992 1 88.06 391 MET B C 1
ATOM 6911 O O . MET B 1 391 ? -18.641 2.139 12.727 1 88.06 391 MET B O 1
ATOM 6915 N N . ASP B 1 392 ? -17.266 3.016 14.18 1 87.56 392 ASP B N 1
ATOM 6916 C CA . ASP B 1 392 ? -17.906 2.502 15.383 1 87.56 392 ASP B CA 1
ATOM 6917 C C . ASP B 1 392 ? -18 3.58 16.453 1 87.56 392 ASP B C 1
ATOM 6919 O O . ASP B 1 392 ? -17 4.207 16.797 1 87.56 392 ASP B O 1
ATOM 6923 N N . GLN B 1 393 ? -19.125 3.75 16.969 1 87.62 393 GLN B N 1
ATOM 6924 C CA . GLN B 1 393 ? -19.375 4.785 17.969 1 87.62 393 GLN B CA 1
ATOM 6925 C C . GLN B 1 393 ? -18.719 4.426 19.297 1 87.62 393 GLN B C 1
ATOM 6927 O O . GLN B 1 393 ? -18.625 5.27 20.188 1 87.62 393 GLN B O 1
ATOM 6932 N N . LYS B 1 394 ? -18.328 3.205 19.391 1 87.31 394 LYS B N 1
ATOM 6933 C CA . LYS B 1 394 ? -17.562 2.816 20.578 1 87.31 394 LYS B CA 1
ATOM 6934 C C . LYS B 1 394 ? -16.141 3.348 20.5 1 87.31 394 LYS B C 1
ATOM 6936 O O . LYS B 1 394 ? -15.469 3.502 21.516 1 87.31 394 LYS B O 1
ATOM 6941 N N . ILE B 1 395 ? -15.758 3.656 19.281 1 90.81 395 ILE B N 1
ATOM 6942 C CA . ILE B 1 395 ? -14.391 4.117 19.062 1 90.81 395 ILE B CA 1
ATOM 6943 C C . ILE B 1 395 ? -14.375 5.641 18.938 1 90.81 395 ILE B C 1
ATOM 6945 O O . ILE B 1 395 ? -13.562 6.312 19.562 1 90.81 395 ILE B O 1
ATOM 6949 N N . PHE B 1 396 ? -15.367 6.121 18.188 1 92.5 396 PHE B N 1
ATOM 6950 C CA . PHE B 1 396 ? -15.352 7.539 17.844 1 92.5 396 PHE B CA 1
ATOM 6951 C C . PHE B 1 396 ? -16.641 8.219 18.281 1 92.5 396 PHE B C 1
ATOM 6953 O O . PHE B 1 396 ? -17.703 7.59 18.281 1 92.5 396 PHE B O 1
ATOM 6960 N N . ARG B 1 397 ? -16.484 9.484 18.562 1 91.38 397 ARG B N 1
ATOM 6961 C CA . ARG B 1 397 ? -17.656 10.352 18.578 1 91.38 397 ARG B CA 1
ATOM 6962 C C . ARG B 1 397 ? -18.219 10.555 17.172 1 91.38 397 ARG B C 1
ATOM 6964 O O . ARG B 1 397 ? -17.484 10.43 16.188 1 91.38 397 ARG B O 1
ATOM 6971 N N . ARG B 1 398 ? -19.438 10.906 17.125 1 88.81 398 ARG B N 1
ATOM 6972 C CA . ARG B 1 398 ? -20.062 11.156 15.828 1 88.81 398 ARG B CA 1
ATOM 6973 C C . ARG B 1 398 ? -19.391 12.352 15.141 1 88.81 398 ARG B C 1
ATOM 6975 O O . ARG B 1 398 ? -19.297 12.383 13.914 1 88.81 398 ARG B O 1
ATOM 6982 N N . ASP B 1 399 ? -18.984 13.312 15.961 1 92.5 399 ASP B N 1
ATOM 6983 C CA . ASP B 1 399 ? -18.375 14.508 15.383 1 92.5 399 ASP B CA 1
ATOM 6984 C C . ASP B 1 399 ? -16.906 14.273 15.047 1 92.5 399 ASP B C 1
ATOM 6986 O O . ASP B 1 399 ? -16.219 15.188 14.586 1 92.5 399 ASP B O 1
ATOM 6990 N N . GLU B 1 400 ? -16.406 13.078 15.273 1 95.06 400 GLU B N 1
ATOM 6991 C CA . GLU B 1 400 ? -15.062 12.68 14.859 1 95.06 400 GLU B CA 1
ATOM 6992 C C . GLU B 1 400 ? -15.094 11.922 13.539 1 95.06 400 GLU B C 1
ATOM 6994 O O . GLU B 1 400 ? -14.047 11.648 12.945 1 95.06 400 GLU B O 1
ATOM 6999 N N . ILE B 1 401 ? -16.234 11.625 13.094 1 93.69 401 ILE B N 1
ATOM 7000 C CA . ILE B 1 401 ? -16.391 10.828 11.875 1 93.69 401 ILE B CA 1
ATOM 7001 C C . ILE B 1 401 ? -16.766 11.742 10.711 1 93.69 401 ILE B C 1
ATOM 7003 O O . ILE B 1 401 ? -17.766 12.453 10.773 1 93.69 401 ILE B O 1
ATOM 7007 N N . TRP B 1 402 ? -15.969 11.695 9.727 1 93.94 402 TRP B N 1
ATOM 7008 C CA . TRP B 1 402 ? -16.203 12.477 8.516 1 93.94 402 TRP B CA 1
ATOM 7009 C C . TRP B 1 402 ? -16.391 11.57 7.309 1 93.94 402 TRP B C 1
ATOM 7011 O O . TRP B 1 402 ? -15.781 10.508 7.219 1 93.94 402 TRP B O 1
ATOM 7021 N N . LEU B 1 403 ? -17.266 12.008 6.387 1 92.38 403 LEU B N 1
ATOM 7022 C CA . LEU B 1 403 ? -17.562 11.258 5.172 1 92.38 403 LEU B CA 1
ATOM 7023 C C . LEU B 1 403 ? -17.203 12.07 3.932 1 92.38 403 LEU B C 1
ATOM 7025 O O . LEU B 1 403 ? -17.672 13.203 3.764 1 92.38 403 LEU B O 1
ATOM 7029 N N . MET B 1 404 ? -16.344 11.523 3.131 1 92.88 404 MET B N 1
ATOM 7030 C CA . MET B 1 404 ? -15.922 12.141 1.879 1 92.88 404 MET B CA 1
ATOM 7031 C C . MET B 1 404 ? -16.703 11.562 0.698 1 92.88 404 MET B C 1
ATOM 7033 O O . MET B 1 404 ? -16.828 10.344 0.569 1 92.88 404 MET B O 1
ATOM 7037 N N . LYS B 1 405 ? -17.172 12.453 -0.113 1 88.81 405 LYS B N 1
ATOM 7038 C CA . LYS B 1 405 ? -17.938 12.055 -1.293 1 88.81 405 LYS B CA 1
ATOM 7039 C C . LYS B 1 405 ? -17.469 12.812 -2.531 1 88.81 405 LYS B C 1
ATOM 7041 O O . LYS B 1 405 ? -16.844 13.867 -2.42 1 88.81 405 LYS B O 1
ATOM 7046 N N . LYS B 1 406 ? -17.641 12.258 -3.609 1 89.38 406 LYS B N 1
ATOM 7047 C CA . LYS B 1 406 ? -17.406 12.898 -4.902 1 89.38 406 LYS B CA 1
ATOM 7048 C C . LYS B 1 406 ? -18.641 12.836 -5.781 1 89.38 406 LYS B C 1
ATOM 7050 O O . LYS B 1 406 ? -19.266 11.773 -5.914 1 89.38 406 LYS B O 1
ATOM 7055 N N . ASP B 1 407 ? -19 13.891 -6.332 1 88.25 407 ASP B N 1
ATOM 7056 C CA . ASP B 1 407 ? -20.219 13.898 -7.152 1 88.25 407 ASP B CA 1
ATOM 7057 C C . ASP B 1 407 ? -19.891 13.555 -8.602 1 88.25 407 ASP B C 1
ATOM 7059 O O . ASP B 1 407 ? -18.75 13.242 -8.938 1 88.25 407 ASP B O 1
ATOM 7063 N N . ASN B 1 408 ? -20.875 13.578 -9.461 1 84.19 408 ASN B N 1
ATOM 7064 C CA . ASN B 1 408 ? -20.734 13.133 -10.844 1 84.19 408 ASN B CA 1
ATOM 7065 C C . ASN B 1 408 ? -19.891 14.086 -11.664 1 84.19 408 ASN B C 1
ATOM 7067 O O . ASN B 1 408 ? -19.438 13.742 -12.758 1 84.19 408 ASN B O 1
ATOM 7071 N N . ASN B 1 409 ? -19.688 15.289 -11.125 1 88.38 409 ASN B N 1
ATOM 7072 C CA . ASN B 1 409 ? -18.859 16.266 -11.82 1 88.38 409 ASN B CA 1
ATOM 7073 C C . ASN B 1 409 ? -17.406 16.188 -11.359 1 88.38 409 ASN B C 1
ATOM 7075 O O . ASN B 1 409 ? -16.578 17 -11.766 1 88.38 409 ASN B O 1
ATOM 7079 N N . GLY B 1 410 ? -17.141 15.266 -10.523 1 90.25 410 GLY B N 1
ATOM 7080 C CA . GLY B 1 410 ? -15.789 15.055 -10.055 1 90.25 410 GLY B CA 1
ATOM 7081 C C . GLY B 1 410 ? -15.422 15.953 -8.883 1 90.25 410 GLY B C 1
ATOM 7082 O O . GLY B 1 410 ? -14.242 16.109 -8.547 1 90.25 410 GLY B O 1
ATOM 7083 N N . ILE B 1 411 ? -16.438 16.609 -8.281 1 94.5 411 ILE B N 1
ATOM 7084 C CA . ILE B 1 411 ? -16.188 17.547 -7.184 1 94.5 411 ILE B CA 1
ATOM 7085 C C . ILE B 1 411 ? -16.266 16.812 -5.852 1 94.5 411 ILE B C 1
ATOM 7087 O O . ILE B 1 411 ? -17.281 16.172 -5.539 1 94.5 411 ILE B O 1
ATOM 7091 N N . SER B 1 412 ? -15.203 16.844 -5.086 1 94.94 412 SER B N 1
ATOM 7092 C CA . SER B 1 412 ? -15.148 16.219 -3.764 1 94.94 412 SER B CA 1
ATOM 7093 C C . SER B 1 412 ? -15.719 17.156 -2.697 1 94.94 412 SER B C 1
ATOM 7095 O O . SER B 1 412 ? -15.562 18.375 -2.783 1 94.94 412 SER B O 1
ATOM 7097 N N . SER B 1 413 ? -16.391 16.578 -1.767 1 93.19 413 SER B N 1
ATOM 7098 C CA . SER B 1 413 ? -16.891 17.266 -0.589 1 93.19 413 SER B CA 1
ATOM 7099 C C . SER B 1 413 ? -16.906 16.359 0.633 1 93.19 413 SER B C 1
ATOM 7101 O O . SER B 1 413 ? -16.906 15.133 0.5 1 93.19 413 SER B O 1
ATOM 7103 N N . PHE B 1 414 ? -16.688 16.891 1.71 1 88.38 414 PHE B N 1
ATOM 7104 C CA . PHE B 1 414 ? -16.812 16.031 2.879 1 88.38 414 PHE B CA 1
ATOM 7105 C C . PHE B 1 414 ? -17.75 16.656 3.908 1 88.38 414 PHE B C 1
ATOM 7107 O O . PHE B 1 414 ? -18.016 17.859 3.863 1 88.38 414 PHE B O 1
ATOM 7114 N N . GLY B 1 415 ? -18.406 15.82 4.668 1 88.25 415 GLY B N 1
ATOM 7115 C CA . GLY B 1 415 ? -19.328 16.188 5.723 1 88.25 415 GLY B CA 1
ATOM 7116 C C . GLY B 1 415 ? -19.141 15.383 6.996 1 88.25 415 GLY B C 1
ATOM 7117 O O . GLY B 1 415 ? -18.672 14.25 6.953 1 88.25 415 GLY B O 1
ATOM 7118 N N . ARG B 1 416 ? -19.469 16.047 8.016 1 90.19 416 ARG B N 1
ATOM 7119 C CA . ARG B 1 416 ? -19.375 15.414 9.32 1 90.19 416 ARG B CA 1
ATOM 7120 C C . ARG B 1 416 ? -20.641 14.609 9.633 1 90.19 416 ARG B C 1
ATOM 7122 O O . ARG B 1 416 ? -21.75 15.039 9.328 1 90.19 416 ARG B O 1
ATOM 7129 N N . MET B 1 417 ? -20.469 13.508 10.203 1 84.38 417 MET B N 1
ATOM 7130 C CA . MET B 1 417 ? -21.562 12.562 10.414 1 84.38 417 MET B CA 1
ATOM 7131 C C . MET B 1 417 ? -22.641 13.164 11.312 1 84.38 417 MET B C 1
ATOM 7133 O O . MET B 1 417 ? -23.828 12.945 11.094 1 84.38 417 MET B O 1
ATOM 7137 N N . ASP B 1 418 ? -22.266 13.867 12.344 1 80.06 418 ASP B N 1
ATOM 7138 C CA . ASP B 1 418 ? -23.234 14.391 13.289 1 80.06 418 ASP B CA 1
ATOM 7139 C C . ASP B 1 418 ? -24.141 15.438 12.633 1 80.06 418 ASP B C 1
ATOM 7141 O O . ASP B 1 418 ? -25.266 15.672 13.086 1 80.06 418 ASP B O 1
ATOM 7145 N N . ASN B 1 419 ? -23.672 15.992 11.625 1 74.06 419 ASN B N 1
ATOM 7146 C CA . ASN B 1 419 ? -24.453 17 10.914 1 74.06 419 ASN B CA 1
ATOM 7147 C C . ASN B 1 419 ? -25.312 16.391 9.812 1 74.06 419 ASN B C 1
ATOM 7149 O O . ASN B 1 419 ? -26.438 16.828 9.578 1 74.06 419 ASN B O 1
ATOM 7153 N N . LEU B 1 420 ? -24.859 15.352 9.297 1 70.31 420 LEU B N 1
ATOM 7154 C CA . LEU B 1 420 ? -25.469 14.812 8.086 1 70.31 420 LEU B CA 1
ATOM 7155 C C . LEU B 1 420 ? -26.531 13.781 8.438 1 70.31 420 LEU B C 1
ATOM 7157 O O . LEU B 1 420 ? -27.547 13.656 7.73 1 70.31 420 LEU B O 1
ATOM 7161 N N . TYR B 1 421 ? -26.172 13.109 9.5 1 69.44 421 TYR B N 1
ATOM 7162 C CA . TYR B 1 421 ? -27.047 11.977 9.742 1 69.44 421 TYR B CA 1
ATOM 7163 C C . TYR B 1 421 ? -27.484 11.922 11.203 1 69.44 421 TYR B C 1
ATOM 7165 O O . TYR B 1 421 ? -26.688 12.219 12.094 1 69.44 421 TYR B O 1
ATOM 7173 N N . ASN B 1 422 ? -28.719 11.836 11.297 1 68.81 422 ASN B N 1
ATOM 7174 C CA . ASN B 1 422 ? -29.234 11.609 12.641 1 68.81 422 ASN B CA 1
ATOM 7175 C C . ASN B 1 422 ? -29.172 10.133 13.023 1 68.81 422 ASN B C 1
ATOM 7177 O O . ASN B 1 422 ? -30.141 9.391 12.836 1 68.81 422 ASN B O 1
ATOM 7181 N N . VAL B 1 423 ? -28.047 9.727 13.414 1 67.5 423 VAL B N 1
ATOM 7182 C CA . VAL B 1 423 ? -27.844 8.305 13.688 1 67.5 423 VAL B CA 1
ATOM 7183 C C . VAL B 1 423 ? -27.953 8.047 15.188 1 67.5 423 VAL B C 1
ATOM 7185 O O . VAL B 1 423 ? -27.375 8.773 16 1 67.5 423 VAL B O 1
ATOM 7188 N N . ARG B 1 424 ? -28.688 6.922 15.477 1 65.56 424 ARG B N 1
ATOM 7189 C CA . ARG B 1 424 ? -28.797 6.477 16.859 1 65.56 424 ARG B CA 1
ATOM 7190 C C . ARG B 1 424 ? -27.469 5.914 17.359 1 65.56 424 ARG B C 1
ATOM 7192 O O . ARG B 1 424 ? -26.719 5.316 16.594 1 65.56 424 ARG B O 1
ATOM 7199 N N . PHE B 1 425 ? -27.203 6.137 18.469 1 57.81 425 PHE B N 1
ATOM 7200 C CA . PHE B 1 425 ? -25.938 5.738 19.078 1 57.81 425 PHE B CA 1
ATOM 7201 C C . PHE B 1 425 ? -25.734 4.238 18.953 1 57.81 425 PHE B C 1
ATOM 7203 O O . PHE B 1 425 ? -24.594 3.773 18.859 1 57.81 425 PHE B O 1
ATOM 7210 N N . ASP B 1 426 ? -26.672 3.531 18.938 1 57.41 426 ASP B N 1
ATOM 7211 C CA . ASP B 1 426 ? -26.562 2.076 18.984 1 57.41 426 ASP B CA 1
ATOM 7212 C C . ASP B 1 426 ? -26.469 1.486 17.578 1 57.41 426 ASP B C 1
ATOM 7214 O O . ASP B 1 426 ? -26.203 0.293 17.406 1 57.41 426 ASP B O 1
ATOM 7218 N N . LYS B 1 427 ? -26.609 2.32 16.672 1 62.47 427 LYS B N 1
ATOM 7219 C CA . LYS B 1 427 ? -26.641 1.793 15.312 1 62.47 427 LYS B CA 1
ATOM 7220 C C . LYS B 1 427 ? -25.25 1.373 14.852 1 62.47 427 LYS B C 1
ATOM 7222 O O . LYS B 1 427 ? -24.266 2.047 15.148 1 62.47 427 LYS B O 1
ATOM 7227 N N . MET B 1 428 ? -25.266 0.107 14.289 1 65.5 428 MET B N 1
ATOM 7228 C CA . MET B 1 428 ? -24.047 -0.378 13.656 1 65.5 428 MET B CA 1
ATOM 7229 C C . MET B 1 428 ? -23.734 0.423 12.398 1 65.5 428 MET B C 1
ATOM 7231 O O . MET B 1 428 ? -24.281 0.157 11.328 1 65.5 428 MET B O 1
ATOM 7235 N N . LEU B 1 429 ? -22.875 1.376 12.523 1 74.25 429 LEU B N 1
ATOM 7236 C CA . LEU B 1 429 ? -22.578 2.344 11.477 1 74.25 429 LEU B CA 1
ATOM 7237 C C . LEU B 1 429 ? -21.938 1.657 10.273 1 74.25 429 LEU B C 1
ATOM 7239 O O . LEU B 1 429 ? -22.219 2.014 9.125 1 74.25 429 LEU B O 1
ATOM 7243 N N . GLN B 1 430 ? -21.266 0.561 10.672 1 75.94 430 GLN B N 1
ATOM 7244 C CA . GLN B 1 430 ? -20.484 -0.094 9.633 1 75.94 430 GLN B CA 1
ATOM 7245 C C . GLN B 1 430 ? -21.391 -0.654 8.539 1 75.94 430 GLN B C 1
ATOM 7247 O O . GLN B 1 430 ? -21.141 -0.429 7.348 1 75.94 430 GLN B O 1
ATOM 7252 N N . ASN B 1 431 ? -22.312 -1.356 8.891 1 74 431 ASN B N 1
ATOM 7253 C CA . ASN B 1 431 ? -23.203 -1.986 7.926 1 74 431 ASN B CA 1
ATOM 7254 C C . ASN B 1 431 ? -23.953 -0.949 7.094 1 74 431 ASN B C 1
ATOM 7256 O O . ASN B 1 431 ? -24.078 -1.093 5.875 1 74 431 ASN B O 1
ATOM 7260 N N . SER B 1 432 ? -24.359 0.1 7.809 1 74.38 432 SER B N 1
ATOM 7261 C CA . SER B 1 432 ? -25.047 1.182 7.109 1 74.38 432 SER B CA 1
ATOM 7262 C C . SER B 1 432 ? -24.125 1.871 6.113 1 74.38 432 SER B C 1
ATOM 7264 O O . SER B 1 432 ? -24.547 2.201 5 1 74.38 432 SER B O 1
ATOM 7266 N N . TYR B 1 433 ? -23.031 1.998 6.492 1 76.38 433 TYR B N 1
ATOM 7267 C CA . TYR B 1 433 ? -22.016 2.613 5.641 1 76.38 433 TYR B CA 1
ATOM 7268 C C . TYR B 1 433 ? -21.734 1.748 4.418 1 76.38 433 TYR B C 1
ATOM 7270 O O . TYR B 1 433 ? -21.797 2.227 3.281 1 76.38 433 TYR B O 1
ATOM 7278 N N . LEU B 1 434 ? -21.562 0.448 4.648 1 75.5 434 LEU B N 1
ATOM 7279 C CA . LEU B 1 434 ? -21.219 -0.474 3.57 1 75.5 434 LEU B CA 1
ATOM 7280 C C . LEU B 1 434 ? -22.406 -0.654 2.627 1 75.5 434 LEU B C 1
ATOM 7282 O O . LEU B 1 434 ? -22.234 -0.92 1.437 1 75.5 434 LEU B O 1
ATOM 7286 N N . ASN B 1 435 ? -23.516 -0.378 3.184 1 72.88 435 ASN B N 1
ATOM 7287 C CA . ASN B 1 435 ? -24.719 -0.506 2.375 1 72.88 435 ASN B CA 1
ATOM 7288 C C . ASN B 1 435 ? -25.016 0.779 1.608 1 72.88 435 ASN B C 1
ATOM 7290 O O . ASN B 1 435 ? -26.016 0.856 0.882 1 72.88 435 ASN B O 1
ATOM 7294 N N . GLY B 1 436 ? -24.219 1.807 1.806 1 73.19 436 GLY B N 1
ATOM 7295 C CA . GLY B 1 436 ? -24.312 3.021 1.013 1 73.19 436 GLY B CA 1
ATOM 7296 C C . GLY B 1 436 ? -25.203 4.07 1.638 1 73.19 436 GLY B C 1
ATOM 7297 O O . GLY B 1 436 ? -25.516 5.086 1.01 1 73.19 436 GLY B O 1
ATOM 7298 N N . GLU B 1 437 ? -25.562 3.873 2.832 1 71.31 437 GLU B N 1
ATOM 7299 C CA . GLU B 1 437 ? -26.531 4.758 3.469 1 71.31 437 GLU B CA 1
ATOM 7300 C C . GLU B 1 437 ? -25.953 6.156 3.672 1 71.31 437 GLU B C 1
ATOM 7302 O O . GLU B 1 437 ? -26.688 7.137 3.76 1 71.31 437 GLU B O 1
ATOM 7307 N N . TYR B 1 438 ? -24.75 6.238 3.668 1 72.75 438 TYR B N 1
ATOM 7308 C CA . TYR B 1 438 ? -24.156 7.531 4 1 72.75 438 TYR B CA 1
ATOM 7309 C C . TYR B 1 438 ? -23.516 8.164 2.775 1 72.75 438 TYR B C 1
ATOM 7311 O O . TYR B 1 438 ? -22.828 9.188 2.887 1 72.75 438 TYR B O 1
ATOM 7319 N N . GLY B 1 439 ? -23.641 7.621 1.604 1 72.19 439 GLY B N 1
ATOM 7320 C CA . GLY B 1 439 ? -23.219 8.203 0.336 1 72.19 439 GLY B CA 1
ATOM 7321 C C . GLY B 1 439 ? -21.719 8.188 0.133 1 72.19 439 GLY B C 1
ATOM 7322 O O . GLY B 1 439 ? -21.219 8.719 -0.859 1 72.19 439 GLY B O 1
ATOM 7323 N N . ALA B 1 440 ? -21.016 7.648 0.961 1 76 440 ALA B N 1
ATOM 7324 C CA . ALA B 1 440 ? -19.562 7.656 0.891 1 76 440 ALA B CA 1
ATOM 7325 C C . ALA B 1 440 ? -19.016 6.281 0.514 1 76 440 ALA B C 1
ATOM 7327 O O . ALA B 1 440 ? -17.875 5.949 0.82 1 76 440 ALA B O 1
ATOM 7328 N N . THR B 1 441 ? -19.891 5.535 -0.082 1 79.94 441 THR B N 1
ATOM 7329 C CA . THR B 1 441 ? -19.531 4.215 -0.587 1 79.94 441 THR B CA 1
ATOM 7330 C C . THR B 1 441 ? -19.5 4.211 -2.113 1 79.94 441 THR B C 1
ATOM 7332 O O . THR B 1 441 ? -20.203 4.992 -2.754 1 79.94 441 THR B O 1
ATOM 7335 N N . PRO B 1 442 ? -18.656 3.328 -2.627 1 81.19 442 PRO B N 1
ATOM 7336 C CA . PRO B 1 442 ? -18.594 3.262 -4.09 1 81.19 442 PRO B CA 1
ATOM 7337 C C . PRO B 1 442 ? -19.938 2.904 -4.715 1 81.19 442 PRO B C 1
ATOM 7339 O O . PRO B 1 442 ? -20.672 2.076 -4.176 1 81.19 442 PRO B O 1
ATOM 7342 N N . ILE B 1 443 ? -20.312 3.619 -5.77 1 78.75 443 ILE B N 1
ATOM 7343 C CA . ILE B 1 443 ? -21.484 3.299 -6.578 1 78.75 443 ILE B CA 1
ATOM 7344 C C . ILE B 1 443 ? -21.031 2.686 -7.906 1 78.75 443 ILE B C 1
ATOM 7346 O O . ILE B 1 443 ? -20.188 3.25 -8.609 1 78.75 443 ILE B O 1
ATOM 7350 N N . PHE B 1 444 ? -21.594 1.512 -8.164 1 85.69 444 PHE B N 1
ATOM 7351 C CA . PHE B 1 444 ? -21.219 0.833 -9.398 1 85.69 444 PHE B CA 1
ATOM 7352 C C . PHE B 1 444 ? -22.266 1.049 -10.477 1 85.69 444 PHE B C 1
ATOM 7354 O O . PHE B 1 444 ? -23.453 1.086 -10.188 1 85.69 444 PHE B O 1
ATOM 7361 N N . GLU B 1 445 ? -21.766 1.174 -11.68 1 86.38 445 GLU B N 1
ATOM 7362 C CA . GLU B 1 445 ? -22.672 1.367 -12.805 1 86.38 445 GLU B CA 1
ATOM 7363 C C . GLU B 1 445 ? -23.359 0.059 -13.195 1 86.38 445 GLU B C 1
ATOM 7365 O O . GLU B 1 445 ? -23.016 -1.002 -12.664 1 86.38 445 GLU B O 1
ATOM 7370 N N . THR B 1 446 ? -24.312 0.199 -14.094 1 84.62 446 THR B N 1
ATOM 7371 C CA . THR B 1 446 ? -25.016 -0.986 -14.57 1 84.62 446 THR B CA 1
ATOM 7372 C C . THR B 1 446 ? -24.062 -1.922 -15.312 1 84.62 446 THR B C 1
ATOM 7374 O O . THR B 1 446 ? -23.047 -1.481 -15.859 1 84.62 446 THR B O 1
ATOM 7377 N N . GLU B 1 447 ? -24.422 -3.18 -15.297 1 88.81 447 GLU B N 1
ATOM 7378 C CA . GLU B 1 447 ? -23.516 -4.184 -15.852 1 88.81 447 GLU B CA 1
ATOM 7379 C C . GLU B 1 447 ? -23.719 -4.34 -17.359 1 88.81 447 GLU B C 1
ATOM 7381 O O . GLU B 1 447 ? -23.141 -5.227 -17.984 1 88.81 447 GLU B O 1
ATOM 7386 N N . GLU B 1 448 ? -24.484 -3.496 -17.922 1 88.12 448 GLU B N 1
ATOM 7387 C CA . GLU B 1 448 ? -24.797 -3.627 -19.344 1 88.12 448 GLU B CA 1
ATOM 7388 C C . GLU B 1 448 ? -23.531 -3.568 -20.203 1 88.12 448 GLU B C 1
ATOM 7390 O O . GLU B 1 448 ? -23.297 -4.457 -21.016 1 88.12 448 GLU B O 1
ATOM 7395 N N . GLU B 1 449 ? -22.797 -2.609 -19.922 1 88.44 449 GLU B N 1
ATOM 7396 C CA . GLU B 1 449 ? -21.594 -2.434 -20.719 1 88.44 449 GLU B CA 1
ATOM 7397 C C . GLU B 1 449 ? -20.594 -3.562 -20.453 1 88.44 449 GLU B C 1
ATOM 7399 O O . GLU B 1 449 ? -19.969 -4.074 -21.391 1 88.44 449 GLU B O 1
ATOM 7404 N N . ILE B 1 450 ? -20.422 -3.951 -19.203 1 89.12 450 ILE B N 1
ATOM 7405 C CA . ILE B 1 450 ? -19.438 -4.965 -18.891 1 89.12 450 ILE B CA 1
ATOM 7406 C C . ILE B 1 450 ? -19.922 -6.336 -19.344 1 89.12 450 ILE B C 1
ATOM 7408 O O . ILE B 1 450 ? -19.109 -7.195 -19.703 1 89.12 450 ILE B O 1
ATOM 7412 N N . ASN B 1 451 ? -21.219 -6.508 -19.406 1 89.62 451 ASN B N 1
ATOM 7413 C CA . ASN B 1 451 ? -21.766 -7.738 -19.969 1 89.62 451 ASN B CA 1
ATOM 7414 C C . ASN B 1 451 ? -21.406 -7.902 -21.438 1 89.62 451 ASN B C 1
ATOM 7416 O O . ASN B 1 451 ? -21.031 -8.992 -21.875 1 89.62 451 ASN B O 1
ATOM 7420 N N . LYS B 1 452 ? -21.516 -6.789 -22.141 1 88.25 452 LYS B N 1
ATOM 7421 C CA . LYS B 1 452 ? -21.141 -6.805 -23.547 1 88.25 452 LYS B CA 1
ATOM 7422 C C . LYS B 1 452 ? -19.641 -7.074 -23.719 1 88.25 452 LYS B C 1
ATOM 7424 O O . LYS B 1 452 ? -19.234 -7.863 -24.578 1 88.25 452 LYS B O 1
ATOM 7429 N N . LEU B 1 453 ? -18.969 -6.457 -22.891 1 87 453 LEU B N 1
ATOM 7430 C CA . LEU B 1 453 ? -17.516 -6.617 -22.922 1 87 453 LEU B CA 1
ATOM 7431 C C . LEU B 1 453 ? -17.125 -8.062 -22.641 1 87 453 LEU B C 1
ATOM 7433 O O . LEU B 1 453 ? -16.375 -8.672 -23.406 1 87 453 LEU B O 1
ATOM 7437 N N . PHE B 1 454 ? -17.672 -8.625 -21.594 1 87.06 454 PHE B N 1
ATOM 7438 C CA . PHE B 1 454 ? -17.297 -9.969 -21.141 1 87.06 454 PHE B CA 1
ATOM 7439 C C . PHE B 1 454 ? -17.781 -11.016 -22.141 1 87.06 454 PHE B C 1
ATOM 7441 O O . PHE B 1 454 ? -17.109 -12.031 -22.359 1 87.06 454 PHE B O 1
ATOM 7448 N N . SER B 1 455 ? -18.906 -10.742 -22.766 1 85.69 455 SER B N 1
ATOM 7449 C CA . SER B 1 455 ? -19.438 -11.648 -23.781 1 85.69 455 SER B CA 1
ATOM 7450 C C . SER B 1 455 ? -18.531 -11.672 -25.016 1 85.69 455 SER B C 1
ATOM 7452 O O . SER B 1 455 ? -18.406 -12.711 -25.672 1 85.69 455 SER B O 1
ATOM 7454 N N . SER B 1 456 ? -17.906 -10.555 -25.234 1 82.19 456 SER B N 1
ATOM 7455 C CA . SER B 1 456 ? -17.047 -10.469 -26.406 1 82.19 456 SER B CA 1
ATOM 7456 C C . SER B 1 456 ? -15.703 -11.164 -26.156 1 82.19 456 SER B C 1
ATOM 7458 O O . SER B 1 456 ? -14.992 -11.5 -27.094 1 82.19 456 SER B O 1
ATOM 7460 N N . LEU B 1 457 ? -15.367 -11.344 -25 1 76.5 457 LEU B N 1
ATOM 7461 C CA . LEU B 1 457 ? -14.094 -11.961 -24.656 1 76.5 457 LEU B CA 1
ATOM 7462 C C . LEU B 1 457 ? -14.203 -13.484 -24.641 1 76.5 457 LEU B C 1
ATOM 7464 O O . LEU B 1 457 ? -13.195 -14.18 -24.719 1 76.5 457 LEU B O 1
ATOM 7468 N N . LYS B 1 458 ? -15.359 -13.938 -24.469 1 70.94 458 LYS B N 1
ATOM 7469 C CA . LYS B 1 458 ? -15.594 -15.375 -24.484 1 70.94 458 LYS B CA 1
ATOM 7470 C C . LYS B 1 458 ? -15.719 -15.898 -25.906 1 70.94 458 LYS B C 1
ATOM 7472 O O . LYS B 1 458 ? -16.297 -15.234 -26.766 1 70.94 458 LYS B O 1
#

Radius of gyration: 29.8 Å; Cα contacts (8 Å, |Δi|>4): 1851; chains: 2; bounding box: 58×98×66 Å

Sequence (916 aa):
MLQQFTIENFLSFKDKEILLLQPNKGSLKKDHKMEPTKGQWVLKSAAVFGANAGGKSNFVKAIELGKKLVLRGTRTDDLIDFYPFRLSSENKKKDTTIIYHILCGNKKYEYGFSYNAEQISLEWLKQINKNNECVIFQRNTKKSNFDISYLLKLNPKEEESQFLSFLAKATPQRQLFLHEVMSRNIHENVSNIKDLDSVIDWFVNSLKIIFPDTPYKQGVLLKAADDNDLKRGFGALLRYFNTGVDSVKLIEVQFEKLGIPQDLQRAIKADLSKSNTDEAFGALRFDDNLYLINLIDGEIKAKKLMTVHKKMNETDVELFSLGDESDGTKRLFDYIPLILDLIQGEKVFIVDEMERSLHPSLIKQIILLFYKYSKDVSSQLIFTTHESSLMDQKIFRRDEIWLMKKDNNGISSFGRMDNLYNVRFDKMLQNSYLNGEYGATPIFETEEEINKLFSSLKMLQQFTIENFLSFKDKEILLLQPNKGSLKKDHKMEPTKGQWVLKSAAVFGANAGGKSNFVKAIELGKKLVLRGTRTDDLIDFYPFRLSSENKKKDTTIIYHILCGNKKYEYGFSYNAEQISLEWLKQINKNNECVIFQRNTKKSNFDISYLLKLNPKEEESQFLSFLAKATPQRQLFLHEVMSRNIHENVSNIKDLDSVIDWFVNSLKIIFPDTPYKQGVLLKAADDNDLKRGFGALLRYFNTGVDSVKLIEVQFEKLGIPQDLQRAIKADLSKSNTDEAFGALRFDDNLYLINLIDGEIKAKKLMTVHKKMNETDVELFSLGDESDGTKRLFDYIPLILDLIQGEKVFIVDEMERSLHPSLIKQIILLFYKYSKDVSSQLIFTTHESSLMDQKIFRRDEIWLMKKDNNGISSFGRMDNLYNVRFDKMLQNSYLNGEYGATPIFETEEEINKLFSSLK

InterPro domains:
  IPR003959 ATPase, AAA-type, core [PF13304] (46-392)
  IPR027417 P-loop containing nucleoside triphosphate hydrolase [G3DSA:3.40.50.300] (2-419)
  IPR027417 P-loop containing nucleoside triphosphate hydrolase [SSF52540] (47-412)

pLDDT: mean 87.6, std 10.46, range [43.88, 98.81]

Solvent-accessible surface area (backbone atoms only — not comparable to full-atom values): 47954 Å² total; per-residue (Å²): 83,68,39,33,42,36,42,23,19,41,47,41,25,55,54,80,44,71,52,67,28,55,64,67,90,69,77,72,66,62,60,47,39,46,58,76,25,93,92,42,54,28,35,28,46,35,42,36,34,34,23,56,64,11,40,62,62,55,54,54,49,51,58,48,48,53,47,43,39,44,75,68,43,50,59,92,90,53,64,34,94,62,57,34,13,71,45,35,79,69,37,58,74,40,54,28,35,44,35,42,27,35,41,56,71,81,41,35,34,41,38,35,37,28,28,45,43,75,30,44,43,34,38,37,35,29,39,52,52,97,86,47,74,45,64,47,33,38,35,30,54,85,72,73,39,74,47,45,64,50,46,35,67,60,21,71,52,64,69,28,31,51,47,53,52,48,50,61,70,62,49,51,57,53,41,49,61,69,21,50,53,68,75,41,80,44,74,82,55,43,88,49,59,62,72,60,47,51,55,52,44,39,56,70,70,20,52,40,78,44,55,83,82,56,45,65,42,75,54,49,50,70,64,86,48,50,71,61,50,50,35,47,52,51,17,44,51,35,40,28,58,46,59,66,39,58,34,54,44,77,42,82,47,63,56,85,73,69,70,68,56,65,70,58,52,52,52,50,51,55,54,36,64,65,39,86,48,88,58,19,38,30,39,38,52,55,93,56,31,40,30,43,34,34,43,55,95,89,35,73,44,29,27,37,48,29,37,30,28,65,27,54,86,60,97,47,69,41,83,34,50,47,61,74,45,39,65,28,54,54,45,42,65,62,41,49,33,49,52,54,40,36,42,58,30,60,25,30,37,39,31,41,49,66,49,65,63,42,30,62,69,57,54,52,48,54,55,50,51,47,46,70,63,22,52,92,32,64,29,34,47,33,32,25,35,54,62,50,84,64,47,34,66,90,77,36,56,53,68,25,34,31,39,22,26,48,49,97,70,55,39,31,48,67,45,46,39,59,77,74,40,93,70,63,80,83,55,66,46,33,62,41,38,75,69,38,72,68,60,26,38,78,58,68,49,72,58,64,62,50,50,53,51,54,57,67,61,94,84,68,40,34,40,37,42,25,18,41,47,42,25,54,54,82,44,69,52,68,29,54,63,66,91,68,77,73,66,61,59,48,39,47,60,77,25,92,91,43,54,26,35,31,47,34,42,36,34,33,23,55,63,11,40,63,63,55,54,54,48,50,58,46,48,54,46,44,39,44,75,70,43,52,59,95,88,53,62,33,95,64,57,34,13,70,45,32,80,70,37,58,74,41,55,29,35,45,36,42,28,34,42,56,72,81,43,35,35,40,38,35,38,29,28,45,43,78,31,44,43,33,38,39,35,29,37,50,54,98,85,45,74,44,63,47,33,37,35,30,55,84,72,74,41,74,46,44,64,49,45,34,67,58,21,70,50,64,68,28,31,49,48,53,53,49,51,60,71,63,49,51,55,53,40,51,62,69,21,52,53,69,73,40,81,46,73,83,54,43,87,50,58,62,71,59,47,50,55,51,44,39,56,70,69,20,51,42,79,43,55,83,80,57,43,63,42,78,48,54,58,49,68,69,54,55,73,58,55,55,33,48,52,51,17,42,51,36,39,27,58,46,58,66,36,58,34,54,44,78,42,82,47,64,54,86,73,69,70,68,57,66,72,56,52,51,50,50,50,54,54,36,65,65,40,86,48,89,64,21,32,31,41,38,53,54,94,58,31,40,28,43,33,33,44,56,95,90,35,74,43,29,25,37,47,29,39,28,28,68,27,54,100,43,97,47,70,42,82,35,50,46,61,74,46,39,65,29,55,53,45,42,66,62,41,50,42,50,53,54,41,37,42,59,31,59,24,30,38,39,30,40,47,65,49,65,63,41,32,61,68,56,54,52,46,53,54,51,50,47,46,70,62,20,54,92,30,64,28,32,48,33,32,24,36,58,61,51,84,64,49,34,66,91,76,36,56,53,69,24,33,30,38,22,27,50,49,96,73,54,41,30,46,67,46,44,40,59,78,73,40,94,70,61,79,82,54,66,45,34,62,42,39,76,69,38,74,69,60,28,40,76,58,66,50,72,59,64,62,50,48,54,51,53,57,66,61,93

Organism: NCBI:txid997887

Secondary structure (DSSP, 8-state):
-EEEEEEESBTTB-S-EEEE-PPPS--S-GGGEEEEETTEEEESEEEEEE-TTSSHHHHHHHHHHHHHHHHT---TTPPP-----TTSTTTTTSPEEEEEEEEETTEEEEEEEEE-SS-EEEEEEEEE-SS-EEEEEEEETTTTEEE-HHHHHH--SHHHHHHHHHHHHH--TTS-HHHHHHHTT-TTT-S--HHHHHHHHIIIIIEEEE-TT-SEEES-S-TT--HHHHHHHHHHHHHHTT-S--EEEEEEE-GGGS---HHHHHHHHHHHHH--SSS-EEEEEETTEEEEEEEETTEEEEEEEEEEEEPSSSS-EEEE-GGGS-HHHHHHHHHHHHHHHHHH-SEEEEESSTTTTS-HHHHHHHHHHHHHH-TTS-EEEEEEE--GGG--TTTS-GGGEEEEEE-TTS-EEEEEHHHH----TTS-HHHHHHTTTTS-S--PPPTHHHHHHHHHH-/-EEEEEEESBTTB-S-EEEE-PPPS--S-GGGEEEEETTEEEESEEEEEE-TTSSHHHHHHHHHHHH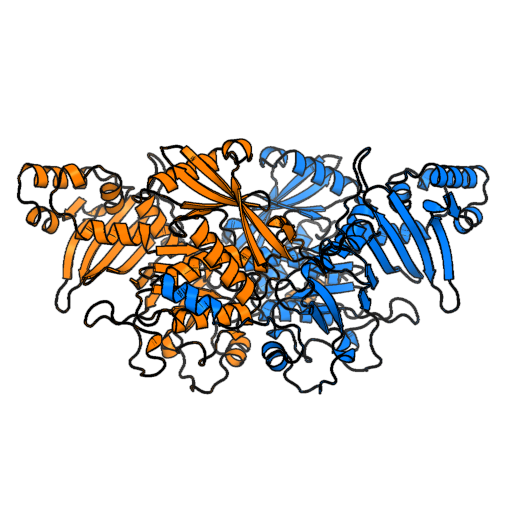HHHHT---TTPPP-----TTSTTTTTSPEEEEEEEEETTEEEEEEEEE-SS-EEEEEEEEE-SS-EEEEEEEETTTTEEE-HHHHHH--SHHHHHHHHHHHHH--TTS-HHHHHHHTT-TTT-S--HHHHHHHHIIIIIEEEE-TT-SEEE--------HHHHHHHHHHHHHHTT-S--EEEEEEE-GGGS---HHHHHHHHHHHHH--SSS-EEEEEETTEEEEEEEETTEEEEEEEEEEEEPTTSS-EEEE-GGGS-HHHHHHHHHHHHHHHHHH-SEEEEESSTTTTS-HHHHHHHHHHHHHH-TTS-EEEEEEE--GGG--TTTS-GGGEEEEEE-TTS-EEEEEHHHH----TTS-HHHHHHTTTTS-S--PPPSHHHHHHHHHH-